Protein 7AGJ (pdb70)

Organism: Aquifex aeolicus (strain VF5) (NCBI:txid224324)

Secondary structure (DSSP, 8-state):
--EEB-SSS--EE--HHHHHHHHHHHHTTSSS-HHHHHHHHHHT--TT-BHHHHHHHHHHHHHHT--SS-TTHHHHHHHHHHHHHHHHHHHHHT--SB-SS--B-SS-GGGHHHHHHHHHTTTSS-THHHHS--HHHHHHHHTT--GGGGGG--HHHHHHHHHHTS-B-TTS-B---HHHHHHHHHHHHTTTS-TTTHHHHHHHHHHHHHTTSEEE-HHHHHHTTSSS-----EEEEE--SSHHHHHHHHHHHHHHHHH---EEEE-TTSPP---SHHHHHHHHHHHHH--EEEEEETTBTTHHHHTTTT------SSEEEEEEE-HHHHHHHHTT-EEEEE-HHHHHHHHHHT-----STT--HHHHHHHHHHHHHHS-GGGEEEEEHHHHHHHHHHHHHHHS--EEEEHHHHHHH-TTTTS-B-----SSS-----B---EE---EE-TTT-EEEEEEE-----EE-EEEEETTT--SHHHHHHHHHHHHHHHHHHHHH---SSHHHHHHHHHH---EEEEE-HHHHHHTTT--SSSHHHHHHHHHHHHHHHHHHHHHHHHHHHHH---TT-TTSSGGGT-BTTB-HHHHHHHHHHTT----HHHHHHHHHHH--S-S--B-B---HHHHHHHTPPPTTPPPS-SSB-------B--TTHHHHTTTS--GGGS-THHHHHHHHHHGGG-SS-B---EE--TTT--HHHHHHHHHHHHHHT--EE--EE-/-EEB-SSS--EE--HHHHHHHHHHHHTTSSS-HHHHHHHHHHT--TT-BHHHHHHHHHHHHHHT--SS-TTHHHHHHHHHHHHHHHHHHHHHT--SB-SS--B-SS-GGGHHHHHHHHHTTTSS-THHHHS--HHHHHHHHTT--GGGGGG--HHHHHHHHHHTS-B-TT--B---HHHHHHHHHHHHTTTS-TTTHHHHHHHHHHHHHTTSEEE-HHHHHHBTBSS-----EEEEE--SSHHHHHHHHHHHHHHHHH---EEEE-TTSPP--HHHHHHHHHHHHH--EEEEEETTBTTHHHHTTTT---SEEEEEE-HHHHHHHHTT-EEEEE-HHHHHHHHHHT-----STT--HHHHHHHHHHHHHHS-GGGEEEEEHHHHHHHHHHHHHHHS--EEEEHHHHHHH-TTTTS-B-----SSS-----B---EE---EE-SSSSEEEEEEE-----EE-EEEEETTT--SHHHHHHHHHHHHHHHHHHHHH---SSHHHHHHHHHH---EEEEE-HHHHHHTTT--SSSHHHHHHHHHHHHHHHHHHHHHHHHHHHHH---TT-TTSSGGGT-BTTB-HHHHHHHHHHTT----HHHHHHHHHHH--S-S--B-B---HHHHHHHTPPPTTPPPS-SSB-----B--TTHHHHTTTS--GGGS-THHHHHHHHHHGGG-SS-B---EE--TTT--HHHHHHHHHHHHHHT--EE--EE-

Sequence (1452 aa):
TMYVIKRSGRKEKLDINKIRIAIKFACEGLNVDPLELEADAQIQFRDGITTKEIQQLLIKTAAEKVSAERPDWTYTAARLLLYDLYKDVAHLRGYSLRDDLGKYKPYNRKNFYSFVKEYVEKGIYGEYLLENYSEEDFNKLANYIKPERDLYFTYTGIKILYDRYLVRDEEGRVIELPQEMYMLIAMTLAVPEKPEERLKWAKKFYDVLSEHKVTVATPTLMNARRPFTQLSSCFVLTVDDDLFDIFDNVKKAGMISKFAGGLGVYLGKIRATSGVIPVVKLINDTMTYVSASITLDIWHKDILDFLEVKTERKKAHDIHPAVSIPDLFMKRLKNREDWTLIDPYWARQYITRKIEPKGLEDFYGEEFEKWYLELEENLPSYAKKKVNSFELWKRLLTVAFETGEPYIFFRDEANRKNPNKHTGMVYSSNLCHEIVQTMSPSKHEKPVLDPETGEITYKKEAGDLPVCNLGSVNLGKVHTEEEIKEVLPLLVRMLDNVIEMNFYAIPEAEYTNKRYRAIGIGVSNYHYCLVKNGIKWESEEHLKFADKLFELIAFYALKGSLELAKERGRYKLFDGSNWSKGILFGRSVEEIEENSRQNGNNLPWRELAEEIKKYGIRNAYLLALMPTGSTSLILGATPSIDPIFARFYKEENILPQVPPEVDRFYWHYKTAYTIDHEWTIRAAAVRQKWIDQAQSLNLFVDPQNIDGPRLSRLYELAWELGLKTIYYLRSMYVIKRSGRKEKLDINKIRIAIKFACEGLNVDPLELEADAQIQFRDGITTKEIQQLLIKTAAEKVSAERPDWTYTAARLLLYDLYKDVAHLRGYSLRDDLGKYKPYNRKNFYSFVKEYVEKGIYGEYLLENYSEEDFNKLANYIKPERDLYFTYTGIKILYDRYLVRDEEGRVIELPQEMYMLIAMTLAVPEKPEERLKWAKKFYDVLSEHKVTVATPTLMNARRPFTQLSSCFVLTVDDDLFDIFDNVKKAGMISKFAGGLGVYLGKIRATVIPVVKLINDTMTYVSASITLDIWHKDILDFLEVKTHDIHPAVSIPDLFMKRLKNREDWTLIDPYWARQYITRKIEPKGLEDFYGEEFEKWYLELEENLPSYAKKKVNSFELWKRLLTVAFETGEPYIFFRDEANRKNPNKHTGMVYSSNLCHEIVQTMSPSKHEKPVLDPETGEITYKKEAGDLPVCNLGSVNLGKVHTEEEIKEVLPLLVRMLDNVIEMNFYAIPEAEYTNKRYRAIGIGVSNYHYCLVKNGIKWESEEHLKFADKLFELIAFYALKGSLELAKERGRYKLFDGSNWSKGILFGRSVEEIEENSRQNGNNLPWRELAEEIKKYGIRNAYLLALMPTGSTSLILGATPSIDPIFARFYKEILPQVPPEVDRFYWHYKTAYTIDHEWTIRAAAVRQKWIDQAQSLNLFVDPQNIDGPRLSRLYELAWELGLKTIYYLRS

Solvent-accessible surface area: 55564 Å² total; per-residue (Å²): 111,48,109,14,42,49,120,85,42,146,143,46,131,67,62,98,73,107,34,83,79,28,0,113,116,0,8,117,87,30,93,18,57,41,125,73,0,34,48,31,12,133,146,56,65,142,105,38,7,40,41,55,70,29,29,98,57,3,7,118,19,0,0,98,42,5,29,6,114,91,17,34,6,3,67,0,0,0,26,0,18,2,52,28,4,8,83,61,0,0,106,53,31,69,28,66,13,142,52,120,82,40,126,89,68,24,15,37,109,169,28,2,40,62,4,0,77,80,13,6,115,124,49,33,2,0,95,32,0,48,132,38,8,63,98,144,35,0,66,43,0,6,95,54,17,61,53,101,30,2,84,96,2,19,13,5,0,0,51,8,0,62,51,128,2,4,0,80,19,113,78,34,129,11,0,0,0,0,0,3,0,7,0,0,0,0,0,0,0,0,22,50,10,141,104,145,58,26,50,88,27,0,69,86,0,0,33,5,3,0,32,10,45,1,8,0,13,42,25,1,4,58,26,0,0,70,72,80,7,15,2,1,25,3,12,3,1,6,2,51,30,59,34,40,2,2,4,12,7,2,26,15,1,0,34,2,28,122,96,27,23,15,0,0,2,0,0,1,13,0,80,15,126,81,1,0,15,30,1,0,75,0,5,14,13,0,11,74,48,70,69,0,0,0,1,0,1,0,5,0,17,5,0,58,54,0,3,56,1,49,86,146,99,99,24,5,123,58,0,44,2,0,0,0,1,1,24,16,0,7,109,30,12,91,68,145,87,33,0,4,0,5,14,4,86,94,3,36,106,68,0,48,90,64,138,144,90,86,0,1,2,31,9,60,4,95,105,1,36,66,50,0,87,77,3,35,128,86,20,61,94,157,5,56,105,152,36,60,0,75,52,2,3,125,82,0,14,49,3,0,75,117,36,4,4,2,6,0,0,2,0,2,34,0,1,95,54,1,6,0,82,74,42,37,23,0,15,2,1,2,23,28,0,3,2,1,9,3,4,43,26,7,146,48,85,163,36,98,30,68,82,86,94,3,60,6,46,44,85,3,56,16,8,10,9,2,2,2,0,16,4,5,0,6,0,9,92,0,51,58,84,149,62,0,125,102,0,0,38,22,0,0,16,0,0,0,0,1,0,80,27,11,112,37,57,11,20,1,2,60,32,6,2,75,58,6,11,4,1,1,1,0,1,1,6,0,4,22,0,1,4,75,63,71,28,67,12,51,16,114,107,0,21,60,38,0,16,78,4,4,0,11,2,0,4,13,0,0,71,3,0,4,89,3,7,91,99,68,34,88,2,79,33,1,101,38,1,11,1,26,130,10,62,0,16,28,36,52,20,65,94,0,64,87,16,1,148,131,20,48,25,109,15,77,0,120,96,4,4,91,41,0,99,145,82,0,0,30,0,0,1,0,5,0,3,14,47,9,46,25,12,2,39,5,21,21,9,5,51,5,6,21,5,6,109,24,43,65,74,96,83,94,137,60,8,3,18,28,10,29,74,0,64,170,16,70,196,131,0,85,24,0,65,82,11,73,7,29,73,7,0,99,0,0,14,26,4,18,71,1,4,4,0,0,5,3,6,20,0,26,2,57,76,102,65,35,72,51,104,110,6,19,50,11,2,52,28,1,63,112,68,18,6,4,4,0,33,90,4,19,76,179,80,14,44,54,117,82,43,156,131,40,75,93,60,78,95,105,36,31,82,28,0,54,118,0,8,117,88,30,91,19,58,46,124,75,0,60,55,30,13,75,144,56,54,142,81,25,7,41,40,84,69,28,30,90,60,4,7,49,20,0,7,114,40,5,30,6,112,90,15,36,6,4,66,0,0,1,24,0,18,2,54,16,4,8,102,44,0,5,160,50,32,69,34,65,14,141,46,160,101,38,53,92,79,25,16,40,114,88,28,2,38,61,5,0,78,79,13,6,115,125,49,35,1,0,96,32,0,47,130,37,9,61,100,62,31,0,65,112,0,5,76,57,13,62,49,107,32,2,83,90,2,20,18,5,0,0,56,10,0,62,68,133,2,4,0,86,18,111,76,35,131,12,0,0,0,0,0,3,0,6,0,0,0,0,0,0,0,0,22,49,10,134,104,140,57,26,34,91,28,0,60,88,0,0,33,6,3,0,36,4,68,1,8,0,13,42,25,2,4,62,26,0,0,70,72,90,7,15,1,2,25,4,11,3,2,6,3,47,44,60,32,81,2,1,9,24,6,3,32,13,1,0,51,2,32,142,51,26,20,16,2,0,2,0,0,1,14,2,33,18,156,9,52,47,2,5,121,0,6,25,20,0,14,78,16,74,80,0,0,0,1,0,0,0,5,1,27,10,0,73,58,0,2,62,29,32,98,174,61,7,41,1,0,0,0,1,1,27,15,0,3,105,48,15,142,69,60,87,75,0,17,1,0,15,4,107,98,0,39,40,24,0,48,179,118,154,148,83,96,0,1,2,21,20,53,2,129,112,1,35,65,40,0,97,50,0,27,122,79,12,56,94,157,4,53,140,166,39,53,0,109,52,3,3,128,92,0,13,63,4,0,92,87,50,10,14,2,1,0,0,2,0,2,36,0,1,79,52,0,7,0,82,73,42,35,26,0,14,2,0,2,20,27,0,2,2,1,8,3,3,41,16,7,146,57,47,87,40,94,30,44,99,111,84,16,44,0,46,25,107,32,38,18,8,11,9,2,2,2,0,16,4,5,0,3,0,8,86,0,51,58,83,146,59,0,126,70,8,0,39,28,0,0,17,0,0,0,0,1,0,79,29,12,113,39,46,7,30,2,2,63,28,5,2,75,48,6,12,3,2,0,1,0,1,1,6,0,3,23,0,1,5,76,62,71,29,67,14,52,17,107,106,0,21,139,36,0,16,78,5,4,0,10,1,0,4,15,0,0,79,3,0,4,54,3,7,111,103,68,34,89,2,146,32,2,100,40,1,10,1,26,126,10,61,0,17,29,38,51,18,66,94,0,66,80,14,2,158,128,16,47,25,109,13,78,0,120,94,4,5,90,43,0,100,145,83,0,0,30,0,0,1,0,4,0,1,15,48,8,46,26,13,2,33,6,20,21,10,5,50,4,6,20,5,6,106,23,43,69,69,110,125,90,34,5,18,28,9,28,72,0,63,169,16,70,195,132,0,84,25,0,62,82,11,78,7,57,69,6,0,80,0,0,13,25,4,18,69,0,4,4,0,0,6,2,6,20,0,26,6,46,67,160,82,47,85,49,89,17,9,18,137,11,2,47,21,0,43,95,71,18,5,4,4,0,21,79,5,33,72

Foldseek 3Di:
DAWEAEPVGDIDDDDLVVVLVLLCVLCPPFPDDSVVLSVQLVVVDDGHHYPVNSLVSSLVVLLVPDDLQGNRSQLSSLVSVQVVLLVQQCVVLVHDLQDPVGDGRSADLPSQLVLLVVVCVVQQFPPLLPVLAPPVLSSVLSVLQDPCLSSLFGNLLVVLCCPQAQGADPVGHRNDHPLSLQLLLLLLLLSPPDSVCSSVSSSVSSCCVSNLQKDWARLSRRQSGGNASAQFAEKAAEAAQDPVRLVVVLVVLLVCLQRHAQYEYEQQNHWDPVHRLVSVVSSLVSNVVRQWEYEYECLAPCNVVQLCQCPPVRHHPSYAYEYAYEVVLLVCVVVQHKHKRFTQVQQQVVVQVVPVTDTLLQDGDPVSVVSRVVCSPVPDPVGIDMGTSNVSLLSNVVSCQVPQDDWYFHQRLLFLLQLLNVVGGANAATSLQQFRHGWDGKAWDDWDADPVPGDIDTDIHAIQMDTEGEMEGELVQAQDLVRLLSNLLSVLSSSLSSLVSHDDPDVSNVVNCQQAVAYAYFYFQQLVNCLVVVHALQDPVLLLSLLLRLLSNLLSNLVSQLVCCQVPNARNSQPPGCLLVLQASNHHLVVVCVSCVSSVNNDPSVVSSVSCNVRNGRHSFGYTQGFCPSSCSSSLTHTTNAQAQDCWDADPCGNIHHHPPCSVRVVSRDHQAVDDCLSVLSSLLSSSSSHSTAYSAEHEYDPVVDDSVSSSVSVSVNVVSSHRIYHGHHD/DWEAEPVGDIDDDDLVVVLVLLCVLCPPFPDDSVVLSVQLVVVDDPHYYPVNSLVSSLVVLLVPDDLQGNRSQLSSLVSVQVVLLVQQCVVLVHDLQDPVGDGRSADLLSQLVLLVVVCVVQQFPPLLPVLAPPVLSSVLSVLQDPCLSSLFGNLLVVLCLPQAQGADPVGHRNDHPLSLQLLLLLLLLSPPDSVCSSVSSSVSSCCVSNLQKFWDRLSRRQSGGNASAQFAEKAAEAAQDPVRLVVVLVVLLLCLQRHAQYEYEQQNHWAVRVVSVVSSQVSNVVRQYEYEYECLAPCNVVQLCPVCDNYAYEYAYEVVLLVCVVVQHKHKRFTQVQQQVVVQVVPVTDTLLQDGDPVSVVSRVVCSPPPDPVGIDMGTSNVSLLSNVVSCQVPQDDWYFHQRLLFLLQLLNVQGGANAATSLQQFRHGWDGKAWDDWDADPVDGDIDTDIHQIQMDTEGEMEGELVQAQDLVRLLSNLLSVLSSSLSSLVSHDDPDVSNVVNCQQAVAYAYFYFQQLVNCLVVVHALQDPSLLLSLLLRLLSNLLSNLVSQLVCCQVPNARNSQPPGCLLVLQASNHHVVVVCVSCVSSVNNDPSVVSSVSCNVRNGRHSFGYTQGFCPSVCSSSLTHTTNAQAQDCWDVPVNIHHHPPCSVRVVSRDHQARDDCLSVLSSLLSSSSSHSTAYSAEHEYDPVVDDSVSSSVSVSVNVVSSHRIYHGHHD

Nearest PDB structures (foldseek):
  7agj-assembly1_A  TM=1.001E+00  e=0.000E+00  Aquifex aeolicus VF5
  8vhp-assembly1_A  TM=8.917E-01  e=3.473E-53  Escherichia coli K-12
  8vhp-assembly3_F  TM=8.909E-01  e=8.221E-53  Escherichia coli K-12
  8vhp-assembly4_G  TM=8.887E-01  e=3.673E-52  Escherichia coli K-12
  8vhu-assembly1_A  TM=8.826E-01  e=5.583E-51  Escherichia coli K-12

Structure (mmCIF, N/CA/C/O backbone):
data_7AGJ
#
_entry.id   7AGJ
#
_cell.length_a   108.584
_cell.length_b   108.584
_cell.length_c   618.107
_cell.angle_alpha   90.00
_cell.angle_beta   90.00
_cell.angle_gamma   120.00
#
_symmetry.space_group_name_H-M   'P 65 2 2'
#
loop_
_entity.id
_entity.type
_entity.pdbx_description
1 polymer 'Ribonucleoside-diphosphate reductase subunit alpha'
2 non-polymer "ADENOSINE-5'-TRIPHOSPHATE"
3 non-polymer GLYCEROL
4 non-polymer DI(HYDROXYETHYL)ETHER
5 non-polymer 'MAGNESIUM ION'
6 non-polymer 'SULFATE ION'
7 water water
#
loop_
_atom_site.group_PDB
_atom_site.id
_atom_site.type_symbol
_atom_site.label_atom_id
_atom_site.label_alt_id
_atom_site.label_comp_id
_atom_site.label_asym_id
_atom_site.label_entity_id
_atom_site.label_seq_id
_atom_site.pdbx_PDB_ins_code
_atom_site.Cartn_x
_atom_site.Cartn_y
_atom_site.Cartn_z
_atom_site.occupancy
_atom_site.B_iso_or_equiv
_atom_site.auth_seq_id
_atom_site.auth_comp_id
_atom_site.auth_asym_id
_atom_site.auth_atom_id
_atom_site.pdbx_PDB_model_num
ATOM 1 N N . THR A 1 2 ? 47.637 -29.713 6.763 1.00 107.27 2 THR A N 1
ATOM 2 C CA . THR A 1 2 ? 46.282 -29.091 6.638 1.00 108.46 2 THR A CA 1
ATOM 3 C C . THR A 1 2 ? 45.825 -29.140 5.173 1.00 108.71 2 THR A C 1
ATOM 4 O O . THR A 1 2 ? 46.552 -28.603 4.315 1.00 106.44 2 THR A O 1
ATOM 6 N N . MET A 1 3 ? 44.666 -29.755 4.902 1.00 111.21 3 MET A N 1
ATOM 7 C CA . MET A 1 3 ? 44.090 -29.893 3.534 1.00 111.42 3 MET A CA 1
ATOM 8 C C . MET A 1 3 ? 43.392 -28.586 3.130 1.00 111.99 3 MET A C 1
ATOM 9 O O . MET A 1 3 ? 42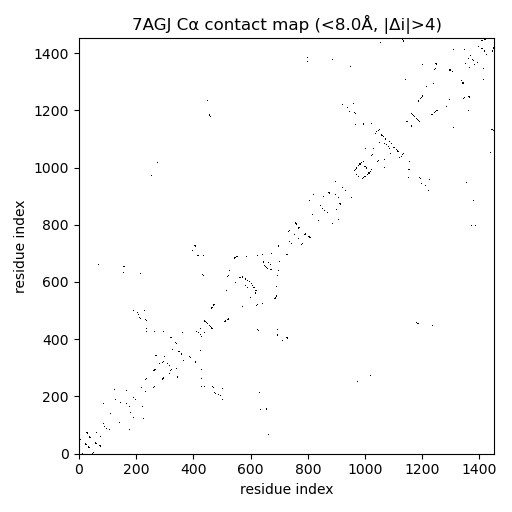.883 -27.873 4.023 1.00 113.07 3 MET A O 1
ATOM 11 N N . TYR A 1 4 ? 43.389 -28.283 1.826 1.00 111.26 4 TYR A N 1
ATOM 12 C CA . TYR A 1 4 ? 42.834 -27.035 1.236 1.00 111.87 4 TYR A CA 1
ATOM 13 C C . TYR A 1 4 ? 41.786 -27.371 0.168 1.00 108.94 4 TYR A C 1
ATOM 14 O O . TYR A 1 4 ? 41.758 -28.514 -0.335 1.00 110.20 4 TYR A O 1
ATOM 23 N N . VAL A 1 5 ? 40.952 -26.377 -0.154 1.00 103.45 5 VAL A N 1
ATOM 24 C CA . VAL A 1 5 ? 39.868 -26.440 -1.178 1.00 99.35 5 VAL A CA 1
ATOM 25 C C . VAL A 1 5 ? 39.871 -25.109 -1.944 1.00 98.93 5 VAL A C 1
ATOM 26 O O . VAL A 1 5 ? 40.081 -24.067 -1.299 1.00 101.71 5 VAL A O 1
ATOM 30 N N . ILE A 1 6 ? 39.689 -25.143 -3.269 1.00 96.23 6 ILE A N 1
ATOM 31 C CA . ILE A 1 6 ? 39.615 -23.925 -4.136 1.00 96.03 6 ILE A CA 1
ATOM 32 C C . ILE A 1 6 ? 38.147 -23.483 -4.202 1.00 95.54 6 ILE A C 1
ATOM 33 O O . ILE A 1 6 ? 37.284 -24.340 -4.449 1.00 96.11 6 ILE A O 1
ATOM 38 N N . LYS A 1 7 ? 37.893 -22.188 -3.994 1.00 96.54 7 LYS A N 1
ATOM 39 C CA . LYS A 1 7 ? 36.533 -21.584 -3.942 1.00 95.26 7 LYS A CA 1
ATOM 40 C C . LYS A 1 7 ? 36.196 -20.973 -5.307 1.00 96.10 7 LYS A C 1
ATOM 41 O O . LYS A 1 7 ? 37.063 -21.010 -6.202 1.00 95.78 7 LYS A O 1
ATOM 47 N N . ARG A 1 8 ? 34.975 -20.445 -5.455 1.00 97.51 8 ARG A N 1
ATOM 48 C CA . ARG A 1 8 ? 34.476 -19.783 -6.692 1.00 99.34 8 ARG A CA 1
ATOM 49 C C . ARG A 1 8 ? 35.374 -18.590 -7.043 1.00 99.03 8 ARG A C 1
ATOM 50 O O . ARG A 1 8 ? 35.666 -18.407 -8.240 1.00 94.29 8 ARG A O 1
ATOM 58 N N . SER A 1 9 ? 35.790 -17.818 -6.033 1.00 100.76 9 SER A N 1
ATOM 59 C CA . SER A 1 9 ? 36.600 -16.577 -6.166 1.00 101.97 9 SER A CA 1
ATOM 60 C C . SER A 1 9 ? 38.094 -16.921 -6.198 1.00 100.43 9 SER A C 1
ATOM 61 O O . SER A 1 9 ? 38.851 -16.302 -5.425 1.00 100.15 9 SER A O 1
ATOM 64 N N . GLY A 1 10 ? 38.501 -17.855 -7.067 1.00 99.17 10 GLY A N 1
ATOM 65 C CA . GLY A 1 10 ? 39.840 -18.476 -7.052 1.00 98.89 10 GLY A CA 1
ATOM 66 C C . GLY A 1 10 ? 40.220 -18.891 -5.640 1.00 101.59 10 GLY A C 1
ATOM 67 O O . GLY A 1 10 ? 39.574 -19.813 -5.106 1.00 109.06 10 GLY A O 1
ATOM 68 N N . ARG A 1 11 ? 41.215 -18.216 -5.052 1.00 102.08 11 ARG A N 1
ATOM 69 C CA . ARG A 1 11 ? 41.547 -18.254 -3.599 1.00 103.82 11 ARG A CA 1
ATOM 70 C C . ARG A 1 11 ? 41.857 -19.693 -3.160 1.00 103.35 11 ARG A C 1
ATOM 71 O O . ARG A 1 11 ? 42.004 -20.568 -4.037 1.00 107.70 11 ARG A O 1
ATOM 79 N N . LYS A 1 12 ? 41.968 -19.907 -1.845 1.00 98.43 12 LYS A N 1
ATOM 80 C CA . LYS A 1 12 ? 42.253 -21.211 -1.188 1.00 94.97 12 LYS A CA 1
ATOM 81 C C . LYS A 1 12 ? 41.793 -21.121 0.269 1.00 92.86 12 LYS A C 1
ATOM 82 O O . LYS A 1 12 ? 42.147 -20.125 0.925 1.00 95.04 12 LYS A O 1
ATOM 88 N N . GLU A 1 13 ? 41.028 -22.107 0.748 1.00 89.00 13 GLU A N 1
ATOM 89 C CA . GLU A 1 13 ? 40.498 -22.140 2.138 1.00 88.63 13 GLU A CA 1
ATOM 90 C C . GLU A 1 13 ? 40.726 -23.529 2.742 1.00 89.66 13 GLU A C 1
ATOM 91 O O . GLU A 1 13 ? 40.635 -24.525 1.998 1.00 89.90 13 GLU A O 1
ATOM 97 N N . LYS A 1 14 ? 41.010 -23.569 4.048 1.00 94.13 14 LYS A N 1
ATOM 98 C CA . LYS A 1 14 ? 41.148 -24.809 4.855 1.00 98.94 14 LYS A CA 1
ATOM 99 C C . LYS A 1 14 ? 39.844 -25.608 4.757 1.00 97.88 14 LYS A C 1
ATOM 100 O O . LYS A 1 14 ? 38.772 -25.027 5.023 1.00 101.71 14 LYS A O 1
ATOM 106 N N . LEU A 1 15 ? 39.942 -26.878 4.354 1.00 94.50 15 LEU A N 1
ATOM 107 C CA . LEU A 1 15 ? 38.811 -27.845 4.297 1.00 92.61 15 LEU A CA 1
ATOM 108 C C . LEU A 1 15 ? 38.024 -27.763 5.612 1.00 91.71 15 LEU A C 1
ATOM 109 O O . LEU A 1 15 ? 38.651 -27.871 6.682 1.00 94.51 15 LEU A O 1
ATOM 114 N N . ASP A 1 16 ? 36.712 -27.521 5.521 1.00 88.54 16 ASP A N 1
ATOM 115 C CA . ASP A 1 16 ? 35.756 -27.522 6.661 1.00 86.04 16 ASP A CA 1
ATOM 116 C C . ASP A 1 16 ? 34.687 -28.585 6.383 1.00 84.54 16 ASP A C 1
ATOM 117 O O . ASP A 1 16 ? 33.824 -28.346 5.514 1.00 83.77 16 ASP A O 1
ATOM 122 N N . ILE A 1 17 ? 34.752 -29.713 7.098 1.00 85.78 17 ILE A N 1
ATOM 123 C CA . ILE A 1 17 ? 33.824 -30.877 6.950 1.00 87.81 17 ILE A CA 1
ATOM 124 C C . ILE A 1 17 ? 32.413 -30.445 7.378 1.00 86.73 17 ILE A C 1
ATOM 125 O O . ILE A 1 17 ? 31.441 -31.085 6.932 1.00 87.29 17 ILE A O 1
ATOM 130 N N . ASN A 1 18 ? 32.306 -29.398 8.203 1.00 85.52 18 ASN A N 1
ATOM 131 C CA . ASN A 1 18 ? 31.032 -28.915 8.804 1.00 86.23 18 ASN A CA 1
ATOM 132 C C . ASN A 1 18 ? 30.143 -28.268 7.731 1.00 81.28 18 ASN A C 1
ATOM 133 O O . ASN A 1 18 ? 28.909 -28.451 7.801 1.00 77.96 18 ASN A O 1
ATOM 138 N N . LYS A 1 19 ? 30.740 -27.535 6.784 1.00 77.55 19 LYS A N 1
ATOM 139 C CA . LYS A 1 19 ? 30.016 -26.799 5.710 1.00 79.29 19 LYS A CA 1
ATOM 140 C C . LYS A 1 19 ? 29.359 -27.787 4.733 1.00 79.78 19 LYS A C 1
ATOM 141 O O . LYS A 1 19 ? 28.267 -27.458 4.216 1.00 81.87 19 LYS A O 1
ATOM 147 N N . ILE A 1 20 ? 29.995 -28.940 4.484 1.00 76.58 20 ILE A N 1
ATOM 148 C CA . ILE A 1 20 ? 29.433 -30.057 3.661 1.00 74.24 20 ILE A CA 1
ATOM 149 C C . ILE A 1 20 ? 28.276 -30.711 4.431 1.00 74.94 20 ILE A C 1
ATOM 150 O O . ILE A 1 20 ? 27.260 -31.040 3.787 1.00 72.35 20 ILE A O 1
ATOM 155 N N . ARG A 1 21 ? 28.425 -30.894 5.749 1.00 76.22 21 ARG A N 1
ATOM 156 C CA . ARG A 1 21 ? 27.373 -31.461 6.637 1.00 78.89 21 ARG A CA 1
ATOM 157 C C . ARG A 1 21 ? 26.109 -30.590 6.555 1.00 78.57 21 ARG A C 1
ATOM 158 O O . ARG A 1 21 ? 25.001 -31.165 6.490 1.00 77.82 21 ARG A O 1
ATOM 166 N N . ILE A 1 22 ? 26.273 -29.262 6.549 1.00 76.88 22 ILE A N 1
ATOM 167 C CA . ILE A 1 22 ? 25.160 -28.263 6.540 1.00 74.64 22 ILE A CA 1
ATOM 168 C C . ILE A 1 22 ? 24.410 -28.350 5.202 1.00 72.20 22 ILE A C 1
ATOM 169 O O . ILE A 1 22 ? 23.168 -28.470 5.233 1.00 72.02 22 ILE A O 1
ATOM 174 N N . ALA A 1 23 ? 25.134 -28.287 4.079 1.00 69.32 23 ALA A N 1
ATOM 175 C CA . ALA A 1 23 ? 24.592 -28.391 2.700 1.00 69.32 23 ALA A CA 1
ATOM 176 C C . ALA A 1 23 ? 23.725 -29.652 2.566 1.00 67.32 23 ALA A C 1
ATOM 177 O O . ALA A 1 23 ? 22.614 -29.554 2.010 1.00 64.57 23 ALA A O 1
ATOM 179 N N . ILE A 1 24 ? 24.222 -30.787 3.068 1.00 66.29 24 ILE A N 1
ATOM 180 C CA . ILE A 1 24 ? 23.549 -32.121 3.027 1.00 65.66 24 ILE A CA 1
ATOM 181 C C . ILE A 1 24 ? 22.309 -32.098 3.933 1.00 66.78 24 ILE A C 1
ATOM 182 O O . ILE A 1 24 ? 21.285 -32.694 3.537 1.00 64.98 24 ILE A O 1
ATOM 187 N N . LYS A 1 25 ? 22.403 -31.456 5.104 1.00 69.48 25 LYS A N 1
ATOM 188 C CA . LYS A 1 25 ? 21.316 -31.415 6.122 1.00 70.10 25 LYS A CA 1
ATOM 189 C C . LYS A 1 25 ? 20.115 -30.646 5.561 1.00 66.41 25 LYS A C 1
ATOM 190 O O . LYS A 1 25 ? 18.986 -31.157 5.696 1.00 64.62 25 LYS A O 1
ATOM 196 N N . PHE A 1 26 ? 20.352 -29.479 4.950 1.00 64.73 26 PHE A N 1
ATOM 197 C CA . PHE A 1 26 ? 19.308 -28.634 4.308 1.00 66.45 26 PHE A CA 1
ATOM 198 C C . PHE A 1 26 ? 18.615 -29.421 3.188 1.00 65.76 26 PHE A C 1
ATOM 199 O O . PHE A 1 26 ? 17.381 -29.300 3.048 1.00 64.89 26 PHE A O 1
ATOM 207 N N . ALA A 1 27 ? 19.384 -30.207 2.425 1.00 64.41 27 ALA A N 1
ATOM 208 C CA . ALA A 1 27 ? 18.918 -30.954 1.232 1.00 62.74 27 ALA A CA 1
ATOM 209 C C . ALA A 1 27 ? 18.118 -32.201 1.643 1.00 60.77 27 ALA A C 1
ATOM 210 O O . ALA A 1 27 ? 17.335 -32.684 0.803 1.00 58.39 27 ALA A O 1
ATOM 212 N N . CYS A 1 28 ? 18.306 -32.709 2.868 1.00 58.52 28 CYS A N 1
ATOM 213 C CA . CYS A 1 28 ? 17.647 -33.944 3.380 1.00 62.05 28 CYS A CA 1
ATOM 214 C C . CYS A 1 28 ? 16.483 -33.603 4.319 1.00 64.13 28 CYS A C 1
ATOM 215 O O . CYS A 1 28 ? 15.788 -34.545 4.754 1.00 65.08 28 CYS A O 1
ATOM 218 N N . GLU A 1 29 ? 16.280 -32.314 4.609 1.00 67.42 29 GLU A N 1
ATOM 219 C CA . GLU A 1 29 ? 15.302 -31.807 5.612 1.00 67.87 29 GLU A CA 1
ATOM 220 C C . GLU A 1 29 ? 13.878 -32.186 5.186 1.00 64.10 29 GLU A C 1
ATOM 221 O O . GLU A 1 29 ? 13.453 -31.749 4.105 1.00 64.73 29 GLU A O 1
ATOM 227 N N . GLY A 1 30 ? 13.185 -32.988 5.999 1.00 62.37 30 GLY A N 1
ATOM 228 C CA . GLY A 1 30 ? 11.789 -33.406 5.765 1.00 62.06 30 GLY A CA 1
ATOM 229 C C . GLY A 1 30 ? 11.678 -34.642 4.883 1.00 63.11 30 GLY A C 1
ATOM 230 O O . GLY A 1 30 ? 10.549 -35.156 4.739 1.00 66.45 30 GLY A O 1
ATOM 231 N N . LEU A 1 31 ? 12.795 -35.127 4.332 1.00 61.74 31 LEU A N 1
ATOM 232 C CA . LEU A 1 31 ? 12.822 -36.216 3.317 1.00 60.09 31 LEU A CA 1
ATOM 233 C C . LEU A 1 31 ? 13.272 -37.533 3.962 1.00 59.27 31 LEU A C 1
ATOM 234 O O . LEU A 1 31 ? 14.202 -37.504 4.794 1.00 61.10 31 LEU A O 1
ATOM 239 N N . ASN A 1 32 ? 12.630 -38.640 3.571 1.00 58.14 32 ASN A N 1
ATOM 240 C CA . ASN A 1 32 ? 12.889 -40.010 4.093 1.00 57.00 32 ASN A CA 1
ATOM 241 C C . ASN A 1 32 ? 14.191 -40.543 3.475 1.00 59.01 32 ASN A C 1
ATOM 242 O O . ASN A 1 32 ? 14.120 -41.443 2.614 1.00 57.48 32 ASN A O 1
ATOM 247 N N . VAL A 1 33 ? 15.332 -39.998 3.913 1.00 59.88 33 VAL A N 1
ATOM 248 C CA . VAL A 1 33 ? 16.702 -40.382 3.463 1.00 61.38 33 VAL A CA 1
ATOM 249 C C . VAL A 1 33 ? 17.638 -40.409 4.680 1.00 61.55 33 VAL A C 1
ATOM 250 O O . VAL A 1 33 ? 17.207 -39.975 5.766 1.00 59.13 33 VAL A O 1
ATOM 254 N N . ASP A 1 34 ? 18.873 -40.889 4.488 1.00 63.49 34 ASP A N 1
ATOM 255 C CA . ASP A 1 34 ? 19.937 -40.964 5.526 1.00 64.14 34 ASP A CA 1
ATOM 256 C C . ASP A 1 34 ? 21.048 -39.976 5.174 1.00 62.76 34 ASP A C 1
ATOM 257 O O . ASP A 1 34 ? 21.880 -40.260 4.319 1.00 63.37 34 ASP A O 1
ATOM 262 N N . PRO A 1 35 ? 21.103 -38.786 5.816 1.00 62.32 35 PRO A N 1
ATOM 263 C CA . PRO A 1 35 ? 22.171 -37.818 5.559 1.00 61.61 35 PRO A CA 1
ATOM 264 C C . PRO A 1 35 ? 23.585 -38.373 5.798 1.00 61.86 35 PRO A C 1
ATOM 265 O O . PRO A 1 35 ? 24.491 -37.939 5.112 1.00 61.02 35 PRO A O 1
ATOM 269 N N . LEU A 1 36 ? 23.735 -39.296 6.759 1.00 62.95 36 LEU A N 1
ATOM 270 C CA . LEU A 1 36 ? 25.032 -39.924 7.137 1.00 62.91 36 LEU A CA 1
ATOM 271 C C . LEU A 1 36 ? 25.586 -40.727 5.954 1.00 62.35 36 LEU A C 1
ATOM 272 O O . LEU A 1 36 ? 26.815 -40.697 5.754 1.00 58.60 36 LEU A O 1
ATOM 277 N N . GLU A 1 37 ? 24.715 -41.421 5.214 1.00 63.41 37 GLU A N 1
ATOM 278 C CA . GLU A 1 37 ? 25.085 -42.213 4.009 1.00 66.06 37 GLU A CA 1
ATOM 279 C C . GLU A 1 37 ? 25.787 -41.284 3.011 1.00 64.35 37 GLU A C 1
ATOM 280 O O . GLU A 1 37 ? 26.886 -41.640 2.549 1.00 65.28 37 GLU A O 1
ATOM 286 N N . LEU A 1 38 ? 25.190 -40.125 2.718 1.00 62.58 38 LEU A N 1
ATOM 287 C CA . LEU A 1 38 ? 25.703 -39.154 1.712 1.00 62.77 38 LEU A CA 1
ATOM 288 C C . LEU A 1 38 ? 26.951 -38.450 2.257 1.00 61.66 38 LEU A C 1
ATOM 289 O O . LEU A 1 38 ? 27.814 -38.082 1.442 1.00 60.70 38 LEU A O 1
ATOM 294 N N . GLU A 1 39 ? 27.038 -38.269 3.580 1.00 66.24 39 GLU A N 1
ATOM 295 C CA . GLU A 1 39 ? 28.216 -37.674 4.275 1.00 66.83 39 GLU A CA 1
ATOM 296 C C . GLU A 1 39 ? 29.424 -38.604 4.122 1.00 63.68 39 GLU A C 1
ATOM 297 O O . GLU A 1 39 ? 30.525 -38.094 3.856 1.00 62.56 39 GLU A O 1
ATOM 303 N N . ALA A 1 40 ? 29.216 -39.914 4.291 1.00 62.52 40 ALA A N 1
ATOM 304 C CA . ALA A 1 40 ? 30.246 -40.972 4.151 1.00 61.52 40 ALA A CA 1
ATOM 305 C C . ALA A 1 40 ? 30.797 -40.974 2.719 1.00 61.46 40 ALA A C 1
ATOM 306 O O . ALA A 1 40 ? 32.034 -40.981 2.563 1.00 59.00 40 ALA A O 1
ATOM 308 N N . ASP A 1 41 ? 29.909 -40.951 1.719 1.00 62.11 41 ASP A N 1
ATOM 309 C CA . ASP A 1 41 ? 30.259 -40.951 0.271 1.00 63.54 41 ASP A CA 1
ATOM 310 C C . ASP A 1 41 ? 31.108 -39.717 -0.062 1.00 65.77 41 ASP A C 1
ATOM 311 O O . ASP A 1 41 ? 32.005 -39.842 -0.913 1.00 69.92 41 ASP A O 1
ATOM 316 N N . ALA A 1 42 ? 30.835 -38.575 0.575 1.00 66.47 42 ALA A N 1
ATOM 317 C CA . ALA A 1 42 ? 31.552 -37.293 0.364 1.00 69.25 42 ALA A CA 1
ATOM 318 C C . ALA A 1 42 ? 32.967 -37.362 0.963 1.00 68.61 42 ALA A C 1
ATOM 319 O O . ALA A 1 42 ? 33.868 -36.685 0.423 1.00 66.59 42 ALA A O 1
ATOM 321 N N . GLN A 1 43 ? 33.151 -38.130 2.043 1.00 67.04 43 GLN A N 1
ATOM 322 C CA . GLN A 1 43 ? 34.473 -38.369 2.689 1.00 69.17 43 GLN A CA 1
ATOM 323 C C . GLN A 1 43 ? 35.374 -39.114 1.691 1.00 69.60 43 GLN A C 1
ATOM 324 O O . GLN A 1 43 ? 36.543 -38.715 1.526 1.00 70.44 43 GLN A O 1
ATOM 330 N N . ILE A 1 44 ? 34.826 -40.145 1.040 1.00 68.95 44 ILE A N 1
ATOM 331 C CA . ILE A 1 44 ? 35.509 -40.999 0.021 1.00 64.71 44 ILE A CA 1
ATOM 332 C C . ILE A 1 44 ? 35.866 -40.152 -1.209 1.00 64.96 44 ILE A C 1
ATOM 333 O O . ILE A 1 44 ? 36.927 -40.410 -1.803 1.00 63.33 44 ILE A O 1
ATOM 338 N N . GLN A 1 45 ? 35.017 -39.179 -1.566 1.00 67.09 45 GLN A N 1
ATOM 339 C CA . GLN A 1 45 ? 35.125 -38.364 -2.809 1.00 69.22 45 GLN A CA 1
ATOM 340 C C . GLN A 1 45 ? 35.993 -37.117 -2.573 1.00 73.28 45 GLN A C 1
ATOM 341 O O . GLN A 1 45 ? 36.218 -36.371 -3.550 1.00 75.45 45 GLN A O 1
ATOM 347 N N . PHE A 1 46 ? 36.456 -36.878 -1.340 1.00 75.80 46 PHE A N 1
ATOM 348 C CA . PHE A 1 46 ? 37.305 -35.710 -0.977 1.00 76.43 46 PHE A CA 1
ATOM 349 C C . PHE A 1 46 ? 38.718 -35.911 -1.542 1.00 76.15 46 PHE A C 1
ATOM 350 O O . PHE A 1 46 ? 39.232 -37.044 -1.490 1.00 77.41 46 PHE A O 1
ATOM 352 N N . ARG A 1 47 ? 39.318 -34.837 -2.064 1.00 76.78 47 ARG A N 1
ATOM 353 C CA . ARG A 1 47 ? 40.711 -34.813 -2.591 1.00 78.61 47 ARG A CA 1
ATOM 354 C C . ARG A 1 47 ? 41.265 -33.389 -2.450 1.00 77.49 47 ARG A C 1
ATOM 355 O O . ARG A 1 47 ? 40.525 -32.433 -2.767 1.00 74.54 47 ARG A O 1
ATOM 363 N N . ASP A 1 48 ? 42.517 -33.262 -1.994 1.00 76.26 48 ASP A N 1
ATOM 364 C CA . ASP A 1 48 ? 43.200 -31.959 -1.768 1.00 75.84 48 ASP A CA 1
ATOM 365 C C . ASP A 1 48 ? 43.203 -31.173 -3.086 1.00 72.05 48 ASP A C 1
ATOM 366 O O . ASP A 1 48 ? 43.539 -31.763 -4.131 1.00 68.00 48 ASP A O 1
ATOM 371 N N . GLY A 1 49 ? 42.803 -29.899 -3.036 1.00 71.75 49 GLY A N 1
ATOM 372 C CA . GLY A 1 49 ? 42.786 -28.983 -4.192 1.00 70.76 49 GLY A CA 1
ATOM 373 C C . GLY A 1 49 ? 41.523 -29.113 -5.027 1.00 70.54 49 GLY A C 1
ATOM 374 O O . GLY A 1 49 ? 41.473 -28.476 -6.099 1.00 68.50 49 GLY A O 1
ATOM 375 N N . ILE A 1 50 ? 40.539 -29.902 -4.575 1.00 72.54 50 ILE A N 1
ATOM 376 C CA . ILE A 1 50 ? 39.204 -30.026 -5.239 1.00 74.80 50 ILE A CA 1
ATOM 377 C C . ILE A 1 50 ? 38.512 -28.659 -5.193 1.00 75.86 50 ILE A C 1
ATOM 378 O O . ILE A 1 50 ? 38.676 -27.953 -4.186 1.00 80.27 50 ILE A O 1
ATOM 383 N N . THR A 1 51 ? 37.778 -28.297 -6.249 1.00 75.66 51 THR A N 1
ATOM 384 C CA . THR A 1 51 ? 36.989 -27.039 -6.323 1.00 75.41 51 THR A CA 1
ATOM 385 C C . THR A 1 51 ? 35.659 -27.260 -5.596 1.00 76.54 51 THR A C 1
ATOM 386 O O . THR A 1 51 ? 35.171 -28.404 -5.588 1.00 78.49 51 THR A O 1
ATOM 390 N N . THR A 1 52 ? 35.104 -26.203 -5.001 1.00 77.23 52 THR A N 1
ATOM 391 C CA . THR A 1 52 ? 33.784 -26.213 -4.316 1.00 76.73 52 THR A CA 1
ATOM 392 C C . THR A 1 52 ? 32.697 -26.590 -5.330 1.00 75.12 52 THR A C 1
ATOM 393 O O . THR A 1 52 ? 31.734 -27.270 -4.927 1.00 73.08 52 THR A O 1
ATOM 397 N N . LYS A 1 53 ? 32.859 -26.170 -6.591 1.00 75.56 53 LYS A N 1
ATOM 398 C CA . LYS A 1 53 ? 31.965 -26.528 -7.728 1.00 74.69 53 LYS A CA 1
ATOM 399 C C . LYS A 1 53 ? 31.982 -28.051 -7.926 1.00 75.28 53 LYS A C 1
ATOM 400 O O . LYS A 1 53 ? 30.890 -28.636 -8.003 1.00 76.00 53 LYS A O 1
ATOM 402 N N . GLU A 1 54 ? 33.171 -28.663 -7.992 1.00 76.62 54 GLU A N 1
ATOM 403 C CA . GLU A 1 54 ? 33.352 -30.135 -8.149 1.00 79.98 54 GLU A CA 1
ATOM 404 C C . GLU A 1 54 ? 32.654 -30.869 -6.997 1.00 76.56 54 GLU A C 1
ATOM 405 O O . GLU A 1 54 ? 31.948 -31.855 -7.283 1.00 76.96 54 GLU A O 1
ATOM 411 N N . ILE A 1 55 ? 32.834 -30.404 -5.754 1.00 72.69 55 ILE A N 1
ATOM 412 C CA . ILE A 1 55 ? 32.226 -31.012 -4.528 1.00 71.16 55 ILE A CA 1
ATOM 413 C C . ILE A 1 55 ? 30.702 -31.063 -4.699 1.00 69.41 55 ILE A C 1
ATOM 414 O O . ILE A 1 55 ? 30.111 -32.107 -4.372 1.00 67.89 55 ILE A O 1
ATOM 419 N N . GLN A 1 56 ? 30.098 -29.974 -5.185 1.00 68.39 56 GLN A N 1
ATOM 420 C CA . GLN A 1 56 ? 28.623 -29.819 -5.306 1.00 69.21 56 GLN A CA 1
ATOM 421 C C . GLN A 1 56 ? 28.100 -30.775 -6.387 1.00 69.25 56 GLN A C 1
ATOM 422 O O . GLN A 1 56 ? 27.060 -31.415 -6.146 1.00 68.02 56 GLN A O 1
ATOM 428 N N . GLN A 1 57 ? 28.806 -30.880 -7.519 1.00 71.33 57 GLN A N 1
ATOM 429 C CA . GLN A 1 57 ? 28.453 -31.778 -8.655 1.00 73.93 57 GLN A CA 1
ATOM 430 C C . GLN A 1 57 ? 28.483 -33.242 -8.196 1.00 73.19 57 GLN A C 1
ATOM 431 O O . GLN A 1 57 ? 27.646 -34.027 -8.688 1.00 73.46 57 GLN A O 1
ATOM 437 N N . LEU A 1 58 ? 29.400 -33.588 -7.286 1.00 71.97 58 LEU A N 1
ATOM 438 C CA . LEU A 1 58 ? 29.570 -34.963 -6.738 1.00 71.47 58 LEU A CA 1
ATOM 439 C C . LEU A 1 58 ? 28.398 -35.314 -5.811 1.00 69.52 58 LEU A C 1
ATOM 440 O O . LEU A 1 58 ? 27.881 -36.441 -5.935 1.00 69.88 58 LEU A O 1
ATOM 445 N N . LEU A 1 59 ? 28.002 -34.399 -4.918 1.00 67.67 59 LEU A N 1
ATOM 446 C CA . LEU A 1 59 ? 26.854 -34.582 -3.984 1.00 67.04 59 LEU A CA 1
ATOM 447 C C . LEU A 1 59 ? 25.559 -34.763 -4.789 1.00 63.71 59 LEU A C 1
ATOM 448 O O . LEU A 1 59 ? 24.745 -35.623 -4.404 1.00 62.66 59 LEU A O 1
ATOM 453 N N . ILE A 1 60 ? 25.384 -33.983 -5.863 1.00 61.38 60 ILE A N 1
ATOM 454 C CA . ILE A 1 60 ? 24.194 -34.036 -6.765 1.00 60.58 60 ILE A CA 1
ATOM 455 C C . ILE A 1 60 ? 24.130 -35.420 -7.421 1.00 60.81 60 ILE A C 1
ATOM 456 O O . ILE A 1 60 ? 23.064 -36.060 -7.328 1.00 61.53 60 ILE A O 1
ATOM 461 N N . LYS A 1 61 ? 25.225 -35.855 -8.055 1.00 61.74 61 LYS A N 1
ATOM 462 C CA . LYS A 1 61 ? 25.306 -37.130 -8.821 1.00 62.34 61 LYS A CA 1
ATOM 463 C C . LYS A 1 61 ? 25.099 -38.315 -7.872 1.00 58.09 61 LYS A C 1
ATOM 464 O O . LYS A 1 61 ? 24.292 -39.192 -8.210 1.00 59.83 61 LYS A O 1
ATOM 470 N N . THR A 1 62 ? 25.795 -38.334 -6.732 1.00 54.51 62 THR A N 1
ATOM 471 C CA . THR A 1 62 ? 25.736 -39.431 -5.727 1.00 54.55 62 THR A CA 1
ATOM 472 C C . THR A 1 62 ? 24.290 -39.604 -5.242 1.00 57.47 62 THR A C 1
ATOM 473 O O . THR A 1 62 ? 23.841 -40.763 -5.148 1.00 60.61 62 THR A O 1
ATOM 477 N N . ALA A 1 63 ? 23.593 -38.497 -4.956 1.00 58.79 63 ALA A N 1
ATOM 478 C CA . ALA A 1 63 ? 22.182 -38.467 -4.500 1.00 56.30 63 ALA A CA 1
ATOM 479 C C . ALA A 1 63 ? 21.263 -39.024 -5.597 1.00 55.19 63 ALA A C 1
ATOM 480 O O . ALA A 1 63 ? 20.341 -39.785 -5.258 1.00 54.92 63 ALA A O 1
ATOM 482 N N . ALA A 1 64 ? 21.507 -38.666 -6.862 1.00 55.21 64 ALA A N 1
ATOM 483 C CA . ALA A 1 64 ? 20.736 -39.141 -8.039 1.00 58.82 64 ALA A CA 1
ATOM 484 C C . ALA A 1 64 ? 20.955 -40.648 -8.244 1.00 61.09 64 ALA A C 1
ATOM 485 O O . ALA A 1 64 ? 19.984 -41.340 -8.617 1.00 61.38 64 ALA A O 1
ATOM 487 N N . GLU A 1 65 ? 22.175 -41.138 -7.994 1.00 63.50 65 GLU A N 1
ATOM 488 C CA . GLU A 1 65 ? 22.553 -42.574 -8.121 1.00 66.65 65 GLU A CA 1
ATOM 489 C C . GLU A 1 65 ? 21.806 -43.419 -7.077 1.00 63.71 65 GLU A C 1
ATOM 490 O O . GLU A 1 65 ? 21.722 -44.643 -7.282 1.00 60.98 65 GLU A O 1
ATOM 496 N N . LYS A 1 66 ? 21.297 -42.804 -6.001 1.00 62.24 66 LYS A N 1
ATOM 497 C CA . LYS A 1 66 ? 20.637 -43.510 -4.866 1.00 60.18 66 LYS A CA 1
ATOM 498 C C . LYS A 1 66 ? 19.124 -43.637 -5.097 1.00 57.62 66 LYS A C 1
ATOM 499 O O . LYS A 1 66 ? 18.500 -44.445 -4.382 1.00 55.46 66 LYS A O 1
ATOM 505 N N . VAL A 1 67 ? 18.551 -42.872 -6.034 1.00 56.13 67 VAL A N 1
ATOM 506 C CA . VAL A 1 67 ? 17.092 -42.914 -6.355 1.00 56.09 67 VAL A CA 1
ATOM 507 C C . VAL A 1 67 ? 16.726 -44.366 -6.681 1.00 58.22 67 VAL A C 1
ATOM 508 O O . VAL A 1 67 ? 17.446 -44.983 -7.491 1.00 59.14 67 VAL A O 1
ATOM 512 N N . SER A 1 68 ? 15.663 -44.888 -6.058 1.00 58.90 68 SER A N 1
ATOM 513 C CA . SER A 1 68 ? 15.147 -46.268 -6.258 1.00 57.62 68 SER A CA 1
ATOM 514 C C . SER A 1 68 ? 13.648 -46.324 -5.939 1.00 58.52 68 SER A C 1
ATOM 515 O O . SER A 1 68 ? 13.124 -45.351 -5.369 1.00 57.19 68 SER A O 1
ATOM 518 N N . ALA A 1 69 ? 12.997 -47.442 -6.273 1.00 60.03 69 ALA A N 1
ATOM 519 C CA . ALA A 1 69 ? 11.567 -47.707 -5.986 1.00 60.45 69 ALA A CA 1
ATOM 520 C C . ALA A 1 69 ? 11.364 -47.895 -4.477 1.00 59.06 69 ALA A C 1
ATOM 521 O O . ALA A 1 69 ? 10.216 -47.717 -4.011 1.00 55.56 69 ALA A O 1
ATOM 523 N N . GLU A 1 70 ? 12.433 -48.233 -3.745 1.00 59.59 70 GLU A N 1
ATOM 524 C CA . GLU A 1 70 ? 12.396 -48.513 -2.282 1.00 60.49 70 GLU A CA 1
ATOM 525 C C . GLU A 1 70 ? 12.788 -47.261 -1.482 1.00 59.64 70 GLU A C 1
ATOM 526 O O . GLU A 1 70 ? 12.415 -47.199 -0.297 1.00 61.69 70 GLU A O 1
ATOM 532 N N . ARG A 1 71 ? 13.506 -46.308 -2.091 1.00 58.51 71 ARG A N 1
ATOM 533 C CA . ARG A 1 71 ? 13.862 -45.006 -1.461 1.00 59.32 71 ARG A CA 1
ATOM 534 C C . ARG A 1 71 ? 13.770 -43.888 -2.497 1.00 56.95 71 ARG A C 1
ATOM 535 O O . ARG A 1 71 ? 14.789 -43.367 -2.951 1.00 55.87 71 ARG A O 1
ATOM 543 N N . PRO A 1 72 ? 12.543 -43.469 -2.882 1.00 54.44 72 PRO A N 1
ATOM 544 C CA . PRO A 1 72 ? 12.366 -42.453 -3.920 1.00 55.24 72 PRO A CA 1
ATOM 545 C C . PRO A 1 72 ? 12.720 -41.011 -3.517 1.00 57.70 72 PRO A C 1
ATOM 546 O O . PRO A 1 72 ? 12.949 -40.220 -4.406 1.00 59.58 72 PRO A O 1
ATOM 550 N N . ASP A 1 73 ? 12.774 -40.701 -2.216 1.00 59.28 73 ASP A N 1
ATOM 551 C CA . ASP A 1 73 ? 12.942 -39.312 -1.699 1.00 59.44 73 ASP A CA 1
ATOM 552 C C . ASP A 1 73 ? 14.343 -38.771 -2.031 1.00 58.00 73 ASP A C 1
ATOM 553 O O . ASP A 1 73 ? 14.511 -37.536 -1.989 1.00 60.13 73 ASP A O 1
ATOM 558 N N . TRP A 1 74 ? 15.309 -39.638 -2.354 1.00 55.39 74 TRP A N 1
ATOM 559 C CA . TRP A 1 74 ? 16.675 -39.239 -2.795 1.00 54.98 74 TRP A CA 1
ATOM 560 C C . TRP A 1 74 ? 16.594 -38.293 -4.002 1.00 54.40 74 TRP A C 1
ATOM 561 O O . TRP A 1 74 ? 17.522 -37.480 -4.166 1.00 54.08 74 TRP A O 1
ATOM 572 N N . THR A 1 75 ? 15.546 -38.404 -4.829 1.00 54.88 75 THR A N 1
ATOM 573 C CA . THR A 1 75 ? 15.341 -37.547 -6.029 1.00 54.77 75 THR A CA 1
ATOM 574 C C . THR A 1 75 ? 15.185 -36.089 -5.576 1.00 55.81 75 THR A C 1
ATOM 575 O O . THR A 1 75 ? 15.787 -35.207 -6.216 1.00 57.04 75 THR A O 1
ATOM 579 N N . TYR A 1 76 ? 14.430 -35.850 -4.501 1.00 55.96 76 TYR A N 1
ATOM 580 C CA . TYR A 1 76 ? 14.170 -34.494 -3.951 1.00 54.76 76 TYR A CA 1
ATOM 581 C C . TYR A 1 76 ? 15.468 -33.931 -3.356 1.00 54.34 76 TYR A C 1
ATOM 582 O O . TYR A 1 76 ? 15.722 -32.728 -3.552 1.00 57.79 76 TYR A O 1
ATOM 591 N N . THR A 1 77 ? 16.280 -34.772 -2.706 1.00 49.97 77 THR A N 1
ATOM 592 C CA . THR A 1 77 ? 17.614 -34.398 -2.158 1.00 49.43 77 THR A CA 1
ATOM 593 C C . THR A 1 77 ? 18.535 -33.943 -3.298 1.00 49.71 77 THR A C 1
ATOM 594 O O . THR A 1 77 ? 19.219 -32.916 -3.130 1.00 48.09 77 THR A O 1
ATOM 598 N N . ALA A 1 78 ? 18.560 -34.687 -4.408 1.00 50.85 78 ALA A N 1
ATOM 599 C CA . ALA A 1 78 ? 19.394 -34.397 -5.598 1.00 53.34 78 ALA A CA 1
ATOM 600 C C . ALA A 1 78 ? 18.930 -33.086 -6.246 1.00 53.11 78 ALA A C 1
ATOM 601 O O . ALA A 1 78 ? 19.799 -32.264 -6.593 1.00 53.10 78 ALA A O 1
ATOM 603 N N . ALA A 1 79 ? 17.612 -32.907 -6.392 1.00 53.70 79 ALA A N 1
ATOM 604 C CA . ALA A 1 79 ? 16.968 -31.709 -6.985 1.00 56.18 79 ALA A CA 1
ATOM 605 C C . ALA A 1 79 ? 17.378 -30.452 -6.203 1.00 57.44 79 ALA A C 1
ATOM 606 O O . ALA A 1 79 ? 17.809 -29.474 -6.843 1.00 59.09 79 ALA A O 1
ATOM 608 N N . ARG A 1 80 ? 17.252 -30.483 -4.873 1.00 57.27 80 ARG A N 1
ATOM 609 C CA . ARG A 1 80 ? 17.544 -29.333 -3.973 1.00 58.42 80 ARG A CA 1
ATOM 610 C C . ARG A 1 80 ? 19.025 -28.955 -4.070 1.00 59.54 80 ARG A C 1
ATOM 611 O O . ARG A 1 80 ? 19.315 -27.747 -4.162 1.00 60.03 80 ARG A O 1
ATOM 619 N N . LEU A 1 81 ? 19.922 -29.948 -4.043 1.00 60.86 81 LEU A N 1
ATOM 620 C CA . LEU A 1 81 ? 21.392 -29.746 -4.166 1.00 60.02 81 LEU A CA 1
ATOM 621 C C . LEU A 1 81 ? 21.696 -29.028 -5.488 1.00 59.68 81 LEU A C 1
ATOM 622 O O . LEU A 1 81 ? 22.587 -28.154 -5.487 1.00 60.63 81 LEU A O 1
ATOM 627 N N . LEU A 1 82 ? 20.974 -29.363 -6.564 1.00 59.12 82 LEU A N 1
ATOM 628 C CA . LEU A 1 82 ? 21.101 -28.688 -7.886 1.00 59.06 82 LEU A CA 1
ATOM 629 C C . LEU A 1 82 ? 20.537 -27.264 -7.781 1.00 59.62 82 LEU A C 1
ATOM 630 O O . LEU A 1 82 ? 21.213 -26.331 -8.265 1.00 56.74 82 LEU A O 1
ATOM 635 N N . LEU A 1 83 ? 19.350 -27.108 -7.174 1.00 61.05 83 LEU A N 1
ATOM 636 C CA . LEU A 1 83 ? 18.667 -25.796 -6.982 1.00 60.23 83 LEU A CA 1
ATOM 637 C C . LEU A 1 83 ? 19.606 -24.822 -6.257 1.00 60.87 83 LEU A C 1
ATOM 638 O O . LEU A 1 83 ? 19.729 -23.676 -6.729 1.00 63.38 83 LEU A O 1
ATOM 643 N N . TYR A 1 84 ? 20.256 -25.267 -5.175 1.00 59.40 84 TYR A N 1
ATOM 644 C CA . TYR A 1 84 ? 21.172 -24.443 -4.339 1.00 61.17 84 TYR A CA 1
ATOM 645 C C . TYR A 1 84 ? 22.371 -23.987 -5.182 1.00 61.98 84 TYR A C 1
ATOM 646 O O . TYR A 1 84 ? 22.912 -22.898 -4.917 1.00 65.91 84 TYR A O 1
ATOM 655 N N . ASP A 1 85 ? 22.770 -24.790 -6.169 1.00 64.47 85 ASP A N 1
ATOM 656 C CA . ASP A 1 85 ? 23.879 -24.465 -7.106 1.00 68.94 85 ASP A CA 1
ATOM 657 C C . ASP A 1 85 ? 23.387 -23.425 -8.124 1.00 68.36 85 ASP A C 1
ATOM 658 O O . ASP A 1 85 ? 24.150 -22.473 -8.411 1.00 68.00 85 ASP A O 1
ATOM 663 N N . LEU A 1 86 ? 22.162 -23.594 -8.638 1.00 67.23 86 LEU A N 1
ATOM 664 C CA . LEU A 1 86 ? 21.519 -22.678 -9.625 1.00 67.32 86 LEU A CA 1
ATOM 665 C C . LEU A 1 86 ? 21.371 -21.280 -9.011 1.00 68.28 86 LEU A C 1
ATOM 666 O O . LEU A 1 86 ? 21.751 -20.298 -9.679 1.00 69.16 86 LEU A O 1
ATOM 671 N N . TYR A 1 87 ? 20.831 -21.204 -7.790 1.00 67.97 87 TYR A N 1
ATOM 672 C CA . TYR A 1 87 ? 20.614 -19.946 -7.026 1.00 66.78 87 TYR A CA 1
ATOM 673 C C . TYR A 1 87 ? 21.914 -19.129 -7.011 1.00 69.76 87 TYR A C 1
ATOM 674 O O . TYR A 1 87 ? 21.876 -17.933 -7.363 1.00 69.97 87 TYR A O 1
ATOM 683 N N . LYS A 1 88 ? 23.028 -19.772 -6.640 1.00 73.53 88 LYS A N 1
ATOM 684 C CA . LYS A 1 88 ? 24.382 -19.157 -6.525 1.00 75.32 88 LYS A CA 1
ATOM 685 C C . LYS A 1 88 ? 24.838 -18.612 -7.886 1.00 73.38 88 LYS A C 1
ATOM 686 O O . LYS A 1 88 ? 25.325 -17.465 -7.924 1.00 71.23 88 LYS A O 1
ATOM 692 N N . ASP A 1 89 ? 24.703 -19.412 -8.949 1.00 73.31 89 ASP A N 1
ATOM 693 C CA . ASP A 1 89 ? 25.120 -19.056 -10.332 1.00 75.12 89 ASP A CA 1
ATOM 694 C C . ASP A 1 89 ? 24.374 -17.795 -10.784 1.00 73.76 89 ASP A C 1
ATOM 695 O O . ASP A 1 89 ? 25.037 -16.857 -11.271 1.00 75.13 89 ASP A O 1
ATOM 700 N N . VAL A 1 90 ? 23.049 -17.779 -10.624 1.00 73.80 90 VAL A N 1
ATOM 701 C CA . VAL A 1 90 ? 22.149 -16.702 -11.136 1.00 74.89 90 VAL A CA 1
ATOM 702 C C . VAL A 1 90 ? 22.345 -15.429 -10.298 1.00 75.31 90 VAL A C 1
ATOM 703 O O . VAL A 1 90 ? 22.300 -14.329 -10.888 1.00 74.20 90 VAL A O 1
ATOM 707 N N . ALA A 1 91 ? 22.554 -15.567 -8.983 1.00 74.23 91 ALA A N 1
ATOM 708 C CA . ALA A 1 91 ? 22.802 -14.444 -8.046 1.00 74.21 91 ALA A CA 1
ATOM 709 C C . ALA A 1 91 ? 24.063 -13.682 -8.471 1.00 76.62 91 ALA A C 1
ATOM 710 O O . ALA A 1 91 ? 24.039 -12.434 -8.437 1.00 77.03 91 ALA A O 1
ATOM 712 N N . HIS A 1 92 ? 25.118 -14.406 -8.856 1.00 77.09 92 HIS A N 1
ATOM 713 C CA . HIS A 1 92 ? 26.430 -13.836 -9.266 1.00 80.18 92 HIS A CA 1
ATOM 714 C C . HIS A 1 92 ? 26.308 -13.187 -10.652 1.00 79.57 92 HIS A C 1
ATOM 715 O O . HIS A 1 92 ? 27.034 -12.205 -10.904 1.00 77.55 92 HIS A O 1
ATOM 722 N N . LEU A 1 93 ? 25.413 -13.696 -11.504 1.00 79.29 93 LEU A N 1
ATOM 723 C CA . LEU A 1 93 ? 25.229 -13.227 -12.905 1.00 79.63 93 LEU A CA 1
ATOM 724 C C . LEU A 1 93 ? 24.422 -11.921 -12.929 1.00 79.03 93 LEU A C 1
ATOM 725 O O . LEU A 1 93 ? 24.660 -11.102 -13.841 1.00 76.87 93 LEU A O 1
ATOM 730 N N . ARG A 1 94 ? 23.499 -11.740 -11.978 1.00 79.31 94 ARG A N 1
ATOM 731 C CA . ARG A 1 94 ? 22.593 -10.561 -11.890 1.00 78.65 94 ARG A CA 1
ATOM 732 C C . ARG A 1 94 ? 23.050 -9.621 -10.764 1.00 77.45 94 ARG A C 1
ATOM 733 O O . ARG A 1 94 ? 22.454 -8.533 -10.633 1.00 76.39 94 ARG A O 1
ATOM 741 N N . GLY A 1 95 ? 24.059 -10.027 -9.987 1.00 74.78 95 GLY A N 1
ATOM 742 C CA . GLY A 1 95 ? 24.815 -9.154 -9.069 1.00 74.94 95 GLY A CA 1
ATOM 743 C C . GLY A 1 95 ? 24.041 -8.812 -7.807 1.00 77.72 95 GLY A C 1
ATOM 744 O O . GLY A 1 95 ? 24.107 -7.642 -7.381 1.00 83.14 95 GLY A O 1
ATOM 745 N N . TYR A 1 96 ? 23.343 -9.790 -7.220 1.00 75.91 96 TYR A N 1
ATOM 746 C CA . TYR A 1 96 ? 22.709 -9.685 -5.879 1.00 72.56 96 TYR A CA 1
ATOM 747 C C . TYR A 1 96 ? 23.268 -10.797 -4.985 1.00 72.26 96 TYR A C 1
ATOM 748 O O . TYR A 1 96 ? 23.999 -11.667 -5.495 1.00 73.99 96 TYR A O 1
ATOM 757 N N . SER A 1 97 ? 22.950 -10.745 -3.690 1.00 73.34 97 SER A N 1
ATOM 758 C CA . SER A 1 97 ? 23.396 -11.713 -2.654 1.00 77.64 97 SER A CA 1
ATOM 759 C C . SER A 1 97 ? 22.216 -12.600 -2.240 1.00 78.91 97 SER A C 1
ATOM 760 O O . SER A 1 97 ? 21.063 -12.168 -2.428 1.00 79.67 97 SER A O 1
ATOM 763 N N . LEU A 1 98 ? 22.501 -13.788 -1.696 1.00 80.15 98 LEU A N 1
ATOM 764 C CA . LEU A 1 98 ? 21.484 -14.761 -1.206 1.00 82.27 98 LEU A CA 1
ATOM 765 C C . LEU A 1 98 ? 21.161 -14.481 0.269 1.00 85.19 98 LEU A C 1
ATOM 766 O O . LEU A 1 98 ? 20.368 -15.250 0.845 1.00 82.93 98 LEU A O 1
ATOM 771 N N . ARG A 1 99 ? 21.746 -13.421 0.844 1.00 90.57 99 ARG A N 1
ATOM 772 C CA . ARG A 1 99 ? 21.515 -12.974 2.246 1.00 92.26 99 ARG A CA 1
ATOM 773 C C . ARG A 1 99 ? 20.846 -11.591 2.238 1.00 95.96 99 ARG A C 1
ATOM 774 O O . ARG A 1 99 ? 21.239 -10.744 1.409 1.00 91.27 99 ARG A O 1
ATOM 782 N N . ASP A 1 100 ? 19.871 -11.379 3.130 1.00 100.00 100 ASP A N 1
ATOM 783 C CA . ASP A 1 100 ? 19.130 -10.097 3.289 1.00 102.82 100 ASP A CA 1
ATOM 784 C C . ASP A 1 100 ? 19.837 -9.244 4.354 1.00 106.65 100 ASP A C 1
ATOM 785 O O . ASP A 1 100 ? 20.985 -9.586 4.717 1.00 108.16 100 ASP A O 1
ATOM 790 N N . ASP A 1 101 ? 19.179 -8.181 4.831 1.00 108.77 101 ASP A N 1
ATOM 791 C CA . ASP A 1 101 ? 19.722 -7.213 5.826 1.00 106.22 101 ASP A CA 1
ATOM 792 C C . ASP A 1 101 ? 20.003 -7.927 7.155 1.00 105.70 101 ASP A C 1
ATOM 793 O O . ASP A 1 101 ? 21.064 -7.651 7.751 1.00 106.09 101 ASP A O 1
ATOM 795 N N . LEU A 1 102 ? 19.094 -8.807 7.593 1.00 103.98 102 LEU A N 1
ATOM 796 C CA . LEU A 1 102 ? 19.167 -9.534 8.892 1.00 103.73 102 LEU A CA 1
ATOM 797 C C . LEU A 1 102 ? 20.020 -10.807 8.764 1.00 103.69 102 LEU A C 1
ATOM 798 O O . LEU A 1 102 ? 20.313 -11.420 9.811 1.00 101.59 102 LEU A O 1
ATOM 800 N N . GLY A 1 103 ? 20.391 -11.198 7.538 1.00 106.42 103 GLY A N 1
ATOM 801 C CA . GLY A 1 103 ? 21.277 -12.347 7.252 1.00 106.18 103 GLY A CA 1
ATOM 802 C C . GLY A 1 103 ? 20.519 -13.661 7.118 1.00 104.51 103 GLY A C 1
ATOM 803 O O . GLY A 1 103 ? 21.127 -14.713 7.398 1.00 96.94 103 GLY A O 1
ATOM 804 N N . LYS A 1 104 ? 19.246 -13.610 6.707 1.00 104.50 104 LYS A N 1
ATOM 805 C CA . LYS A 1 104 ? 18.405 -14.799 6.389 1.00 102.36 104 LYS A CA 1
ATOM 806 C C . LYS A 1 104 ? 18.663 -15.209 4.932 1.00 96.98 104 LYS A C 1
ATOM 807 O O . LYS A 1 104 ? 19.036 -14.324 4.127 1.00 92.29 104 LYS A O 1
ATOM 813 N N . TYR A 1 105 ? 18.458 -16.491 4.605 1.00 90.36 105 TYR A N 1
ATOM 814 C CA . TYR A 1 105 ? 18.682 -17.071 3.254 1.00 85.97 105 TYR A CA 1
ATOM 815 C C . TYR A 1 105 ? 17.498 -16.703 2.351 1.00 83.16 105 TYR A C 1
ATOM 816 O O . TYR A 1 105 ? 16.357 -17.108 2.652 1.00 80.76 105 TYR A O 1
ATOM 825 N N . LYS A 1 106 ? 17.770 -15.939 1.289 1.00 80.95 106 LYS A N 1
ATOM 826 C CA . LYS A 1 106 ? 16.776 -15.504 0.271 1.00 80.49 106 LYS A CA 1
ATOM 827 C C . LYS A 1 106 ? 17.273 -15.935 -1.105 1.00 76.88 106 LYS A C 1
ATOM 828 O O . LYS A 1 106 ? 17.996 -15.190 -1.767 1.00 72.47 106 LYS A O 1
ATOM 834 N N . PRO A 1 107 ? 16.914 -17.158 -1.565 1.00 72.62 107 PRO A N 1
ATOM 835 C CA . PRO A 1 107 ? 17.291 -17.628 -2.900 1.00 70.40 107 PRO A CA 1
ATOM 836 C C . PRO A 1 107 ? 16.807 -16.683 -4.012 1.00 68.80 107 PRO A C 1
ATOM 837 O O . PRO A 1 107 ? 17.540 -16.473 -4.960 1.00 67.74 107 PRO A O 1
ATOM 841 N N . TYR A 1 108 ? 15.587 -16.155 -3.857 1.00 69.97 108 TYR A N 1
ATOM 842 C CA . TYR A 1 108 ? 14.901 -15.235 -4.802 1.00 67.64 108 TYR A CA 1
ATOM 843 C C . TYR A 1 108 ? 15.063 -13.792 -4.314 1.00 68.34 108 TYR A C 1
ATOM 844 O O . TYR A 1 108 ? 14.938 -13.553 -3.098 1.00 70.40 108 TYR A O 1
ATOM 853 N N . ASN A 1 109 ? 15.322 -12.868 -5.244 1.00 67.75 109 ASN A N 1
ATOM 854 C CA . ASN A 1 109 ? 15.514 -11.418 -4.976 1.00 68.58 109 ASN A CA 1
ATOM 855 C C . ASN A 1 109 ? 14.320 -10.642 -5.552 1.00 70.45 109 ASN A C 1
ATOM 856 O O . ASN A 1 109 ? 14.348 -10.317 -6.762 1.00 64.81 109 ASN A O 1
ATOM 861 N N . ARG A 1 110 ? 13.312 -10.365 -4.718 1.00 71.64 110 ARG A N 1
ATOM 862 C CA . ARG A 1 110 ? 12.061 -9.661 -5.126 1.00 75.38 110 ARG A CA 1
ATOM 863 C C . ARG A 1 110 ? 12.407 -8.287 -5.726 1.00 75.91 110 ARG A C 1
ATOM 864 O O . ARG A 1 110 ? 11.759 -7.912 -6.728 1.00 73.71 110 ARG A O 1
ATOM 872 N N . LYS A 1 111 ? 13.401 -7.586 -5.166 1.00 77.08 111 LYS A N 1
ATOM 873 C CA . LYS A 1 111 ? 13.815 -6.215 -5.588 1.00 75.98 111 LYS A CA 1
ATOM 874 C C . LYS A 1 111 ? 14.396 -6.218 -7.011 1.00 74.35 111 LYS A C 1
ATOM 875 O O . LYS A 1 111 ? 14.251 -5.189 -7.699 1.00 70.49 111 LYS A O 1
ATOM 881 N N . ASN A 1 112 ? 15.031 -7.318 -7.436 1.00 73.77 112 ASN A N 1
ATOM 882 C CA . ASN A 1 112 ? 15.819 -7.400 -8.698 1.00 71.59 112 ASN A CA 1
ATOM 883 C C . ASN A 1 112 ? 14.912 -7.685 -9.906 1.00 69.94 112 ASN A C 1
ATOM 884 O O . ASN A 1 112 ? 15.346 -7.384 -11.040 1.00 69.08 112 ASN A O 1
ATOM 889 N N . PHE A 1 113 ? 13.711 -8.233 -9.686 1.00 69.34 113 PHE A N 1
ATOM 890 C CA . PHE A 1 113 ? 12.826 -8.796 -10.744 1.00 69.71 113 PHE A CA 1
ATOM 891 C C . PHE A 1 113 ? 12.655 -7.791 -11.891 1.00 70.21 113 PHE A C 1
ATOM 892 O O . PHE A 1 113 ? 12.954 -8.165 -13.043 1.00 71.16 113 PHE A O 1
ATOM 900 N N . TYR A 1 114 ? 12.200 -6.567 -11.598 1.00 72.47 114 TYR A N 1
ATOM 901 C CA . TYR A 1 114 ? 11.912 -5.522 -12.618 1.00 74.64 114 TYR A CA 1
ATOM 902 C C . TYR A 1 114 ? 13.188 -5.185 -13.401 1.00 77.25 114 TYR A C 1
ATOM 903 O O . TYR A 1 114 ? 13.141 -5.189 -14.653 1.00 75.65 114 TYR A O 1
ATOM 912 N N . SER A 1 115 ? 14.279 -4.885 -12.686 1.00 75.90 115 SER A N 1
ATOM 913 C CA . SER A 1 115 ? 15.604 -4.518 -13.256 1.00 74.92 115 SER A CA 1
ATOM 914 C C . SER A 1 115 ? 16.077 -5.614 -14.217 1.00 73.12 115 SER A C 1
ATOM 915 O O . SER A 1 115 ? 16.449 -5.282 -15.360 1.00 72.52 115 SER A O 1
ATOM 918 N N . PHE A 1 116 ? 16.044 -6.868 -13.757 1.00 70.24 116 PHE A N 1
ATOM 919 C CA . PHE A 1 116 ? 16.455 -8.085 -14.506 1.00 68.49 116 PHE A CA 1
ATOM 920 C C . PHE A 1 116 ? 15.690 -8.171 -15.835 1.00 67.33 116 PHE A C 1
ATOM 921 O O . PHE A 1 116 ? 16.343 -8.181 -16.895 1.00 65.54 116 PHE A O 1
ATOM 929 N N . VAL A 1 117 ? 14.355 -8.226 -15.782 1.00 67.08 117 VAL A N 1
ATOM 930 C CA . VAL A 1 117 ? 13.483 -8.436 -16.978 1.00 69.53 117 VAL A CA 1
ATOM 931 C C . VAL A 1 117 ? 13.680 -7.267 -17.952 1.00 73.41 117 VAL A C 1
ATOM 932 O O . VAL A 1 117 ? 13.796 -7.528 -19.165 1.00 69.65 117 VAL A O 1
ATOM 936 N N . LYS A 1 118 ? 13.714 -6.033 -17.437 1.00 80.69 118 LYS A N 1
ATOM 937 C CA . LYS A 1 118 ? 13.914 -4.786 -18.227 1.00 82.99 118 LYS A CA 1
ATOM 938 C C . LYS A 1 118 ? 15.192 -4.911 -19.066 1.00 79.02 118 LYS A C 1
ATOM 939 O O . LYS A 1 118 ? 15.127 -4.643 -20.282 1.00 75.91 118 LYS A O 1
ATOM 945 N N . GLU A 1 119 ? 16.296 -5.322 -18.434 1.00 76.86 119 GLU A N 1
ATOM 946 C CA . GLU A 1 119 ? 17.650 -5.423 -19.045 1.00 78.56 119 GLU A CA 1
ATOM 947 C C . GLU A 1 119 ? 17.640 -6.423 -20.208 1.00 79.86 119 GLU A C 1
ATOM 948 O O . GLU A 1 119 ? 18.246 -6.111 -21.259 1.00 78.90 119 GLU A O 1
ATOM 954 N N . TYR A 1 120 ? 16.995 -7.580 -20.026 1.00 77.68 120 TYR A N 1
ATOM 955 C CA . TYR A 1 120 ? 17.030 -8.716 -20.985 1.00 75.16 120 TYR A CA 1
ATOM 956 C C . TYR A 1 120 ? 15.922 -8.557 -22.037 1.00 73.80 120 TYR A C 1
ATOM 957 O O . TYR A 1 120 ? 16.026 -9.202 -23.099 1.00 69.90 120 TYR A O 1
ATOM 966 N N . VAL A 1 121 ? 14.920 -7.710 -21.778 1.00 75.60 121 VAL A N 1
ATOM 967 C CA . VAL A 1 121 ? 13.981 -7.204 -22.826 1.00 77.70 121 VAL A CA 1
ATOM 968 C C . VAL A 1 121 ? 14.789 -6.343 -23.809 1.00 80.39 121 VAL A C 1
ATOM 969 O O . VAL A 1 121 ? 14.600 -6.505 -25.034 1.00 76.02 121 VAL A O 1
ATOM 973 N N . GLU A 1 122 ? 15.676 -5.490 -23.283 1.00 84.30 122 GLU A N 1
ATOM 974 C CA . GLU A 1 122 ? 16.486 -4.510 -24.059 1.00 84.64 122 GLU A CA 1
ATOM 975 C C . GLU A 1 122 ? 17.634 -5.216 -24.802 1.00 83.13 122 GLU A C 1
ATOM 976 O O . GLU A 1 122 ? 18.232 -4.568 -25.681 1.00 79.25 122 GLU A O 1
ATOM 982 N N . LYS A 1 123 ? 17.928 -6.481 -24.475 1.00 82.13 123 LYS A N 1
ATOM 983 C CA . LYS A 1 123 ? 18.956 -7.314 -25.164 1.00 81.61 123 LYS A CA 1
ATOM 984 C C . LYS A 1 123 ? 18.298 -8.254 -26.188 1.00 78.61 123 LYS A C 1
ATOM 985 O O . LYS A 1 123 ? 19.046 -8.962 -26.891 1.00 76.79 123 LYS A O 1
ATOM 991 N N . GLY A 1 124 ? 16.962 -8.265 -26.271 1.00 77.05 124 GLY A N 1
ATOM 992 C CA . GLY A 1 124 ? 16.193 -9.042 -27.266 1.00 74.62 124 GLY A CA 1
ATOM 993 C C . GLY A 1 124 ? 15.971 -10.490 -26.850 1.00 72.33 124 GLY A C 1
ATOM 994 O O . GLY A 1 124 ? 15.651 -11.307 -27.736 1.00 70.03 124 GLY A O 1
ATOM 995 N N . ILE A 1 125 ? 16.113 -10.801 -25.555 1.00 69.63 125 ILE A N 1
ATOM 996 C CA . ILE A 1 125 ? 15.907 -12.166 -24.978 1.00 69.79 125 ILE A CA 1
ATOM 997 C C . ILE A 1 125 ? 14.433 -12.315 -24.587 1.00 68.47 125 ILE A C 1
ATOM 998 O O . ILE A 1 125 ? 13.824 -13.323 -24.982 1.00 67.61 125 ILE A O 1
ATOM 1003 N N . TYR A 1 126 ? 13.902 -11.358 -23.818 1.00 69.24 126 TYR A N 1
ATOM 1004 C CA . TYR A 1 126 ? 12.472 -11.263 -23.420 1.00 69.97 126 TYR A CA 1
ATOM 1005 C C . TYR A 1 126 ? 11.734 -10.330 -24.390 1.00 71.47 126 TYR A C 1
ATOM 1006 O O . TYR A 1 126 ? 12.356 -9.387 -24.908 1.00 75.07 126 TYR A O 1
ATOM 1015 N N . GLY A 1 127 ? 10.445 -10.594 -24.629 1.00 73.24 127 GLY A N 1
ATOM 1016 C CA . GLY A 1 127 ? 9.584 -9.821 -25.547 1.00 73.92 127 GLY A CA 1
ATOM 1017 C C . GLY A 1 127 ? 9.235 -8.451 -24.989 1.00 75.30 127 GLY A C 1
ATOM 1018 O O . GLY A 1 127 ? 9.212 -8.307 -23.748 1.00 73.95 127 GLY A O 1
ATOM 1019 N N . GLU A 1 128 ? 8.958 -7.484 -25.873 1.00 76.53 128 GLU A N 1
ATOM 1020 C CA . GLU A 1 128 ? 8.679 -6.063 -25.517 1.00 78.54 128 GLU A CA 1
ATOM 1021 C C . GLU A 1 128 ? 7.313 -5.936 -24.828 1.00 75.32 128 GLU A C 1
ATOM 1022 O O . GLU A 1 128 ? 7.166 -5.007 -24.013 1.00 72.71 128 GLU A O 1
ATOM 1028 N N . TYR A 1 129 ? 6.367 -6.833 -25.134 1.00 72.53 129 TYR A N 1
ATOM 1029 C CA . TYR A 1 129 ? 4.969 -6.826 -24.616 1.00 71.03 129 TYR A CA 1
ATOM 1030 C C . TYR A 1 129 ? 4.940 -6.869 -23.079 1.00 71.96 129 TYR A C 1
ATOM 1031 O O . TYR A 1 129 ? 3.901 -6.483 -22.507 1.00 72.24 129 TYR A O 1
ATOM 1040 N N . LEU A 1 130 ? 6.022 -7.322 -22.432 1.00 72.89 130 LEU A N 1
ATOM 1041 C CA . LEU A 1 130 ? 6.126 -7.416 -20.949 1.00 75.86 130 LEU A CA 1
ATOM 1042 C C . LEU A 1 130 ? 6.234 -6.015 -20.326 1.00 78.22 130 LEU A C 1
ATOM 1043 O O . LEU A 1 130 ? 5.569 -5.784 -19.298 1.00 79.35 130 LEU A O 1
ATOM 1048 N N . LEU A 1 131 ? 7.045 -5.124 -20.909 1.00 80.53 131 LEU A N 1
ATOM 1049 C CA . LEU A 1 131 ? 7.210 -3.715 -20.447 1.00 79.03 131 LEU A CA 1
ATOM 1050 C C . LEU A 1 131 ? 6.001 -2.876 -20.884 1.00 77.66 131 LEU A C 1
ATOM 1051 O O . LEU A 1 131 ? 5.638 -1.950 -20.135 1.00 79.50 131 LEU A O 1
ATOM 1056 N N . GLU A 1 132 ? 5.403 -3.199 -22.038 1.00 74.96 132 GLU A N 1
ATOM 1057 C CA . GLU A 1 132 ? 4.268 -2.455 -22.654 1.00 73.29 132 GLU A CA 1
ATOM 1058 C C . GLU A 1 132 ? 2.972 -2.652 -21.855 1.00 70.90 132 GLU A C 1
ATOM 1059 O O . GLU A 1 132 ? 2.112 -1.756 -21.931 1.00 75.44 132 GLU A O 1
ATOM 1065 N N . ASN A 1 133 ? 2.813 -3.781 -21.153 1.00 68.15 133 ASN A N 1
ATOM 1066 C CA . ASN A 1 133 ? 1.527 -4.189 -20.518 1.00 64.11 133 ASN A CA 1
ATOM 1067 C C . ASN A 1 133 ? 1.654 -4.264 -18.990 1.00 65.10 133 ASN A C 1
ATOM 1068 O O . ASN A 1 133 ? 0.648 -4.628 -18.346 1.00 61.94 133 ASN A O 1
ATOM 1073 N N . TYR A 1 134 ? 2.825 -3.939 -18.428 1.00 67.69 134 TYR A N 1
ATOM 1074 C CA . TYR A 1 134 ? 3.095 -3.978 -16.965 1.00 70.74 134 TYR A CA 1
ATOM 1075 C C . TYR A 1 134 ? 4.020 -2.817 -16.580 1.00 74.95 134 TYR A C 1
ATOM 1076 O O . TYR A 1 134 ? 5.058 -2.611 -17.251 1.00 73.17 134 TYR A O 1
ATOM 1085 N N . SER A 1 135 ? 3.637 -2.081 -15.529 1.00 77.23 135 SER A N 1
ATOM 1086 C CA . SER A 1 135 ? 4.398 -0.950 -14.935 1.00 75.11 135 SER A CA 1
ATOM 1087 C C . SER A 1 135 ? 5.408 -1.499 -13.926 1.00 75.03 135 SER A C 1
ATOM 1088 O O . SER A 1 135 ? 5.270 -2.675 -13.540 1.00 73.76 135 SER A O 1
ATOM 1091 N N . GLU A 1 136 ? 6.368 -0.671 -13.501 1.00 78.16 136 GLU A N 1
ATOM 1092 C CA . GLU A 1 136 ? 7.402 -1.038 -12.495 1.00 79.09 136 GLU A CA 1
ATOM 1093 C C . GLU A 1 136 ? 6.712 -1.490 -11.198 1.00 80.72 136 GLU A C 1
ATOM 1094 O O . GLU A 1 136 ? 7.240 -2.413 -10.550 1.00 82.26 136 GLU A O 1
ATOM 1100 N N . GLU A 1 137 ? 5.580 -0.878 -10.832 1.00 80.92 137 GLU A N 1
ATOM 1101 C CA . GLU A 1 137 ? 4.836 -1.236 -9.593 1.00 80.80 137 GLU A CA 1
ATOM 1102 C C . GLU A 1 137 ? 4.155 -2.599 -9.782 1.00 75.46 137 GLU A C 1
ATOM 1103 O O . GLU A 1 137 ? 4.102 -3.360 -8.796 1.00 72.18 137 GLU A O 1
ATOM 1109 N N . ASP A 1 138 ? 3.665 -2.895 -10.993 1.00 71.10 138 ASP A N 1
ATOM 1110 C CA . ASP A 1 138 ? 3.049 -4.204 -11.359 1.00 68.96 138 ASP A CA 1
ATOM 1111 C C . ASP A 1 138 ? 4.079 -5.328 -11.169 1.00 65.78 138 ASP A C 1
ATOM 1112 O O . ASP A 1 138 ? 3.794 -6.262 -10.390 1.00 65.56 138 ASP A O 1
ATOM 1117 N N . PHE A 1 139 ? 5.224 -5.233 -11.855 1.00 61.66 139 PHE A N 1
ATOM 1118 C CA . PHE A 1 139 ? 6.395 -6.140 -11.708 1.00 62.58 139 PHE A CA 1
ATOM 1119 C C . PHE A 1 139 ? 6.721 -6.346 -10.222 1.00 63.60 139 PHE A C 1
ATOM 1120 O O . PHE A 1 139 ? 6.841 -7.512 -9.791 1.00 65.32 139 PHE A O 1
ATOM 1128 N N . ASN A 1 140 ? 6.848 -5.251 -9.464 1.00 63.60 140 ASN A N 1
ATOM 1129 C CA . ASN A 1 140 ? 7.207 -5.259 -8.018 1.00 64.68 140 ASN A CA 1
ATOM 1130 C C . ASN A 1 140 ? 6.133 -6.003 -7.210 1.00 63.33 140 ASN A C 1
ATOM 1131 O O . ASN A 1 140 ? 6.498 -6.702 -6.246 1.00 63.07 140 ASN A O 1
ATOM 1136 N N . LYS A 1 141 ? 4.857 -5.853 -7.576 1.00 62.38 141 LYS A N 1
ATOM 1137 C CA . LYS A 1 141 ? 3.714 -6.504 -6.878 1.00 63.69 141 LYS A CA 1
ATOM 1138 C C . LYS A 1 141 ? 3.749 -8.015 -7.152 1.00 63.81 141 LYS A C 1
ATOM 1139 O O . LYS A 1 141 ? 3.544 -8.792 -6.194 1.00 62.72 141 LYS A O 1
ATOM 1141 N N . LEU A 1 142 ? 4.009 -8.409 -8.405 1.00 64.39 142 LEU A N 1
ATOM 1142 C CA . LEU A 1 142 ? 4.040 -9.828 -8.862 1.00 63.35 142 LEU A CA 1
ATOM 1143 C C . LEU A 1 142 ? 5.309 -10.521 -8.349 1.00 64.63 142 LEU A C 1
ATOM 1144 O O . LEU A 1 142 ? 5.224 -11.720 -8.004 1.00 67.54 142 LEU A O 1
ATOM 1149 N N . ALA A 1 143 ? 6.432 -9.796 -8.288 1.00 62.93 143 ALA A N 1
ATOM 1150 C CA . ALA A 1 143 ? 7.718 -10.267 -7.719 1.00 62.65 143 ALA A CA 1
ATOM 1151 C C . ALA A 1 143 ? 7.530 -10.664 -6.249 1.00 62.52 143 ALA A C 1
ATOM 1152 O O . ALA A 1 143 ? 8.227 -11.591 -5.795 1.00 64.05 143 ALA A O 1
ATOM 1154 N N . ASN A 1 144 ? 6.626 -9.981 -5.538 1.00 65.97 144 ASN A N 1
ATOM 1155 C CA . ASN A 1 144 ? 6.348 -10.192 -4.090 1.00 67.40 144 ASN A CA 1
ATOM 1156 C C . ASN A 1 144 ? 5.300 -11.301 -3.909 1.00 66.70 144 ASN A C 1
ATOM 1157 O O . ASN A 1 144 ? 5.136 -11.759 -2.759 1.00 66.24 144 ASN A O 1
ATOM 1162 N N . TYR A 1 145 ? 4.628 -11.720 -4.991 1.00 64.95 145 TYR A N 1
ATOM 1163 C CA . TYR A 1 145 ? 3.591 -12.787 -4.987 1.00 63.38 145 TYR A CA 1
ATOM 1164 C C . TYR A 1 145 ? 4.243 -14.167 -5.168 1.00 63.77 145 TYR A C 1
ATOM 1165 O O . TYR A 1 145 ? 3.644 -15.173 -4.718 1.00 62.95 145 TYR A O 1
ATOM 1174 N N . ILE A 1 146 ? 5.420 -14.218 -5.805 1.00 60.84 146 ILE A N 1
ATOM 1175 C CA . ILE A 1 146 ? 6.214 -15.467 -6.022 1.00 59.12 146 ILE A CA 1
ATOM 1176 C C . ILE A 1 146 ? 6.344 -16.214 -4.687 1.00 62.13 146 ILE A C 1
ATOM 1177 O O . ILE A 1 146 ? 6.554 -15.548 -3.655 1.00 62.51 146 ILE A O 1
ATOM 1182 N N . LYS A 1 147 ? 6.211 -17.545 -4.721 1.00 65.04 147 LYS A N 1
ATOM 1183 C CA . LYS A 1 147 ? 6.331 -18.463 -3.554 1.00 66.41 147 LYS A CA 1
ATOM 1184 C C . LYS A 1 147 ? 7.546 -19.368 -3.759 1.00 68.75 147 LYS A C 1
ATOM 1185 O O . LYS A 1 147 ? 7.431 -20.436 -4.360 1.00 69.87 147 LYS A O 1
ATOM 1191 N N . PRO A 1 148 ? 8.750 -18.971 -3.277 1.00 69.90 148 PRO A N 1
ATOM 1192 C CA . PRO A 1 148 ? 9.973 -19.755 -3.482 1.00 68.58 148 PRO A CA 1
ATOM 1193 C C . PRO A 1 148 ? 9.951 -21.212 -2.988 1.00 65.86 148 PRO A C 1
ATOM 1194 O O . PRO A 1 148 ? 10.759 -21.993 -3.453 1.00 66.71 148 PRO A O 1
ATOM 1198 N N . GLU A 1 149 ? 9.042 -21.539 -2.062 1.00 63.81 149 GLU A N 1
ATOM 1199 C CA . GLU A 1 149 ? 8.936 -22.888 -1.444 1.00 62.73 149 GLU A CA 1
ATOM 1200 C C . GLU A 1 149 ? 8.387 -23.899 -2.460 1.00 62.42 149 GLU A C 1
ATOM 1201 O O . GLU A 1 149 ? 8.460 -25.106 -2.161 1.00 61.80 149 GLU A O 1
ATOM 1207 N N . ARG A 1 150 ? 7.857 -23.439 -3.600 1.00 60.52 150 ARG A N 1
ATOM 1208 C CA . ARG A 1 150 ? 7.243 -24.309 -4.645 1.00 61.24 150 ARG A CA 1
ATOM 1209 C C . ARG A 1 150 ? 8.333 -24.952 -5.517 1.00 61.05 150 ARG A C 1
ATOM 1210 O O . ARG A 1 150 ? 7.992 -25.872 -6.286 1.00 62.60 150 ARG A O 1
ATOM 1218 N N . ASP A 1 151 ? 9.590 -24.513 -5.390 1.00 58.43 151 ASP A N 1
ATOM 1219 C CA . ASP A 1 151 ? 10.771 -25.187 -5.995 1.00 58.51 151 ASP A CA 1
ATOM 1220 C C . ASP A 1 151 ? 10.994 -26.551 -5.328 1.00 57.71 151 ASP A C 1
ATOM 1221 O O . ASP A 1 151 ? 11.658 -27.399 -5.956 1.00 61.58 151 ASP A O 1
ATOM 1226 N N . LEU A 1 152 ? 10.459 -26.760 -4.119 1.00 56.12 152 LEU A N 1
ATOM 1227 C CA . LEU A 1 152 ? 10.553 -28.045 -3.372 1.00 55.74 152 LEU A CA 1
ATOM 1228 C C . LEU A 1 152 ? 9.626 -29.103 -3.990 1.00 56.60 152 LEU A C 1
ATOM 1229 O O . LEU A 1 152 ? 9.632 -30.234 -3.475 1.00 57.49 152 LEU A O 1
ATOM 1234 N N . TYR A 1 153 ? 8.858 -28.766 -5.035 1.00 57.05 153 TYR A N 1
ATOM 1235 C CA . TYR A 1 153 ? 7.919 -29.698 -5.718 1.00 58.09 153 TYR A CA 1
ATOM 1236 C C . TYR A 1 153 ? 8.627 -30.501 -6.820 1.00 56.90 153 TYR A C 1
ATOM 1237 O O . TYR A 1 153 ? 7.995 -31.434 -7.346 1.00 60.27 153 TYR A O 1
ATOM 1246 N N . PHE A 1 154 ? 9.878 -30.169 -7.159 1.00 55.61 154 PHE A N 1
ATOM 1247 C CA . PHE A 1 154 ? 10.609 -30.728 -8.330 1.00 55.25 154 PHE A CA 1
ATOM 1248 C C . PHE A 1 154 ? 11.388 -31.992 -7.943 1.00 54.39 154 PHE A C 1
ATOM 1249 O O . PHE A 1 154 ? 12.153 -31.951 -6.964 1.00 57.29 154 PHE A O 1
ATOM 1257 N N . THR A 1 155 ? 11.210 -33.072 -8.716 1.00 53.96 155 THR A N 1
ATOM 1258 C CA . THR A 1 155 ? 12.099 -34.268 -8.718 1.00 52.30 155 THR A CA 1
ATOM 1259 C C . THR A 1 155 ? 13.402 -33.871 -9.411 1.00 52.28 155 THR A C 1
ATOM 1260 O O . THR A 1 155 ? 13.411 -32.797 -10.039 1.00 52.79 155 THR A O 1
ATOM 1264 N N . TYR A 1 156 ? 14.450 -34.695 -9.310 1.00 53.73 156 TYR A N 1
ATOM 1265 C CA . TYR A 1 156 ? 15.772 -34.417 -9.930 1.00 55.61 156 TYR A CA 1
ATOM 1266 C C . TYR A 1 156 ? 15.626 -34.320 -11.454 1.00 56.04 156 TYR A C 1
ATOM 1267 O O . TYR A 1 156 ? 16.210 -33.387 -12.031 1.00 54.96 156 TYR A O 1
ATOM 1276 N N . THR A 1 157 ? 14.883 -35.241 -12.080 1.00 56.52 157 THR A N 1
ATOM 1277 C CA . THR A 1 157 ? 14.686 -35.275 -13.557 1.00 60.44 157 THR A CA 1
ATOM 1278 C C . THR A 1 157 ? 13.837 -34.069 -13.976 1.00 60.74 157 THR A C 1
ATOM 1279 O O . THR A 1 157 ? 14.098 -33.520 -15.064 1.00 64.45 157 THR A O 1
ATOM 1283 N N . GLY A 1 158 ? 12.863 -33.682 -13.146 1.00 57.86 158 GLY A N 1
ATOM 1284 C CA . GLY A 1 158 ? 12.010 -32.502 -13.376 1.00 56.67 158 GLY A CA 1
ATOM 1285 C C . GLY A 1 158 ? 12.843 -31.243 -13.551 1.00 56.16 158 GLY A C 1
ATOM 1286 O O . GLY A 1 158 ? 12.743 -30.617 -14.621 1.00 58.83 158 GLY A O 1
ATOM 1287 N N . ILE A 1 159 ? 13.652 -30.897 -12.546 1.00 55.33 159 ILE A N 1
ATOM 1288 C CA . ILE A 1 159 ? 14.488 -29.658 -12.534 1.00 57.53 159 ILE A CA 1
ATOM 1289 C C . ILE A 1 159 ? 15.636 -29.803 -13.543 1.00 58.20 159 ILE A C 1
ATOM 1290 O O . ILE A 1 159 ? 16.002 -28.782 -14.154 1.00 61.13 159 ILE A O 1
ATOM 1295 N N . LYS A 1 160 ? 16.180 -31.014 -13.710 1.00 60.22 160 LYS A N 1
ATOM 1296 C CA . LYS A 1 160 ? 17.314 -31.305 -14.633 1.00 62.22 160 LYS A CA 1
ATOM 1297 C C . LYS A 1 160 ? 16.871 -31.042 -16.079 1.00 60.74 160 LYS A C 1
ATOM 1298 O O . LYS A 1 160 ? 17.615 -30.353 -16.804 1.00 56.45 160 LYS A O 1
ATOM 1304 N N . ILE A 1 161 ? 15.703 -31.562 -16.475 1.00 59.28 161 ILE A N 1
ATOM 1305 C CA . ILE A 1 161 ? 15.092 -31.325 -17.818 1.00 60.13 161 ILE A CA 1
ATOM 1306 C C . ILE A 1 161 ? 14.807 -29.827 -17.972 1.00 62.41 161 ILE A C 1
ATOM 1307 O O . ILE A 1 161 ? 15.122 -29.272 -19.045 1.00 63.50 161 ILE A O 1
ATOM 1312 N N . LEU A 1 162 ? 14.231 -29.204 -16.940 1.00 64.95 162 LEU A N 1
ATOM 1313 C CA . LEU A 1 162 ? 13.859 -27.763 -16.937 1.00 63.17 162 LEU A CA 1
ATOM 1314 C C . LEU A 1 162 ? 15.123 -26.919 -17.143 1.00 62.21 162 LEU A C 1
ATOM 1315 O O . LEU A 1 162 ? 15.126 -26.064 -18.057 1.00 59.65 162 LEU A O 1
ATOM 1320 N N . TYR A 1 163 ? 16.165 -27.183 -16.348 1.00 60.45 163 TYR A N 1
ATOM 1321 C CA . TYR A 1 163 ? 17.474 -26.479 -16.395 1.00 63.14 163 TYR A CA 1
ATOM 1322 C C . TYR A 1 163 ? 18.110 -26.630 -17.786 1.00 66.28 163 TYR A C 1
ATOM 1323 O O . TYR A 1 163 ? 18.710 -25.654 -18.271 1.00 68.34 163 TYR A O 1
ATOM 1332 N N . ASP A 1 164 ? 17.985 -27.811 -18.403 1.00 68.62 164 ASP A N 1
ATOM 1333 C CA . ASP A 1 164 ? 18.738 -28.198 -19.625 1.00 67.30 164 ASP A CA 1
ATOM 1334 C C . ASP A 1 164 ? 18.137 -27.533 -20.869 1.00 66.46 164 ASP A C 1
ATOM 1335 O O . ASP A 1 164 ? 18.932 -27.190 -21.761 1.00 67.98 164 ASP A O 1
ATOM 1340 N N . ARG A 1 165 ? 16.818 -27.356 -20.978 1.00 67.85 165 ARG A N 1
ATOM 1341 C CA . ARG A 1 165 ? 16.286 -26.759 -22.238 1.00 70.44 165 ARG A CA 1
ATOM 1342 C C . ARG A 1 165 ? 14.999 -25.941 -22.067 1.00 64.03 165 ARG A C 1
ATOM 1343 O O . ARG A 1 165 ? 14.412 -25.617 -23.117 1.00 64.38 165 ARG A O 1
ATOM 1351 N N . TYR A 1 166 ? 14.616 -25.519 -20.855 1.00 60.81 166 TYR A N 1
ATOM 1352 C CA . TYR A 1 166 ? 13.402 -24.681 -20.633 1.00 59.04 166 TYR A CA 1
ATOM 1353 C C . TYR A 1 166 ? 13.763 -23.311 -20.041 1.00 57.46 166 TYR A C 1
ATOM 1354 O O . TYR A 1 166 ? 13.234 -22.298 -20.543 1.00 58.36 166 TYR A O 1
ATOM 1363 N N . LEU A 1 167 ? 14.602 -23.266 -19.003 1.00 56.11 167 LEU A N 1
ATOM 1364 C CA . LEU A 1 167 ? 15.056 -21.994 -18.376 1.00 56.75 167 LEU A CA 1
ATOM 1365 C C . LEU A 1 167 ? 15.827 -21.173 -19.417 1.00 57.52 167 LEU A C 1
ATOM 1366 O O . LEU A 1 167 ? 16.774 -21.715 -20.015 1.00 57.72 167 LEU A O 1
ATOM 1371 N N . VAL A 1 168 ? 15.421 -19.916 -19.620 1.00 60.65 168 VAL A N 1
ATOM 1372 C CA . VAL A 1 168 ? 15.999 -18.971 -20.624 1.00 62.50 168 VAL A CA 1
ATOM 1373 C C . VAL A 1 168 ? 17.479 -18.731 -20.306 1.00 64.81 168 VAL A C 1
ATOM 1374 O O . VAL A 1 168 ? 17.823 -18.605 -19.112 1.00 62.58 168 VAL A O 1
ATOM 1378 N N . ARG A 1 169 ? 18.306 -18.654 -21.355 1.00 68.17 169 ARG A N 1
ATOM 1379 C CA . ARG A 1 169 ? 19.778 -18.449 -21.291 1.00 69.39 169 ARG A CA 1
ATOM 1380 C C . ARG A 1 169 ? 20.142 -17.150 -22.023 1.00 71.47 169 ARG A C 1
ATOM 1381 O O . ARG A 1 169 ? 19.393 -16.765 -22.945 1.00 73.32 169 ARG A O 1
ATOM 1389 N N . ASP A 1 170 ? 21.254 -16.511 -21.637 1.00 73.56 170 ASP A N 1
ATOM 1390 C CA . ASP A 1 170 ? 21.812 -15.307 -22.317 1.00 76.35 170 ASP A CA 1
ATOM 1391 C C . ASP A 1 170 ? 22.611 -15.757 -23.549 1.00 77.15 170 ASP A C 1
ATOM 1392 O O . ASP A 1 170 ? 22.703 -16.982 -23.774 1.00 80.66 170 ASP A O 1
ATOM 1397 N N . GLU A 1 171 ? 23.167 -14.802 -24.306 1.00 79.54 171 GLU A N 1
ATOM 1398 C CA . GLU A 1 171 ? 23.913 -15.038 -25.576 1.00 77.10 171 GLU A CA 1
ATOM 1399 C C . GLU A 1 171 ? 25.073 -16.019 -25.343 1.00 73.69 171 GLU A C 1
ATOM 1400 O O . GLU A 1 171 ? 25.310 -16.861 -26.226 1.00 70.28 171 GLU A O 1
ATOM 1402 N N . GLU A 1 172 ? 25.755 -15.925 -24.196 1.00 74.35 172 GLU A N 1
ATOM 1403 C CA . GLU A 1 172 ? 26.912 -16.790 -23.832 1.00 77.74 172 GLU A CA 1
ATOM 1404 C C . GLU A 1 172 ? 26.430 -18.140 -23.272 1.00 80.14 172 GLU A C 1
ATOM 1405 O O . GLU A 1 172 ? 27.295 -18.940 -22.856 1.00 80.87 172 GLU A O 1
ATOM 1407 N N . GLY A 1 173 ? 25.113 -18.380 -23.237 1.00 79.37 173 GLY A N 1
ATOM 1408 C CA . GLY A 1 173 ? 24.509 -19.698 -22.953 1.00 74.28 173 GLY A CA 1
ATOM 1409 C C . GLY A 1 173 ? 24.305 -19.973 -21.469 1.00 72.41 173 GLY A C 1
ATOM 1410 O O . GLY A 1 173 ? 24.015 -21.132 -21.134 1.00 68.89 173 GLY A O 1
ATOM 1411 N N . ARG A 1 174 ? 24.436 -18.965 -20.601 1.00 73.77 174 ARG A N 1
ATOM 1412 C CA . ARG A 1 174 ? 24.247 -19.105 -19.128 1.00 76.60 174 ARG A CA 1
ATOM 1413 C C . ARG A 1 174 ? 22.768 -18.913 -18.769 1.00 77.03 174 ARG A C 1
ATOM 1414 O O . ARG A 1 174 ? 22.139 -18.007 -19.349 1.00 76.64 174 ARG A O 1
ATOM 1422 N N . VAL A 1 175 ? 22.250 -19.725 -17.839 1.00 75.17 175 VAL A N 1
ATOM 1423 C CA . VAL A 1 175 ? 20.859 -19.624 -17.295 1.00 74.35 175 VAL A CA 1
ATOM 1424 C C . VAL A 1 175 ? 20.751 -18.334 -16.473 1.00 71.93 175 VAL A C 1
ATOM 1425 O O . VAL A 1 175 ? 21.655 -18.085 -15.650 1.00 67.10 175 VAL A O 1
ATOM 1429 N N . ILE A 1 176 ? 19.681 -17.560 -16.688 1.00 69.57 176 ILE A N 1
ATOM 1430 C CA . ILE A 1 176 ? 19.470 -16.220 -16.061 1.00 70.77 176 ILE A CA 1
ATOM 1431 C C . ILE A 1 176 ? 18.233 -16.222 -15.149 1.00 69.55 176 ILE A C 1
ATOM 1432 O O . ILE A 1 176 ? 18.216 -15.401 -14.215 1.00 70.36 176 ILE A O 1
ATOM 1437 N N . GLU A 1 177 ? 17.234 -17.075 -15.402 1.00 66.34 177 GLU A N 1
ATOM 1438 C CA . GLU A 1 177 ? 15.941 -17.057 -14.662 1.00 65.92 177 GLU A CA 1
ATOM 1439 C C . GLU A 1 177 ? 15.816 -18.315 -13.796 1.00 63.96 177 GLU A C 1
ATOM 1440 O O . GLU A 1 177 ? 16.357 -19.362 -14.189 1.00 65.32 177 GLU A O 1
ATOM 1446 N N . LEU A 1 178 ? 15.130 -18.187 -12.656 1.00 59.99 178 LEU A N 1
ATOM 1447 C CA . LEU A 1 178 ? 14.828 -19.291 -11.709 1.00 60.80 178 LEU A CA 1
ATOM 1448 C C . LEU A 1 178 ? 13.457 -19.876 -12.049 1.00 59.50 178 LEU A C 1
ATOM 1449 O O . LEU A 1 178 ? 12.666 -19.237 -12.738 1.00 57.24 178 LEU A O 1
ATOM 1454 N N . PRO A 1 179 ? 13.141 -21.114 -11.601 1.00 58.48 179 PRO A N 1
ATOM 1455 C CA . PRO A 1 179 ? 11.886 -21.773 -11.970 1.00 57.41 179 PRO A CA 1
ATOM 1456 C C . PRO A 1 179 ? 10.613 -20.952 -11.708 1.00 58.04 179 PRO A C 1
ATOM 1457 O O . PRO A 1 179 ? 9.755 -20.938 -12.579 1.00 54.39 179 PRO A O 1
ATOM 1461 N N . GLN A 1 180 ? 10.502 -20.302 -10.542 1.00 59.17 180 GLN A N 1
ATOM 1462 C CA . GLN A 1 180 ? 9.294 -19.514 -10.155 1.00 59.46 180 GLN A CA 1
ATOM 1463 C C . GLN A 1 180 ? 9.223 -18.225 -10.986 1.00 58.14 180 GLN A C 1
ATOM 1464 O O . GLN A 1 180 ? 8.095 -17.794 -11.296 1.00 57.76 180 GLN A O 1
ATOM 1470 N N . GLU A 1 181 ? 10.371 -17.635 -11.334 1.00 56.87 181 GLU A N 1
ATOM 1471 C CA . GLU A 1 181 ? 10.453 -16.459 -12.244 1.00 59.14 181 GLU A CA 1
ATOM 1472 C C . GLU A 1 181 ? 9.921 -16.864 -13.626 1.00 59.22 181 GLU A C 1
ATOM 1473 O O . GLU A 1 181 ? 9.158 -16.075 -14.212 1.00 58.85 181 GLU A O 1
ATOM 1479 N N . MET A 1 182 ? 10.287 -18.056 -14.111 1.00 60.32 182 MET A N 1
ATOM 1480 C CA . MET A 1 182 ? 9.798 -18.635 -15.394 1.00 60.18 182 MET A CA 1
ATOM 1481 C C . MET A 1 182 ? 8.265 -18.699 -15.378 1.00 60.00 182 MET A C 1
ATOM 1482 O O . MET A 1 182 ? 7.642 -18.211 -16.344 1.00 61.12 182 MET A O 1
ATOM 1487 N N . TYR A 1 183 ? 7.683 -19.287 -14.327 1.00 58.24 183 TYR A N 1
ATOM 1488 C CA . TYR A 1 183 ? 6.220 -19.513 -14.191 1.00 57.62 183 TYR A CA 1
ATOM 1489 C C . TYR A 1 183 ? 5.486 -18.166 -14.178 1.00 58.40 183 TYR A C 1
ATOM 1490 O O . TYR A 1 183 ? 4.451 -18.052 -14.866 1.00 59.21 183 TYR A O 1
ATOM 1499 N N . MET A 1 184 ? 5.991 -17.185 -13.419 1.00 58.46 184 MET A N 1
ATOM 1500 C CA . MET A 1 184 ? 5.382 -15.829 -13.309 1.00 58.29 184 MET A CA 1
ATOM 1501 C C . MET A 1 184 ? 5.428 -15.139 -14.680 1.00 57.34 184 MET A C 1
ATOM 1502 O O . MET A 1 184 ? 4.401 -14.545 -15.076 1.00 59.27 184 MET A O 1
ATOM 1507 N N . LEU A 1 185 ? 6.560 -15.226 -15.385 1.00 52.96 185 LEU A N 1
ATOM 1508 C CA . LEU A 1 185 ? 6.738 -14.600 -16.722 1.00 53.94 185 LEU A CA 1
ATOM 1509 C C . LEU A 1 185 ? 5.815 -15.275 -17.746 1.00 54.73 185 LEU A C 1
ATOM 1510 O O . LEU A 1 185 ? 5.335 -14.562 -18.649 1.00 54.65 185 LEU A O 1
ATOM 1515 N N . ILE A 1 186 ? 5.561 -16.583 -17.614 1.00 56.45 186 ILE A N 1
ATOM 1516 C CA . ILE A 1 186 ? 4.597 -17.327 -18.485 1.00 58.12 186 ILE A CA 1
ATOM 1517 C C . ILE A 1 186 ? 3.182 -16.802 -18.203 1.00 55.40 186 ILE A C 1
ATOM 1518 O O . ILE A 1 186 ? 2.471 -16.472 -19.173 1.00 48.97 186 ILE A O 1
ATOM 1523 N N . ALA A 1 187 ? 2.797 -16.732 -16.925 1.00 55.68 187 ALA A N 1
ATOM 1524 C CA . ALA A 1 187 ? 1.489 -16.209 -16.460 1.00 58.13 187 ALA A CA 1
ATOM 1525 C C . ALA A 1 187 ? 1.282 -14.768 -16.958 1.00 61.62 187 ALA A C 1
ATOM 1526 O O . ALA A 1 187 ? 0.173 -14.470 -17.469 1.00 60.46 187 ALA A O 1
ATOM 1528 N N . MET A 1 188 ? 2.309 -13.916 -16.828 1.00 59.76 188 MET A N 1
ATOM 1529 C CA . MET A 1 188 ? 2.267 -12.482 -17.233 1.00 59.42 188 MET A CA 1
ATOM 1530 C C . MET A 1 188 ? 2.036 -12.368 -18.747 1.00 59.54 188 MET A C 1
ATOM 1531 O O . MET A 1 188 ? 1.258 -11.482 -19.158 1.00 63.03 188 MET A O 1
ATOM 1536 N N . THR A 1 189 ? 2.677 -13.233 -19.539 1.00 59.75 189 THR A N 1
ATOM 1537 C CA . THR A 1 189 ? 2.534 -13.303 -21.020 1.00 58.86 189 THR A CA 1
ATOM 1538 C C . THR A 1 189 ? 1.094 -13.686 -21.391 1.00 60.41 189 THR A C 1
ATOM 1539 O O . THR A 1 189 ? 0.547 -13.064 -22.318 1.00 59.64 189 THR A O 1
ATOM 1543 N N . LEU A 1 190 ? 0.509 -14.673 -20.702 1.00 62.28 190 LEU A N 1
ATOM 1544 C CA . LEU A 1 190 ? -0.840 -15.222 -21.017 1.00 61.18 190 LEU A CA 1
ATOM 1545 C C . LEU A 1 190 ? -1.933 -14.270 -20.514 1.00 59.84 190 LEU A C 1
ATOM 1546 O O . LEU A 1 190 ? -3.079 -14.410 -20.973 1.00 56.96 190 LEU A O 1
ATOM 1551 N N . ALA A 1 191 ? -1.596 -13.341 -19.613 1.00 63.01 191 ALA A N 1
ATOM 1552 C CA . ALA A 1 191 ? -2.540 -12.360 -19.023 1.00 63.89 191 ALA A CA 1
ATOM 1553 C C . ALA A 1 191 ? -2.615 -11.080 -19.872 1.00 64.91 191 ALA A C 1
ATOM 1554 O O . ALA A 1 191 ? -3.498 -10.255 -19.592 1.00 69.19 191 ALA A O 1
ATOM 1556 N N . VAL A 1 192 ? -1.743 -10.918 -20.873 1.00 63.52 192 VAL A N 1
ATOM 1557 C CA . VAL A 1 192 ? -1.659 -9.685 -21.716 1.00 64.42 192 VAL A CA 1
ATOM 1558 C C . VAL A 1 192 ? -3.012 -9.427 -22.382 1.00 66.41 192 VAL A C 1
ATOM 1559 O O . VAL A 1 192 ? -3.508 -8.304 -22.335 1.00 68.66 192 VAL A O 1
ATOM 1563 N N . PRO A 1 193 ? -3.655 -10.429 -23.029 1.00 67.33 193 PRO A N 1
ATOM 1564 C CA . PRO A 1 193 ? -4.966 -10.223 -23.654 1.00 66.43 193 PRO A CA 1
ATOM 1565 C C . PRO A 1 193 ? -6.117 -9.791 -22.726 1.00 67.61 193 PRO A C 1
ATOM 1566 O O . PRO A 1 193 ? -7.158 -9.442 -23.249 1.00 68.45 193 PRO A O 1
ATOM 1570 N N . GLU A 1 194 ? -5.922 -9.828 -21.401 1.00 68.98 194 GLU A N 1
ATOM 1571 C CA . GLU A 1 194 ? -6.958 -9.481 -20.389 1.00 71.54 194 GLU A CA 1
ATOM 1572 C C . GLU A 1 194 ? -7.067 -7.956 -20.258 1.00 73.79 194 GLU A C 1
ATOM 1573 O O . GLU A 1 194 ? -6.079 -7.261 -20.573 1.00 75.04 194 GLU A O 1
ATOM 1579 N N . LYS A 1 195 ? -8.224 -7.470 -19.790 1.00 76.86 195 LYS A N 1
ATOM 1580 C CA . LYS A 1 195 ? -8.539 -6.027 -19.582 1.00 76.70 195 LYS A CA 1
ATOM 1581 C C . LYS A 1 195 ? -7.627 -5.453 -18.500 1.00 75.95 195 LYS A C 1
ATOM 1582 O O . LYS A 1 195 ? -7.530 -6.023 -17.417 1.00 77.52 195 LYS A O 1
ATOM 1588 N N . PRO A 1 196 ? -6.958 -4.299 -18.746 1.00 73.42 196 PRO A N 1
ATOM 1589 C CA . PRO A 1 196 ? -5.949 -3.762 -17.828 1.00 70.88 196 PRO A CA 1
ATOM 1590 C C . PRO A 1 196 ? -6.304 -3.750 -16.331 1.00 71.77 196 PRO A C 1
ATOM 1591 O O . PRO A 1 196 ? -5.402 -3.907 -15.523 1.00 72.77 196 PRO A O 1
ATOM 1595 N N . GLU A 1 197 ? -7.584 -3.568 -15.992 1.00 72.50 197 GLU A N 1
ATOM 1596 C CA . GLU A 1 197 ? -8.067 -3.489 -14.585 1.00 75.13 197 GLU A CA 1
ATOM 1597 C C . GLU A 1 197 ? -8.161 -4.894 -13.968 1.00 73.51 197 GLU A C 1
ATOM 1598 O O . GLU A 1 197 ? -8.314 -4.971 -12.739 1.00 75.74 197 GLU A O 1
ATOM 1604 N N . GLU A 1 198 ? -8.080 -5.955 -14.781 1.00 76.36 198 GLU A N 1
ATOM 1605 C CA . GLU A 1 198 ? -8.211 -7.377 -14.347 1.00 77.42 198 GLU A CA 1
ATOM 1606 C C . GLU A 1 198 ? -6.887 -8.143 -14.511 1.00 73.24 198 GLU A C 1
ATOM 1607 O O . GLU A 1 198 ? -6.811 -9.276 -14.004 1.00 68.99 198 GLU A O 1
ATOM 1613 N N . ARG A 1 199 ? -5.890 -7.556 -15.181 1.00 72.33 199 ARG A N 1
ATOM 1614 C CA . ARG A 1 199 ? -4.666 -8.256 -15.666 1.00 72.23 199 ARG A CA 1
ATOM 1615 C C . ARG A 1 199 ? -3.917 -8.926 -14.505 1.00 72.18 199 ARG A C 1
ATOM 1616 O O . ARG A 1 199 ? -3.703 -10.150 -14.578 1.00 76.23 199 ARG A O 1
ATOM 1624 N N . LEU A 1 200 ? -3.516 -8.155 -13.489 1.00 72.52 200 LEU A N 1
ATOM 1625 C CA . LEU A 1 200 ? -2.744 -8.656 -12.316 1.00 72.59 200 LEU A CA 1
ATOM 1626 C C . LEU A 1 200 ? -3.501 -9.805 -11.640 1.00 71.76 200 LEU A C 1
ATOM 1627 O O . LEU A 1 200 ? -2.840 -10.773 -11.226 1.00 74.37 200 LEU A O 1
ATOM 1632 N N . LYS A 1 201 ? -4.828 -9.689 -11.530 1.00 71.61 201 LYS A N 1
ATOM 1633 C CA . LYS A 1 201 ? -5.713 -10.701 -10.888 1.00 71.98 201 LYS A CA 1
ATOM 1634 C C . LYS A 1 201 ? -5.569 -12.038 -11.633 1.00 69.79 201 LYS A C 1
ATOM 1635 O O . LYS A 1 201 ? -5.461 -13.076 -10.949 1.00 71.16 201 LYS A O 1
ATOM 1641 N N . TRP A 1 202 ? -5.523 -12.013 -12.970 1.00 66.16 202 TRP A N 1
ATOM 1642 C CA . TRP A 1 202 ? -5.409 -13.223 -13.832 1.00 63.73 202 TRP A CA 1
ATOM 1643 C C . TRP A 1 202 ? -3.974 -13.771 -13.820 1.00 62.76 202 TRP A C 1
ATOM 1644 O O . TRP A 1 202 ? -3.821 -15.007 -13.853 1.00 63.02 202 TRP A O 1
ATOM 1655 N N . ALA A 1 203 ? -2.963 -12.898 -13.787 1.00 62.62 203 ALA A N 1
ATOM 1656 C CA . ALA A 1 203 ? -1.529 -13.276 -13.739 1.00 63.77 203 ALA A CA 1
ATOM 1657 C C . ALA A 1 203 ? -1.252 -14.099 -12.473 1.00 62.35 203 ALA A C 1
ATOM 1658 O O . ALA A 1 203 ? -0.489 -15.074 -12.557 1.00 61.03 203 ALA A O 1
ATOM 1660 N N . LYS A 1 204 ? -1.864 -13.719 -11.349 1.00 63.70 204 LYS A N 1
ATOM 1661 C CA . LYS A 1 204 ? -1.696 -14.383 -10.028 1.00 65.21 204 LYS A CA 1
ATOM 1662 C C . LYS A 1 204 ? -2.342 -15.774 -10.057 1.00 62.84 204 LYS A C 1
ATOM 1663 O O . LYS A 1 204 ? -1.756 -16.697 -9.461 1.00 61.74 204 LYS A O 1
ATOM 1669 N N . LYS A 1 205 ? -3.505 -15.906 -10.708 1.00 61.06 205 LYS A N 1
ATOM 1670 C CA . LYS A 1 205 ? -4.260 -17.184 -10.823 1.00 60.38 205 LYS A CA 1
ATOM 1671 C C . LYS A 1 205 ? -3.511 -18.144 -11.753 1.00 58.79 205 LYS A C 1
ATOM 1672 O O . LYS A 1 205 ? -3.417 -19.339 -11.410 1.00 60.36 205 LYS A O 1
ATOM 1678 N N . PHE A 1 206 ? -3.003 -17.638 -12.881 1.00 55.92 206 PHE A N 1
ATOM 1679 C CA . PHE A 1 206 ? -2.218 -18.416 -13.876 1.00 52.91 206 PHE A CA 1
ATOM 1680 C C . PHE A 1 206 ? -0.925 -18.907 -13.212 1.00 53.71 206 PHE A C 1
ATOM 1681 O O . PHE A 1 206 ? -0.579 -20.100 -13.375 1.00 55.82 206 PHE A O 1
ATOM 1689 N N . TYR A 1 207 ? -0.240 -18.026 -12.475 1.00 52.43 207 TYR A N 1
ATOM 1690 C CA . TYR A 1 207 ? 1.007 -18.360 -11.738 1.00 52.46 207 TYR A CA 1
ATOM 1691 C C . TYR A 1 207 ? 0.715 -19.453 -10.706 1.00 52.82 207 TYR A C 1
ATOM 1692 O O . TYR A 1 207 ? 1.539 -20.368 -10.563 1.00 51.26 207 TYR A O 1
ATOM 1701 N N . ASP A 1 208 ? -0.408 -19.338 -9.993 1.00 55.81 208 ASP A N 1
ATOM 1702 C CA . ASP A 1 208 ? -0.792 -20.281 -8.908 1.00 58.04 208 ASP A CA 1
ATOM 1703 C C . ASP A 1 208 ? -0.981 -21.680 -9.504 1.00 58.06 208 ASP A C 1
ATOM 1704 O O . ASP A 1 208 ? -0.358 -22.630 -8.993 1.00 60.86 208 ASP A O 1
ATOM 1709 N N . VAL A 1 209 ? -1.789 -21.797 -10.559 1.00 55.87 209 VAL A N 1
ATOM 1710 C CA . VAL A 1 209 ? -2.217 -23.112 -11.120 1.00 55.49 209 VAL A CA 1
ATOM 1711 C C . VAL A 1 209 ? -1.011 -23.796 -11.790 1.00 56.76 209 VAL A C 1
ATOM 1712 O O . VAL A 1 209 ? -0.970 -25.047 -11.784 1.00 54.65 209 VAL A O 1
ATOM 1716 N N . LEU A 1 210 ? -0.055 -23.018 -12.316 1.00 56.02 210 LEU A N 1
ATOM 1717 C CA . LEU A 1 210 ? 1.201 -23.534 -12.929 1.00 54.64 210 LEU A CA 1
ATOM 1718 C C . LEU A 1 210 ? 2.198 -23.937 -11.831 1.00 56.04 210 LEU A C 1
ATOM 1719 O O . LEU A 1 210 ? 2.722 -25.065 -11.902 1.00 58.08 210 LEU A O 1
ATOM 1724 N N . SER A 1 211 ? 2.461 -23.050 -10.866 1.00 55.61 211 SER A N 1
ATOM 1725 C CA . SER A 1 211 ? 3.506 -23.222 -9.820 1.00 57.22 211 SER A CA 1
ATOM 1726 C C . SER A 1 211 ? 3.137 -24.370 -8.872 1.00 55.65 211 SER A C 1
ATOM 1727 O O . SER A 1 211 ? 4.067 -25.040 -8.378 1.00 55.13 211 SER A O 1
ATOM 1730 N N . GLU A 1 212 ? 1.838 -24.588 -8.637 1.00 55.58 212 GLU A N 1
ATOM 1731 C CA . GLU A 1 212 ? 1.306 -25.635 -7.719 1.00 55.67 212 GLU A CA 1
ATOM 1732 C C . GLU A 1 212 ? 1.203 -26.986 -8.447 1.00 54.43 212 GLU A C 1
ATOM 1733 O O . GLU A 1 212 ? 0.760 -27.958 -7.803 1.00 53.21 212 GLU A O 1
ATOM 1739 N N . HIS A 1 213 ? 1.576 -27.034 -9.734 1.00 53.03 213 HIS A N 1
ATOM 1740 C CA . HIS A 1 213 ? 1.667 -28.256 -10.583 1.00 52.07 213 HIS A CA 1
ATOM 1741 C C . HIS A 1 213 ? 0.298 -28.942 -10.718 1.00 52.03 213 HIS A C 1
ATOM 1742 O O . HIS A 1 213 ? 0.268 -30.189 -10.771 1.00 51.82 213 HIS A O 1
ATOM 1749 N N . LYS A 1 214 ? -0.784 -28.159 -10.802 1.00 51.54 214 LYS A N 1
ATOM 1750 C CA . LYS A 1 214 ? -2.172 -28.661 -10.998 1.00 54.47 214 LYS A CA 1
ATOM 1751 C C . LYS A 1 214 ? -2.448 -28.843 -12.497 1.00 54.42 214 LYS A C 1
ATOM 1752 O O . LYS A 1 214 ? -3.144 -29.812 -12.858 1.00 55.09 214 LYS A O 1
ATOM 1758 N N . VAL A 1 215 ? -1.944 -27.924 -13.326 1.00 53.92 215 VAL A N 1
ATOM 1759 C CA . VAL A 1 215 ? -1.986 -27.996 -14.817 1.00 53.44 215 VAL A CA 1
ATOM 1760 C C . VAL A 1 215 ? -0.602 -27.637 -15.364 1.00 54.61 215 VAL A C 1
ATOM 1761 O O . VAL A 1 215 ? 0.210 -27.041 -14.621 1.00 52.96 215 VAL A O 1
ATOM 1765 N N . THR A 1 216 ? -0.363 -27.979 -16.628 1.00 55.27 216 THR A N 1
ATOM 1766 C CA . THR A 1 216 ? 0.794 -27.510 -17.429 1.00 56.90 216 THR A CA 1
ATO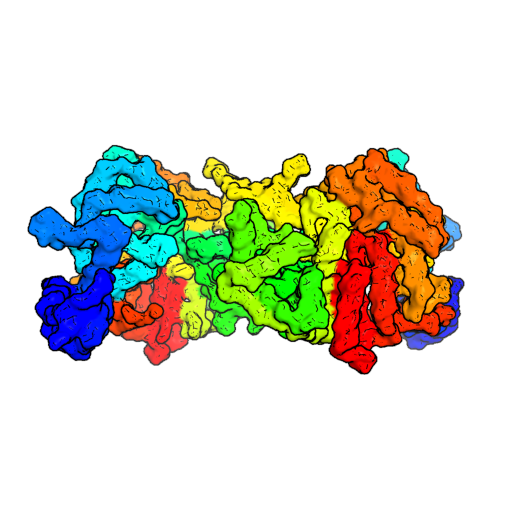M 1767 C C . THR A 1 216 ? 0.286 -27.114 -18.817 1.00 54.87 216 THR A C 1
ATOM 1768 O O . THR A 1 216 ? -0.692 -27.731 -19.293 1.00 55.45 216 THR A O 1
ATOM 1772 N N . VAL A 1 217 ? 0.913 -26.100 -19.412 1.00 52.75 217 VAL A N 1
ATOM 1773 C CA . VAL A 1 217 ? 0.772 -25.763 -20.858 1.00 54.08 217 VAL A CA 1
ATOM 1774 C C . VAL A 1 217 ? 1.796 -26.612 -21.626 1.00 54.27 217 VAL A C 1
ATOM 1775 O O . VAL A 1 217 ? 2.679 -27.203 -20.972 1.00 54.05 217 VAL A O 1
ATOM 1779 N N . ALA A 1 218 ? 1.667 -26.691 -22.953 1.00 56.64 218 ALA A N 1
ATOM 1780 C CA . ALA A 1 218 ? 2.533 -27.503 -23.842 1.00 57.42 218 ALA A CA 1
ATOM 1781 C C . ALA A 1 218 ? 3.968 -26.959 -23.819 1.00 58.21 218 ALA A C 1
ATOM 1782 O O . ALA A 1 218 ? 4.180 -25.837 -23.312 1.00 57.55 218 ALA A O 1
ATOM 1784 N N . THR A 1 219 ? 4.911 -27.741 -24.356 1.00 58.58 219 THR A N 1
ATOM 1785 C CA . THR A 1 219 ? 6.376 -27.469 -24.351 1.00 57.27 219 THR A CA 1
ATOM 1786 C C . THR A 1 219 ? 6.668 -26.137 -25.041 1.00 55.97 219 THR A C 1
ATOM 1787 O O . THR A 1 219 ? 7.394 -25.315 -24.484 1.00 55.47 219 THR A O 1
ATOM 1791 N N . PRO A 1 220 ? 6.138 -25.875 -26.261 1.00 56.68 220 PRO A N 1
ATOM 1792 C CA . PRO A 1 220 ? 6.366 -24.597 -26.939 1.00 57.22 220 PRO A CA 1
ATOM 1793 C C . PRO A 1 220 ? 6.037 -23.390 -26.047 1.00 58.86 220 PRO A C 1
ATOM 1794 O O . PRO A 1 220 ? 6.875 -22.513 -25.917 1.00 58.53 220 PRO A O 1
ATOM 1798 N N . THR A 1 221 ? 4.844 -23.387 -25.441 1.00 58.14 221 THR A N 1
ATOM 1799 C CA . THR A 1 221 ? 4.373 -22.339 -24.497 1.00 56.34 221 THR A CA 1
ATOM 1800 C C . THR A 1 221 ? 5.318 -22.277 -23.292 1.00 54.80 221 THR A C 1
ATOM 1801 O O . THR A 1 221 ? 5.622 -21.158 -22.846 1.00 54.39 221 THR A O 1
ATOM 1805 N N . LEU A 1 222 ? 5.770 -23.431 -22.795 1.00 55.62 222 LEU A N 1
ATOM 1806 C CA . LEU A 1 222 ? 6.621 -23.520 -21.579 1.00 57.55 222 LEU A CA 1
ATOM 1807 C C . LEU A 1 222 ? 7.977 -22.846 -21.819 1.00 58.37 222 LEU A C 1
ATOM 1808 O O . LEU A 1 222 ? 8.542 -22.370 -20.829 1.00 62.60 222 LEU A O 1
ATOM 1813 N N . MET A 1 223 ? 8.492 -22.804 -23.053 1.00 62.75 223 MET A N 1
ATOM 1814 C CA . MET A 1 223 ? 9.864 -22.278 -23.312 1.00 68.57 223 MET A CA 1
ATOM 1815 C C . MET A 1 223 ? 9.850 -20.993 -24.160 1.00 69.04 223 MET A C 1
ATOM 1816 O O . MET A 1 223 ? 10.937 -20.385 -24.272 1.00 69.24 223 MET A O 1
ATOM 1821 N N . ASN A 1 224 ? 8.694 -20.546 -24.676 1.00 66.70 224 ASN A N 1
ATOM 1822 C CA . ASN A 1 224 ? 8.618 -19.375 -25.597 1.00 64.96 224 ASN A CA 1
ATOM 1823 C C . ASN A 1 224 ? 7.772 -18.227 -25.021 1.00 64.28 224 ASN A C 1
ATOM 1824 O O . ASN A 1 224 ? 8.092 -17.069 -25.348 1.00 65.87 224 ASN A O 1
ATOM 1829 N N . ALA A 1 225 ? 6.732 -18.501 -24.226 1.00 64.35 225 ALA A N 1
ATOM 1830 C CA . ALA A 1 225 ? 5.880 -17.461 -23.594 1.00 61.24 225 ALA A CA 1
ATOM 1831 C C . ALA A 1 225 ? 6.726 -16.654 -22.599 1.00 60.08 225 ALA A C 1
ATOM 1832 O O . ALA A 1 225 ? 6.901 -17.127 -21.465 1.00 58.02 225 ALA A O 1
ATOM 1834 N N . ARG A 1 226 ? 7.210 -15.478 -23.024 1.00 61.50 226 ARG A N 1
ATOM 1835 C CA . ARG A 1 226 ? 8.318 -14.694 -22.401 1.00 63.65 226 ARG A CA 1
ATOM 1836 C C . ARG A 1 226 ? 9.098 -13.936 -23.481 1.00 65.07 226 ARG A C 1
ATOM 1837 O O . ARG A 1 226 ? 9.519 -12.798 -23.212 1.00 68.61 226 ARG A O 1
ATOM 1845 N N . ARG A 1 227 ? 9.329 -14.592 -24.624 1.00 65.05 227 ARG A N 1
ATOM 1846 C CA . ARG A 1 227 ? 10.296 -14.192 -25.682 1.00 66.59 227 ARG A CA 1
ATOM 1847 C C . ARG A 1 227 ? 9.598 -13.358 -26.755 1.00 67.06 227 ARG A C 1
ATOM 1848 O O . ARG A 1 227 ? 8.373 -13.378 -26.861 1.00 68.94 227 ARG A O 1
ATOM 1856 N N . PRO A 1 228 ? 10.360 -12.610 -27.589 1.00 65.58 228 PRO A N 1
ATOM 1857 C CA . PRO A 1 228 ? 9.792 -11.891 -28.731 1.00 67.74 228 PRO A CA 1
ATOM 1858 C C . PRO A 1 228 ? 9.029 -12.811 -29.698 1.00 70.66 228 PRO A C 1
ATOM 1859 O O . PRO A 1 228 ? 7.936 -12.454 -30.100 1.00 68.95 228 PRO A O 1
ATOM 1863 N N . PHE A 1 229 ? 9.628 -13.957 -30.046 1.00 73.88 229 PHE A N 1
ATOM 1864 C CA . PHE A 1 229 ? 9.060 -14.989 -30.952 1.00 75.80 229 PHE A CA 1
ATOM 1865 C C . PHE A 1 229 ? 8.247 -15.984 -30.111 1.00 75.28 229 PHE A C 1
ATOM 1866 O O . PHE A 1 229 ? 8.801 -17.021 -29.684 1.00 77.01 229 PHE A O 1
ATOM 1874 N N . THR A 1 230 ? 6.972 -15.661 -29.868 1.00 73.21 230 THR A N 1
ATOM 1875 C CA . THR A 1 230 ? 6.015 -16.487 -29.083 1.00 72.21 230 THR A CA 1
ATOM 1876 C C . THR A 1 230 ? 5.459 -17.595 -29.983 1.00 73.82 230 THR A C 1
ATOM 1877 O O . THR A 1 230 ? 4.305 -17.465 -30.447 1.00 73.12 230 THR A O 1
ATOM 1881 N N . GLN A 1 231 ? 6.264 -18.636 -30.225 1.00 73.35 231 GLN A N 1
ATOM 1882 C CA . GLN A 1 231 ? 5.843 -19.882 -30.917 1.00 71.96 231 GLN A CA 1
ATOM 1883 C C . GLN A 1 231 ? 5.219 -20.802 -29.861 1.00 71.03 231 GLN A C 1
ATOM 1884 O O . GLN A 1 231 ? 5.984 -21.442 -29.110 1.00 70.30 231 GLN A O 1
ATOM 1890 N N . LEU A 1 232 ? 3.883 -20.835 -29.793 1.00 69.14 232 LEU A N 1
ATOM 1891 C CA . LEU A 1 232 ? 3.106 -21.531 -28.729 1.00 68.87 232 LEU A CA 1
ATOM 1892 C C . LEU A 1 232 ? 2.363 -22.754 -29.296 1.00 67.33 232 LEU A C 1
ATOM 1893 O O . LEU A 1 232 ? 1.828 -23.533 -28.487 1.00 67.24 232 LEU A O 1
ATOM 1898 N N . SER A 1 233 ? 2.336 -22.927 -30.621 1.00 67.27 233 SER A N 1
ATOM 1899 C CA . SER A 1 233 ? 1.600 -24.013 -31.323 1.00 70.09 233 SER A CA 1
ATOM 1900 C C . SER A 1 233 ? 2.402 -25.320 -31.269 1.00 68.20 233 SER A C 1
ATOM 1901 O O . SER A 1 233 ? 3.641 -25.256 -31.381 1.00 66.68 233 SER A O 1
ATOM 1904 N N . SER A 1 234 ? 1.709 -26.456 -31.122 1.00 67.41 234 SER A N 1
ATOM 1905 C CA . SER A 1 234 ? 2.292 -27.809 -30.905 1.00 68.81 234 SER A CA 1
ATOM 1906 C C . SER A 1 234 ? 2.312 -28.627 -32.204 1.00 69.42 234 SER A C 1
ATOM 1907 O O . SER A 1 234 ? 3.278 -29.391 -32.391 1.00 69.07 234 SER A O 1
ATOM 1910 N N . CYS A 1 235 ? 1.280 -28.506 -33.047 1.00 70.47 235 CYS A N 1
ATOM 1911 C CA . CYS A 1 235 ? 1.088 -29.347 -34.260 1.00 71.66 235 CYS A CA 1
ATOM 1912 C C . CYS A 1 235 ? 0.265 -28.603 -35.321 1.00 67.82 235 CYS A C 1
ATOM 1913 O O . CYS A 1 235 ? -0.406 -27.617 -34.966 1.00 67.49 235 CYS A O 1
ATOM 1916 N N . PHE A 1 236 ? 0.340 -29.072 -36.573 1.00 65.49 236 PHE A N 1
ATOM 1917 C CA . PHE A 1 236 ? -0.425 -28.587 -37.753 1.00 61.93 236 PHE A CA 1
ATOM 1918 C C . PHE A 1 236 ? -0.890 -29.790 -38.586 1.00 61.76 236 PHE A C 1
ATOM 1919 O O . PHE A 1 236 ? -0.163 -30.800 -38.625 1.00 62.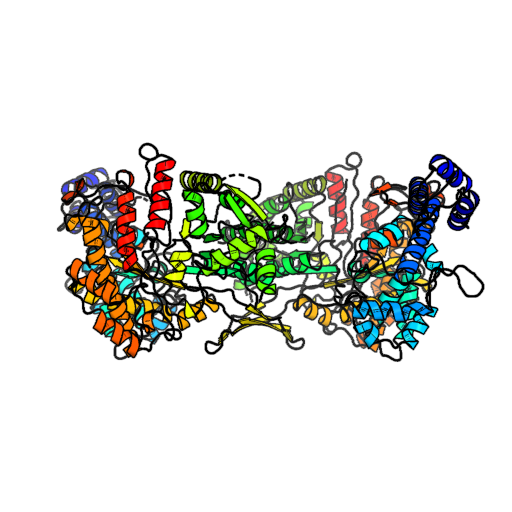24 236 PHE A O 1
ATOM 1927 N N . VAL A 1 237 ? -2.051 -29.683 -39.240 1.00 61.91 237 VAL A N 1
ATOM 1928 C CA . VAL A 1 237 ? -2.621 -30.739 -40.133 1.00 62.41 237 VAL A CA 1
ATOM 1929 C C . VAL A 1 237 ? -2.846 -30.145 -41.533 1.00 62.84 237 VAL A C 1
ATOM 1930 O O . VAL A 1 237 ? -3.706 -29.251 -41.654 1.00 63.61 237 VAL A O 1
ATOM 1934 N N . LEU A 1 238 ? -2.104 -30.629 -42.542 1.00 63.43 238 LEU A N 1
ATOM 1935 C CA . LEU A 1 238 ? -2.134 -30.129 -43.948 1.00 62.79 238 LEU A CA 1
ATOM 1936 C C . LEU A 1 238 ? -2.993 -31.051 -44.821 1.00 62.88 238 LEU A C 1
ATOM 1937 O O . LEU A 1 238 ? -2.930 -32.276 -44.621 1.00 61.04 238 LEU A O 1
ATOM 1942 N N . THR A 1 239 ? -3.739 -30.470 -45.768 1.00 67.16 239 THR A N 1
ATOM 1943 C CA . THR A 1 239 ? -4.560 -31.178 -46.791 1.00 70.09 239 THR A CA 1
ATOM 1944 C C . THR A 1 239 ? -4.064 -30.780 -48.187 1.00 69.37 239 THR A C 1
ATOM 1945 O O . THR A 1 239 ? -4.075 -29.570 -48.486 1.00 69.42 239 THR A O 1
ATOM 1949 N N . VAL A 1 240 ? -3.656 -31.758 -49.006 1.00 70.96 240 VAL A N 1
ATOM 1950 C CA . VAL A 1 240 ? -2.974 -31.535 -50.319 1.00 71.84 240 VAL A CA 1
ATOM 1951 C C . VAL A 1 240 ? -3.910 -31.937 -51.467 1.00 70.80 240 VAL A C 1
ATOM 1952 O O . VAL A 1 240 ? -4.372 -33.098 -51.485 1.00 70.04 240 VAL A O 1
ATOM 1956 N N . ASP A 1 241 ? -4.166 -31.004 -52.390 1.00 71.32 241 ASP A N 1
ATOM 1957 C CA . ASP A 1 241 ? -4.936 -31.231 -53.644 1.00 71.42 241 ASP A CA 1
ATOM 1958 C C . ASP A 1 241 ? -3.991 -31.795 -54.715 1.00 73.69 241 ASP A C 1
ATOM 1959 O O . ASP A 1 241 ? -2.775 -31.501 -54.648 1.00 72.60 241 ASP A O 1
ATOM 1964 N N . ASP A 1 242 ? -4.535 -32.579 -55.655 1.00 75.92 242 ASP A N 1
ATOM 1965 C CA . ASP A 1 242 ? -3.784 -33.225 -56.768 1.00 76.86 242 ASP A CA 1
ATOM 1966 C C . ASP A 1 242 ? -3.447 -32.154 -57.813 1.00 75.55 242 ASP A C 1
ATOM 1967 O O . ASP A 1 242 ? -4.225 -31.997 -58.774 1.00 71.89 242 ASP A O 1
ATOM 1972 N N . ASP A 1 243 ? -2.320 -31.458 -57.626 1.00 76.17 243 ASP A N 1
ATOM 1973 C CA . ASP A 1 243 ? -2.038 -30.140 -58.253 1.00 77.63 243 ASP A CA 1
ATOM 1974 C C . ASP A 1 243 ? -0.592 -29.745 -57.924 1.00 78.46 243 ASP A C 1
ATOM 1975 O O . ASP A 1 243 ? -0.293 -29.560 -56.730 1.00 79.23 243 ASP A O 1
ATOM 1980 N N . LEU A 1 244 ? 0.261 -29.642 -58.949 1.00 81.17 244 LEU A N 1
ATOM 1981 C CA . LEU A 1 244 ? 1.687 -29.216 -58.861 1.00 83.56 244 LEU A CA 1
ATOM 1982 C C . LEU A 1 244 ? 1.851 -28.062 -57.862 1.00 83.50 244 LEU A C 1
ATOM 1983 O O . LEU A 1 244 ? 2.740 -28.159 -57.002 1.00 85.11 244 LEU A O 1
ATOM 1988 N N . PHE A 1 245 ? 1.031 -27.014 -57.977 1.00 87.24 245 PHE A N 1
ATOM 1989 C CA . PHE A 1 245 ? 1.162 -25.745 -57.209 1.00 93.40 245 PHE A CA 1
ATOM 1990 C C . PHE A 1 245 ? 0.953 -26.016 -55.710 1.00 89.11 245 PHE A C 1
ATOM 1991 O O . PHE A 1 245 ? 1.798 -25.585 -54.905 1.00 83.96 245 PHE A O 1
ATOM 1999 N N . ASP A 1 246 ? -0.127 -26.720 -55.355 1.00 85.01 246 ASP A N 1
ATOM 2000 C CA . ASP A 1 246 ? -0.527 -27.001 -53.947 1.00 83.73 246 ASP A CA 1
ATOM 2001 C C . ASP A 1 246 ? 0.457 -27.998 -53.317 1.00 79.99 246 ASP A C 1
ATOM 2002 O O . ASP A 1 246 ? 0.862 -27.770 -52.161 1.00 76.77 246 ASP A O 1
ATOM 2007 N N . ILE A 1 247 ? 0.826 -29.054 -54.051 1.00 76.63 247 ILE A N 1
ATOM 2008 C CA . ILE A 1 247 ? 1.804 -30.096 -53.609 1.00 75.56 247 ILE A CA 1
ATOM 2009 C C . ILE A 1 247 ? 3.097 -29.412 -53.145 1.00 76.56 247 ILE A C 1
ATOM 2010 O O . ILE A 1 247 ? 3.588 -29.760 -52.051 1.00 81.86 247 ILE A O 1
ATOM 2015 N N . PHE A 1 248 ? 3.625 -28.480 -53.942 1.00 75.55 248 PHE A N 1
ATOM 2016 C CA . PHE A 1 248 ? 4.890 -27.749 -53.662 1.00 76.36 248 PHE A CA 1
ATOM 2017 C C . PHE A 1 248 ? 4.651 -26.666 -52.602 1.00 73.06 248 PHE A C 1
ATOM 2018 O O . PHE A 1 248 ? 5.617 -26.301 -51.905 1.00 69.34 248 PHE A O 1
ATOM 2026 N N . AS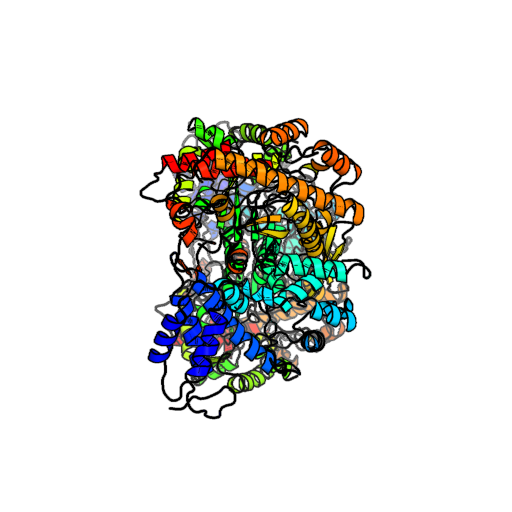P A 1 249 ? 3.414 -26.167 -52.491 1.00 72.54 249 ASP A N 1
ATOM 2027 C CA . ASP A 1 249 ? 2.987 -25.201 -51.443 1.00 72.59 249 ASP A CA 1
ATOM 2028 C C . ASP A 1 249 ? 3.013 -25.900 -50.076 1.00 72.15 249 ASP A C 1
ATOM 2029 O O . ASP A 1 249 ? 3.528 -25.292 -49.118 1.00 71.30 249 ASP A O 1
ATOM 2034 N N . ASN A 1 250 ? 2.485 -27.127 -49.993 1.00 69.29 250 ASN A N 1
ATOM 2035 C CA . ASN A 1 250 ? 2.414 -27.928 -48.738 1.00 68.92 250 ASN A CA 1
ATOM 2036 C C . ASN A 1 250 ? 3.814 -28.433 -48.363 1.00 68.02 250 ASN A C 1
ATOM 2037 O O . ASN A 1 250 ? 4.103 -28.517 -47.152 1.00 70.54 250 ASN A O 1
ATOM 2042 N N . VAL A 1 251 ? 4.650 -28.749 -49.355 1.00 68.45 251 VAL A N 1
ATOM 2043 C CA . VAL A 1 251 ? 6.080 -29.138 -49.157 1.00 71.26 251 VAL A CA 1
ATOM 2044 C C . VAL A 1 251 ? 6.835 -27.957 -48.528 1.00 70.72 251 VAL A C 1
ATOM 2045 O O . VAL A 1 251 ? 7.732 -28.205 -47.704 1.00 69.25 251 VAL A O 1
ATOM 2049 N N . LYS A 1 252 ? 6.482 -26.723 -48.902 1.00 73.81 252 LYS A N 1
ATOM 2050 C CA . LYS A 1 252 ? 7.080 -25.471 -48.358 1.00 77.34 252 LYS A CA 1
ATOM 2051 C C . LYS A 1 252 ? 6.658 -25.293 -46.892 1.00 78.44 252 LYS A C 1
ATOM 2052 O O . LYS A 1 252 ? 7.543 -25.013 -46.059 1.00 78.50 252 LYS A O 1
ATOM 2054 N N . LYS A 1 253 ? 5.360 -25.446 -46.599 1.00 78.24 253 LYS A N 1
ATOM 2055 C CA . LYS A 1 253 ? 4.778 -25.331 -45.231 1.00 79.52 253 LYS A CA 1
ATOM 2056 C C . LYS A 1 253 ? 5.464 -26.334 -44.296 1.00 78.86 253 LYS A C 1
ATOM 2057 O O . LYS A 1 253 ? 5.927 -25.911 -43.222 1.00 77.72 253 LYS A O 1
ATOM 2063 N N . ALA A 1 254 ? 5.520 -27.608 -44.701 1.00 77.91 254 ALA A N 1
ATOM 2064 C CA . ALA A 1 254 ? 6.191 -28.716 -43.978 1.00 75.95 254 ALA A CA 1
ATOM 2065 C C . ALA A 1 254 ? 7.616 -28.307 -43.584 1.00 73.08 254 ALA A C 1
ATOM 2066 O O . ALA A 1 254 ? 8.011 -28.563 -42.432 1.00 75.03 254 ALA A O 1
ATOM 2068 N N . GLY A 1 255 ? 8.352 -27.687 -44.509 1.00 72.56 255 GLY A N 1
ATOM 2069 C CA . GLY A 1 255 ? 9.730 -27.208 -44.291 1.00 76.60 255 GLY A CA 1
ATOM 2070 C C . GLY A 1 255 ? 9.776 -26.030 -43.332 1.00 78.31 255 GLY A C 1
ATOM 2071 O O . GLY A 1 255 ? 10.671 -26.011 -42.466 1.00 76.32 255 GLY A O 1
ATOM 2072 N N . MET A 1 256 ? 8.851 -25.077 -43.487 1.00 81.64 256 MET A N 1
ATOM 2073 C CA . MET A 1 256 ? 8.712 -23.883 -42.606 1.00 84.73 256 MET A CA 1
ATOM 2074 C C . MET A 1 256 ? 8.320 -24.348 -41.198 1.00 81.08 256 MET A C 1
ATOM 2075 O O . MET A 1 256 ? 8.956 -23.898 -40.226 1.00 83.96 256 MET A O 1
ATOM 2080 N N . ILE A 1 257 ? 7.314 -25.224 -41.103 1.00 75.55 257 ILE A N 1
ATOM 2081 C CA . ILE A 1 257 ? 6.766 -25.771 -39.823 1.00 74.32 257 ILE A CA 1
ATOM 2082 C C . ILE A 1 257 ? 7.887 -26.477 -39.047 1.00 75.80 257 ILE A C 1
ATOM 2083 O O . ILE A 1 257 ? 8.079 -26.141 -37.867 1.00 77.64 257 ILE A O 1
ATOM 2088 N N . SER A 1 258 ? 8.601 -27.408 -39.683 1.00 76.57 258 SER A N 1
ATOM 2089 C CA . SER A 1 258 ? 9.604 -28.296 -39.032 1.00 75.88 258 SER A CA 1
ATOM 2090 C C . SER A 1 258 ? 10.836 -27.507 -38.572 1.00 74.86 258 SER A C 1
ATOM 2091 O O . SER A 1 258 ? 11.494 -27.967 -37.626 1.00 76.45 258 SER A O 1
ATOM 2094 N N . LYS A 1 259 ? 11.143 -26.373 -39.209 1.00 75.29 259 LYS A N 1
ATOM 2095 C CA . LYS A 1 259 ? 12.268 -25.482 -38.810 1.00 78.68 259 LYS A CA 1
ATOM 2096 C C . LYS A 1 259 ? 11.932 -24.814 -37.468 1.00 81.43 259 LYS A C 1
ATOM 2097 O O . LYS A 1 259 ? 12.801 -24.828 -36.574 1.00 76.81 259 LYS A O 1
ATOM 2103 N N . PHE A 1 260 ? 10.721 -24.257 -37.341 1.00 86.03 260 PHE A N 1
ATOM 2104 C CA . PHE A 1 260 ? 10.295 -23.360 -36.231 1.00 87.60 260 PHE A CA 1
ATOM 2105 C C . PHE A 1 260 ? 9.484 -24.130 -35.179 1.00 86.17 260 PHE A C 1
ATOM 2106 O O . PHE A 1 260 ? 9.777 -23.963 -33.978 1.00 90.86 260 PHE A O 1
ATOM 2114 N N . ALA A 1 261 ? 8.507 -24.936 -35.610 1.00 80.97 261 ALA A N 1
ATOM 2115 C CA . ALA A 1 261 ? 7.552 -25.676 -34.747 1.00 76.36 261 ALA A CA 1
ATOM 2116 C C . ALA A 1 261 ? 7.802 -27.191 -34.844 1.00 72.74 261 ALA A C 1
ATOM 2117 O O . ALA A 1 261 ? 8.980 -27.581 -34.899 1.00 77.64 261 ALA A O 1
ATOM 2119 N N . GLY A 1 262 ? 6.741 -28.011 -34.827 1.00 66.58 262 GLY A N 1
ATOM 2120 C CA . GLY A 1 262 ? 6.792 -29.470 -35.046 1.00 64.90 262 GLY A CA 1
ATOM 2121 C C . GLY A 1 262 ? 5.401 -30.078 -35.172 1.00 67.72 262 GLY A C 1
ATOM 2122 O O . GLY A 1 262 ? 4.464 -29.350 -35.559 1.00 69.82 262 GLY A O 1
ATOM 2123 N N . GLY A 1 263 ? 5.276 -31.378 -34.879 1.00 70.31 263 GLY A N 1
ATOM 2124 C CA . GLY A 1 263 ? 3.996 -32.106 -34.741 1.00 72.22 263 GLY A CA 1
ATOM 2125 C C . GLY A 1 263 ? 3.229 -32.223 -36.050 1.00 75.55 263 GLY A C 1
ATOM 2126 O O . GLY A 1 263 ? 2.008 -32.484 -35.996 1.00 75.85 263 GLY A O 1
ATOM 2127 N N . LEU A 1 264 ? 3.920 -32.099 -37.187 1.00 75.02 264 LEU A N 1
ATOM 2128 C CA . LEU A 1 264 ? 3.308 -32.011 -38.541 1.00 73.29 264 LEU A CA 1
ATOM 2129 C C . LEU A 1 264 ? 2.513 -33.285 -38.862 1.00 68.70 264 LEU A C 1
ATOM 2130 O O . LEU A 1 264 ? 2.998 -34.384 -38.541 1.00 68.35 264 LEU A O 1
ATOM 2135 N N . GLY A 1 265 ? 1.328 -33.120 -39.462 1.00 66.83 265 GLY A N 1
ATOM 2136 C CA . GLY A 1 265 ? 0.521 -34.187 -40.088 1.00 64.15 265 GLY A CA 1
ATOM 2137 C C . GLY A 1 265 ? 0.135 -33.797 -41.508 1.00 64.53 265 GLY A C 1
ATOM 2138 O O . GLY A 1 265 ? -0.253 -32.625 -41.707 1.00 61.94 265 GLY A O 1
ATOM 2139 N N . VAL A 1 266 ? 0.254 -34.725 -42.467 1.00 63.91 266 VAL A N 1
ATOM 2140 C CA . VAL A 1 266 ? 0.025 -34.469 -43.924 1.00 62.04 266 VAL A CA 1
ATOM 2141 C C . VAL A 1 266 ? -0.861 -35.581 -44.497 1.00 61.76 266 VAL A C 1
ATOM 2142 O O . VAL A 1 266 ? -0.480 -36.759 -44.378 1.00 61.83 266 VAL A O 1
ATOM 2146 N N . TYR A 1 267 ? -1.989 -35.211 -45.110 1.00 62.50 267 TYR A N 1
ATOM 2147 C CA . TYR A 1 267 ? -2.922 -36.134 -45.807 1.00 63.42 267 TYR A CA 1
ATOM 2148 C C . TYR A 1 267 ? -2.665 -36.069 -47.319 1.00 67.32 267 TYR A C 1
ATOM 2149 O O . TYR A 1 267 ? -2.823 -34.973 -47.900 1.00 72.09 267 TYR A O 1
ATOM 2158 N N . LEU A 1 268 ? -2.296 -37.206 -47.930 1.00 67.81 268 LEU A N 1
ATOM 2159 C CA . LEU A 1 268 ? -1.977 -37.334 -49.381 1.00 67.55 268 LEU A CA 1
ATOM 2160 C C . LEU A 1 268 ? -2.950 -38.303 -50.069 1.00 70.91 268 LEU A C 1
ATOM 2161 O O . LEU A 1 268 ? -2.565 -38.868 -51.106 1.00 75.78 268 LEU A O 1
ATOM 2166 N N . GLY A 1 269 ? -4.167 -38.473 -49.542 1.00 72.47 269 GLY A N 1
ATOM 2167 C CA . GLY A 1 269 ? -5.152 -39.443 -50.063 1.00 72.77 269 GLY A CA 1
ATOM 2168 C C . GLY A 1 269 ? -5.802 -38.991 -51.364 1.00 72.04 269 GLY A C 1
ATOM 2169 O O . GLY A 1 269 ? -6.431 -39.842 -52.028 1.00 71.25 269 GLY A O 1
ATOM 2170 N N . LYS A 1 270 ? -5.673 -37.708 -51.717 1.00 72.80 270 LYS A N 1
ATOM 2171 C CA . LYS A 1 270 ? -6.259 -37.108 -52.949 1.00 74.88 270 LYS A CA 1
ATOM 2172 C C . LYS A 1 270 ? -5.320 -37.318 -54.145 1.00 75.13 270 LYS A C 1
ATOM 2173 O O . LYS A 1 270 ? -5.825 -37.360 -55.288 1.00 75.62 270 LYS A O 1
ATOM 2179 N N . ILE A 1 271 ? -4.014 -37.454 -53.887 1.00 76.66 271 ILE A N 1
ATOM 2180 C CA . ILE A 1 271 ? -2.932 -37.536 -54.917 1.00 79.64 271 ILE A CA 1
ATOM 2181 C C . ILE A 1 271 ? -3.198 -38.728 -55.849 1.00 86.61 271 ILE A C 1
ATOM 2182 O O . ILE A 1 271 ? -3.759 -39.742 -55.381 1.00 83.65 271 ILE A O 1
ATOM 2187 N N . ARG A 1 272 ? -2.797 -38.592 -57.119 1.00 94.58 272 ARG A N 1
ATOM 2188 C CA . ARG A 1 272 ? -2.993 -39.589 -58.210 1.00 94.70 272 ARG A CA 1
ATOM 2189 C C . ARG A 1 272 ? -2.156 -40.844 -57.936 1.00 90.02 272 ARG A C 1
ATOM 2190 O O . ARG A 1 272 ? -1.013 -40.700 -57.456 1.00 85.24 272 ARG A O 1
ATOM 2198 N N . ALA A 1 273 ? -2.706 -42.023 -58.252 1.00 89.24 273 ALA A N 1
ATOM 2199 C CA . ALA A 1 273 ? -2.020 -43.334 -58.156 1.00 91.17 273 ALA A CA 1
ATOM 2200 C C . ALA A 1 273 ? -0.996 -43.467 -59.290 1.00 94.21 273 ALA A C 1
ATOM 2201 O O . ALA A 1 273 ? -1.129 -42.751 -60.308 1.00 92.74 273 ALA A O 1
ATOM 2203 N N . THR A 1 274 ? -0.027 -44.374 -59.118 1.00 96.29 274 THR A N 1
ATOM 2204 C CA . THR A 1 274 ? 1.185 -44.530 -59.972 1.00 97.58 274 THR A CA 1
ATOM 2205 C C . THR A 1 274 ? 0.783 -44.804 -61.429 1.00 92.62 274 THR A C 1
ATOM 2206 O O . THR A 1 274 ? -0.230 -45.504 -61.624 1.00 88.80 274 THR A O 1
ATOM 2210 N N . SER A 1 286 ? 3.901 -40.584 -62.081 1.00 92.80 286 SER A N 1
ATOM 2211 C CA . SER A 1 286 ? 4.886 -41.084 -61.083 1.00 92.35 286 SER A CA 1
ATOM 2212 C C . SER A 1 286 ? 4.159 -41.804 -59.938 1.00 95.91 286 SER A C 1
ATOM 2213 O O . SER A 1 286 ? 4.518 -42.965 -59.650 1.00 92.16 286 SER A O 1
ATOM 2215 N N . GLY A 1 287 ? 3.187 -41.130 -59.308 1.00 98.37 287 GLY A N 1
ATOM 2216 C CA . GLY A 1 287 ? 2.307 -41.700 -58.267 1.00 96.53 287 GLY A CA 1
ATOM 2217 C C . GLY A 1 287 ? 2.213 -40.812 -57.036 1.00 94.47 287 GLY A C 1
ATOM 2218 O O . GLY A 1 287 ? 2.075 -39.580 -57.206 1.00 94.04 287 GLY A O 1
ATOM 2219 N N . VAL A 1 288 ? 2.278 -41.423 -55.845 1.00 89.04 288 VAL A N 1
ATOM 2220 C CA . VAL A 1 288 ? 2.100 -40.755 -54.518 1.00 86.62 288 VAL A CA 1
ATOM 2221 C C . VAL A 1 288 ? 3.413 -40.781 -53.718 1.00 83.10 288 VAL A C 1
ATOM 2222 O O . VAL A 1 288 ? 3.659 -39.808 -52.983 1.00 85.32 288 VAL A O 1
ATOM 2226 N N . ILE A 1 289 ? 4.221 -41.840 -53.841 1.00 78.26 289 ILE A N 1
ATOM 2227 C CA . ILE A 1 289 ? 5.420 -42.068 -52.974 1.00 76.11 289 ILE A CA 1
ATOM 2228 C C . ILE A 1 289 ? 6.544 -41.109 -53.380 1.00 74.15 289 ILE A C 1
ATOM 2229 O O . ILE A 1 289 ? 7.377 -40.772 -52.541 1.00 73.26 289 ILE A O 1
ATOM 2234 N N . PRO A 1 290 ? 6.640 -40.630 -54.647 1.00 76.10 290 PRO A N 1
ATOM 2235 C CA . PRO A 1 290 ? 7.558 -39.535 -54.969 1.00 75.12 290 PRO A CA 1
ATOM 2236 C C . PRO A 1 290 ? 7.279 -38.280 -54.125 1.00 75.78 290 PRO A C 1
ATOM 2237 O O . PRO A 1 290 ? 8.229 -37.605 -53.765 1.00 75.94 290 PRO A O 1
ATOM 2241 N N . VAL A 1 291 ? 6.003 -38.018 -53.813 1.00 75.63 291 VAL A N 1
ATOM 2242 C CA . VAL A 1 291 ? 5.553 -36.878 -52.955 1.00 76.74 291 VAL A CA 1
ATOM 2243 C C . VAL A 1 291 ? 5.978 -37.158 -51.506 1.00 73.99 291 VAL A C 1
ATOM 2244 O O . VAL A 1 291 ? 6.423 -36.207 -50.833 1.00 71.50 291 VAL A O 1
ATOM 2248 N N . VAL A 1 292 ? 5.850 -38.412 -51.056 1.00 72.31 292 VAL A N 1
ATOM 2249 C CA . VAL A 1 292 ? 6.305 -38.888 -49.712 1.00 73.78 292 VAL A CA 1
ATOM 2250 C C . VAL A 1 292 ? 7.824 -38.687 -49.608 1.00 75.33 292 VAL A C 1
ATOM 2251 O O . VAL A 1 292 ? 8.283 -38.173 -48.566 1.00 73.72 292 VAL A O 1
ATOM 2255 N N . LYS A 1 293 ? 8.566 -39.085 -50.648 1.00 79.24 293 LYS A N 1
ATOM 2256 C CA . LYS A 1 293 ? 10.044 -38.925 -50.743 1.00 85.27 293 LYS A CA 1
ATOM 2257 C C . LYS A 1 293 ? 10.393 -37.431 -50.688 1.00 82.66 293 LYS A C 1
ATOM 2258 O O . LYS A 1 293 ? 11.411 -37.078 -50.051 1.00 77.39 293 LYS A O 1
ATOM 2264 N N . LEU A 1 294 ? 9.568 -36.594 -51.326 1.00 81.12 294 LEU A N 1
ATOM 2265 C CA . LEU A 1 294 ? 9.781 -35.127 -51.455 1.00 81.27 294 LEU A CA 1
ATOM 2266 C C . LEU A 1 294 ? 9.643 -34.458 -50.081 1.00 75.84 294 LEU A C 1
ATOM 2267 O O . LEU A 1 294 ? 10.473 -33.581 -49.771 1.00 71.69 294 LEU A O 1
ATOM 2272 N N . ILE A 1 295 ? 8.643 -34.867 -49.290 1.00 72.78 295 ILE A N 1
ATOM 2273 C CA . ILE A 1 295 ? 8.407 -34.386 -47.893 1.00 71.98 295 ILE A CA 1
ATOM 2274 C C . ILE A 1 295 ? 9.565 -34.856 -47.001 1.00 71.76 295 ILE A C 1
ATOM 2275 O O . ILE A 1 295 ? 10.028 -34.051 -46.174 1.00 67.66 295 ILE A O 1
ATOM 2280 N N . ASN A 1 296 ? 10.013 -36.105 -47.173 1.00 74.10 296 ASN A N 1
ATOM 2281 C CA . ASN A 1 296 ? 11.110 -36.733 -46.386 1.00 76.27 296 ASN A CA 1
ATOM 2282 C C . ASN A 1 296 ? 12.394 -35.899 -46.505 1.00 78.19 296 ASN A C 1
ATOM 2283 O O . ASN A 1 296 ? 13.056 -35.694 -45.468 1.00 78.67 296 ASN A O 1
ATOM 2288 N N . ASP A 1 297 ? 12.730 -35.443 -47.716 1.00 79.89 297 ASP A N 1
ATOM 2289 C CA . ASP A 1 297 ? 14.003 -34.739 -48.034 1.00 84.98 297 ASP A CA 1
ATOM 2290 C C . ASP A 1 297 ? 14.037 -33.354 -47.369 1.00 86.93 297 ASP A C 1
ATOM 2291 O O . ASP A 1 297 ? 15.141 -32.918 -46.967 1.00 90.73 297 ASP A O 1
ATOM 2296 N N . THR A 1 298 ? 12.887 -32.678 -47.268 1.00 87.66 298 THR A N 1
ATOM 2297 C CA . THR A 1 298 ? 12.756 -31.335 -46.633 1.00 87.29 298 THR A CA 1
ATOM 2298 C C . THR A 1 298 ? 12.894 -31.493 -45.115 1.00 85.72 298 THR A C 1
ATOM 2299 O O . THR A 1 298 ? 13.507 -30.614 -44.478 1.00 85.08 298 THR A O 1
ATOM 2303 N N . MET A 1 299 ? 12.326 -32.575 -44.575 1.00 86.26 299 MET A N 1
ATOM 2304 C CA . MET A 1 299 ? 12.441 -32.992 -43.151 1.00 86.69 299 MET A CA 1
ATOM 2305 C C . MET A 1 299 ? 13.923 -33.102 -42.782 1.00 84.93 299 MET A C 1
ATOM 2306 O O . MET A 1 299 ? 14.313 -32.538 -41.749 1.00 85.96 299 MET A O 1
ATOM 2311 N N . THR A 1 300 ? 14.709 -33.799 -43.608 1.00 84.41 300 THR A N 1
ATOM 2312 C CA . THR A 1 300 ? 16.156 -34.068 -43.381 1.00 88.35 300 THR A CA 1
ATOM 2313 C C . THR A 1 300 ? 16.960 -32.771 -43.543 1.00 88.77 300 THR A C 1
ATOM 2314 O O . THR A 1 300 ? 17.914 -32.586 -42.759 1.00 88.95 300 THR A O 1
ATOM 2318 N N . TYR A 1 301 ? 16.590 -31.913 -44.503 1.00 87.78 301 TYR A N 1
ATOM 2319 C CA . TYR A 1 301 ? 17.330 -30.670 -44.865 1.00 91.06 301 TYR A CA 1
ATOM 2320 C C . TYR A 1 301 ? 17.483 -29.754 -43.636 1.00 92.91 301 TYR A C 1
ATOM 2321 O O . TYR A 1 301 ? 18.583 -29.192 -43.459 1.00 92.29 301 TYR A O 1
ATOM 2330 N N . VAL A 1 302 ? 16.432 -29.602 -42.821 1.00 95.60 302 VAL A N 1
ATOM 2331 C CA . VAL A 1 302 ? 16.390 -28.634 -41.679 1.00 99.82 302 VAL A CA 1
ATOM 2332 C C . VAL A 1 302 ? 17.228 -29.174 -40.510 1.00 98.23 302 VAL A C 1
ATOM 2333 O O . VAL A 1 302 ? 17.170 -30.396 -40.263 1.00 97.25 302 VAL A O 1
ATOM 2337 N N . SER A 1 311 ? 10.140 -35.433 -38.119 1.00 94.40 311 SER A N 1
ATOM 2338 C CA . SER A 1 311 ? 9.051 -35.712 -37.143 1.00 95.30 311 SER A CA 1
ATOM 2339 C C . SER A 1 311 ? 7.702 -35.277 -37.733 1.00 94.50 311 SER A C 1
ATOM 2340 O O . SER A 1 311 ? 7.132 -34.270 -37.252 1.00 95.15 311 SER A O 1
ATOM 2342 N N . ALA A 1 312 ? 7.223 -36.006 -38.747 1.00 88.36 312 ALA A N 1
ATOM 2343 C CA . ALA A 1 312 ? 5.979 -35.709 -39.495 1.00 81.35 312 ALA A CA 1
ATOM 2344 C C . ALA A 1 312 ? 5.239 -37.006 -39.831 1.00 76.41 312 ALA A C 1
ATOM 2345 O O . ALA A 1 312 ? 5.897 -37.968 -40.269 1.00 77.39 312 ALA A O 1
ATOM 2347 N N . SER A 1 313 ? 3.917 -37.011 -39.642 1.00 73.45 313 SER A N 1
ATOM 2348 C CA . SER A 1 313 ? 2.996 -38.115 -40.015 1.00 70.89 313 SER A CA 1
ATOM 2349 C C . SER A 1 313 ? 2.483 -37.903 -41.446 1.00 70.48 313 SER A C 1
ATOM 2350 O O . SER A 1 313 ? 2.141 -36.752 -41.798 1.00 68.65 313 SER A O 1
ATOM 2353 N N . ILE A 1 314 ? 2.436 -38.975 -42.241 1.00 68.24 314 ILE A N 1
ATOM 2354 C CA . ILE A 1 314 ? 1.796 -38.989 -43.589 1.00 66.67 314 ILE A CA 1
ATOM 2355 C C . ILE A 1 314 ? 0.681 -40.041 -43.568 1.00 65.02 314 ILE A C 1
ATOM 2356 O O . ILE A 1 314 ? 0.957 -41.186 -43.163 1.00 62.33 314 ILE A O 1
ATOM 2361 N N . THR A 1 315 ? -0.531 -39.645 -43.965 1.00 65.11 315 THR A N 1
ATOM 2362 C CA . THR A 1 315 ? -1.764 -40.475 -43.935 1.00 66.28 315 THR A CA 1
ATOM 2363 C C . THR A 1 315 ? -2.205 -40.784 -45.370 1.00 67.88 315 THR A C 1
ATOM 2364 O O . THR A 1 315 ? -2.168 -39.870 -46.215 1.00 67.83 315 THR A O 1
ATOM 2368 N N . LEU A 1 316 ? -2.618 -42.029 -45.613 1.00 70.38 316 LEU A N 1
ATOM 2369 C CA . LEU A 1 316 ? -3.151 -42.519 -46.909 1.00 72.11 316 LEU A CA 1
ATOM 2370 C C . LEU A 1 316 ? -4.348 -43.432 -46.629 1.00 73.74 316 LEU A C 1
ATOM 2371 O O . LEU A 1 316 ? -4.264 -44.234 -45.686 1.00 77.46 316 LEU A O 1
ATOM 2376 N N . ASP A 1 317 ? -5.419 -43.306 -47.412 1.00 76.33 317 ASP A N 1
ATOM 2377 C CA . ASP A 1 317 ? -6.630 -44.163 -47.299 1.00 76.64 317 ASP A CA 1
ATOM 2378 C C . ASP A 1 317 ? -6.247 -45.592 -47.701 1.00 77.21 317 ASP A C 1
ATOM 2379 O O . ASP A 1 317 ? -5.355 -45.745 -48.560 1.00 74.49 317 ASP A O 1
ATOM 2384 N N . ILE A 1 318 ? -6.894 -46.593 -47.098 1.00 78.97 318 ILE A N 1
ATOM 2385 C CA . ILE A 1 318 ? -6.520 -48.033 -47.241 1.00 82.63 318 ILE A CA 1
ATOM 2386 C C . ILE A 1 318 ? -7.023 -48.585 -48.586 1.00 83.07 318 ILE A C 1
ATOM 2387 O O . ILE A 1 318 ? -6.593 -49.700 -48.945 1.00 85.82 318 ILE A O 1
ATOM 2392 N N . TRP A 1 319 ? -7.875 -47.843 -49.308 1.00 81.54 319 TRP A N 1
ATOM 2393 C CA . TRP A 1 319 ? -8.373 -48.216 -50.663 1.00 82.54 319 TRP A CA 1
ATOM 2394 C C . TRP A 1 319 ? -7.482 -47.621 -51.763 1.00 81.83 319 TRP A C 1
ATOM 2395 O O . TRP A 1 319 ? -7.644 -48.041 -52.920 1.00 84.35 319 TRP A O 1
ATOM 2406 N N . HIS A 1 320 ? -6.588 -46.682 -51.430 1.00 81.79 320 HIS A N 1
ATOM 2407 C CA . HIS A 1 320 ? -5.633 -46.054 -52.385 1.00 81.66 320 HIS A CA 1
ATOM 2408 C C . HIS A 1 320 ? -4.788 -47.146 -53.057 1.00 86.10 320 HIS A C 1
ATOM 2409 O O . HIS A 1 320 ? -4.320 -48.054 -52.339 1.00 87.71 320 HIS A O 1
ATOM 2416 N N . LYS A 1 321 ? -4.596 -47.046 -54.380 1.00 86.55 321 LYS A N 1
ATOM 2417 C CA . LYS A 1 321 ? -3.968 -48.088 -55.240 1.00 83.95 321 LYS A CA 1
ATOM 2418 C C . LYS A 1 321 ? -2.503 -48.316 -54.841 1.00 82.92 321 LYS A C 1
ATOM 2419 O O . LYS A 1 321 ? -2.012 -49.438 -55.068 1.00 85.89 321 LYS A O 1
ATOM 2421 N N . ASP A 1 322 ? -1.837 -47.307 -54.264 1.00 81.12 322 ASP A N 1
ATOM 2422 C CA . ASP A 1 322 ? -0.388 -47.339 -53.916 1.00 83.59 322 ASP A CA 1
ATOM 2423 C C . ASP A 1 322 ? -0.167 -47.755 -52.450 1.00 79.51 322 ASP A C 1
ATOM 2424 O O . ASP A 1 322 ? 0.971 -47.578 -51.964 1.00 74.82 322 ASP A O 1
ATOM 2429 N N . ILE A 1 323 ? -1.183 -48.310 -51.775 1.00 77.82 323 ILE A N 1
ATOM 2430 C CA . ILE A 1 323 ? -1.137 -48.644 -50.316 1.00 80.11 323 ILE A CA 1
ATOM 2431 C C . ILE A 1 323 ? -0.061 -49.708 -50.044 1.00 81.08 323 ILE A C 1
ATOM 2432 O O . ILE A 1 323 ? 0.630 -49.581 -49.013 1.00 81.35 323 ILE A O 1
ATOM 2437 N N . LEU A 1 324 ? 0.086 -50.707 -50.923 1.00 83.86 324 LEU A N 1
ATOM 2438 C CA . LEU A 1 324 ? 1.050 -51.833 -50.752 1.00 81.97 324 LEU A CA 1
ATOM 2439 C C . LEU A 1 324 ? 2.476 -51.276 -50.660 1.00 81.00 324 LEU A C 1
ATOM 2440 O O . LEU A 1 324 ? 3.234 -51.758 -49.799 1.00 78.16 324 LEU A O 1
ATOM 2445 N N . ASP A 1 325 ? 2.822 -50.305 -51.511 1.00 84.01 325 ASP A N 1
ATOM 2446 C CA . ASP A 1 325 ? 4.167 -49.667 -51.547 1.00 89.53 325 ASP A CA 1
ATOM 2447 C C . ASP A 1 325 ? 4.327 -48.737 -50.338 1.00 89.10 325 ASP A C 1
ATOM 2448 O O . ASP A 1 325 ? 5.474 -48.587 -49.859 1.00 88.85 325 ASP A O 1
ATOM 2453 N N . PHE A 1 326 ? 3.223 -48.138 -49.874 1.00 86.52 326 PHE A N 1
ATOM 2454 C CA . PHE A 1 326 ? 3.182 -47.116 -48.793 1.00 85.48 326 PHE A CA 1
ATOM 2455 C C . PHE A 1 326 ? 3.460 -47.769 -47.430 1.00 87.33 326 PHE A C 1
ATOM 2456 O O . PHE A 1 326 ? 4.189 -47.159 -46.617 1.00 91.09 326 PHE A O 1
ATOM 2464 N N . LEU A 1 327 ? 2.906 -48.964 -47.189 1.00 81.83 327 LEU A N 1
ATOM 2465 C CA . LEU A 1 327 ? 3.110 -49.741 -45.935 1.00 79.39 327 LEU A CA 1
ATOM 2466 C C . LEU A 1 327 ? 4.593 -50.102 -45.770 1.00 79.53 327 LEU A C 1
ATOM 2467 O O . LEU A 1 327 ? 5.029 -50.273 -44.610 1.00 79.86 327 LEU A O 1
ATOM 2472 N N . GLU A 1 328 ? 5.338 -50.207 -46.879 1.00 79.23 328 GLU A N 1
ATOM 2473 C CA . GLU A 1 328 ? 6.726 -50.746 -46.919 1.00 79.61 328 GLU A CA 1
ATOM 2474 C C . GLU A 1 328 ? 7.759 -49.609 -46.896 1.00 79.55 328 GLU A C 1
ATOM 2475 O O . GLU A 1 328 ? 8.946 -49.901 -47.134 1.00 81.50 328 GLU A O 1
ATOM 2481 N N . VAL A 1 329 ? 7.335 -48.374 -46.608 1.00 82.56 329 VAL A N 1
ATOM 2482 C CA . VAL A 1 329 ? 8.183 -47.145 -46.695 1.00 84.64 329 VAL A CA 1
ATOM 2483 C C . VAL A 1 329 ? 9.301 -47.190 -45.639 1.00 85.65 329 VAL A C 1
ATOM 2484 O O . VAL A 1 329 ? 10.394 -46.667 -45.933 1.00 79.37 329 VAL A O 1
ATOM 2488 N N . LYS A 1 330 ? 9.046 -47.784 -44.467 1.00 93.21 330 LYS A N 1
ATOM 2489 C CA . LYS A 1 330 ? 9.935 -47.694 -43.272 1.00 96.63 330 LYS A CA 1
ATOM 2490 C C . LYS A 1 330 ? 10.724 -48.995 -43.054 1.00 99.98 330 LYS A C 1
ATOM 2491 O O . LYS A 1 330 ? 11.543 -49.017 -42.112 1.00 99.34 330 LYS A O 1
ATOM 2497 N N . THR A 1 331 ? 10.512 -50.019 -43.890 1.00 103.79 331 THR A N 1
ATOM 2498 C CA . THR A 1 331 ? 11.102 -51.381 -43.737 1.00 101.00 331 THR A CA 1
ATOM 2499 C C . THR A 1 331 ? 12.231 -51.578 -44.758 1.00 100.29 331 THR A C 1
ATOM 2500 O O . THR A 1 331 ? 12.001 -51.253 -45.937 1.00 99.19 331 THR A O 1
ATOM 2504 N N . GLU A 1 336 ? 11.411 -51.160 -53.444 1.00 106.13 336 GLU A N 1
ATOM 2505 C CA . GLU A 1 336 ? 12.698 -51.448 -52.749 1.00 107.96 336 GLU A CA 1
ATOM 2506 C C . GLU A 1 336 ? 13.638 -50.235 -52.831 1.00 110.21 336 GLU A C 1
ATOM 2507 O O . GLU A 1 336 ? 14.440 -50.056 -51.894 1.00 109.25 336 GLU A O 1
ATOM 2509 N N . ARG A 1 337 ? 13.556 -49.448 -53.911 1.00 113.87 337 ARG A N 1
ATOM 2510 C CA . ARG A 1 337 ? 14.311 -48.176 -54.092 1.00 116.09 337 ARG A CA 1
ATOM 2511 C C . ARG A 1 337 ? 13.447 -46.985 -53.648 1.00 118.60 337 ARG A C 1
ATOM 2512 O O . ARG A 1 337 ? 13.900 -45.834 -53.833 1.00 115.31 337 ARG A O 1
ATOM 2514 N N . LYS A 1 338 ? 12.268 -47.250 -53.070 1.00 118.25 338 LYS A N 1
ATOM 2515 C CA . LYS A 1 338 ? 11.225 -46.237 -52.743 1.00 112.54 338 LYS A CA 1
ATOM 2516 C C . LYS A 1 338 ? 10.877 -46.350 -51.250 1.00 110.72 338 LYS A C 1
ATOM 2517 O O . LYS A 1 338 ? 9.804 -46.900 -50.914 1.00 103.42 338 LYS A O 1
ATOM 2523 N N . LYS A 1 339 ? 11.773 -45.841 -50.396 1.00 109.17 339 LYS A N 1
ATOM 2524 C CA . LYS A 1 339 ? 11.667 -45.851 -48.911 1.00 107.81 339 LYS A CA 1
ATOM 2525 C C . LYS A 1 339 ? 11.839 -44.420 -48.379 1.00 109.12 339 LYS A C 1
ATOM 2526 O O . LYS A 1 339 ? 12.301 -43.552 -49.147 1.00 109.88 339 LYS A O 1
ATOM 2528 N N . ALA A 1 340 ? 11.476 -44.190 -47.111 1.00 110.11 340 ALA A N 1
ATOM 2529 C CA . ALA A 1 340 ? 11.519 -42.876 -46.423 1.00 109.33 340 ALA A CA 1
ATOM 2530 C C . ALA A 1 340 ? 11.493 -43.094 -44.904 1.00 108.23 340 ALA A C 1
ATOM 2531 O O . ALA A 1 340 ? 10.448 -43.542 -44.387 1.00 105.80 340 ALA A O 1
ATOM 2533 N N . HIS A 1 341 ? 12.601 -42.778 -44.221 1.00 107.28 341 HIS A N 1
ATOM 2534 C CA . HIS A 1 341 ? 12.917 -43.225 -42.835 1.00 105.52 341 HIS A CA 1
ATOM 2535 C C . HIS A 1 341 ? 12.814 -42.077 -41.817 1.00 101.15 341 HIS A C 1
ATOM 2536 O O . HIS A 1 341 ? 13.124 -42.330 -40.632 1.00 98.22 341 HIS A O 1
ATOM 2543 N N . ASP A 1 342 ? 12.399 -40.876 -42.237 1.00 99.97 342 ASP A N 1
ATOM 2544 C CA . ASP A 1 342 ? 12.249 -39.689 -41.346 1.00 98.09 342 ASP A CA 1
ATOM 2545 C C . ASP A 1 342 ? 10.765 -39.321 -41.193 1.00 88.58 342 ASP A C 1
ATOM 2546 O O . ASP A 1 342 ? 10.485 -38.288 -40.559 1.00 90.20 342 ASP A O 1
ATOM 2551 N N . ILE A 1 343 ? 9.855 -40.141 -41.731 1.00 77.06 343 ILE A N 1
ATOM 2552 C CA . ILE A 1 343 ? 8.382 -39.893 -41.716 1.00 74.41 343 ILE A CA 1
ATOM 2553 C C . ILE A 1 343 ? 7.687 -41.064 -41.015 1.00 71.56 343 ILE A C 1
ATOM 2554 O O . ILE A 1 343 ? 8.254 -42.170 -40.999 1.00 73.51 343 ILE A O 1
ATOM 2559 N N . HIS A 1 344 ? 6.499 -40.815 -40.460 1.00 68.16 344 HIS A N 1
ATOM 2560 C CA . HIS A 1 344 ? 5.679 -41.800 -39.709 1.00 67.28 344 HIS A CA 1
ATOM 2561 C C . HIS A 1 344 ? 4.404 -42.088 -40.499 1.00 68.13 344 HIS A C 1
ATOM 2562 O O . HIS A 1 344 ? 3.506 -41.249 -40.562 1.00 71.29 344 HIS A O 1
ATOM 2569 N N . PRO A 1 345 ? 4.277 -43.275 -41.136 1.00 65.32 345 PRO A N 1
ATOM 2570 C CA . PRO A 1 345 ? 3.094 -43.587 -41.938 1.00 63.35 345 PRO A CA 1
ATOM 2571 C C . PRO A 1 345 ? 1.853 -43.821 -41.068 1.00 59.29 345 PRO A C 1
ATOM 2572 O O . PRO A 1 345 ? 2.009 -44.276 -39.956 1.00 60.21 345 PRO A O 1
ATOM 2576 N N . ALA A 1 346 ? 0.671 -43.510 -41.602 1.00 58.04 346 ALA A N 1
ATOM 2577 C CA . ALA A 1 346 ? -0.647 -43.771 -40.975 1.00 60.70 346 ALA A CA 1
ATOM 2578 C C . ALA A 1 346 ? -1.655 -44.160 -42.063 1.00 60.55 346 ALA A C 1
ATOM 2579 O O . ALA A 1 346 ? -1.443 -43.773 -43.226 1.00 61.48 346 ALA A O 1
ATOM 2581 N N . VAL A 1 347 ? -2.715 -44.886 -41.697 1.00 59.15 347 VAL A N 1
ATOM 2582 C CA . VAL A 1 347 ? -3.690 -45.479 -42.658 1.00 60.87 347 VAL A CA 1
ATOM 2583 C C . VAL A 1 347 ? -5.116 -45.128 -42.218 1.00 62.49 347 VAL A C 1
ATOM 2584 O O . VAL A 1 347 ? -5.515 -45.536 -41.113 1.00 64.44 347 VAL A O 1
ATOM 2588 N N . SER A 1 348 ? -5.850 -44.402 -43.066 1.00 65.28 348 SER A N 1
ATOM 2589 C CA . SER A 1 348 ? -7.289 -44.075 -42.894 1.00 63.66 348 SER A CA 1
ATOM 2590 C C . SER A 1 348 ? -8.128 -45.285 -43.328 1.00 64.11 348 SER A C 1
ATOM 2591 O O . SER A 1 348 ? -8.090 -45.628 -44.524 1.00 66.98 348 SER A O 1
ATOM 2594 N N . ILE A 1 349 ? -8.842 -45.911 -42.386 1.00 62.99 349 ILE A N 1
ATOM 2595 C CA . ILE A 1 349 ? -9.610 -47.174 -42.602 1.00 62.96 349 ILE A CA 1
ATOM 2596 C C . ILE A 1 349 ? -11.098 -46.890 -42.418 1.00 63.25 349 ILE A C 1
ATOM 2597 O O . ILE A 1 349 ? -11.509 -46.419 -41.359 1.00 62.13 349 ILE A O 1
ATOM 2602 N N . PRO A 1 350 ? -11.945 -47.185 -43.433 1.00 63.93 350 PRO A N 1
ATOM 2603 C CA . PRO A 1 350 ? -13.394 -47.055 -43.299 1.00 64.40 350 PRO A CA 1
ATOM 2604 C C . PRO A 1 350 ? -14.025 -48.334 -42.733 1.00 66.60 350 PRO A C 1
ATOM 2605 O O . PRO A 1 350 ? -13.374 -49.367 -42.775 1.00 64.16 350 PRO A O 1
ATOM 2609 N N . ASP A 1 351 ? -15.263 -48.225 -42.240 1.00 68.77 351 ASP A N 1
ATOM 2610 C CA . ASP A 1 351 ? -16.052 -49.337 -41.645 1.00 71.27 351 ASP A CA 1
ATOM 2611 C C . ASP A 1 351 ? -16.109 -50.506 -42.634 1.00 74.61 351 ASP A C 1
ATOM 2612 O O . ASP A 1 351 ? -15.894 -51.655 -42.200 1.00 76.24 351 ASP A O 1
ATOM 2617 N N . LEU A 1 352 ? -16.385 -50.217 -43.910 1.00 77.65 352 LEU A N 1
ATOM 2618 C CA . LEU A 1 352 ? -16.643 -51.231 -44.969 1.00 78.53 352 LEU A CA 1
ATOM 2619 C C . LEU A 1 352 ? -15.488 -52.237 -45.032 1.00 76.69 352 LEU A C 1
ATOM 2620 O O . LEU A 1 352 ? -15.773 -53.441 -45.125 1.00 79.27 352 LEU A O 1
ATOM 2625 N N . PHE A 1 353 ? -14.239 -51.769 -44.987 1.00 75.16 353 PHE A N 1
ATOM 2626 C CA . PHE A 1 353 ? -13.031 -52.637 -44.993 1.00 78.04 353 PHE A CA 1
ATOM 2627 C C . PHE A 1 353 ? -13.103 -53.623 -43.821 1.00 82.28 353 PHE A C 1
ATOM 2628 O O . PHE A 1 353 ? -12.832 -54.824 -44.024 1.00 88.28 353 PHE A O 1
ATOM 2636 N N . MET A 1 354 ? -13.434 -53.117 -42.629 1.00 80.87 354 MET A N 1
ATOM 2637 C CA . MET A 1 354 ? -13.547 -53.915 -41.378 1.00 81.36 354 MET A CA 1
ATOM 2638 C C . MET A 1 354 ? -14.704 -54.913 -41.514 1.00 81.38 354 MET A C 1
ATOM 2639 O O . MET A 1 354 ? -14.537 -56.058 -41.051 1.00 81.64 354 MET A O 1
ATOM 2644 N N . LYS A 1 355 ? -15.819 -54.499 -42.130 1.00 83.48 355 LYS A N 1
ATOM 2645 C CA . LYS A 1 355 ? -16.983 -55.375 -42.447 1.00 86.00 355 LYS A CA 1
ATOM 2646 C C . LYS A 1 355 ? -16.532 -56.512 -43.378 1.00 89.28 355 LYS A C 1
ATOM 2647 O O . LYS A 1 355 ? -16.954 -57.661 -43.142 1.00 93.06 355 LYS A O 1
ATOM 2653 N N . ARG A 1 356 ? -15.713 -56.207 -44.395 1.00 88.69 356 ARG A N 1
ATOM 2654 C CA . ARG A 1 356 ? -15.165 -57.202 -45.359 1.00 87.87 356 ARG A CA 1
ATOM 2655 C C . ARG A 1 356 ? -14.296 -58.214 -44.603 1.00 88.21 356 ARG A C 1
ATOM 2656 O O . ARG A 1 356 ? -14.431 -59.422 -44.876 1.00 88.10 356 ARG A O 1
ATOM 2664 N N . LEU A 1 357 ? -13.454 -57.728 -43.686 1.00 89.25 357 LEU A N 1
ATOM 2665 C CA . LEU A 1 357 ? -12.446 -58.529 -42.935 1.00 90.14 357 LEU A CA 1
ATOM 2666 C C . LEU A 1 357 ? -13.130 -59.631 -42.112 1.00 87.80 357 LEU A C 1
ATOM 2667 O O . LEU A 1 357 ? -12.499 -60.689 -41.925 1.00 83.01 357 LEU A O 1
ATOM 2672 N N . LYS A 1 358 ? -14.363 -59.395 -41.644 1.00 88.93 358 LYS A N 1
ATOM 2673 C CA . LYS A 1 358 ? -15.152 -60.345 -40.808 1.00 92.17 358 LYS A CA 1
ATOM 2674 C C . LYS A 1 358 ? -15.405 -61.646 -41.585 1.00 96.31 358 LYS A C 1
ATOM 2675 O O . LYS A 1 358 ? -15.188 -62.726 -41.002 1.00 97.72 358 LYS A O 1
ATOM 2677 N N . ASN A 1 359 ? -15.842 -61.543 -42.846 1.00 99.17 359 ASN A N 1
ATOM 2678 C CA . ASN A 1 359 ? -16.172 -62.697 -43.727 1.00 97.55 359 ASN A CA 1
ATOM 2679 C C . ASN A 1 359 ? -14.962 -63.058 -44.604 1.00 98.99 359 ASN A C 1
ATOM 2680 O O . ASN A 1 359 ? -15.138 -63.877 -45.526 1.00 105.60 359 ASN A O 1
ATOM 2682 N N . ARG A 1 360 ? -13.789 -62.470 -44.334 1.00 97.60 360 ARG A N 1
ATOM 2683 C CA . ARG A 1 360 ? -12.498 -62.750 -45.026 1.00 95.76 360 ARG A CA 1
ATOM 2684 C C . ARG A 1 360 ? -12.608 -62.410 -46.521 1.00 93.97 360 ARG A C 1
ATOM 2685 O O . ARG A 1 360 ? -11.851 -63.003 -47.313 1.00 91.56 360 ARG A O 1
ATOM 2693 N N . GLU A 1 361 ? -13.479 -61.458 -46.880 1.00 94.26 361 GLU A N 1
ATOM 2694 C CA . GLU A 1 361 ? -13.861 -61.121 -48.282 1.00 93.51 361 GLU A CA 1
ATOM 2695 C C . GLU A 1 361 ? -12.759 -60.287 -48.952 1.00 94.26 361 GLU A C 1
ATOM 2696 O O . GLU A 1 361 ? -11.745 -59.994 -48.289 1.00 97.76 361 GLU A O 1
ATOM 2702 N N . ASP A 1 362 ? -12.959 -59.932 -50.227 1.00 95.17 362 ASP A N 1
ATOM 2703 C CA . ASP A 1 362 ? -11.972 -59.218 -51.083 1.00 92.43 362 ASP A CA 1
ATOM 2704 C C . ASP A 1 362 ? -12.182 -57.704 -50.967 1.00 86.87 362 ASP A C 1
ATOM 2705 O O . ASP A 1 362 ? -13.295 -57.277 -50.603 1.00 87.55 362 ASP A O 1
ATOM 2707 N N . TRP A 1 363 ? -11.139 -56.936 -51.293 1.00 82.50 363 TRP A N 1
ATOM 2708 C CA . TRP A 1 363 ? -11.054 -55.461 -51.127 1.00 81.16 363 TRP A CA 1
ATOM 2709 C C . TRP A 1 363 ? -10.497 -54.843 -52.417 1.00 82.48 363 TRP A C 1
ATOM 2710 O O . TRP A 1 363 ? -9.346 -55.169 -52.778 1.00 80.01 363 TRP A O 1
ATOM 2721 N N . THR A 1 364 ? -11.286 -53.993 -53.086 1.00 85.17 364 THR A N 1
ATOM 2722 C CA . THR A 1 364 ? -10.936 -53.351 -54.383 1.00 87.84 364 THR A CA 1
ATOM 2723 C C . THR A 1 364 ? -10.165 -52.051 -54.117 1.00 87.80 364 THR A C 1
ATOM 2724 O O . THR A 1 364 ? -10.771 -51.102 -53.576 1.00 88.24 364 THR A O 1
ATOM 2728 N N . LEU A 1 365 ? -8.879 -52.012 -54.480 1.00 86.51 365 LEU A N 1
ATOM 2729 C CA . LEU A 1 365 ? -8.060 -50.770 -54.508 1.00 86.72 365 LEU A CA 1
ATOM 2730 C C . LEU A 1 365 ? -8.512 -49.910 -55.696 1.00 85.64 365 LEU A C 1
ATOM 2731 O O . LEU A 1 365 ? -8.891 -50.494 -56.729 1.00 86.59 365 LEU A O 1
ATOM 2736 N N . ILE A 1 366 ? -8.485 -48.581 -55.539 1.00 83.09 366 ILE A N 1
ATOM 2737 C CA . ILE A 1 366 ? -8.987 -47.585 -56.535 1.00 83.40 366 ILE A CA 1
ATOM 2738 C C . ILE A 1 366 ? -7.975 -46.436 -56.647 1.00 85.34 366 ILE A C 1
ATOM 2739 O O . ILE A 1 366 ? -7.255 -46.181 -55.663 1.00 86.99 366 ILE A O 1
ATOM 2744 N N . ASP A 1 367 ? -7.935 -45.781 -57.813 1.00 86.68 367 ASP A N 1
ATOM 2745 C CA . ASP A 1 367 ? -7.186 -44.522 -58.072 1.00 87.26 367 ASP A CA 1
ATOM 2746 C C . ASP A 1 367 ? -8.137 -43.349 -57.841 1.00 88.15 367 ASP A C 1
ATOM 2747 O O . ASP A 1 367 ? -9.186 -43.273 -58.480 1.00 88.03 367 ASP A O 1
ATOM 2752 N N . PRO A 1 368 ? -7.818 -42.414 -56.913 1.00 88.66 368 PRO A N 1
ATOM 2753 C CA . PRO A 1 368 ? -8.631 -41.213 -56.712 1.00 89.74 368 PRO A CA 1
ATOM 2754 C C . PRO A 1 368 ? -8.962 -40.435 -57.997 1.00 88.52 368 PRO A C 1
ATOM 2755 O O . PRO A 1 368 ? -10.083 -39.976 -58.116 1.00 87.85 368 PRO A O 1
ATOM 2759 N N . TYR A 1 369 ? -7.991 -40.299 -58.909 1.00 88.71 369 TYR A N 1
ATOM 2760 C CA . TYR A 1 369 ? -8.100 -39.495 -60.158 1.00 89.52 369 TYR A CA 1
ATOM 2761 C C . TYR A 1 369 ? -9.325 -39.943 -60.969 1.00 84.41 369 TYR A C 1
ATOM 2762 O O . TYR A 1 369 ? -10.188 -39.095 -61.273 1.00 84.27 369 TYR A O 1
ATOM 2771 N N . TRP A 1 370 ? -9.400 -41.235 -61.296 1.00 81.38 370 TRP A N 1
ATOM 2772 C CA . TRP A 1 370 ? -10.476 -41.831 -62.135 1.00 83.91 370 TRP A CA 1
ATOM 2773 C C . TRP A 1 370 ? -11.766 -41.955 -61.316 1.00 82.75 370 TRP A C 1
ATOM 2774 O O . TRP A 1 370 ? -12.863 -41.841 -61.914 1.00 82.05 370 TRP A O 1
ATOM 2785 N N . ALA A 1 371 ? -11.638 -42.163 -60.001 1.00 83.22 371 ALA A N 1
ATOM 2786 C CA . ALA A 1 371 ? -12.757 -42.185 -59.028 1.00 81.64 371 ALA A CA 1
ATOM 2787 C C . ALA A 1 371 ? -13.404 -40.794 -58.961 1.00 78.88 371 ALA A C 1
ATOM 2788 O O . ALA A 1 371 ? -14.649 -40.719 -58.929 1.00 78.19 371 ALA A O 1
ATOM 2790 N N . ARG A 1 372 ? -12.584 -39.738 -58.939 1.00 75.34 372 ARG A N 1
ATOM 2791 C CA . ARG A 1 372 ? -13.042 -38.325 -58.872 1.00 77.33 372 ARG A CA 1
ATOM 2792 C C . ARG A 1 372 ? -13.840 -38.009 -60.144 1.00 82.75 372 ARG A C 1
ATOM 2793 O O . ARG A 1 372 ? -15.017 -37.618 -60.013 1.00 80.57 372 ARG A O 1
ATOM 2801 N N . GLN A 1 373 ? -13.234 -38.214 -61.319 1.00 88.54 373 GLN A N 1
ATOM 2802 C CA . GLN A 1 373 ? -13.864 -37.983 -62.650 1.00 88.62 373 GLN A CA 1
ATOM 2803 C C . GLN A 1 373 ? -15.262 -38.622 -62.685 1.00 85.12 373 GLN A C 1
ATOM 2804 O O . GLN A 1 373 ? -16.239 -37.888 -62.957 1.00 82.84 373 GLN A O 1
ATOM 2810 N N . TYR A 1 374 ? -15.353 -39.926 -62.405 1.00 79.85 374 TYR A N 1
ATOM 2811 C CA . TYR A 1 374 ? -16.609 -40.722 -62.468 1.00 81.39 374 TYR A CA 1
ATOM 2812 C C . TYR A 1 374 ? -17.708 -40.045 -61.637 1.00 85.35 374 TYR A C 1
ATOM 2813 O O . TYR A 1 374 ? -18.816 -39.816 -62.175 1.00 87.95 374 TYR A O 1
ATOM 2822 N N . ILE A 1 375 ? -17.414 -39.748 -60.366 1.00 88.75 375 ILE A N 1
ATOM 2823 C CA . ILE A 1 375 ? -18.387 -39.169 -59.389 1.00 90.23 375 ILE A CA 1
ATOM 2824 C C . ILE A 1 375 ? -18.718 -37.733 -59.816 1.00 90.02 375 ILE A C 1
ATOM 2825 O O . ILE A 1 375 ? -19.902 -37.366 -59.768 1.00 88.97 375 ILE A O 1
ATOM 2830 N N . THR A 1 376 ? -17.706 -36.958 -60.215 1.00 89.90 376 THR A N 1
ATOM 2831 C CA . THR A 1 376 ? -17.828 -35.524 -60.599 1.00 93.57 376 THR A CA 1
ATOM 2832 C C . THR A 1 376 ? -18.734 -35.392 -61.832 1.00 96.65 376 THR A C 1
ATOM 2833 O O . THR A 1 376 ? -19.577 -34.472 -61.835 1.00 96.92 376 THR A O 1
ATOM 2837 N N . ARG A 1 377 ? -18.583 -36.283 -62.822 1.00 97.67 377 ARG A N 1
ATOM 2838 C CA . ARG A 1 377 ? -19.376 -36.275 -64.084 1.00 98.71 377 ARG A CA 1
ATOM 2839 C C . ARG A 1 377 ? -20.787 -36.836 -63.830 1.00 97.36 377 ARG A C 1
ATOM 2840 O O . ARG A 1 377 ? -21.663 -36.616 -64.689 1.00 98.63 377 ARG A O 1
ATOM 2842 N N . LYS A 1 378 ? -21.003 -37.515 -62.697 1.00 96.06 378 LYS A N 1
ATOM 2843 C CA . LYS A 1 378 ? -22.293 -38.156 -62.322 1.00 97.95 378 LYS A CA 1
ATOM 2844 C C . LYS A 1 378 ? -23.213 -37.145 -61.615 1.00 98.90 378 LYS A C 1
ATOM 2845 O O . LYS A 1 378 ? -24.349 -37.530 -61.275 1.00 97.60 378 LYS A O 1
ATOM 2847 N N . ILE A 1 379 ? -22.744 -35.911 -61.390 1.00 100.25 379 ILE A N 1
ATOM 2848 C CA . ILE A 1 379 ? -23.506 -34.815 -60.714 1.00 99.66 379 ILE A CA 1
ATOM 2849 C C . ILE A 1 379 ? -23.732 -33.679 -61.721 1.00 96.71 379 ILE A C 1
ATOM 2850 O O . ILE A 1 379 ? -22.719 -33.131 -62.204 1.00 94.15 379 ILE A O 1
ATOM 2855 N N . GLU A 1 409 ? -16.030 -27.236 -58.964 1.00 94.34 409 GLU A N 1
ATOM 2856 C CA . GLU A 1 409 ? -16.132 -27.765 -57.575 1.00 93.56 409 GLU A CA 1
ATOM 2857 C C . GLU A 1 409 ? -16.228 -29.288 -57.627 1.00 90.45 409 GLU A C 1
ATOM 2858 O O . GLU A 1 409 ? -17.315 -29.844 -57.483 1.00 88.64 409 GLU A O 1
ATOM 2860 N N . PRO A 1 410 ? -15.100 -30.005 -57.845 1.00 89.35 410 PRO A N 1
ATOM 2861 C CA . PRO A 1 410 ? -15.127 -31.461 -57.998 1.00 88.71 410 PRO A CA 1
ATOM 2862 C C . PRO A 1 410 ? -15.318 -32.204 -56.667 1.00 88.95 410 PRO A C 1
ATOM 2863 O O . PRO A 1 410 ? -15.009 -31.643 -55.629 1.00 87.51 410 PRO A O 1
ATOM 2867 N N . LYS A 1 411 ? -15.822 -33.441 -56.737 1.00 90.58 411 LYS A N 1
ATOM 2868 C CA . LYS A 1 411 ? -16.060 -34.317 -55.558 1.00 89.37 411 LYS A CA 1
ATOM 2869 C C . LYS A 1 411 ? -15.401 -35.676 -55.815 1.00 86.68 411 LYS A C 1
ATOM 2870 O O . LYS A 1 411 ? -15.858 -36.385 -56.728 1.00 82.19 411 LYS A O 1
ATOM 2876 N N . GLY A 1 412 ? -14.375 -36.020 -55.026 1.00 84.65 412 GLY A N 1
ATOM 2877 C CA . GLY A 1 412 ? -13.717 -37.343 -55.020 1.00 81.80 412 GLY A CA 1
ATOM 2878 C C . GLY A 1 412 ? -14.416 -38.316 -54.084 1.00 78.15 412 GLY A C 1
ATOM 2879 O O . GLY A 1 412 ? -15.408 -37.912 -53.443 1.00 78.58 412 GLY A O 1
ATOM 2880 N N . LEU A 1 413 ? -13.925 -39.556 -54.011 1.00 76.30 413 LEU A N 1
ATOM 2881 C CA . LEU A 1 413 ? -14.449 -40.615 -53.103 1.00 75.77 413 LEU A CA 1
ATOM 2882 C C . LEU A 1 413 ? -14.169 -40.219 -51.646 1.00 75.94 413 LEU A C 1
ATOM 2883 O O . LEU A 1 413 ? -15.102 -40.314 -50.818 1.00 75.84 413 LEU A O 1
ATOM 2888 N N . GLU A 1 414 ? -12.940 -39.768 -51.365 1.00 73.97 414 GLU A N 1
ATOM 2889 C CA . GLU A 1 414 ? -12.448 -39.369 -50.014 1.00 74.24 414 GLU A CA 1
ATOM 2890 C C . GLU A 1 414 ? -13.309 -38.244 -49.417 1.00 72.08 414 GLU A C 1
ATOM 2891 O O . GLU A 1 414 ? -13.262 -38.071 -48.184 1.00 68.83 414 GLU A O 1
ATOM 2897 N N . ASP A 1 415 ? -14.063 -37.514 -50.246 1.00 72.25 415 ASP A N 1
ATOM 2898 C CA . ASP A 1 415 ? -14.931 -36.381 -49.822 1.00 71.56 415 ASP A CA 1
ATOM 2899 C C . ASP A 1 415 ? -16.283 -36.903 -49.311 1.00 70.10 415 ASP A C 1
ATOM 2900 O O . ASP A 1 415 ? -17.188 -36.070 -49.111 1.00 71.33 415 ASP A O 1
ATOM 2905 N N . PHE A 1 416 ? -16.412 -38.216 -49.086 1.00 70.41 416 PHE A N 1
ATOM 2906 C CA . PHE A 1 416 ? -17.593 -38.867 -48.455 1.00 72.93 416 PHE A CA 1
ATOM 2907 C C . PHE A 1 416 ? -17.133 -39.770 -47.304 1.00 71.46 416 PHE A C 1
ATOM 2908 O O . PHE A 1 416 ? -15.965 -40.210 -47.316 1.00 69.01 416 PHE A O 1
ATOM 2916 N N . TYR A 1 417 ? -18.030 -40.039 -46.347 1.00 72.32 417 TYR A N 1
ATOM 2917 C CA . TYR A 1 417 ? -17.803 -40.971 -45.208 1.00 72.56 417 TYR A CA 1
ATOM 2918 C C . TYR A 1 417 ? -19.078 -41.777 -44.917 1.00 71.53 417 TYR A C 1
ATOM 2919 O O . TYR A 1 417 ? -20.183 -41.338 -45.287 1.00 65.40 417 TYR A O 1
ATOM 2928 N N . GLY A 1 418 ? -18.901 -42.937 -44.275 1.00 75.15 418 GLY A N 1
ATOM 2929 C CA . GLY A 1 418 ? -19.974 -43.784 -43.716 1.00 78.08 418 GLY A CA 1
ATOM 2930 C C . GLY A 1 418 ? -20.991 -44.226 -44.758 1.00 80.32 418 GLY A C 1
ATOM 2931 O O . GLY A 1 418 ? -20.583 -44.849 -45.765 1.00 78.66 418 GLY A O 1
ATOM 2932 N N . GLU A 1 419 ? -22.269 -43.912 -44.517 1.00 82.96 419 GLU A N 1
ATOM 2933 C CA . GLU A 1 419 ? -23.447 -44.415 -45.282 1.00 85.36 419 GLU A CA 1
ATOM 2934 C C . GLU A 1 419 ? -23.316 -44.019 -46.757 1.00 87.48 419 GLU A C 1
ATOM 2935 O O . GLU A 1 419 ? -23.535 -44.887 -47.620 1.00 89.00 419 GLU A O 1
ATOM 2937 N N . GLU A 1 420 ? -22.949 -42.760 -47.024 1.00 88.69 420 GLU A N 1
ATOM 2938 C CA . GLU A 1 420 ? -22.790 -42.185 -48.387 1.00 86.68 420 GLU A CA 1
ATOM 2939 C C . GLU A 1 420 ? -21.574 -42.822 -49.073 1.00 86.83 420 GLU A C 1
ATOM 2940 O O . GLU A 1 420 ? -21.710 -43.227 -50.242 1.00 90.88 420 GLU A O 1
ATOM 2946 N N . PHE A 1 421 ? -20.436 -42.905 -48.374 1.00 84.75 421 PHE A N 1
ATOM 2947 C CA . PHE A 1 421 ? -19.146 -43.432 -48.899 1.00 82.85 421 PHE A CA 1
ATOM 2948 C C . PHE A 1 421 ? -19.329 -44.849 -49.455 1.00 85.73 421 PHE A C 1
ATOM 2949 O O . PHE A 1 421 ? -18.756 -45.146 -50.520 1.00 88.94 421 PHE A O 1
ATOM 2957 N N . GLU A 1 422 ? -20.066 -45.700 -48.734 1.00 87.86 422 GLU A N 1
ATOM 2958 C CA . GLU A 1 422 ? -20.286 -47.129 -49.089 1.00 89.80 422 GLU A CA 1
ATOM 2959 C C . GLU A 1 422 ? -21.087 -47.216 -50.397 1.00 89.56 422 GLU A C 1
ATOM 2960 O O . GLU A 1 422 ? -20.711 -48.034 -51.259 1.00 89.04 422 GLU A O 1
ATOM 2966 N N . LYS A 1 423 ? -22.132 -46.393 -50.542 1.00 88.97 423 LYS A N 1
ATOM 2967 C CA . LYS A 1 423 ? -22.987 -46.315 -51.760 1.00 87.23 423 LYS A CA 1
ATOM 2968 C C . LYS A 1 423 ? -22.103 -46.079 -52.992 1.00 87.52 423 LYS A C 1
ATOM 2969 O O . LYS A 1 423 ? -22.223 -46.864 -53.955 1.00 89.15 423 LYS A O 1
ATOM 2971 N N . TRP A 1 424 ? -21.245 -45.050 -52.951 1.00 86.41 424 TRP A N 1
ATOM 2972 C CA . TRP A 1 424 ? -20.305 -44.676 -54.045 1.00 86.67 424 TRP A CA 1
ATOM 2973 C C . TRP A 1 424 ? -19.291 -45.801 -54.282 1.00 87.02 424 TRP A C 1
ATOM 2974 O O . TRP A 1 424 ? -19.015 -46.093 -55.457 1.00 89.90 424 TRP A O 1
ATOM 2985 N N . TYR A 1 425 ? -18.750 -46.399 -53.216 1.00 87.13 425 TYR A N 1
ATOM 2986 C CA . TYR A 1 425 ? -17.653 -47.403 -53.283 1.00 86.02 425 TYR A CA 1
ATOM 2987 C C . TYR A 1 425 ? -18.133 -48.661 -54.017 1.00 86.95 425 TYR A C 1
ATOM 2988 O O . TYR A 1 425 ? -17.386 -49.162 -54.884 1.00 86.10 425 TYR A O 1
ATOM 2997 N N . LEU A 1 426 ? -19.325 -49.157 -53.664 1.00 89.13 426 LEU A N 1
ATOM 2998 C CA . LEU A 1 426 ? -19.958 -50.365 -54.268 1.00 90.62 426 LEU A CA 1
ATOM 2999 C C . LEU A 1 426 ? -20.160 -50.149 -55.774 1.00 95.10 426 LEU A C 1
ATOM 3000 O O . LEU A 1 426 ? -19.915 -51.102 -56.542 1.00 96.50 426 LEU A O 1
ATOM 3005 N N . GLU A 1 427 ? -20.585 -48.946 -56.176 1.00 97.71 427 GLU A N 1
ATOM 3006 C CA . GLU A 1 427 ? -20.804 -48.562 -57.598 1.00 96.86 427 GLU A CA 1
ATOM 3007 C C . GLU A 1 427 ? -19.452 -48.424 -58.312 1.00 95.03 427 GLU A C 1
ATOM 3008 O O . GLU A 1 427 ? -19.360 -48.863 -59.465 1.00 99.67 427 GLU A O 1
ATOM 3014 N N . LEU A 1 428 ? -18.449 -47.837 -57.653 1.00 94.66 428 LEU A N 1
ATOM 3015 C CA . LEU A 1 428 ? -17.107 -47.565 -58.241 1.00 93.51 428 LEU A CA 1
ATOM 3016 C C . LEU A 1 428 ? -16.323 -48.869 -58.425 1.00 94.36 428 LEU A C 1
ATOM 3017 O O . LEU A 1 428 ? -15.467 -48.897 -59.327 1.00 95.56 428 LEU A O 1
ATOM 3022 N N . GLU A 1 429 ? -16.588 -49.904 -57.616 1.00 97.55 429 GLU A N 1
ATOM 3023 C CA . GLU A 1 429 ? -15.772 -51.155 -57.615 1.00 100.17 429 GLU A CA 1
ATOM 3024 C C . GLU A 1 429 ? -16.235 -52.096 -58.739 1.00 103.77 429 GLU A C 1
ATOM 3025 O O . GLU A 1 429 ? -15.588 -53.150 -58.909 1.00 103.39 429 GLU A O 1
ATOM 3031 N N . GLU A 1 430 ? -17.286 -51.736 -59.485 1.00 106.31 430 GLU A N 1
ATOM 3032 C CA . GLU A 1 430 ? -17.783 -52.503 -60.663 1.00 108.32 430 GLU A CA 1
ATOM 3033 C C . GLU A 1 430 ? -17.655 -51.661 -61.944 1.00 107.43 430 GLU A C 1
ATOM 3034 O O . GLU A 1 430 ? -17.012 -52.142 -62.896 1.00 108.71 430 GLU A O 1
ATOM 3040 N N . ASN A 1 431 ? -18.218 -50.446 -61.956 1.00 104.32 431 ASN A N 1
ATOM 3041 C CA . ASN A 1 431 ? -18.462 -49.633 -63.181 1.00 101.96 431 ASN A CA 1
ATOM 3042 C C . ASN A 1 431 ? -17.174 -48.952 -63.670 1.00 103.25 431 ASN A C 1
ATOM 3043 O O . ASN A 1 431 ? -17.230 -48.327 -64.750 1.00 107.37 431 ASN A O 1
ATOM 3048 N N . LEU A 1 432 ? -16.065 -49.045 -62.926 1.00 101.86 432 LEU A N 1
ATOM 3049 C CA . LEU A 1 432 ? -14.751 -48.471 -63.335 1.00 101.99 432 LEU A CA 1
ATOM 3050 C C . LEU A 1 432 ? -14.027 -49.459 -64.245 1.00 99.39 432 LEU A C 1
ATOM 3051 O O . LEU A 1 432 ? -14.222 -50.667 -64.130 1.00 98.41 432 LEU A O 1
ATOM 3053 N N . PRO A 1 433 ? -13.171 -48.973 -65.174 1.00 99.99 433 PRO A N 1
ATOM 3054 C CA . PRO A 1 433 ? -12.357 -49.854 -66.014 1.00 100.99 433 PRO A CA 1
ATOM 3055 C C . PRO A 1 433 ? -11.223 -50.546 -65.239 1.00 100.89 433 PRO A C 1
ATOM 3056 O O . PRO A 1 433 ? -10.978 -50.174 -64.106 1.00 105.83 433 PRO A O 1
ATOM 3060 N N . SER A 1 434 ? -10.555 -51.513 -65.877 1.00 98.86 434 SER A N 1
ATOM 3061 C CA . SER A 1 434 ? -9.553 -52.428 -65.262 1.00 96.26 434 SER A CA 1
ATOM 3062 C C . SER A 1 434 ? -8.266 -51.680 -64.883 1.00 95.55 434 SER A C 1
ATOM 3063 O O . SER A 1 434 ? -7.585 -52.146 -63.950 1.00 90.65 434 SER A O 1
ATOM 3065 N N . TYR A 1 435 ? -7.939 -50.578 -65.571 1.00 98.98 435 TYR A N 1
ATOM 3066 C CA . TYR A 1 435 ? -6.663 -49.829 -65.400 1.00 102.14 435 TYR A CA 1
ATOM 3067 C C . TYR A 1 435 ? -6.709 -48.951 -64.139 1.00 103.74 435 TYR A C 1
ATOM 3068 O O . TYR A 1 435 ? -5.625 -48.596 -63.633 1.00 104.62 435 TYR A O 1
ATOM 3077 N N . ALA A 1 436 ? -7.909 -48.621 -63.644 1.00 103.96 436 ALA A N 1
ATOM 3078 C CA . ALA A 1 436 ? -8.133 -47.732 -62.477 1.00 105.26 436 ALA A CA 1
ATOM 3079 C C . ALA A 1 436 ? -8.498 -48.544 -61.223 1.00 104.14 436 ALA A C 1
ATOM 3080 O O . ALA A 1 436 ? -8.891 -47.915 -60.221 1.00 102.62 436 ALA A O 1
ATOM 3082 N N . LYS A 1 437 ? -8.362 -49.876 -61.264 1.00 102.05 437 LYS A N 1
ATOM 3083 C CA . LYS A 1 437 ? -8.744 -50.804 -60.162 1.00 100.55 437 LYS A CA 1
ATOM 3084 C C . LYS A 1 437 ? -7.578 -51.739 -59.828 1.00 99.93 437 LYS A C 1
ATOM 3085 O O . LYS A 1 437 ? -6.577 -51.732 -60.568 1.00 102.32 437 LYS A O 1
ATOM 3091 N N . LYS A 1 438 ? -7.723 -52.511 -58.745 1.00 98.15 438 LYS A N 1
ATOM 3092 C CA . LYS A 1 438 ? -6.843 -53.653 -58.380 1.00 100.13 438 LYS A CA 1
ATOM 3093 C C . LYS A 1 438 ? -7.531 -54.453 -57.267 1.00 102.22 438 LYS A C 1
ATOM 3094 O O . LYS A 1 438 ? -7.920 -53.840 -56.257 1.00 110.69 438 LYS A O 1
ATOM 3100 N N . LYS A 1 439 ? -7.683 -55.767 -57.460 1.00 106.05 439 LYS A N 1
ATOM 3101 C CA . LYS A 1 439 ? -8.346 -56.704 -56.516 1.00 109.85 439 LYS A CA 1
ATOM 3102 C C . LYS A 1 439 ? -7.284 -57.258 -55.556 1.00 109.02 439 LYS A C 1
ATOM 3103 O O . LYS A 1 439 ? -6.226 -57.705 -56.047 1.00 109.80 439 LYS A O 1
ATOM 3109 N N . VAL A 1 440 ? -7.549 -57.199 -54.245 1.00 107.24 440 VAL A N 1
ATOM 3110 C CA . VAL A 1 440 ? -6.685 -57.781 -53.173 1.00 103.30 440 VAL A CA 1
ATOM 3111 C C . VAL A 1 440 ? -7.586 -58.345 -52.066 1.00 100.55 440 VAL A C 1
ATOM 3112 O O . VAL A 1 440 ? -8.742 -57.891 -51.953 1.00 95.23 440 VAL A O 1
ATOM 3116 N N . ASN A 1 441 ? -7.074 -59.310 -51.296 1.00 101.60 441 ASN A N 1
ATOM 3117 C CA . ASN A 1 441 ? -7.788 -59.952 -50.158 1.00 104.09 441 ASN A CA 1
ATOM 3118 C C . ASN A 1 441 ? -7.621 -59.079 -48.905 1.00 102.67 441 ASN A C 1
ATOM 3119 O O . ASN A 1 441 ? -6.482 -58.641 -48.637 1.00 103.46 441 ASN A O 1
ATOM 3124 N N . SER A 1 442 ? -8.715 -58.840 -48.173 1.00 95.84 442 SER A N 1
ATOM 3125 C CA . SER A 1 442 ? -8.760 -58.000 -46.946 1.00 92.04 442 SER A CA 1
ATOM 3126 C C . SER A 1 442 ? -7.780 -58.547 -45.901 1.00 91.42 442 SER A C 1
ATOM 3127 O O . SER A 1 442 ? -6.902 -57.781 -45.463 1.00 89.21 442 SER A O 1
ATOM 3130 N N . PHE A 1 443 ? -7.921 -59.826 -45.534 1.00 92.08 443 PHE A N 1
ATOM 3131 C CA . PHE A 1 443 ? -7.108 -60.513 -44.494 1.00 92.42 443 PHE A CA 1
ATOM 3132 C C . PHE A 1 443 ? -5.622 -60.486 -44.877 1.00 89.88 443 PHE A C 1
ATOM 3133 O O . PHE A 1 443 ? -4.784 -60.359 -43.966 1.00 87.05 443 PHE A O 1
ATOM 3141 N N . GLU A 1 444 ? -5.309 -60.610 -46.171 1.00 89.27 444 GLU A N 1
ATOM 3142 C CA . GLU A 1 444 ? -3.919 -60.582 -46.704 1.00 88.43 444 GLU A CA 1
ATOM 3143 C C . GLU A 1 444 ? -3.303 -59.202 -46.434 1.00 88.35 444 GLU A C 1
ATOM 3144 O O . GLU A 1 444 ? -2.136 -59.149 -45.996 1.00 89.55 444 GLU A O 1
ATOM 3146 N N . LEU A 1 445 ? -4.067 -58.132 -46.680 1.00 86.76 445 LEU A N 1
ATOM 3147 C CA . LEU A 1 445 ? -3.645 -56.720 -46.464 1.00 86.08 445 LEU A CA 1
ATOM 3148 C C . LEU A 1 445 ? -3.535 -56.451 -44.957 1.00 86.23 445 LEU A C 1
ATOM 3149 O O . LEU A 1 445 ? -2.459 -55.999 -44.512 1.00 86.15 445 LEU A O 1
ATOM 3154 N N . TRP A 1 446 ? -4.611 -56.734 -44.216 1.00 84.26 446 TRP A N 1
ATOM 3155 C CA . TRP A 1 446 ? -4.708 -56.589 -42.737 1.00 85.39 446 TRP A CA 1
ATOM 3156 C C . TRP A 1 446 ? -3.485 -57.228 -42.067 1.00 85.64 446 TRP A C 1
ATOM 3157 O O . TRP A 1 446 ? -2.845 -56.554 -41.237 1.00 89.38 446 TRP A O 1
ATOM 3168 N N . LYS A 1 447 ? -3.175 -58.476 -42.431 1.00 83.47 447 LYS A N 1
ATOM 3169 C CA . LYS A 1 447 ? -2.075 -59.288 -41.841 1.00 81.19 447 LYS A CA 1
ATOM 3170 C C . LYS A 1 447 ? -0.732 -58.581 -42.066 1.00 76.17 447 LYS A C 1
ATOM 3171 O O . LYS A 1 447 ? 0.077 -58.558 -41.119 1.00 68.73 447 LYS A O 1
ATOM 3177 N N . ARG A 1 448 ? -0.509 -58.021 -43.261 1.00 76.27 448 ARG A N 1
ATOM 3178 C CA . ARG A 1 448 ? 0.785 -57.388 -43.636 1.00 77.23 448 ARG A CA 1
ATOM 3179 C C . ARG A 1 448 ? 0.964 -56.080 -42.856 1.00 80.29 448 ARG A C 1
ATOM 3180 O O . ARG A 1 448 ? 2.114 -55.769 -42.483 1.00 79.39 448 ARG A O 1
ATOM 3188 N N . LEU A 1 449 ? -0.131 -55.348 -42.626 1.00 80.90 449 LEU A N 1
ATOM 3189 C CA . LEU A 1 449 ? -0.152 -54.084 -41.842 1.00 78.61 449 LEU A CA 1
ATOM 3190 C C . LEU A 1 449 ? 0.317 -54.373 -40.410 1.00 76.06 449 LEU A C 1
ATOM 3191 O O . LEU A 1 449 ? 1.244 -53.680 -39.945 1.00 73.60 449 LEU A O 1
ATOM 3196 N N . LEU A 1 450 ? -0.290 -55.371 -39.755 1.00 75.82 450 LEU A N 1
ATOM 3197 C CA . LEU A 1 450 ? -0.004 -55.759 -38.345 1.00 74.60 450 LEU A CA 1
ATOM 3198 C C . LEU A 1 450 ? 1.434 -56.277 -38.223 1.00 75.54 450 LEU A C 1
ATOM 3199 O O . LEU A 1 450 ? 2.035 -56.085 -37.149 1.00 76.48 450 LEU A O 1
ATOM 3204 N N . THR A 1 451 ? 1.965 -56.903 -39.278 1.00 77.40 451 THR A N 1
ATOM 3205 C CA . THR A 1 451 ? 3.359 -57.422 -39.338 1.00 76.65 451 THR A CA 1
ATOM 3206 C C . THR A 1 451 ? 4.331 -56.241 -39.277 1.00 76.85 451 THR A C 1
ATOM 3207 O O . THR A 1 451 ? 5.279 -56.304 -38.472 1.00 77.79 451 THR A O 1
ATOM 3211 N N . VAL A 1 452 ? 4.091 -55.206 -40.091 1.00 80.29 452 VAL A N 1
ATOM 3212 C CA . VAL A 1 452 ? 4.908 -53.955 -40.131 1.00 81.73 452 VAL A CA 1
ATOM 3213 C C . VAL A 1 452 ? 4.748 -53.233 -38.785 1.00 79.01 452 VAL A C 1
ATOM 3214 O O . VAL A 1 452 ? 5.768 -52.762 -38.247 1.00 75.49 452 VAL A O 1
ATOM 3218 N N . ALA A 1 453 ? 3.515 -53.165 -38.269 1.00 78.03 453 ALA A N 1
ATOM 3219 C CA . ALA A 1 453 ? 3.160 -52.543 -36.969 1.00 79.73 453 ALA A CA 1
ATOM 3220 C C . ALA A 1 453 ? 3.956 -53.200 -35.836 1.00 81.36 453 ALA A C 1
ATOM 3221 O O . ALA A 1 453 ? 4.396 -52.467 -34.927 1.00 82.76 453 ALA A O 1
ATOM 3223 N N . PHE A 1 454 ? 4.136 -54.523 -35.899 1.00 82.08 454 PHE A N 1
ATOM 3224 C CA . PHE A 1 454 ? 4.813 -55.346 -34.862 1.00 81.68 454 PHE A CA 1
ATOM 3225 C C . PHE A 1 454 ? 6.333 -55.139 -34.915 1.00 81.03 454 PHE A C 1
ATOM 3226 O O . PHE A 1 454 ? 6.984 -55.216 -33.855 1.00 80.04 454 PHE A O 1
ATOM 3234 N N . GLU A 1 455 ? 6.884 -54.880 -36.105 1.00 83.31 455 GLU A N 1
ATOM 3235 C CA . GLU A 1 455 ? 8.350 -54.763 -36.343 1.00 85.49 455 GLU A CA 1
ATOM 3236 C C . GLU A 1 455 ? 8.816 -53.315 -36.140 1.00 84.27 455 GLU A C 1
ATOM 3237 O O . GLU A 1 455 ? 9.911 -53.135 -35.573 1.00 86.11 455 GLU A O 1
ATOM 3243 N N . THR A 1 456 ? 8.032 -52.333 -36.604 1.00 83.31 456 THR A N 1
ATOM 3244 C CA . THR A 1 456 ? 8.428 -50.899 -36.723 1.00 81.09 456 THR A CA 1
ATOM 3245 C C . THR A 1 456 ? 7.696 -50.026 -35.692 1.00 79.43 456 THR A C 1
ATOM 3246 O O . THR A 1 456 ? 8.238 -48.953 -35.354 1.00 78.05 456 THR A O 1
ATOM 3250 N N . GLY A 1 457 ? 6.511 -50.449 -35.234 1.00 76.40 457 GLY A N 1
ATOM 3251 C CA . GLY A 1 457 ? 5.631 -49.664 -34.345 1.00 75.37 457 GLY A CA 1
ATOM 3252 C C . GLY A 1 457 ? 4.564 -48.909 -35.123 1.00 74.20 457 GLY A C 1
ATOM 3253 O O . GLY A 1 457 ? 3.554 -48.508 -34.505 1.00 68.37 457 GLY A O 1
ATOM 3254 N N . GLU A 1 458 ? 4.784 -48.731 -36.431 1.00 75.67 458 GLU A N 1
ATOM 3255 C CA . GLU A 1 458 ? 3.902 -48.001 -37.380 1.00 75.84 458 GLU A CA 1
ATOM 3256 C C . GLU A 1 458 ? 3.399 -48.993 -38.426 1.00 75.45 458 GLU A C 1
ATOM 3257 O O . GLU A 1 458 ? 4.029 -50.024 -38.638 1.00 78.12 458 GLU A O 1
ATOM 3263 N N . PRO A 1 459 ? 2.281 -48.726 -39.142 1.00 73.25 459 PRO A N 1
ATOM 3264 C CA . PRO A 1 459 ? 1.612 -47.422 -39.138 1.00 71.73 459 PRO A CA 1
ATOM 3265 C C . PRO A 1 459 ? 0.573 -47.184 -38.030 1.00 67.95 459 PRO A C 1
ATOM 3266 O O . PRO A 1 459 ? -0.029 -48.138 -37.566 1.00 61.91 459 PRO A O 1
ATOM 3270 N N . TYR A 1 460 ? 0.367 -45.911 -37.669 1.00 65.91 460 TYR A N 1
ATOM 3271 C CA . TYR A 1 460 ? -0.761 -45.435 -36.824 1.00 63.62 460 TYR A CA 1
ATOM 3272 C C . TYR A 1 460 ? -2.059 -45.633 -37.615 1.00 60.88 460 TYR A C 1
ATOM 3273 O O . TYR A 1 460 ? -1.987 -45.732 -38.851 1.00 62.25 460 TYR A O 1
ATOM 3282 N N . ILE A 1 461 ? -3.202 -45.695 -36.928 1.00 60.19 461 ILE A N 1
ATOM 3283 C CA . ILE A 1 461 ? -4.535 -45.984 -37.539 1.00 60.37 461 ILE A CA 1
ATOM 3284 C C . ILE A 1 461 ? -5.467 -44.788 -37.313 1.00 60.98 461 ILE A C 1
ATOM 3285 O O . ILE A 1 461 ? -5.412 -44.184 -36.222 1.00 61.58 461 ILE A O 1
ATOM 3290 N N . PHE A 1 462 ? -6.284 -44.472 -38.323 1.00 61.52 462 PHE A N 1
ATOM 3291 C CA . PHE A 1 462 ? -7.361 -43.448 -38.285 1.00 62.71 462 PHE A CA 1
ATOM 3292 C C . PHE A 1 462 ? -8.665 -44.093 -38.772 1.00 63.11 462 PHE A C 1
ATOM 3293 O O . PHE A 1 462 ? -8.769 -44.380 -39.976 1.00 66.80 462 PHE A O 1
ATOM 3301 N N . PHE A 1 463 ? -9.606 -44.347 -37.857 1.00 62.15 463 PHE A N 1
ATOM 3302 C CA . PHE A 1 463 ? -10.965 -44.874 -38.157 1.00 61.88 463 PHE A CA 1
ATOM 3303 C C . PHE A 1 463 ? -11.859 -43.688 -38.537 1.00 63.58 463 PHE A C 1
ATOM 3304 O O . PHE A 1 463 ? -12.490 -43.079 -37.644 1.00 64.69 463 PHE A O 1
ATOM 3312 N N . ARG A 1 464 ? -11.898 -43.378 -39.837 1.00 63.32 464 ARG A N 1
ATOM 3313 C CA . ARG A 1 464 ? -12.388 -42.087 -40.398 1.00 63.01 464 ARG A CA 1
ATOM 3314 C C . ARG A 1 464 ? -13.908 -41.949 -40.247 1.00 61.43 464 ARG A C 1
ATOM 3315 O O . ARG A 1 464 ? -14.368 -40.798 -40.170 1.00 61.62 464 ARG A O 1
ATOM 3323 N N . ASP A 1 465 ? -14.659 -43.052 -40.220 1.00 62.91 465 ASP A N 1
ATOM 3324 C CA . ASP A 1 465 ? -16.148 -43.022 -40.201 1.00 66.97 465 ASP A CA 1
ATOM 3325 C C . ASP A 1 465 ? -16.634 -42.491 -38.846 1.00 68.54 465 ASP A C 1
ATOM 3326 O O . ASP A 1 465 ? -17.415 -41.517 -38.848 1.00 69.91 465 ASP A O 1
ATOM 3331 N N . GLU A 1 466 ? -16.183 -43.095 -37.740 1.00 68.86 466 GLU A N 1
ATOM 3332 C CA . GLU A 1 466 ? -16.555 -42.688 -36.356 1.00 68.58 466 GLU A CA 1
ATOM 3333 C C . GLU A 1 466 ? -16.022 -41.274 -36.086 1.00 66.40 466 GLU A C 1
ATOM 3334 O O . GLU A 1 466 ? -16.765 -40.466 -35.490 1.00 62.72 466 GLU A O 1
ATOM 3340 N N . ALA A 1 467 ? -14.791 -40.985 -36.521 1.00 64.05 467 ALA A N 1
ATOM 3341 C CA . ALA A 1 467 ? -14.147 -39.653 -36.421 1.00 64.85 467 ALA A CA 1
ATOM 3342 C C . ALA A 1 467 ? -15.061 -38.578 -37.025 1.00 64.28 467 ALA A C 1
ATOM 3343 O O . ALA A 1 467 ? -15.196 -37.506 -36.408 1.00 70.87 467 ALA A O 1
ATOM 3345 N N . ASN A 1 468 ? -15.681 -38.864 -38.173 1.00 61.74 468 ASN A N 1
ATOM 3346 C CA . ASN A 1 468 ? -16.422 -37.862 -38.985 1.00 60.53 468 ASN A CA 1
ATOM 3347 C C . ASN A 1 468 ? -17.859 -37.721 -38.473 1.00 61.04 468 ASN A C 1
ATOM 3348 O O . ASN A 1 468 ? -18.351 -36.577 -38.449 1.00 60.88 468 ASN A O 1
ATOM 3353 N N . ARG A 1 469 ? -18.516 -38.817 -38.079 1.00 64.92 469 ARG A N 1
ATOM 3354 C CA . ARG A 1 469 ? -19.931 -38.766 -37.612 1.00 67.68 469 ARG A CA 1
ATOM 3355 C C . ARG A 1 469 ? -19.986 -38.159 -36.200 1.00 63.75 469 ARG A C 1
ATOM 3356 O O . ARG A 1 469 ? -21.078 -37.704 -35.814 1.00 61.55 469 ARG A O 1
ATOM 3364 N N . LYS A 1 470 ? -18.853 -38.103 -35.484 1.00 62.72 470 LYS A N 1
ATOM 3365 C CA . LYS A 1 470 ? -18.733 -37.483 -34.133 1.00 60.93 470 LYS A CA 1
ATOM 3366 C C . LYS A 1 470 ? -18.219 -36.039 -34.227 1.00 58.89 470 LYS A C 1
ATOM 3367 O O . LYS A 1 470 ? -18.438 -35.292 -33.262 1.00 58.03 470 LYS A O 1
ATOM 3373 N N . ASN A 1 471 ? -17.544 -35.660 -35.317 1.00 59.88 471 ASN A N 1
ATOM 3374 C CA . ASN A 1 471 ? -17.055 -34.271 -35.543 1.00 59.26 471 ASN A CA 1
ATOM 3375 C C . ASN A 1 471 ? -18.191 -33.298 -35.233 1.00 61.15 471 ASN A C 1
ATOM 3376 O O . ASN A 1 471 ? -19.177 -33.251 -35.968 1.00 64.24 471 ASN A O 1
ATOM 3381 N N . PRO A 1 472 ? -18.111 -32.512 -34.131 1.00 60.53 472 PRO A N 1
ATOM 3382 C CA . PRO A 1 472 ? -19.175 -31.565 -33.787 1.00 60.06 472 PRO A CA 1
ATOM 3383 C C . PRO A 1 472 ? -19.252 -30.347 -34.725 1.00 61.14 472 PRO A C 1
ATOM 3384 O O . PRO A 1 472 ? -20.235 -29.628 -34.644 1.00 62.90 472 PRO A O 1
ATOM 3388 N N . ASN A 1 473 ? -18.228 -30.135 -35.563 1.00 59.63 473 ASN A N 1
ATOM 3389 C CA . ASN A 1 473 ? -18.197 -29.076 -36.610 1.00 61.70 473 ASN A CA 1
ATOM 3390 C C . ASN A 1 473 ? -18.197 -29.746 -37.992 1.00 64.05 473 ASN A C 1
ATOM 3391 O O . ASN A 1 473 ? -17.356 -29.373 -38.844 1.00 64.53 473 ASN A O 1
ATOM 3396 N N . LYS A 1 474 ? -19.122 -30.691 -38.197 1.00 64.78 474 LYS A N 1
ATOM 3397 C CA . LYS A 1 474 ? -19.308 -31.444 -39.469 1.00 66.28 474 LYS A CA 1
ATOM 3398 C C . LYS A 1 474 ? -20.039 -30.565 -40.497 1.00 66.66 474 LYS A C 1
ATOM 3399 O O . LYS A 1 474 ? -20.075 -30.951 -41.679 1.00 71.93 474 LYS A O 1
ATOM 3405 N N . HIS A 1 475 ? -20.606 -29.438 -40.057 1.00 64.06 475 HIS A N 1
ATOM 3406 C CA . HIS A 1 475 ? -21.377 -28.476 -40.889 1.00 63.66 475 HIS A CA 1
ATOM 3407 C C . HIS A 1 475 ? -20.451 -27.570 -41.716 1.00 63.38 475 HIS A C 1
ATOM 3408 O O . HIS A 1 475 ? -20.978 -26.894 -42.621 1.00 66.03 475 HIS A O 1
ATOM 3415 N N . THR A 1 476 ? -19.144 -27.530 -41.423 1.00 61.78 476 THR A N 1
ATOM 3416 C CA . THR A 1 476 ? -18.149 -26.676 -42.136 1.00 62.72 476 THR A CA 1
ATOM 3417 C C . THR A 1 476 ? -17.218 -27.531 -43.008 1.00 63.48 476 THR A C 1
ATOM 3418 O O . THR A 1 476 ? -16.351 -26.944 -43.688 1.00 62.20 476 THR A O 1
ATOM 3422 N N . GLY A 1 477 ? -17.391 -28.857 -42.998 1.00 63.66 477 GLY A N 1
ATOM 3423 C CA . GLY A 1 477 ? -16.564 -29.799 -43.777 1.00 64.25 477 GLY A CA 1
ATOM 3424 C C . GLY A 1 477 ? -16.372 -31.116 -43.048 1.00 65.41 477 GLY A C 1
ATOM 3425 O O . GLY A 1 477 ? -17.228 -31.468 -42.204 1.00 63.27 477 GLY A O 1
ATOM 3426 N N . MET A 1 478 ? -15.284 -31.821 -43.360 1.00 64.19 478 MET A N 1
ATOM 3427 C CA . MET A 1 478 ? -14.981 -33.163 -42.803 1.00 64.51 478 MET A CA 1
ATOM 3428 C C . MET A 1 478 ? -13.497 -33.246 -42.431 1.00 62.76 478 MET A C 1
ATOM 3429 O O . MET A 1 478 ? -12.796 -32.216 -42.531 1.00 59.59 478 MET A O 1
ATOM 3434 N N . VAL A 1 479 ? -13.050 -34.423 -41.988 1.00 61.19 479 VAL A N 1
ATOM 3435 C CA . VAL A 1 479 ? -11.668 -34.660 -41.480 1.00 62.89 479 VAL A CA 1
ATOM 3436 C C . VAL A 1 479 ? -11.125 -35.921 -42.161 1.00 64.31 479 VAL A C 1
ATOM 3437 O O . VAL A 1 479 ? -11.808 -36.965 -42.115 1.00 66.70 479 VAL A O 1
ATOM 3441 N N . TYR A 1 480 ? -9.959 -35.797 -42.804 1.00 63.19 480 TYR A N 1
ATOM 3442 C CA . TYR A 1 480 ? -9.325 -36.838 -43.653 1.00 64.64 480 TYR A CA 1
ATOM 3443 C C . TYR A 1 480 ? -8.262 -37.601 -42.852 1.00 65.04 480 TYR A C 1
ATOM 3444 O O . TYR A 1 480 ? -7.999 -38.778 -43.177 1.00 67.06 480 TYR A O 1
ATOM 3453 N N . SER A 1 481 ? -7.659 -36.954 -41.851 1.00 62.63 481 SER A N 1
ATOM 3454 C CA . SER A 1 481 ? -6.551 -37.515 -41.036 1.00 61.11 481 SER A CA 1
ATOM 3455 C C . SER A 1 481 ? -6.494 -36.843 -39.659 1.00 57.83 481 SER A C 1
ATOM 3456 O O . SER A 1 481 ? -7.230 -35.866 -39.439 1.00 57.52 481 SER A O 1
ATOM 3459 N N . SER A 1 482 ? -5.636 -37.364 -38.780 1.00 54.93 482 SER A N 1
ATOM 3460 C CA . SER A 1 482 ? -5.264 -36.770 -37.471 1.00 54.87 482 SER A CA 1
ATOM 3461 C C . SER A 1 482 ? -3.879 -36.133 -37.599 1.00 54.07 482 SER A C 1
ATOM 3462 O O . SER A 1 482 ? -3.368 -36.070 -38.725 1.00 54.59 482 SER A O 1
ATOM 3465 N N . ASN A 1 483 ? -3.313 -35.670 -36.482 1.00 57.52 483 ASN A N 1
ATOM 3466 C CA . ASN A 1 483 ? -1.956 -35.067 -36.405 1.00 58.40 483 ASN A CA 1
ATOM 3467 C C . ASN A 1 483 ? -0.937 -36.202 -36.249 1.00 58.46 483 ASN A C 1
ATOM 3468 O O . ASN A 1 483 ? -1.319 -37.366 -36.456 1.00 64.05 483 ASN A O 1
ATOM 3473 N N . LEU A 1 484 ? 0.309 -35.871 -35.904 1.00 57.52 484 LEU A N 1
ATOM 3474 C CA . LEU A 1 484 ? 1.415 -36.842 -35.691 1.00 58.51 484 LEU A CA 1
ATOM 3475 C C . LEU A 1 484 ? 1.031 -37.828 -34.582 1.00 60.49 484 LEU A C 1
ATOM 3476 O O . LEU A 1 484 ? 1.080 -39.044 -34.841 1.00 65.26 484 LEU A O 1
ATOM 3481 N N . CYS A 1 485 ? 0.641 -37.314 -33.410 1.00 61.66 485 CYS A N 1
ATOM 3482 C CA . CYS A 1 485 ? 0.435 -38.085 -32.153 1.00 59.18 485 CYS A CA 1
ATOM 3483 C C . CYS A 1 485 ? -0.976 -38.688 -32.095 1.00 57.69 485 CYS A C 1
ATOM 3484 O O . CYS A 1 485 ? -1.245 -39.448 -31.156 1.00 57.98 485 CYS A O 1
ATOM 3487 N N . HIS A 1 486 ? -1.842 -38.356 -33.055 1.00 58.34 486 HIS A N 1
ATOM 3488 C CA . HIS A 1 486 ? -3.166 -38.996 -33.294 1.00 58.92 486 HIS A CA 1
ATOM 3489 C C . HIS A 1 486 ? -4.123 -38.776 -32.111 1.00 56.77 486 HIS A C 1
ATOM 3490 O O . HIS A 1 486 ? -4.791 -39.749 -31.718 1.00 59.40 486 HIS A O 1
ATOM 3497 N N . GLU A 1 487 ? -4.217 -37.542 -31.597 1.00 56.25 487 GLU A N 1
ATOM 3498 C CA . GLU A 1 487 ? -5.266 -37.117 -30.622 1.00 57.16 487 GLU A CA 1
ATOM 3499 C C . GLU A 1 487 ? -6.227 -36.105 -31.268 1.00 56.65 487 GLU A C 1
ATOM 3500 O O . GLU A 1 487 ? -7.328 -35.916 -30.713 1.00 58.24 487 GLU A O 1
ATOM 3506 N N . ILE A 1 488 ? -5.837 -35.487 -32.389 1.00 55.49 488 ILE A N 1
ATOM 3507 C CA . ILE A 1 488 ? -6.562 -34.345 -33.027 1.00 53.81 488 ILE A CA 1
ATOM 3508 C C . ILE A 1 488 ? -7.573 -34.882 -34.047 1.00 51.91 488 ILE A C 1
ATOM 3509 O O . ILE A 1 488 ? -7.200 -35.758 -34.856 1.00 53.06 488 ILE A O 1
ATOM 3514 N N . VAL A 1 489 ? -8.805 -34.364 -34.001 1.00 50.41 489 VAL A N 1
ATOM 3515 C CA . VAL A 1 489 ? -9.891 -34.626 -34.994 1.00 51.79 489 VAL A CA 1
ATOM 3516 C C . VAL A 1 489 ? -10.632 -33.305 -35.242 1.00 52.75 489 VAL A C 1
ATOM 3517 O O . VAL A 1 489 ? -11.596 -33.011 -34.501 1.00 54.82 489 VAL A O 1
ATOM 3521 N N . GLN A 1 490 ? -10.169 -32.529 -36.227 1.00 54.65 490 GLN A N 1
ATOM 3522 C CA . GLN A 1 490 ? -10.683 -31.171 -36.558 1.00 56.73 490 GLN A CA 1
ATOM 3523 C C . GLN A 1 490 ? -10.916 -31.073 -38.071 1.00 57.28 490 GLN A C 1
ATOM 3524 O O . GLN A 1 490 ? -10.136 -31.680 -38.832 1.00 55.79 490 GLN A O 1
ATOM 3530 N N . THR A 1 491 ? -11.953 -30.338 -38.483 1.00 59.03 491 THR A N 1
ATOM 3531 C CA . THR A 1 491 ? -12.331 -30.111 -39.906 1.00 59.84 491 THR A CA 1
ATOM 3532 C C . THR A 1 491 ? -11.147 -29.482 -40.653 1.00 58.91 491 THR A C 1
ATOM 3533 O O . THR A 1 491 ? -10.520 -28.557 -40.092 1.00 56.12 491 THR A O 1
ATOM 3537 N N . MET A 1 492 ? -10.864 -29.970 -41.866 1.00 58.13 492 MET A N 1
ATOM 3538 C CA . MET A 1 492 ? -9.670 -29.590 -42.673 1.00 58.22 492 MET A CA 1
ATOM 3539 C C . MET A 1 492 ? -10.029 -29.549 -44.166 1.00 57.48 492 MET A C 1
ATOM 3540 O O . MET A 1 492 ? -10.952 -30.274 -44.580 1.00 55.60 492 MET A O 1
ATOM 3545 N N . SER A 1 493 ? -9.329 -28.713 -44.940 1.00 59.52 493 SER A N 1
ATOM 3546 C CA . SER A 1 493 ? -9.526 -28.545 -46.407 1.00 61.33 493 SER A CA 1
ATOM 3547 C C . SER A 1 493 ? -8.305 -27.872 -47.033 1.00 62.01 493 SER A C 1
ATOM 3548 O O . SER A 1 493 ? -7.573 -27.159 -46.350 1.00 61.84 493 SER A O 1
ATOM 3551 N N . PRO A 1 494 ? -8.056 -28.058 -48.351 1.00 64.17 494 PRO A N 1
ATOM 3552 C CA . PRO A 1 494 ? -6.892 -27.464 -49.007 1.00 64.54 494 PRO A CA 1
ATOM 3553 C C . PRO A 1 494 ? -7.112 -25.977 -49.326 1.00 65.19 494 PRO A C 1
ATOM 3554 O O . PRO A 1 494 ? -8.242 -25.589 -49.550 1.00 62.60 494 PRO A O 1
ATOM 3558 N N . SER A 1 495 ? -6.032 -25.191 -49.325 1.00 66.32 495 SER A N 1
ATOM 3559 C CA . SER A 1 495 ? -5.995 -23.802 -49.853 1.00 68.95 495 SER A CA 1
ATOM 3560 C C . SER A 1 495 ? -6.181 -23.840 -51.377 1.00 74.44 495 SER A C 1
ATOM 3561 O O . SER A 1 495 ? -5.721 -24.819 -52.004 1.00 78.45 495 SER A O 1
ATOM 3564 N N . LYS A 1 496 ? -6.829 -22.820 -51.947 1.00 79.21 496 LYS A N 1
ATOM 3565 C CA . LYS A 1 496 ? -7.032 -22.657 -53.416 1.00 81.93 496 LYS A CA 1
ATOM 3566 C C . LYS A 1 496 ? -6.164 -21.499 -53.928 1.00 80.66 496 LYS A C 1
ATOM 3567 O O . LYS A 1 496 ? -6.138 -20.455 -53.258 1.00 77.37 496 LYS A O 1
ATOM 3573 N N . HIS A 1 497 ? -5.517 -21.667 -55.087 1.00 85.62 497 HIS A N 1
ATOM 3574 C CA . HIS A 1 497 ? -4.531 -20.718 -55.679 1.00 87.76 497 HIS A CA 1
ATOM 3575 C C . HIS A 1 497 ? -5.170 -19.902 -56.810 1.00 84.31 497 HIS A C 1
ATOM 3576 O O . HIS A 1 497 ? -6.059 -20.440 -57.499 1.00 81.42 497 HIS A O 1
ATOM 3583 N N . GLU A 1 498 ? -4.716 -18.655 -56.986 1.00 83.45 498 GLU A N 1
ATOM 3584 C CA . GLU A 1 498 ? -5.050 -17.773 -58.139 1.00 85.65 498 GLU A CA 1
ATOM 3585 C C . GLU A 1 498 ? -3.755 -17.421 -58.883 1.00 85.01 498 GLU A C 1
ATOM 3586 O O . GLU A 1 498 ? -2.686 -17.418 -58.239 1.00 78.85 498 GLU A O 1
ATOM 3592 N N . LYS A 1 499 ? -3.863 -17.130 -60.185 1.00 86.33 499 LYS A N 1
ATOM 3593 C CA . LYS A 1 499 ? -2.715 -16.873 -61.100 1.00 82.73 499 LYS A CA 1
ATOM 3594 C C . LYS A 1 499 ? -2.005 -15.592 -60.662 1.00 76.60 499 LYS A C 1
ATOM 3595 O O . LYS A 1 499 ? -2.657 -14.580 -60.413 1.00 73.35 499 LYS A O 1
ATOM 3601 N N . PRO A 1 500 ? -0.655 -15.587 -60.553 1.00 71.58 500 PRO A N 1
ATOM 3602 C CA . PRO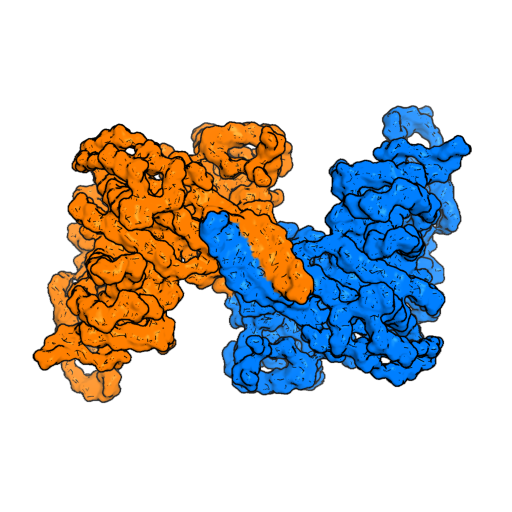 A 1 500 ? 0.084 -14.385 -60.164 1.00 72.38 500 PRO A CA 1
ATOM 3603 C C . PRO A 1 500 ? -0.051 -13.251 -61.194 1.00 72.38 500 PRO A C 1
ATOM 3604 O O . PRO A 1 500 ? -0.501 -13.508 -62.294 1.00 70.54 500 PRO A O 1
ATOM 3608 N N . VAL A 1 501 ? 0.348 -12.035 -60.809 1.00 71.02 501 VAL A N 1
ATOM 3609 C CA . VAL A 1 501 ? 0.244 -10.798 -61.641 1.00 69.66 501 VAL A CA 1
ATOM 3610 C C . VAL A 1 501 ? 1.567 -10.031 -61.539 1.00 68.87 501 VAL A C 1
ATOM 3611 O O . VAL A 1 501 ? 1.998 -9.748 -60.404 1.00 68.19 501 VAL A O 1
ATOM 3615 N N . LEU A 1 502 ? 2.177 -9.714 -62.686 1.00 71.11 502 LEU A N 1
ATOM 3616 C CA . LEU A 1 502 ? 3.418 -8.904 -62.796 1.00 72.02 502 LEU A CA 1
ATOM 3617 C C . LEU A 1 502 ? 3.042 -7.458 -63.135 1.00 73.41 502 LEU A C 1
ATOM 3618 O O . LEU A 1 502 ? 2.245 -7.270 -64.067 1.00 72.76 502 LEU A O 1
ATOM 3623 N N . ASP A 1 503 ? 3.586 -6.490 -62.392 1.00 76.39 503 ASP A N 1
ATOM 3624 C CA . ASP A 1 503 ? 3.560 -5.043 -62.736 1.00 79.54 503 ASP A CA 1
ATOM 3625 C C . ASP A 1 503 ? 4.900 -4.701 -63.382 1.00 78.28 503 ASP A C 1
ATOM 3626 O O . ASP A 1 503 ? 5.896 -4.546 -62.680 1.00 77.05 503 ASP A O 1
ATOM 3631 N N . PRO A 1 504 ? 4.981 -4.618 -64.732 1.00 79.08 504 PRO A N 1
ATOM 3632 C CA . PRO A 1 504 ? 6.249 -4.349 -65.419 1.00 82.56 504 PRO A CA 1
ATOM 3633 C C . PRO A 1 504 ? 6.973 -3.060 -64.991 1.00 86.23 504 PRO A C 1
ATOM 3634 O O . PRO A 1 504 ? 8.187 -3.030 -65.087 1.00 85.99 504 PRO A O 1
ATOM 3638 N N . GLU A 1 505 ? 6.232 -2.042 -64.538 1.00 90.00 505 GLU A N 1
ATOM 3639 C CA . GLU A 1 505 ? 6.782 -0.731 -64.090 1.00 92.85 505 GLU A CA 1
ATOM 3640 C C . GLU A 1 505 ? 7.660 -0.927 -62.845 1.00 92.40 505 GLU A C 1
ATOM 3641 O O . GLU A 1 505 ? 8.798 -0.420 -62.853 1.00 94.64 505 GLU A O 1
ATOM 3643 N N . THR A 1 506 ? 7.144 -1.628 -61.827 1.00 90.02 506 THR A N 1
ATOM 3644 C CA . THR A 1 506 ? 7.767 -1.775 -60.479 1.00 88.16 506 THR A CA 1
ATOM 3645 C C . THR A 1 506 ? 8.644 -3.036 -60.415 1.00 83.17 506 THR A C 1
ATOM 3646 O O . THR A 1 506 ? 9.757 -2.946 -59.858 1.00 78.62 506 THR A O 1
ATOM 3650 N N . GLY A 1 507 ? 8.176 -4.162 -60.961 1.00 80.64 507 GLY A N 1
ATOM 3651 C CA . GLY A 1 507 ? 8.901 -5.450 -60.952 1.00 79.65 507 GLY A CA 1
ATOM 3652 C C . GLY A 1 507 ? 8.350 -6.415 -59.914 1.00 80.89 507 GLY A C 1
ATOM 3653 O O . GLY A 1 507 ? 8.784 -7.582 -59.893 1.00 80.72 507 GLY A O 1
ATOM 3654 N N . GLU A 1 508 ? 7.380 -5.972 -59.110 1.00 79.77 508 GLU A N 1
ATOM 3655 C CA . GLU A 1 508 ? 6.767 -6.769 -58.019 1.00 76.71 508 GLU A CA 1
ATOM 3656 C C . GLU A 1 508 ? 5.673 -7.679 -58.587 1.00 73.04 508 GLU A C 1
ATOM 3657 O O . GLU A 1 508 ? 4.856 -7.195 -59.400 1.00 70.84 508 GLU A O 1
ATOM 3663 N N . ILE A 1 509 ? 5.695 -8.953 -58.181 1.00 69.25 509 ILE A N 1
ATOM 3664 C CA . ILE A 1 509 ? 4.660 -9.984 -58.495 1.00 68.13 509 ILE A CA 1
ATOM 3665 C C . ILE A 1 509 ? 3.791 -10.184 -57.247 1.00 69.95 509 ILE A C 1
ATOM 3666 O O . ILE A 1 509 ? 4.370 -10.307 -56.149 1.00 67.79 509 ILE A O 1
ATOM 3671 N N . THR A 1 510 ? 2.466 -10.192 -57.410 1.00 72.46 510 THR A N 1
ATOM 3672 C CA . THR A 1 510 ? 1.476 -10.423 -56.322 1.00 75.43 510 THR A CA 1
ATOM 3673 C C . THR A 1 510 ? 0.605 -11.625 -56.702 1.00 76.72 510 THR A C 1
ATOM 3674 O O . THR A 1 510 ? -0.079 -11.561 -57.735 1.00 73.49 510 THR A O 1
ATOM 3678 N N . TYR A 1 511 ? 0.642 -12.701 -55.920 1.00 80.80 511 TYR A N 1
ATOM 3679 C CA . TYR A 1 511 ? -0.267 -13.864 -56.099 1.00 86.29 511 TYR A CA 1
ATOM 3680 C C . TYR A 1 511 ? -1.169 -13.942 -54.862 1.00 83.83 511 TYR A C 1
ATOM 3681 O O . TYR A 1 511 ? -0.760 -13.523 -53.756 1.00 83.12 511 TYR A O 1
ATOM 3690 N N . LYS A 1 512 ? -2.404 -14.402 -55.075 1.00 79.19 512 LYS A N 1
ATOM 3691 C CA . LYS A 1 512 ? -3.467 -14.513 -54.044 1.00 79.15 512 LYS A CA 1
ATOM 3692 C C . LYS A 1 512 ? -3.884 -15.979 -53.918 1.00 78.19 512 LYS A C 1
ATOM 3693 O O . LYS A 1 512 ? -3.915 -16.675 -54.950 1.00 82.05 512 LYS A O 1
ATOM 3699 N N . LYS A 1 513 ? -4.180 -16.429 -52.696 1.00 75.99 513 LYS A N 1
ATOM 3700 C CA . LYS A 1 513 ? -4.808 -17.752 -52.448 1.00 74.96 513 LYS A CA 1
ATOM 3701 C C . LYS A 1 513 ? -5.880 -17.617 -51.363 1.00 70.84 513 LYS A C 1
ATOM 3702 O O . LYS A 1 513 ? -5.692 -16.806 -50.433 1.00 64.77 513 LYS A O 1
ATOM 3708 N N . GLU A 1 514 ? -6.969 -18.373 -51.524 1.00 67.25 514 GLU A N 1
ATOM 3709 C CA . GLU A 1 514 ? -8.101 -18.454 -50.569 1.00 68.37 514 GLU A CA 1
ATOM 3710 C C . GLU A 1 514 ? -7.747 -19.513 -49.520 1.00 69.69 514 GLU A C 1
ATOM 3711 O O . GLU A 1 514 ? -7.618 -20.696 -49.900 1.00 72.13 514 GLU A O 1
ATOM 3717 N N . ALA A 1 515 ? -7.573 -19.097 -48.260 1.00 69.81 515 ALA A N 1
ATOM 3718 C CA . ALA A 1 515 ? -7.117 -19.950 -47.137 1.00 69.97 515 ALA A CA 1
ATOM 3719 C C . ALA A 1 515 ? -8.095 -21.111 -46.929 1.00 68.16 515 ALA A C 1
ATOM 3720 O O . ALA A 1 515 ? -9.317 -20.879 -46.992 1.00 65.72 515 ALA A O 1
ATOM 3722 N N . GLY A 1 516 ? -7.558 -22.316 -46.712 1.00 68.51 516 GLY A N 1
ATOM 3723 C CA . GLY A 1 516 ? -8.320 -23.516 -46.315 1.00 68.92 516 GLY A CA 1
ATOM 3724 C C . GLY A 1 516 ? -8.226 -23.755 -44.817 1.00 67.02 516 GLY A C 1
ATOM 3725 O O . GLY A 1 516 ? -7.381 -23.102 -44.163 1.00 66.79 516 GLY A O 1
ATOM 3726 N N . ASP A 1 517 ? -9.056 -24.659 -44.289 1.00 64.92 517 ASP A N 1
ATOM 3727 C CA . ASP A 1 517 ? -9.065 -25.046 -42.852 1.00 62.87 517 ASP A CA 1
ATOM 3728 C C . ASP A 1 517 ? -7.802 -25.863 -42.554 1.00 60.08 517 ASP A C 1
ATOM 3729 O O . ASP A 1 517 ? -7.723 -27.019 -43.011 1.00 59.17 517 ASP A O 1
ATOM 3734 N N . LEU A 1 518 ? -6.850 -25.256 -41.836 1.00 57.67 518 LEU A N 1
ATOM 3735 C CA . LEU A 1 518 ? -5.552 -25.857 -41.426 1.00 58.72 518 LEU A CA 1
ATOM 3736 C C . LEU A 1 518 ? -5.511 -25.935 -39.900 1.00 58.91 518 LEU A C 1
ATOM 3737 O O . LEU A 1 518 ? -5.048 -25.004 -39.240 1.00 57.10 518 LEU A O 1
ATOM 3742 N N . PRO A 1 519 ? -6.020 -27.030 -39.289 1.00 58.88 519 PRO A N 1
ATOM 3743 C CA . PRO A 1 519 ? -6.041 -27.161 -37.831 1.00 59.18 519 PRO A CA 1
ATOM 3744 C C . PRO A 1 519 ? -4.674 -26.917 -37.174 1.00 60.23 519 PRO A C 1
ATOM 3745 O O . PRO A 1 519 ? -3.733 -27.617 -37.494 1.00 58.18 519 PRO A O 1
ATOM 3749 N N . VAL A 1 520 ? -4.601 -25.892 -36.321 1.00 64.87 520 VAL A N 1
ATOM 3750 C CA . VAL A 1 520 ? -3.514 -25.681 -35.318 1.00 67.15 520 VAL A CA 1
ATOM 3751 C C . VAL A 1 520 ? -4.008 -26.279 -34.000 1.00 65.99 520 VAL A C 1
ATOM 3752 O O . VAL A 1 520 ? -5.220 -26.172 -33.737 1.00 67.90 520 VAL A O 1
ATOM 3756 N N . CYS A 1 521 ? -3.123 -26.892 -33.211 1.00 64.27 521 CYS A N 1
ATOM 3757 C CA . CYS A 1 521 ? -3.478 -27.451 -31.882 1.00 68.52 521 CYS A CA 1
ATOM 3758 C C . CYS A 1 521 ? -2.770 -26.650 -30.781 1.00 63.23 521 CYS A C 1
ATOM 3759 O O . CYS A 1 521 ? -1.531 -26.525 -30.822 1.00 57.42 521 CYS A O 1
ATOM 3762 N N . ASN A 1 522 ? -3.572 -26.085 -29.874 1.00 61.45 522 ASN A N 1
ATOM 3763 C CA . ASN A 1 522 ? -3.153 -25.276 -28.698 1.00 59.05 522 ASN A CA 1
ATOM 3764 C C . ASN A 1 522 ? -3.478 -26.112 -27.455 1.00 56.67 522 ASN A C 1
ATOM 3765 O O . ASN A 1 522 ? -4.683 -26.314 -27.179 1.00 55.42 522 ASN A O 1
ATOM 3770 N N . LEU A 1 523 ? -2.447 -26.606 -26.761 1.00 54.72 523 LEU A N 1
ATOM 3771 C CA . LEU A 1 523 ? -2.551 -27.791 -25.868 1.00 54.33 523 LEU A CA 1
ATOM 3772 C C . LEU A 1 523 ? -2.182 -27.448 -24.419 1.00 53.74 523 LEU A C 1
ATOM 3773 O O . LEU A 1 523 ? -1.290 -26.601 -24.204 1.00 53.67 523 LEU A O 1
ATOM 3778 N N . GLY A 1 524 ? -2.863 -28.113 -23.479 1.00 51.54 524 GLY A N 1
ATOM 3779 C CA . GLY A 1 524 ? -2.524 -28.187 -22.045 1.00 50.53 524 GLY A CA 1
ATOM 3780 C C . GLY A 1 524 ? -3.025 -29.493 -21.452 1.00 49.13 524 GLY A C 1
ATOM 3781 O O . GLY A 1 524 ? -3.756 -30.217 -22.162 1.00 48.84 524 GLY A O 1
ATOM 3782 N N . SER A 1 525 ? -2.652 -29.804 -20.209 1.00 49.03 525 SER A N 1
ATOM 3783 C CA . SER A 1 525 ? -3.049 -31.060 -19.518 1.00 50.45 525 SER A CA 1
ATOM 3784 C C . SER A 1 525 ? -3.283 -30.815 -18.022 1.00 50.78 525 SER A C 1
ATOM 3785 O O . SER A 1 525 ? -2.634 -29.914 -17.442 1.00 48.40 525 SER A O 1
ATOM 3788 N N . VAL A 1 526 ? -4.191 -31.606 -17.441 1.00 51.05 526 VAL A N 1
ATOM 3789 C CA . VAL A 1 526 ? -4.575 -31.584 -15.999 1.00 51.21 526 VAL A CA 1
ATOM 3790 C C . VAL A 1 526 ? -3.773 -32.670 -15.271 1.00 51.46 526 VAL A C 1
ATOM 3791 O O . VAL A 1 526 ? -3.734 -33.813 -15.766 1.00 49.90 526 VAL A O 1
ATOM 3795 N N . ASN A 1 527 ? -3.157 -32.317 -14.139 1.00 52.28 527 ASN A N 1
ATOM 3796 C CA . ASN A 1 527 ? -2.416 -33.255 -13.254 1.00 50.91 527 ASN A CA 1
ATOM 3797 C C . ASN A 1 527 ? -3.432 -33.981 -12.364 1.00 50.17 527 ASN A C 1
ATOM 3798 O O . ASN A 1 527 ? -3.809 -33.402 -11.329 1.00 51.03 527 ASN A O 1
ATOM 3803 N N . LEU A 1 528 ? -3.853 -35.193 -12.752 1.00 50.11 528 LEU A N 1
ATOM 3804 C CA . LEU A 1 528 ? -4.877 -36.000 -12.026 1.00 50.42 528 LEU A CA 1
ATOM 3805 C C . LEU A 1 528 ? -4.342 -36.423 -10.650 1.00 52.24 528 LEU A C 1
ATOM 3806 O O . LEU A 1 528 ? -5.148 -36.893 -9.826 1.00 53.17 528 LEU A O 1
ATOM 3811 N N . GLY A 1 529 ? -3.036 -36.275 -10.413 1.00 52.66 529 GLY A N 1
ATOM 3812 C CA . GLY A 1 529 ? -2.427 -36.409 -9.078 1.00 53.99 529 GLY A CA 1
ATOM 3813 C C . GLY A 1 529 ? -3.013 -35.417 -8.082 1.00 55.30 529 GLY A C 1
ATOM 3814 O O . GLY A 1 529 ? -3.170 -35.796 -6.903 1.00 54.42 529 GLY A O 1
ATOM 3815 N N . LYS A 1 530 ? -3.330 -34.196 -8.533 1.00 56.49 530 LYS A N 1
ATOM 3816 C CA . LYS A 1 530 ? -3.741 -33.056 -7.664 1.00 56.93 530 LYS A CA 1
ATOM 3817 C C . LYS A 1 530 ? -5.155 -32.555 -8.001 1.00 55.25 530 LYS A C 1
ATOM 3818 O O . LYS A 1 530 ? -5.671 -31.738 -7.216 1.00 56.20 530 LYS A O 1
ATOM 3824 N N . VAL A 1 531 ? -5.760 -33.015 -9.102 1.00 54.13 531 VAL A N 1
ATOM 3825 C CA . VAL A 1 531 ? -7.088 -32.530 -9.591 1.00 55.30 531 VAL A CA 1
ATOM 3826 C C . VAL A 1 531 ? -7.931 -33.737 -10.029 1.00 58.80 531 VAL A C 1
ATOM 3827 O O . VAL A 1 531 ? -7.780 -34.160 -11.190 1.00 60.31 531 VAL A O 1
ATOM 3831 N N . HIS A 1 532 ? -8.784 -34.263 -9.140 1.00 62.77 532 HIS A N 1
ATOM 3832 C CA . HIS A 1 532 ? -9.616 -35.479 -9.381 1.00 66.46 532 HIS A CA 1
ATOM 3833 C C . HIS A 1 532 ? -11.013 -35.385 -8.739 1.00 66.54 532 HIS A C 1
ATOM 3834 O O . HIS A 1 532 ? -11.891 -36.165 -9.163 1.00 66.65 532 HIS A O 1
ATOM 3841 N N . THR A 1 533 ? -11.219 -34.500 -7.755 1.00 64.66 533 THR A N 1
ATOM 3842 C CA . THR A 1 533 ? -12.535 -34.253 -7.102 1.00 62.47 533 THR A CA 1
ATOM 3843 C C . THR A 1 533 ? -13.309 -33.205 -7.908 1.00 61.00 533 THR A C 1
ATOM 3844 O O . THR A 1 533 ? -12.674 -32.473 -8.692 1.00 63.03 533 THR A O 1
ATOM 3848 N N . GLU A 1 534 ? -14.623 -33.118 -7.695 1.00 60.01 534 GLU A N 1
ATOM 3849 C CA . GLU A 1 534 ? -15.511 -32.132 -8.363 1.00 59.03 534 GLU A CA 1
ATOM 3850 C C . GLU A 1 534 ? -15.079 -30.713 -7.983 1.00 58.80 534 GLU A C 1
ATOM 3851 O O . GLU A 1 534 ? -15.099 -29.844 -8.868 1.00 61.08 534 GLU A O 1
ATOM 3857 N N . GLU A 1 535 ? -14.714 -30.486 -6.719 1.00 61.37 535 GLU A N 1
ATOM 3858 C CA . GLU A 1 535 ? -14.307 -29.148 -6.210 1.00 64.93 535 GLU A CA 1
ATOM 3859 C C . GLU A 1 535 ? -13.029 -28.702 -6.932 1.00 62.94 535 GLU A C 1
ATOM 3860 O O . GLU A 1 535 ? -12.975 -27.536 -7.368 1.00 62.13 535 GLU A O 1
ATOM 3866 N N . GLU A 1 536 ? -12.046 -29.599 -7.051 1.00 59.69 536 GLU A N 1
ATOM 3867 C CA . GLU A 1 536 ? -10.738 -29.317 -7.699 1.00 58.74 536 GLU A CA 1
ATOM 3868 C C . GLU A 1 536 ? -10.951 -29.091 -9.201 1.00 57.31 536 GLU A C 1
ATOM 3869 O O . GLU A 1 536 ? -10.417 -28.093 -9.726 1.00 52.59 536 GLU A O 1
ATOM 3875 N N . ILE A 1 537 ? -11.718 -29.970 -9.857 1.00 55.36 537 ILE A N 1
ATOM 3876 C CA . ILE A 1 537 ? -11.993 -29.913 -11.325 1.00 55.48 537 ILE A CA 1
ATOM 3877 C C . ILE A 1 537 ? -12.753 -28.617 -11.639 1.00 56.16 537 ILE A C 1
ATOM 3878 O O . ILE A 1 537 ? -12.378 -27.945 -12.617 1.00 55.79 537 ILE A O 1
ATOM 3883 N N . LYS A 1 538 ? -13.762 -28.274 -10.829 1.00 58.11 538 LYS A N 1
ATOM 3884 C CA . LYS A 1 538 ? -14.647 -27.089 -11.029 1.00 58.86 538 LYS A CA 1
ATOM 3885 C C . LYS A 1 538 ? -13.820 -25.794 -11.034 1.00 56.48 538 LYS A C 1
ATOM 3886 O O . LYS A 1 538 ? -14.183 -24.881 -11.786 1.00 58.22 538 LYS A O 1
ATOM 3892 N N . GLU A 1 539 ? -12.772 -25.708 -10.213 1.00 56.93 539 GLU A N 1
ATOM 3893 C CA . GLU A 1 539 ? -11.887 -24.515 -10.108 1.00 59.11 539 GLU A CA 1
ATOM 3894 C C . GLU A 1 539 ? -10.935 -24.481 -11.313 1.00 58.59 539 GLU A C 1
ATOM 3895 O O . GLU A 1 539 ? -10.816 -23.410 -11.936 1.00 57.87 539 GLU A O 1
ATOM 3901 N N . VAL A 1 540 ? -10.299 -25.614 -11.631 1.00 57.41 540 VAL A N 1
ATOM 3902 C CA . VAL A 1 540 ? -9.073 -25.694 -12.484 1.00 55.91 540 VAL A CA 1
ATOM 3903 C C . VAL A 1 540 ? -9.432 -25.691 -13.978 1.00 55.16 540 VAL A C 1
ATOM 3904 O O . VAL A 1 540 ? -8.757 -24.959 -14.730 1.00 54.99 540 VAL A O 1
ATOM 3908 N N . LEU A 1 541 ? -10.418 -26.489 -14.405 1.00 53.02 541 LEU A N 1
ATOM 3909 C CA . LEU A 1 541 ? -10.739 -26.694 -15.847 1.00 52.49 541 LEU A CA 1
ATOM 3910 C C . LEU A 1 541 ? -11.111 -25.364 -16.505 1.00 51.23 541 LEU A C 1
ATOM 3911 O O . LEU A 1 541 ? -10.541 -25.021 -17.536 1.00 52.60 541 LEU A O 1
ATOM 3916 N N . PRO A 1 542 ? -12.057 -24.561 -15.960 1.00 51.91 542 PRO A N 1
ATOM 3917 C CA . PRO A 1 542 ? -12.364 -23.246 -16.531 1.00 50.66 542 PRO A CA 1
ATOM 3918 C C . PRO A 1 542 ? -11.146 -22.313 -16.650 1.00 50.31 542 PRO A C 1
ATOM 3919 O O . PRO A 1 542 ? -11.103 -21.533 -17.585 1.00 49.87 542 PRO A O 1
ATOM 3923 N N . LEU A 1 543 ? -10.196 -22.415 -15.717 1.00 50.91 543 LEU A N 1
ATOM 3924 C CA . LEU A 1 543 ? -8.963 -21.583 -15.685 1.00 53.01 543 LEU A CA 1
ATOM 3925 C C . LEU A 1 543 ? -8.034 -22.002 -16.834 1.00 55.36 543 LEU A C 1
ATOM 3926 O O . LEU A 1 543 ? -7.440 -21.106 -17.466 1.00 56.62 543 LEU A O 1
ATOM 3931 N N . LEU A 1 544 ? -7.923 -23.309 -17.097 1.00 54.62 544 LEU A N 1
ATOM 3932 C CA . LEU A 1 544 ? -7.086 -23.882 -18.189 1.00 50.68 544 LEU A CA 1
ATOM 3933 C C . LEU A 1 544 ? -7.703 -23.524 -19.546 1.00 48.79 544 LEU A C 1
ATOM 3934 O O . LEU A 1 544 ? -6.938 -23.168 -20.459 1.00 48.39 544 LEU A O 1
ATOM 3939 N N . VAL A 1 545 ? -9.032 -23.605 -19.670 1.00 48.25 545 VAL A N 1
ATOM 3940 C CA . VAL A 1 545 ? -9.781 -23.199 -20.900 1.00 48.53 545 VAL A CA 1
ATOM 3941 C C . VAL A 1 545 ? -9.429 -21.740 -21.218 1.00 50.67 545 VAL A C 1
ATOM 3942 O O . VAL A 1 545 ? -9.106 -21.452 -22.381 1.00 52.66 545 VAL A O 1
ATOM 3946 N N . ARG A 1 546 ? -9.459 -20.864 -20.209 1.00 57.31 546 ARG A N 1
ATOM 3947 C CA . ARG A 1 546 ? -9.150 -19.412 -20.335 1.00 58.84 546 ARG A CA 1
ATOM 3948 C C . ARG A 1 546 ? -7.702 -19.223 -20.809 1.00 57.97 546 ARG A C 1
ATOM 3949 O O . ARG A 1 546 ? -7.486 -18.413 -21.729 1.00 58.80 546 ARG A O 1
ATOM 3957 N N . MET A 1 547 ? -6.752 -19.934 -20.197 1.00 56.71 547 MET A N 1
ATOM 3958 C CA . MET A 1 547 ? -5.302 -19.849 -20.521 1.00 57.24 547 MET A CA 1
ATOM 3959 C C . MET A 1 547 ? -5.068 -20.248 -21.984 1.00 57.05 547 MET A C 1
ATOM 3960 O O . MET A 1 547 ? -4.299 -19.549 -22.668 1.00 56.59 547 MET A O 1
ATOM 3965 N N . LEU A 1 548 ? -5.714 -21.320 -22.451 1.00 56.82 548 LEU A N 1
ATOM 3966 C CA . LEU A 1 548 ? -5.511 -21.860 -23.823 1.00 57.03 548 LEU A CA 1
ATOM 3967 C C . LEU A 1 548 ? -6.190 -20.947 -24.853 1.00 57.26 548 LEU A C 1
ATOM 3968 O O . LEU A 1 548 ? -5.684 -20.874 -25.988 1.00 56.10 548 LEU A O 1
ATOM 3973 N N . ASP A 1 549 ? -7.281 -20.270 -24.480 1.00 58.34 549 ASP A N 1
ATOM 3974 C CA . ASP A 1 549 ? -7.946 -19.263 -25.349 1.00 58.61 549 ASP A CA 1
ATOM 3975 C C . ASP A 1 549 ? -7.038 -18.034 -25.454 1.00 58.40 549 ASP A C 1
ATOM 3976 O O . ASP A 1 549 ? -7.025 -17.409 -26.531 1.00 61.87 549 ASP A O 1
ATOM 3981 N N . ASN A 1 550 ? -6.307 -17.711 -24.382 1.00 57.24 550 ASN A N 1
ATOM 3982 C CA . ASN A 1 550 ? -5.321 -16.596 -24.348 1.00 59.72 550 ASN A CA 1
ATOM 3983 C C . ASN A 1 550 ? -4.075 -16.978 -25.166 1.00 61.00 550 ASN A C 1
ATOM 3984 O O . ASN A 1 550 ? -3.486 -16.072 -25.787 1.00 61.01 550 ASN A O 1
ATOM 3989 N N . VAL A 1 551 ? -3.691 -18.260 -25.173 1.00 61.25 551 VAL A N 1
ATOM 3990 C CA . VAL A 1 551 ? -2.563 -18.794 -25.998 1.00 60.52 551 VAL A CA 1
ATOM 3991 C C . VAL A 1 551 ? -2.818 -18.442 -27.470 1.00 60.58 551 VAL A C 1
ATOM 3992 O O . VAL A 1 551 ? -1.859 -18.034 -28.143 1.00 63.87 551 VAL A O 1
ATOM 3996 N N . ILE A 1 552 ? -4.060 -18.588 -27.942 1.00 59.75 552 ILE A N 1
ATOM 3997 C CA . ILE A 1 552 ? -4.460 -18.335 -29.361 1.00 60.11 552 ILE A CA 1
ATOM 3998 C C . ILE A 1 552 ? -4.227 -16.856 -29.699 1.00 61.53 552 ILE A C 1
ATOM 3999 O O . ILE A 1 552 ? -3.798 -16.584 -30.834 1.00 60.75 552 ILE A O 1
ATOM 4004 N N . GLU A 1 553 ? -4.500 -15.943 -28.760 1.00 64.24 553 GLU A N 1
ATOM 4005 C CA . GLU A 1 553 ? -4.360 -14.473 -28.966 1.00 65.06 553 GLU A CA 1
ATOM 4006 C C . GLU A 1 553 ? -2.877 -14.083 -29.017 1.00 65.47 553 GLU A C 1
ATOM 4007 O O . GLU A 1 553 ? -2.545 -13.183 -29.812 1.00 67.00 553 GLU A O 1
ATOM 4013 N N . MET A 1 554 ? -2.024 -14.736 -28.217 1.00 64.05 554 MET A N 1
ATOM 4014 C CA . MET A 1 554 ? -0.599 -14.349 -28.011 1.00 63.03 554 MET A CA 1
ATOM 4015 C C . MET A 1 554 ? 0.343 -15.133 -28.937 1.00 62.55 554 MET A C 1
ATOM 4016 O O . MET A 1 554 ? 1.556 -14.853 -28.901 1.00 61.34 554 MET A O 1
ATOM 4021 N N . ASN A 1 555 ? -0.177 -16.063 -29.742 1.00 63.21 555 ASN A N 1
ATOM 4022 C CA . ASN A 1 555 ? 0.642 -16.937 -30.625 1.00 66.79 555 ASN A CA 1
ATOM 4023 C C . ASN A 1 555 ? 1.135 -16.127 -31.832 1.00 69.27 555 ASN A C 1
ATOM 4024 O O . ASN A 1 555 ? 0.299 -15.459 -32.469 1.00 68.31 555 ASN A O 1
ATOM 4029 N N . PHE A 1 556 ? 2.439 -16.193 -32.128 1.00 71.20 556 PHE A N 1
ATOM 4030 C CA . PHE A 1 556 ? 3.062 -15.639 -33.360 1.00 73.30 556 PHE A CA 1
ATOM 4031 C C . PHE A 1 556 ? 2.823 -16.619 -34.513 1.00 72.56 556 PHE A C 1
ATOM 4032 O O . PHE A 1 556 ? 3.369 -17.734 -34.477 1.00 72.14 556 PHE A O 1
ATOM 4040 N N . TYR A 1 557 ? 2.034 -16.207 -35.508 1.00 73.81 557 TYR A N 1
ATOM 4041 C CA . TYR A 1 557 ? 1.598 -17.056 -36.647 1.00 77.63 557 TYR A CA 1
ATOM 4042 C C . TYR A 1 557 ? 2.589 -16.909 -37.809 1.00 80.67 557 TYR A C 1
ATOM 4043 O O . TYR A 1 557 ? 2.705 -15.805 -38.377 1.00 76.27 557 TYR A O 1
ATOM 4052 N N . ALA A 1 558 ? 3.286 -18.003 -38.139 1.00 85.03 558 ALA A N 1
ATOM 4053 C CA . ALA A 1 558 ? 4.274 -18.100 -39.240 1.00 83.54 558 ALA A CA 1
ATOM 4054 C C . ALA A 1 558 ? 3.559 -18.434 -40.557 1.00 82.58 558 ALA A C 1
ATOM 4055 O O . ALA A 1 558 ? 4.050 -17.993 -41.613 1.00 84.70 558 ALA A O 1
ATOM 4057 N N . ILE A 1 559 ? 2.454 -19.188 -40.491 1.00 77.20 559 ILE A N 1
ATOM 4058 C CA . ILE A 1 559 ? 1.620 -19.586 -41.664 1.00 76.35 559 ILE A CA 1
ATOM 4059 C C . ILE A 1 559 ? 0.273 -18.872 -41.567 1.00 75.04 559 ILE A C 1
ATOM 4060 O O . ILE A 1 559 ? -0.482 -19.103 -40.627 1.00 71.79 559 ILE A O 1
ATOM 4065 N N . PRO A 1 560 ? -0.068 -17.978 -42.529 1.00 74.72 560 PRO A N 1
ATOM 4066 C CA . PRO A 1 560 ? -1.332 -17.236 -42.499 1.00 71.84 560 PRO A CA 1
ATOM 4067 C C . PRO A 1 560 ? -2.617 -18.070 -42.356 1.00 69.62 560 PRO A C 1
ATOM 4068 O O . PRO A 1 560 ? -3.522 -17.593 -41.699 1.00 67.01 560 PRO A O 1
ATOM 4072 N N . GLU A 1 561 ? -2.685 -19.257 -42.975 1.00 67.98 561 GLU A N 1
ATOM 4073 C CA . GLU A 1 561 ? -3.867 -20.165 -42.902 1.00 68.64 561 GLU A CA 1
ATOM 4074 C C . GLU A 1 561 ? -4.079 -20.626 -41.453 1.00 66.87 561 GLU A C 1
ATOM 4075 O O . GLU A 1 561 ? -5.245 -20.852 -41.063 1.00 63.97 561 GLU A O 1
ATOM 4081 N N . ALA A 1 562 ? -2.987 -20.779 -40.697 1.00 66.43 562 ALA A N 1
ATOM 4082 C CA . ALA A 1 562 ? -2.995 -21.119 -39.256 1.00 68.05 562 ALA A CA 1
ATOM 4083 C C . ALA A 1 562 ? -3.775 -20.040 -38.500 1.00 68.51 562 ALA A C 1
ATOM 4084 O O . ALA A 1 562 ? -4.701 -20.400 -37.747 1.00 69.59 562 ALA A O 1
ATOM 4086 N N . GLU A 1 563 ? -3.418 -18.768 -38.715 1.00 70.29 563 GLU A N 1
ATOM 4087 C CA . GLU A 1 563 ? -4.061 -17.589 -38.072 1.00 69.89 563 GLU A CA 1
ATOM 4088 C C . GLU A 1 563 ? -5.549 -17.558 -38.439 1.00 67.46 563 GLU A C 1
ATOM 4089 O O . GLU A 1 563 ? -6.366 -17.315 -37.537 1.00 69.42 563 GLU A O 1
ATOM 4095 N N . TYR A 1 564 ? -5.882 -17.808 -39.708 1.00 62.58 564 TYR A N 1
ATOM 4096 C CA . TYR A 1 564 ? -7.271 -17.776 -40.233 1.00 62.08 564 TYR A CA 1
ATOM 4097 C C . TYR A 1 564 ? -8.125 -18.838 -39.527 1.00 62.83 564 TYR A C 1
ATOM 4098 O O . TYR A 1 564 ? -9.276 -18.531 -39.164 1.00 63.89 564 TYR A O 1
ATOM 4107 N N . THR A 1 565 ? -7.587 -20.049 -39.352 1.00 63.77 565 THR A N 1
ATOM 4108 C CA . THR A 1 565 ? -8.304 -21.217 -38.770 1.00 63.97 565 THR A CA 1
ATOM 4109 C C . THR A 1 565 ? -8.523 -20.999 -37.265 1.00 62.12 565 THR A C 1
ATOM 4110 O O . THR A 1 565 ? -9.671 -21.160 -36.820 1.00 59.63 565 THR A O 1
ATOM 4114 N N . ASN A 1 566 ? -7.466 -20.646 -36.524 1.00 62.17 566 ASN A N 1
ATOM 4115 C CA . ASN A 1 566 ? -7.498 -20.400 -35.054 1.00 64.48 566 ASN A CA 1
ATOM 4116 C C . ASN A 1 566 ? -8.539 -19.323 -34.717 1.00 68.13 566 ASN A C 1
ATOM 4117 O O . ASN A 1 566 ? -9.243 -19.496 -33.707 1.00 71.73 566 ASN A O 1
ATOM 4122 N N . LYS A 1 567 ? -8.623 -18.259 -35.521 1.00 69.99 567 LYS A N 1
ATOM 4123 C CA . LYS A 1 567 ? -9.537 -17.104 -35.291 1.00 71.67 567 LYS A CA 1
ATOM 4124 C C . LYS A 1 567 ? -10.994 -17.515 -35.549 1.00 68.96 567 LYS A C 1
ATOM 4125 O O . LYS A 1 567 ? -11.883 -16.944 -34.894 1.00 70.99 567 LYS A O 1
ATOM 4131 N N . ARG A 1 568 ? -11.234 -18.462 -36.460 1.00 65.24 568 ARG A N 1
ATOM 4132 C CA . ARG A 1 568 ? -12.600 -18.907 -36.850 1.00 66.17 568 ARG A CA 1
ATOM 4133 C C . ARG A 1 568 ? -13.123 -19.962 -35.868 1.00 63.56 568 ARG A C 1
ATOM 4134 O O . ARG A 1 568 ? -14.322 -19.909 -35.537 1.00 62.02 568 ARG A O 1
ATOM 4142 N N . TYR A 1 569 ? -12.266 -20.905 -35.462 1.00 61.17 569 TYR A N 1
ATOM 4143 C CA . TYR A 1 569 ? -12.635 -22.111 -34.671 1.00 59.15 569 TYR A CA 1
ATOM 4144 C C . TYR A 1 569 ? -12.260 -21.921 -33.193 1.00 60.25 569 TYR A C 1
ATOM 4145 O O . TYR A 1 569 ? -13.081 -22.281 -32.320 1.00 58.41 569 TYR A O 1
ATOM 4154 N N . ARG A 1 570 ? -11.062 -21.389 -32.925 1.00 56.60 570 ARG A N 1
ATOM 4155 C CA . ARG A 1 570 ? -10.490 -21.227 -31.560 1.00 55.04 570 ARG A CA 1
ATOM 4156 C C . ARG A 1 570 ? -10.444 -22.597 -30.871 1.00 54.32 570 ARG A C 1
ATOM 4157 O O . ARG A 1 570 ? -10.792 -22.674 -29.674 1.00 55.18 570 ARG A O 1
ATOM 4165 N N . ALA A 1 571 ? -10.020 -23.632 -31.605 1.00 53.34 571 ALA A N 1
ATOM 4166 C CA . ALA A 1 571 ? -9.900 -25.028 -31.121 1.00 52.53 571 ALA A CA 1
ATOM 4167 C C . ALA A 1 571 ? -8.811 -25.104 -30.046 1.00 51.89 571 ALA A C 1
ATOM 4168 O O . ALA A 1 571 ? -7.777 -24.432 -30.209 1.00 52.07 571 ALA A O 1
ATOM 4170 N N . ILE A 1 572 ? -9.053 -25.881 -28.985 1.00 50.40 572 ILE A N 1
ATOM 4171 C CA . ILE A 1 572 ? -8.057 -26.199 -27.918 1.00 50.69 572 ILE A CA 1
ATOM 4172 C C . ILE A 1 572 ? -8.053 -27.717 -27.690 1.00 50.85 572 ILE A C 1
ATOM 4173 O O . ILE A 1 572 ? -9.043 -28.384 -28.078 1.00 46.64 572 ILE A O 1
ATOM 4178 N N . GLY A 1 573 ? -6.971 -28.234 -27.097 1.00 51.53 573 GLY A N 1
ATOM 4179 C CA . GLY A 1 573 ? -6.815 -29.652 -26.722 1.00 51.69 573 GLY A CA 1
ATOM 4180 C C . GLY A 1 573 ? -6.393 -29.799 -25.270 1.00 51.87 573 GLY A C 1
ATOM 4181 O O . GLY A 1 573 ? -5.220 -29.492 -24.962 1.00 53.10 573 GLY A O 1
ATOM 4182 N N . ILE A 1 574 ? -7.314 -30.236 -24.405 1.00 50.31 574 ILE A N 1
ATOM 4183 C CA . ILE A 1 574 ? -7.049 -30.518 -22.961 1.00 50.34 574 ILE A CA 1
ATOM 4184 C C . ILE A 1 574 ? -6.917 -32.033 -22.772 1.00 49.27 574 ILE A C 1
ATOM 4185 O O . ILE A 1 574 ? -7.885 -32.760 -23.100 1.00 47.82 574 ILE A O 1
ATOM 4190 N N . GLY A 1 575 ? -5.761 -32.474 -22.260 1.00 48.90 575 GLY A N 1
ATOM 4191 C CA . GLY A 1 575 ? -5.486 -33.866 -21.853 1.00 47.18 575 GLY A CA 1
ATOM 4192 C C . GLY A 1 575 ? -5.212 -33.976 -20.360 1.00 47.65 575 GLY A C 1
ATOM 4193 O O . GLY A 1 575 ? -5.595 -33.053 -19.608 1.00 48.60 575 GLY A O 1
ATOM 4194 N N . VAL A 1 576 ? -4.569 -35.069 -19.943 1.00 47.25 576 VAL A N 1
ATOM 4195 C CA . VAL A 1 576 ? -4.327 -35.422 -18.513 1.00 47.89 576 VAL A CA 1
ATOM 4196 C C . VAL A 1 576 ? -2.937 -36.051 -18.377 1.00 50.48 576 VAL A C 1
ATOM 4197 O O . VAL A 1 576 ? -2.413 -36.552 -19.385 1.00 51.39 576 VAL A O 1
ATOM 4201 N N . SER A 1 577 ? -2.381 -36.023 -17.162 1.00 52.96 577 SER A N 1
ATOM 4202 C CA . SER A 1 577 ? -1.213 -36.832 -16.722 1.00 52.89 577 SER A CA 1
ATOM 4203 C C . SER A 1 577 ? -1.516 -37.428 -15.339 1.00 53.93 577 SER A C 1
ATOM 4204 O O . SER A 1 577 ? -2.521 -37.009 -14.722 1.00 55.35 577 SER A O 1
ATOM 4207 N N . ASN A 1 578 ? -0.692 -38.381 -14.887 1.00 51.53 578 ASN A N 1
ATOM 4208 C CA . ASN A 1 578 ? -0.798 -39.043 -13.556 1.00 51.55 578 ASN A CA 1
ATOM 4209 C C . ASN A 1 578 ? -2.091 -39.869 -13.472 1.00 51.77 578 ASN A C 1
ATOM 4210 O O . ASN A 1 578 ? -2.601 -40.048 -12.345 1.00 50.86 578 ASN A O 1
ATOM 4215 N N . TYR A 1 579 ? -2.580 -40.389 -14.603 1.00 51.93 579 TYR A N 1
ATOM 4216 C CA . TYR A 1 579 ? -3.806 -41.231 -14.689 1.00 54.14 579 TYR A CA 1
ATOM 4217 C C . TYR A 1 579 ? -3.618 -42.498 -13.845 1.00 54.52 579 TYR A C 1
ATOM 4218 O O . TYR A 1 579 ? -4.487 -42.797 -13.005 1.00 55.15 579 TYR A O 1
ATOM 4227 N N . HIS A 1 580 ? -2.511 -43.214 -14.056 1.00 53.88 580 HIS A N 1
ATOM 4228 C CA . HIS A 1 580 ? -2.215 -44.510 -13.390 1.00 54.18 580 HIS A CA 1
ATOM 4229 C C . HIS A 1 580 ? -2.062 -44.296 -11.877 1.00 53.34 580 HIS A C 1
ATOM 4230 O O . HIS A 1 580 ? -2.573 -45.138 -11.111 1.00 52.26 580 HIS A O 1
ATOM 4237 N N . TYR A 1 581 ? -1.399 -43.209 -11.466 1.00 53.53 581 TYR A N 1
ATOM 4238 C CA . TYR A 1 581 ? -1.235 -42.803 -10.044 1.00 55.21 581 TYR A CA 1
ATOM 4239 C C . TYR A 1 581 ? -2.609 -42.502 -9.434 1.00 55.56 581 TYR A C 1
ATOM 4240 O O . TYR A 1 581 ? -2.828 -42.891 -8.275 1.00 57.98 581 TYR A O 1
ATOM 4249 N N . CYS A 1 582 ? -3.497 -41.846 -10.191 1.00 56.60 582 CYS A N 1
ATOM 4250 C CA . CYS A 1 582 ? -4.882 -41.491 -9.770 1.00 55.69 582 CYS A CA 1
ATOM 4251 C C . CYS A 1 582 ? -5.687 -42.763 -9.467 1.00 57.35 582 CYS A C 1
ATOM 4252 O O . CYS A 1 582 ? -6.435 -42.756 -8.468 1.00 56.76 582 CYS A O 1
ATOM 4255 N N . LEU A 1 583 ? -5.537 -43.809 -10.286 1.00 58.47 583 LEU A N 1
ATOM 4256 C CA . LEU A 1 583 ? -6.235 -45.114 -10.113 1.00 59.46 583 LEU A CA 1
ATOM 4257 C C . LEU A 1 583 ? -5.719 -45.812 -8.848 1.00 59.48 583 LEU A C 1
ATOM 4258 O O . LEU A 1 583 ? -6.554 -46.261 -8.043 1.00 59.24 583 LEU A O 1
ATOM 4263 N N . VAL A 1 584 ? -4.394 -45.893 -8.695 1.00 58.71 584 VAL A N 1
ATOM 4264 C CA . VAL A 1 584 ? -3.689 -46.692 -7.646 1.00 60.72 584 VAL A CA 1
ATOM 4265 C C . VAL A 1 584 ? -4.018 -46.134 -6.251 1.00 62.15 584 VAL A C 1
ATOM 4266 O O . VAL A 1 584 ? -4.305 -46.949 -5.346 1.00 57.75 584 VAL A O 1
ATOM 4270 N N . LYS A 1 585 ? -3.984 -44.808 -6.078 1.00 63.74 585 LYS A N 1
ATOM 4271 C CA . LYS A 1 585 ? -4.215 -44.137 -4.765 1.00 66.22 585 LYS A CA 1
ATOM 4272 C C . LYS A 1 585 ? -5.718 -44.107 -4.444 1.00 64.37 585 LYS A C 1
ATOM 4273 O O . LYS A 1 585 ? -6.061 -43.771 -3.296 1.00 64.67 585 LYS A O 1
ATOM 4279 N N . ASN A 1 586 ? -6.574 -44.435 -5.415 1.00 63.99 586 ASN A N 1
ATOM 4280 C CA . ASN A 1 586 ? -8.035 -44.640 -5.222 1.00 64.36 586 ASN A CA 1
ATOM 4281 C C . ASN A 1 586 ? -8.319 -46.146 -5.141 1.00 63.05 586 ASN A C 1
ATOM 4282 O O . ASN A 1 586 ? -9.505 -46.526 -5.211 1.00 64.22 586 ASN A O 1
ATOM 4287 N N . GLY A 1 587 ? -7.266 -46.960 -4.987 1.00 63.41 587 GLY A N 1
ATOM 4288 C CA . GLY A 1 587 ? -7.325 -48.419 -4.763 1.00 64.56 587 GLY A CA 1
ATOM 4289 C C . GLY A 1 587 ? -8.075 -49.154 -5.862 1.00 66.36 587 GLY A C 1
ATOM 4290 O O . GLY A 1 587 ? -8.870 -50.051 -5.526 1.00 71.79 587 GLY A O 1
ATOM 4291 N N . ILE A 1 588 ? -7.824 -48.802 -7.127 1.00 65.48 588 ILE A N 1
ATOM 4292 C CA . ILE A 1 588 ? -8.529 -49.359 -8.320 1.00 64.54 588 ILE A CA 1
ATOM 4293 C C . ILE A 1 588 ? -7.528 -50.165 -9.157 1.00 61.15 588 ILE A C 1
ATOM 4294 O O . ILE A 1 588 ? -6.537 -49.579 -9.619 1.00 59.23 588 ILE A O 1
ATOM 4299 N N . LYS A 1 589 ? -7.789 -51.464 -9.326 1.00 60.62 589 LYS A N 1
ATOM 4300 C CA . LYS A 1 589 ? -6.979 -52.397 -10.156 1.00 60.88 589 LYS A CA 1
ATOM 4301 C C . LYS A 1 589 ? -7.244 -52.099 -11.639 1.00 60.22 589 LYS A C 1
ATOM 4302 O O . LYS A 1 589 ? -8.418 -51.881 -11.999 1.00 58.05 589 LYS A O 1
ATOM 4304 N N . TRP A 1 590 ? -6.193 -52.091 -12.463 1.00 60.91 590 TRP A N 1
ATOM 4305 C CA . TRP A 1 590 ? -6.259 -51.741 -13.911 1.00 61.99 590 TRP A CA 1
ATOM 4306 C C . TRP A 1 590 ? -7.213 -52.692 -14.643 1.00 60.48 590 TRP A C 1
ATOM 4307 O O . TRP A 1 590 ? -8.164 -52.200 -15.273 1.00 62.47 590 TRP A O 1
ATOM 4318 N N . GLU A 1 591 ? -6.971 -54.003 -14.552 1.00 60.74 591 GLU A N 1
ATOM 4319 C CA . GLU A 1 591 ? -7.737 -55.046 -15.286 1.00 62.55 591 GLU A CA 1
ATOM 4320 C C . GLU A 1 591 ? -9.004 -55.397 -14.498 1.00 63.42 591 GLU A C 1
ATOM 4321 O O . GLU A 1 591 ? -9.096 -56.541 -14.016 1.00 67.37 591 GLU A O 1
ATOM 4327 N N . SER A 1 592 ? -9.951 -54.461 -14.379 1.00 62.56 592 SER A N 1
ATOM 4328 C CA . SER A 1 592 ? -11.178 -54.629 -13.554 1.00 62.58 592 SER A CA 1
ATOM 4329 C C . SER A 1 592 ? -12.345 -53.807 -14.106 1.00 62.24 592 SER A C 1
ATOM 4330 O O . SER A 1 592 ? -12.105 -52.837 -14.844 1.00 60.65 592 SER A O 1
ATOM 4333 N N . GLU A 1 593 ? -13.562 -54.189 -13.715 1.00 65.98 593 GLU A N 1
ATOM 4334 C CA . GLU A 1 593 ? -14.829 -53.460 -13.986 1.00 69.78 593 GLU A CA 1
ATOM 4335 C C . GLU A 1 593 ? -14.804 -52.101 -13.274 1.00 69.51 593 GLU A C 1
ATOM 4336 O O . GLU A 1 593 ? -15.459 -51.167 -13.775 1.00 73.08 593 GLU A O 1
ATOM 4342 N N . GLU A 1 594 ? -14.078 -52.001 -12.155 1.00 69.89 594 GLU A N 1
ATOM 4343 C CA . GLU A 1 594 ? -13.987 -50.778 -11.309 1.00 70.35 594 GLU A CA 1
ATOM 4344 C C . GLU A 1 594 ? -13.222 -49.679 -12.063 1.00 67.56 594 GLU A C 1
ATOM 4345 O O . GLU A 1 594 ? -13.578 -48.501 -11.887 1.00 70.38 594 GLU A O 1
ATOM 4351 N N . HIS A 1 595 ? -12.212 -50.046 -12.859 1.00 62.86 595 HIS A N 1
ATOM 4352 C CA . HIS A 1 595 ? -11.474 -49.128 -13.771 1.00 62.49 595 HIS A CA 1
ATOM 4353 C C . HIS A 1 595 ? -12.468 -48.453 -14.728 1.00 62.84 595 HIS A C 1
ATOM 4354 O O . HIS A 1 595 ? -12.480 -47.207 -14.786 1.00 62.94 595 HIS A O 1
ATOM 4361 N N . LEU A 1 596 ? -13.270 -49.250 -15.441 1.00 61.28 596 LEU A N 1
ATOM 4362 C CA . LEU A 1 596 ? -14.245 -48.767 -16.459 1.00 61.53 596 LEU A CA 1
ATOM 4363 C C . LEU A 1 596 ? -15.245 -47.817 -15.788 1.00 61.39 596 LEU A C 1
ATOM 4364 O O . LEU A 1 596 ? -15.552 -46.765 -16.390 1.00 61.80 596 LEU A O 1
ATOM 4369 N N . LYS A 1 597 ? -15.714 -48.167 -14.585 1.00 59.55 597 LYS A N 1
ATOM 4370 C CA . LYS A 1 597 ? -16.752 -47.407 -13.832 1.00 58.54 597 LYS A CA 1
ATOM 4371 C C . LYS A 1 597 ? -16.162 -46.072 -13.356 1.00 58.69 597 LYS A C 1
ATOM 4372 O O . LYS A 1 597 ? -16.884 -45.055 -13.431 1.00 59.03 597 LYS A O 1
ATOM 4374 N N . PHE A 1 598 ? -14.901 -46.077 -12.904 1.00 58.06 598 PHE A N 1
ATOM 4375 C CA . PHE A 1 598 ? -14.179 -44.897 -12.358 1.00 58.11 598 PHE A CA 1
ATOM 4376 C C . PHE A 1 598 ? -13.801 -43.933 -13.491 1.00 59.49 598 PHE A C 1
ATOM 4377 O O . PHE A 1 598 ? -13.959 -42.710 -13.308 1.00 61.63 598 PHE A O 1
ATOM 4385 N N . ALA A 1 599 ? -13.303 -44.458 -14.616 1.00 58.86 599 ALA A N 1
ATOM 4386 C CA . ALA A 1 599 ? -12.938 -43.676 -15.821 1.00 58.96 599 ALA A CA 1
ATOM 4387 C C . ALA A 1 599 ? -14.163 -42.901 -16.324 1.00 58.11 599 ALA A C 1
ATOM 4388 O O . ALA A 1 599 ? -14.030 -41.695 -16.592 1.00 58.26 599 ALA A O 1
ATOM 4390 N N . ASP A 1 600 ? -15.312 -43.577 -16.430 1.00 58.11 600 ASP A N 1
ATOM 4391 C CA . ASP A 1 600 ? -16.627 -42.981 -16.795 1.00 58.58 600 ASP A CA 1
ATOM 4392 C C . ASP A 1 600 ? -16.897 -41.767 -15.890 1.00 59.54 600 ASP A C 1
ATOM 4393 O O . ASP A 1 600 ? -17.102 -40.656 -16.419 1.00 58.26 600 ASP A O 1
ATOM 4398 N N . LYS A 1 601 ? -16.871 -41.975 -14.570 1.00 60.19 601 LYS A N 1
ATOM 4399 C CA . LYS A 1 601 ? -17.222 -40.958 -13.539 1.00 59.48 601 LYS A CA 1
ATOM 4400 C C . LYS A 1 601 ? -16.273 -39.755 -13.637 1.00 55.71 601 LYS A C 1
ATOM 4401 O O . LYS A 1 601 ? -16.767 -38.614 -13.585 1.00 52.97 601 LYS A O 1
ATOM 4407 N N . LEU A 1 602 ? -14.967 -40.006 -13.772 1.00 53.83 602 LEU A N 1
ATOM 4408 C CA . LEU A 1 602 ? -13.904 -38.963 -13.754 1.00 54.14 602 LEU A CA 1
ATOM 4409 C C . LEU A 1 602 ? -13.996 -38.090 -15.013 1.00 54.75 602 LEU A C 1
ATOM 4410 O O . LEU A 1 602 ? -13.963 -36.851 -14.875 1.00 56.88 602 LEU A O 1
ATOM 4415 N N . PHE A 1 603 ? -14.103 -38.700 -16.195 1.00 53.11 603 PHE A N 1
ATOM 4416 C CA . PHE A 1 603 ? -14.030 -37.975 -17.491 1.00 52.58 603 PHE A CA 1
ATOM 4417 C C . PHE A 1 603 ? -15.366 -37.284 -17.793 1.00 52.36 603 PHE A C 1
ATOM 4418 O O . PHE A 1 603 ? -15.357 -36.345 -18.604 1.00 57.02 603 PHE A O 1
ATOM 4426 N N . GLU A 1 604 ? -16.458 -37.684 -17.135 1.00 52.67 604 GLU A N 1
ATOM 4427 C CA . GLU A 1 604 ? -17.740 -36.928 -17.162 1.00 52.74 604 GLU A CA 1
ATOM 4428 C C . GLU A 1 604 ? -17.513 -35.551 -16.522 1.00 52.73 604 GLU A C 1
ATOM 4429 O O . GLU A 1 604 ? -17.916 -34.542 -17.137 1.00 51.66 604 GLU A O 1
ATOM 4435 N N . LEU A 1 605 ? -16.896 -35.518 -15.336 1.00 52.00 605 LEU A N 1
ATOM 4436 C CA . LEU A 1 605 ? -16.623 -34.269 -14.571 1.00 54.63 605 LEU A CA 1
ATOM 4437 C C . LEU A 1 605 ? -15.736 -33.335 -15.411 1.00 54.55 605 LEU A C 1
ATOM 4438 O O . LEU A 1 605 ? -16.080 -32.140 -15.526 1.00 52.76 605 LEU A O 1
ATOM 4443 N N . ILE A 1 606 ? -14.655 -33.866 -15.995 1.00 52.73 606 ILE A N 1
ATOM 4444 C CA . ILE A 1 606 ? -13.672 -33.089 -16.810 1.00 51.98 606 ILE A CA 1
ATOM 4445 C C . ILE A 1 606 ? -14.408 -32.425 -17.986 1.00 52.91 606 ILE A C 1
ATOM 4446 O O . ILE A 1 606 ? -14.179 -31.220 -18.217 1.00 53.42 606 ILE A O 1
ATOM 4451 N N . ALA A 1 607 ? -15.276 -33.173 -18.677 1.00 51.94 607 ALA A N 1
ATOM 4452 C CA . ALA A 1 607 ? -16.037 -32.717 -19.866 1.00 52.55 607 ALA A CA 1
ATOM 4453 C C . ALA A 1 607 ? -17.057 -31.640 -19.470 1.00 54.15 607 ALA A C 1
ATOM 4454 O O . ALA A 1 607 ? -17.150 -30.625 -20.190 1.00 54.18 607 ALA A O 1
ATOM 4456 N N . PHE A 1 608 ? -17.798 -31.852 -18.376 1.00 54.68 608 PHE A N 1
ATOM 4457 C CA . PHE A 1 608 ? -18.854 -30.923 -17.893 1.00 53.46 608 PHE A CA 1
ATOM 4458 C C . PHE A 1 608 ? -18.256 -29.538 -17.624 1.00 50.93 608 PHE A C 1
ATOM 4459 O O . PHE A 1 608 ? -18.843 -28.546 -18.092 1.00 52.49 608 PHE A O 1
ATOM 4467 N N . TYR A 1 609 ? -17.137 -29.475 -16.897 1.00 49.77 609 TYR A N 1
ATOM 4468 C CA . TYR A 1 609 ? -16.521 -28.204 -16.426 1.00 51.12 609 TYR A CA 1
ATOM 4469 C C . TYR A 1 609 ? -15.602 -27.621 -17.509 1.00 52.71 609 TYR A C 1
ATOM 4470 O O . TYR A 1 609 ? -15.257 -26.427 -17.407 1.00 55.89 609 TYR A O 1
ATOM 4479 N N . ALA A 1 610 ? -15.241 -28.417 -18.521 1.00 53.80 610 ALA A N 1
ATOM 4480 C CA . ALA A 1 610 ? -14.574 -27.944 -19.755 1.00 53.43 610 ALA A CA 1
ATOM 4481 C C . ALA A 1 610 ? -15.571 -27.111 -20.568 1.00 54.76 610 ALA A C 1
ATOM 4482 O O . ALA A 1 610 ? -15.195 -26.002 -20.998 1.00 54.52 610 ALA A O 1
ATOM 4484 N N . LEU A 1 611 ? -16.792 -27.629 -20.758 1.00 55.46 611 LEU A N 1
ATOM 4485 C CA . LEU A 1 611 ? -17.907 -26.939 -21.468 1.00 57.27 611 LEU A CA 1
ATOM 4486 C C . LEU A 1 611 ? -18.342 -25.697 -20.679 1.00 56.31 611 LEU A C 1
ATOM 4487 O O . LEU A 1 611 ? -18.521 -24.639 -21.308 1.00 55.29 611 LEU A O 1
ATOM 4492 N N . LYS A 1 612 ? -18.519 -25.829 -19.361 1.00 58.70 612 LYS A N 1
ATOM 4493 C CA . LYS A 1 612 ? -18.867 -24.711 -18.439 1.00 62.25 612 LYS A CA 1
ATOM 4494 C C . LYS A 1 612 ? -17.870 -23.559 -18.632 1.00 58.41 612 LYS A C 1
ATOM 4495 O O . LYS A 1 612 ? -18.317 -22.402 -18.729 1.00 57.11 612 LYS A O 1
ATOM 4501 N N . GLY A 1 613 ? -16.573 -23.876 -18.678 1.00 56.17 613 GLY A N 1
ATOM 4502 C CA . GLY A 1 613 ? -15.475 -22.907 -18.858 1.00 55.50 613 GLY A CA 1
ATOM 4503 C C . GLY A 1 613 ? -15.551 -22.193 -20.197 1.00 55.79 613 GLY A C 1
ATOM 4504 O O . GLY A 1 613 ? -15.317 -20.973 -20.220 1.00 56.34 613 GLY A O 1
ATOM 4505 N N . SER A 1 614 ? -15.858 -22.924 -21.275 1.00 56.39 614 SER A N 1
ATOM 4506 C CA . SER A 1 614 ? -15.945 -22.404 -22.666 1.00 56.66 614 SER A CA 1
ATOM 4507 C C . SER A 1 614 ? -17.201 -21.533 -22.815 1.00 58.49 614 SER A C 1
ATOM 4508 O O . SER A 1 614 ? -17.123 -20.504 -23.519 1.00 58.74 614 SER A O 1
ATOM 4511 N N . LEU A 1 615 ? -18.305 -21.932 -22.171 1.00 61.11 615 LEU A N 1
ATOM 4512 C CA . LEU A 1 615 ? -19.583 -21.166 -22.103 1.00 62.27 615 LEU A CA 1
ATOM 4513 C C . LEU A 1 615 ? -19.333 -19.787 -21.478 1.00 63.51 615 LEU A C 1
ATOM 4514 O O . LEU A 1 615 ? -19.788 -18.787 -22.060 1.00 63.53 615 LEU A O 1
ATOM 4519 N N . GLU A 1 616 ? -18.657 -19.736 -20.328 1.00 64.24 616 GLU A N 1
ATOM 4520 C CA . GLU A 1 616 ? -18.393 -18.473 -19.587 1.00 67.24 616 GLU A CA 1
ATOM 4521 C C . GLU A 1 616 ? -17.614 -17.508 -20.487 1.00 64.78 616 GLU A C 1
ATOM 4522 O O . GLU A 1 616 ? -17.943 -16.307 -20.472 1.00 68.27 616 GLU A O 1
ATOM 4528 N N . LEU A 1 617 ? -16.638 -18.012 -21.248 1.00 61.96 617 LEU A N 1
ATOM 4529 C CA . LEU A 1 617 ? -15.805 -17.197 -22.175 1.00 62.21 617 LEU A CA 1
ATOM 4530 C C . LEU A 1 617 ? -16.679 -16.642 -23.307 1.00 61.16 617 LEU A C 1
ATOM 4531 O O . LEU A 1 617 ? -16.415 -15.505 -23.731 1.00 61.12 617 LEU A O 1
ATOM 4536 N N . ALA A 1 618 ? -17.672 -17.409 -23.772 1.00 61.64 618 ALA A N 1
ATOM 4537 C CA . ALA A 1 618 ? -18.618 -17.020 -24.848 1.00 61.08 618 ALA A CA 1
ATOM 4538 C C . ALA A 1 618 ? -19.486 -15.843 -24.380 1.00 62.59 618 ALA A C 1
ATOM 4539 O O . ALA A 1 618 ? -19.670 -14.901 -25.171 1.00 63.56 618 ALA A O 1
ATOM 4541 N N . LYS A 1 619 ? -19.987 -15.895 -23.141 1.00 63.97 619 LYS A N 1
ATOM 4542 C CA . LYS A 1 619 ? -20.782 -14.808 -22.503 1.00 64.79 619 LYS A CA 1
ATOM 4543 C C . LYS A 1 619 ? -19.941 -13.531 -22.416 1.00 64.45 619 LYS A C 1
ATOM 4544 O O . LYS A 1 619 ? -20.522 -12.432 -22.467 1.00 69.38 619 LYS A O 1
ATOM 4550 N N . GLU A 1 620 ? -18.623 -13.685 -22.292 1.00 62.56 620 GLU A N 1
ATOM 4551 C CA . GLU A 1 620 ? -17.672 -12.613 -21.906 1.00 61.13 620 GLU A CA 1
ATOM 4552 C C . GLU A 1 620 ? -16.945 -12.061 -23.144 1.00 60.82 620 GLU A C 1
ATOM 4553 O O . GLU A 1 620 ? -16.683 -10.844 -23.166 1.00 60.48 620 GLU A O 1
ATOM 4559 N N . ARG A 1 621 ? -16.620 -12.916 -24.124 1.00 57.77 621 ARG A N 1
ATOM 4560 C CA . ARG A 1 621 ? -15.767 -12.570 -25.297 1.00 56.34 621 ARG A CA 1
ATOM 4561 C C . ARG A 1 621 ? -16.513 -12.791 -26.619 1.00 55.06 621 ARG A C 1
ATOM 4562 O O . ARG A 1 621 ? -16.012 -12.300 -27.647 1.00 57.83 621 ARG A O 1
ATOM 4570 N N . GLY A 1 622 ? -17.645 -13.501 -26.599 1.00 53.88 622 GLY A N 1
ATOM 4571 C CA . GLY A 1 622 ? -18.405 -13.882 -27.805 1.00 54.94 622 GLY A CA 1
ATOM 4572 C C . GLY A 1 622 ? -18.084 -15.300 -28.250 1.00 54.90 622 GLY A C 1
ATOM 4573 O O . GLY A 1 622 ? -16.921 -15.718 -28.101 1.00 55.11 622 GLY A O 1
ATOM 4574 N N . ARG A 1 623 ? -19.084 -16.013 -28.780 1.00 55.58 623 ARG A N 1
ATOM 4575 C CA . ARG A 1 623 ? -18.952 -17.396 -29.313 1.00 58.27 623 ARG A CA 1
ATOM 4576 C C . ARG A 1 623 ? -17.941 -17.394 -30.467 1.00 60.29 623 ARG A C 1
ATOM 4577 O O . ARG A 1 623 ? -17.696 -16.310 -31.033 1.00 62.79 623 ARG A O 1
ATOM 4585 N N . TYR A 1 624 ? -17.382 -18.559 -30.812 1.00 60.37 624 TYR A N 1
ATOM 4586 C CA . TYR A 1 624 ? -16.491 -18.724 -31.993 1.00 58.92 624 TYR A CA 1
ATOM 4587 C C . TYR A 1 624 ? -17.341 -18.538 -33.257 1.00 57.39 624 TYR A C 1
ATOM 4588 O O . TYR A 1 624 ? -18.537 -18.895 -33.228 1.00 54.48 624 TYR A O 1
ATOM 4597 N N . LYS A 1 625 ? -16.738 -17.967 -34.308 1.00 57.15 625 LYS A N 1
ATOM 4598 C CA . LYS A 1 625 ? -17.425 -17.474 -35.536 1.00 57.93 625 LYS A CA 1
ATOM 4599 C C . LYS A 1 625 ? -18.316 -18.565 -36.145 1.00 58.28 625 LYS A C 1
ATOM 4600 O O . LYS A 1 625 ? -19.409 -18.216 -36.616 1.00 61.03 625 LYS A O 1
ATOM 4602 N N . LEU A 1 626 ? -17.871 -19.824 -36.143 1.00 59.69 626 LEU A N 1
ATOM 4603 C CA . LEU A 1 626 ? -18.535 -20.942 -36.871 1.00 63.42 626 LEU A CA 1
ATOM 4604 C C . LEU A 1 626 ? -19.421 -21.773 -35.932 1.00 63.17 626 LEU A C 1
ATOM 4605 O O . LEU A 1 626 ? -19.760 -22.912 -36.313 1.00 65.09 626 LEU A O 1
ATOM 4610 N N . PHE A 1 627 ? -19.808 -21.235 -34.770 1.00 63.57 627 PHE A N 1
ATOM 4611 C CA . PHE A 1 627 ? -20.647 -21.948 -33.769 1.00 63.19 627 PHE A CA 1
ATOM 4612 C C . PHE A 1 627 ? -21.987 -22.335 -34.398 1.00 62.94 627 PHE A C 1
ATOM 4613 O O . PHE A 1 627 ? -22.366 -23.517 -34.296 1.00 63.00 627 PHE A O 1
ATOM 4621 N N . ASP A 1 628 ? -22.675 -21.365 -35.010 1.00 64.23 628 ASP A N 1
ATOM 4622 C CA . ASP A 1 628 ? -24.050 -21.531 -35.555 1.00 65.99 628 ASP A CA 1
ATOM 4623 C C . ASP A 1 628 ? -24.034 -22.635 -36.618 1.00 63.99 628 ASP A C 1
ATOM 4624 O O . ASP A 1 628 ? -23.308 -22.473 -37.619 1.00 66.49 628 ASP A O 1
ATOM 4629 N N . GLY A 1 629 ? -24.779 -23.723 -36.377 1.00 62.00 629 GLY A N 1
ATOM 4630 C CA . GLY A 1 629 ? -24.881 -24.896 -37.269 1.00 60.79 629 GLY A CA 1
ATOM 4631 C C . GLY A 1 629 ? -24.200 -26.134 -36.701 1.00 61.24 629 GLY A C 1
ATOM 4632 O O . GLY A 1 629 ? -24.471 -27.231 -37.223 1.00 61.76 629 GLY A O 1
ATOM 4633 N N . SER A 1 630 ? -23.353 -25.974 -35.674 1.00 62.35 630 SER A N 1
ATOM 4634 C CA . SER A 1 630 ? -22.575 -27.061 -35.014 1.00 61.58 630 SER A CA 1
ATOM 4635 C C . SER A 1 630 ? -23.500 -27.963 -34.186 1.00 61.38 630 SER A C 1
ATOM 4636 O O . SER A 1 630 ? -24.639 -27.545 -33.892 1.00 62.41 630 SER A O 1
ATOM 4639 N N . ASN A 1 631 ? -23.013 -29.153 -33.817 1.00 61.74 631 ASN A N 1
ATOM 4640 C CA . ASN A 1 631 ? -23.697 -30.098 -32.890 1.00 62.58 631 ASN A CA 1
ATOM 4641 C C . ASN A 1 631 ? -23.954 -29.401 -31.546 1.00 61.50 631 ASN A C 1
ATOM 4642 O O . ASN A 1 631 ? -25.042 -29.620 -30.974 1.00 58.58 631 ASN A O 1
ATOM 4647 N N . TRP A 1 632 ? -22.993 -28.597 -31.068 1.00 61.48 632 TRP A N 1
ATOM 4648 C CA . TRP A 1 632 ? -23.095 -27.794 -29.818 1.00 61.97 632 TRP A CA 1
ATOM 4649 C C . TRP A 1 632 ? -24.378 -26.956 -29.850 1.00 63.01 632 TRP A C 1
ATOM 4650 O O . TRP A 1 632 ? -25.092 -26.922 -28.828 1.00 65.12 632 TRP A O 1
ATOM 4661 N N . SER A 1 633 ? -24.643 -26.301 -30.987 1.00 63.06 633 SER A N 1
ATOM 4662 C CA . SER A 1 633 ? -25.732 -25.307 -31.183 1.00 64.09 633 SER A CA 1
ATOM 4663 C C . SER A 1 633 ? -27.098 -25.995 -31.295 1.00 65.24 633 SER A C 1
ATOM 4664 O O . SER A 1 633 ? -28.113 -25.275 -31.228 1.00 68.29 633 SER A O 1
ATOM 4667 N N . LYS A 1 634 ? -27.126 -27.321 -31.474 1.00 65.77 634 LYS A N 1
ATOM 4668 C CA . LYS A 1 634 ? -28.369 -28.137 -31.565 1.00 66.51 634 LYS A CA 1
ATOM 4669 C C . LYS A 1 634 ? -28.556 -28.965 -30.285 1.00 65.28 634 LYS A C 1
ATOM 4670 O O . LYS A 1 634 ? -29.494 -29.780 -30.251 1.00 64.40 634 LYS A O 1
ATOM 4676 N N . GLY A 1 635 ? -27.705 -28.758 -29.275 1.00 66.12 635 GLY A N 1
ATOM 4677 C CA . GLY A 1 635 ? -27.766 -29.463 -27.978 1.00 66.98 635 GLY A CA 1
ATOM 4678 C C . GLY A 1 635 ? -27.389 -30.932 -28.093 1.00 66.88 635 GLY A C 1
ATOM 4679 O O . GLY A 1 635 ? -27.882 -31.729 -27.269 1.00 68.23 635 GLY A O 1
ATOM 4680 N N . ILE A 1 636 ? -26.548 -31.282 -29.070 1.00 66.70 636 ILE A N 1
ATOM 4681 C CA . ILE A 1 636 ? -25.932 -32.636 -29.224 1.00 68.57 636 ILE A CA 1
ATOM 4682 C C . ILE A 1 636 ? -24.496 -32.559 -28.690 1.00 65.36 636 ILE A C 1
ATOM 4683 O O . ILE A 1 636 ? -23.649 -31.943 -29.368 1.00 65.24 636 ILE A O 1
ATOM 4688 N N . LEU A 1 637 ? -24.242 -33.143 -27.515 1.00 62.10 637 LEU A N 1
ATOM 4689 C CA . LEU A 1 637 ? -22.915 -33.122 -26.841 1.00 60.08 637 LEU A CA 1
ATOM 4690 C C . LEU A 1 637 ? -22.261 -34.498 -27.004 1.00 59.45 637 LEU A C 1
ATOM 4691 O O . LEU A 1 637 ? -22.924 -35.503 -26.687 1.00 59.58 637 LEU A O 1
ATOM 4696 N N . PHE A 1 638 ? -21.028 -34.527 -27.523 1.00 59.61 638 PHE A N 1
ATOM 4697 C CA . PHE A 1 638 ? -20.213 -35.744 -27.784 1.00 58.72 638 PHE A CA 1
ATOM 4698 C C . PHE A 1 638 ? -21.035 -36.765 -28.584 1.00 58.97 638 PHE A C 1
ATOM 4699 O O . PHE A 1 638 ? -20.944 -37.976 -28.306 1.00 59.54 638 PHE A O 1
ATOM 4707 N N . GLY A 1 639 ? -21.805 -36.273 -29.560 1.00 60.65 639 GLY A N 1
ATOM 4708 C CA . GLY A 1 639 ? -22.610 -37.076 -30.501 1.00 61.77 639 GLY A CA 1
ATOM 4709 C C . GLY A 1 639 ? -23.734 -37.835 -29.816 1.00 62.70 639 GLY A C 1
ATOM 4710 O O . GLY A 1 639 ? -24.147 -38.869 -30.365 1.00 63.47 639 GLY A O 1
ATOM 4711 N N . ARG A 1 640 ? -24.229 -37.338 -28.677 1.00 66.35 640 ARG A N 1
ATOM 4712 C CA . ARG A 1 640 ? -25.281 -38.007 -27.861 1.00 68.00 640 ARG A CA 1
ATOM 4713 C C . ARG A 1 640 ? -26.353 -36.995 -27.441 1.00 66.86 640 ARG A C 1
ATOM 4714 O O . ARG A 1 640 ? -26.027 -35.799 -27.312 1.00 66.45 640 ARG A O 1
ATOM 4722 N N . SER A 1 641 ? -27.584 -37.476 -27.244 1.00 68.31 641 SER A N 1
ATOM 4723 C CA . SER A 1 641 ? -28.738 -36.702 -26.715 1.00 71.30 641 SER A CA 1
ATOM 4724 C C . SER A 1 641 ? -28.526 -36.446 -25.218 1.00 72.97 641 SER A C 1
ATOM 4725 O O . SER A 1 641 ? -27.776 -37.225 -24.594 1.00 75.47 641 SER A O 1
ATOM 4728 N N . VAL A 1 642 ? -29.170 -35.417 -24.661 1.00 70.85 642 VAL A N 1
ATOM 4729 C CA . VAL A 1 642 ? -29.004 -35.026 -23.228 1.00 74.91 642 VAL A CA 1
ATOM 4730 C C . VAL A 1 642 ? -29.692 -36.078 -22.343 1.00 73.91 642 VAL A C 1
ATOM 4731 O O . VAL A 1 642 ? -29.235 -36.262 -21.201 1.00 77.28 642 VAL A O 1
ATOM 4735 N N . GLU A 1 643 ? -30.737 -36.745 -22.851 1.00 72.40 643 GLU A N 1
ATOM 4736 C CA . GLU A 1 643 ? -31.454 -37.847 -22.150 1.00 70.87 643 GLU A CA 1
ATOM 4737 C C . GLU A 1 643 ? -30.494 -39.025 -21.935 1.00 68.83 643 GLU A C 1
ATOM 4738 O O . GLU A 1 643 ? -30.527 -39.614 -20.837 1.00 68.76 643 GLU A O 1
ATOM 4740 N N . GLU A 1 644 ? -29.684 -39.359 -22.947 1.00 69.61 644 GLU A N 1
ATOM 4741 C CA . GLU A 1 644 ? -28.646 -40.426 -22.876 1.00 69.76 644 GLU A CA 1
ATOM 4742 C C . GLU A 1 644 ? -27.599 -40.055 -21.820 1.00 66.70 644 GLU A C 1
ATOM 4743 O O . GLU A 1 644 ? -27.250 -40.931 -21.005 1.00 65.21 644 GLU A O 1
ATOM 4749 N N . ILE A 1 645 ? -27.115 -38.807 -21.859 1.00 64.26 645 ILE A N 1
ATOM 4750 C CA . ILE A 1 645 ? -26.070 -38.259 -20.942 1.00 62.02 645 ILE A CA 1
ATOM 4751 C C . ILE A 1 645 ? -26.614 -38.261 -19.507 1.00 63.13 645 ILE A C 1
ATOM 4752 O O . ILE A 1 645 ? -25.904 -38.765 -18.612 1.00 63.98 645 ILE A O 1
ATOM 4757 N N . GLU A 1 646 ? -27.824 -37.725 -19.304 1.00 64.96 646 GLU A N 1
ATOM 4758 C CA . GLU A 1 646 ? -28.484 -37.587 -17.975 1.00 65.26 646 GLU A CA 1
ATOM 4759 C C . GLU A 1 646 ? -28.606 -38.960 -17.300 1.00 64.50 646 GLU A C 1
ATOM 4760 O O . GLU A 1 646 ? -28.421 -39.025 -16.069 1.00 64.54 646 GLU A O 1
ATOM 4766 N N . GLU A 1 647 ? -28.901 -40.008 -18.073 1.00 65.94 647 GLU A N 1
ATOM 4767 C CA . GLU A 1 647 ? -28.975 -41.415 -17.592 1.00 67.04 647 GLU A CA 1
ATOM 4768 C C . GLU A 1 647 ? -27.565 -41.892 -17.213 1.00 65.81 647 GLU A C 1
ATOM 4769 O O . GLU A 1 647 ? -27.435 -42.545 -16.161 1.00 66.91 647 GLU A O 1
ATOM 4775 N N . ASN A 1 648 ? -26.555 -41.577 -18.034 1.00 62.61 648 ASN A N 1
ATOM 4776 C CA . ASN A 1 648 ? -25.130 -41.935 -17.791 1.00 60.60 648 ASN A CA 1
ATOM 4777 C C . ASN A 1 648 ? -24.652 -41.229 -16.514 1.00 61.12 648 ASN A C 1
ATOM 4778 O O . ASN A 1 648 ? -23.913 -41.865 -15.740 1.00 60.64 648 ASN A O 1
ATOM 4783 N N . SER A 1 649 ? -25.068 -39.972 -16.306 1.00 60.89 649 SER A N 1
ATOM 4784 C CA . SER A 1 649 ? -24.712 -39.124 -15.135 1.00 61.71 649 SER A CA 1
ATOM 4785 C C . SER A 1 649 ? -25.245 -39.747 -13.838 1.00 64.14 649 SER A C 1
ATOM 4786 O O . SER A 1 649 ? -24.549 -39.647 -12.804 1.00 65.67 649 SER A O 1
ATOM 4789 N N . ARG A 1 650 ? -26.435 -40.354 -13.888 1.00 65.24 650 ARG A N 1
ATOM 4790 C CA . ARG A 1 650 ? -27.098 -41.002 -12.724 1.00 65.03 650 ARG A CA 1
ATOM 4791 C C . ARG A 1 650 ? -26.353 -42.298 -12.377 1.00 62.90 650 ARG A C 1
ATOM 4792 O O . ARG A 1 650 ? -26.087 -42.513 -11.181 1.00 60.84 650 ARG A O 1
ATOM 4800 N N . GLN A 1 651 ? -26.011 -43.113 -13.382 1.00 63.89 651 GLN A N 1
ATOM 4801 C CA . GLN A 1 651 ? -25.274 -44.398 -13.211 1.00 63.94 651 GLN A CA 1
ATOM 4802 C C . GLN A 1 651 ? -23.872 -44.128 -12.647 1.00 60.83 651 GLN A C 1
ATOM 4803 O O . GLN A 1 651 ? -23.384 -44.978 -11.885 1.00 60.27 651 GLN A O 1
ATOM 4809 N N . ASN A 1 652 ? -23.255 -42.996 -13.010 1.00 61.18 652 ASN A N 1
ATOM 4810 C CA . ASN A 1 652 ? -21.893 -42.586 -12.566 1.00 60.52 652 ASN A CA 1
ATOM 4811 C C . ASN A 1 652 ? -21.931 -42.042 -11.128 1.00 61.61 652 ASN A C 1
ATOM 4812 O O . ASN A 1 652 ? -20.854 -41.963 -10.506 1.00 63.67 652 ASN A O 1
ATOM 4817 N N . GLY A 1 653 ? -23.109 -41.657 -10.626 1.00 59.91 653 GLY A N 1
ATOM 4818 C CA . GLY A 1 653 ? -23.276 -41.063 -9.285 1.00 59.62 653 GLY A CA 1
ATOM 4819 C C . GLY A 1 653 ? -22.723 -39.646 -9.221 1.00 61.29 653 GLY A C 1
ATOM 4820 O O . GLY A 1 653 ? -22.196 -39.267 -8.152 1.00 63.82 653 GLY A O 1
ATOM 4821 N N . ASN A 1 654 ? -22.836 -38.893 -10.322 1.00 59.19 654 ASN A N 1
ATOM 4822 C CA . ASN A 1 654 ? -22.421 -37.468 -10.429 1.00 57.90 654 ASN A CA 1
ATOM 4823 C C . ASN A 1 654 ? -23.671 -36.574 -10.400 1.00 58.57 654 ASN A C 1
ATOM 4824 O O . ASN A 1 654 ? -23.613 -35.506 -9.761 1.00 60.11 654 ASN A O 1
ATOM 4829 N N . ASN A 1 655 ? -24.751 -36.981 -11.079 1.00 58.20 655 ASN A N 1
ATOM 4830 C CA . ASN A 1 655 ? -26.057 -36.264 -11.107 1.00 58.39 655 ASN A CA 1
ATOM 4831 C C . ASN A 1 655 ? -25.831 -34.780 -11.444 1.00 59.06 655 ASN A C 1
ATOM 4832 O O . ASN A 1 655 ? -26.297 -33.920 -10.675 1.00 57.72 655 ASN A O 1
ATOM 4837 N N . LEU A 1 656 ? -25.142 -34.491 -12.553 1.00 60.44 656 LEU A N 1
ATOM 4838 C CA . LEU A 1 656 ? -24.797 -33.106 -12.983 1.00 58.21 656 LEU A CA 1
ATOM 4839 C C . LEU A 1 656 ? -25.964 -32.512 -13.770 1.00 56.46 656 LEU A C 1
ATOM 4840 O O . LEU A 1 656 ? -26.720 -33.241 -14.406 1.00 54.59 656 LEU A O 1
ATOM 4845 N N . PRO A 1 657 ? -26.148 -31.173 -13.744 1.00 56.26 657 PRO A N 1
ATOM 4846 C CA . PRO A 1 657 ? -27.225 -30.524 -14.493 1.00 56.77 657 PRO A CA 1
ATOM 4847 C C . PRO A 1 657 ? -26.876 -30.329 -15.980 1.00 57.79 657 PRO A C 1
ATOM 4848 O O . PRO A 1 657 ? -26.607 -29.211 -16.387 1.00 56.73 657 PRO A O 1
ATOM 4852 N N . TRP A 1 658 ? -26.912 -31.420 -16.756 1.00 59.15 658 TRP A N 1
ATOM 4853 C CA . TRP A 1 658 ? -26.509 -31.464 -18.189 1.00 59.58 658 TRP A CA 1
ATOM 4854 C C . TRP A 1 658 ? -27.544 -30.751 -19.071 1.00 63.17 658 TRP A C 1
ATOM 4855 O O . TRP A 1 658 ? -27.125 -30.103 -20.050 1.00 61.41 658 TRP A O 1
ATOM 4866 N N . ARG A 1 659 ? -28.838 -30.866 -18.752 1.00 68.73 659 ARG A N 1
ATOM 4867 C CA . ARG A 1 659 ? -29.936 -30.232 -19.532 1.00 70.62 659 ARG A CA 1
ATOM 4868 C C . ARG A 1 659 ? -29.806 -28.706 -19.454 1.00 72.15 659 ARG A C 1
ATOM 4869 O O . ARG A 1 659 ? -29.908 -28.051 -20.512 1.00 73.69 659 ARG A O 1
ATOM 4877 N N . GLU A 1 660 ? -29.594 -28.166 -18.250 1.00 71.80 660 GLU A N 1
ATOM 4878 C CA . GLU A 1 660 ? -29.479 -26.700 -18.018 1.00 73.72 660 GLU A CA 1
ATOM 4879 C C . GLU A 1 660 ? -28.280 -26.156 -18.808 1.00 71.22 660 GLU A C 1
ATOM 4880 O O . GLU A 1 660 ? -28.405 -25.052 -19.368 1.00 70.82 660 GLU A O 1
ATOM 4886 N N . LEU A 1 661 ? -27.180 -26.918 -18.879 1.00 67.84 661 LEU A N 1
ATOM 4887 C CA . LEU A 1 661 ? -25.934 -26.538 -19.603 1.00 66.32 661 LEU A CA 1
ATOM 4888 C C . LEU A 1 661 ? -26.177 -26.586 -21.118 1.00 63.48 661 LEU A C 1
ATOM 4889 O O . LEU A 1 661 ? -25.691 -25.680 -21.816 1.00 62.77 661 LEU A O 1
ATOM 4894 N N . ALA A 1 662 ? -26.887 -27.606 -21.606 1.00 63.72 662 ALA A N 1
ATOM 4895 C CA . ALA A 1 662 ? -27.259 -27.771 -23.032 1.00 66.91 662 ALA A CA 1
ATOM 4896 C C . ALA A 1 662 ? -28.057 -26.548 -23.502 1.00 69.72 662 ALA A C 1
ATOM 4897 O O . ALA A 1 662 ? -27.803 -26.079 -24.630 1.00 70.85 662 ALA A O 1
ATOM 4899 N N . GLU A 1 663 ? -28.972 -26.047 -22.662 1.00 74.08 663 GLU A N 1
ATOM 4900 C CA . GLU A 1 663 ? -29.842 -24.876 -22.960 1.00 76.55 663 GLU A CA 1
ATOM 4901 C C . GLU A 1 663 ? -28.993 -23.598 -23.026 1.00 73.43 663 GLU A C 1
ATOM 4902 O O . GLU A 1 663 ? -29.180 -22.822 -23.982 1.00 75.78 663 GLU A O 1
ATOM 4908 N N . GLU A 1 664 ? -28.102 -23.385 -22.055 1.00 69.46 664 GLU A N 1
ATOM 4909 C CA . GLU A 1 664 ? -27.267 -22.155 -21.958 1.00 71.24 664 GLU A CA 1
ATOM 4910 C C . GLU A 1 664 ? -26.297 -22.093 -23.146 1.00 68.62 664 GLU A C 1
ATOM 4911 O O . GLU A 1 664 ? -26.020 -20.970 -23.617 1.00 64.45 664 GLU A O 1
ATOM 4917 N N . ILE A 1 665 ? -25.807 -23.247 -23.612 1.00 65.11 665 ILE A N 1
ATOM 4918 C CA . ILE A 1 665 ? -24.902 -23.352 -24.797 1.00 63.42 665 ILE A CA 1
ATOM 4919 C C . ILE A 1 665 ? -25.691 -22.964 -26.057 1.00 64.25 665 ILE A C 1
ATOM 4920 O O . ILE A 1 665 ? -25.121 -22.256 -26.905 1.00 67.91 665 ILE A O 1
ATOM 4925 N N . LYS A 1 666 ? -26.952 -23.392 -26.170 1.00 63.15 666 LYS A N 1
ATOM 4926 C CA . LYS A 1 666 ? -27.841 -23.056 -27.318 1.00 65.92 666 LYS A CA 1
ATOM 4927 C C . LYS A 1 666 ? -28.089 -21.539 -27.360 1.00 65.84 666 LYS A C 1
ATOM 4928 O O . LYS A 1 666 ? -28.176 -20.990 -28.473 1.00 62.05 666 LYS A O 1
ATOM 4934 N N . LYS A 1 667 ? -28.178 -20.887 -26.197 1.00 68.77 667 LYS A N 1
ATOM 4935 C CA . LYS A 1 667 ? -28.512 -19.443 -26.067 1.00 72.28 667 LYS A CA 1
ATOM 4936 C C . LYS A 1 667 ? -27.257 -18.583 -26.273 1.00 70.32 667 LYS A C 1
ATOM 4937 O O . LYS A 1 667 ? -27.330 -17.623 -27.063 1.00 70.84 667 LYS A O 1
ATOM 4943 N N . TYR A 1 668 ? -26.157 -18.902 -25.582 1.00 68.96 668 TYR A N 1
ATOM 4944 C CA . TYR A 1 668 ? -24.948 -18.039 -25.468 1.00 69.47 668 TYR A CA 1
ATOM 4945 C C . TYR A 1 668 ? -23.775 -18.571 -26.306 1.00 67.70 668 TYR A C 1
ATOM 4946 O O . TYR A 1 668 ? -22.835 -17.784 -26.542 1.00 67.07 668 TYR A O 1
ATOM 4955 N N . GLY A 1 669 ? -23.804 -19.846 -26.714 1.00 65.58 669 GLY A N 1
ATOM 4956 C CA . GLY A 1 669 ? -22.710 -20.503 -27.461 1.00 64.69 669 GLY A CA 1
ATOM 4957 C C . GLY A 1 669 ? -21.536 -20.870 -26.564 1.00 62.57 669 GLY A C 1
ATOM 4958 O O . GLY A 1 669 ? -21.617 -20.623 -25.345 1.00 62.08 669 GLY A O 1
ATOM 4959 N N . ILE A 1 670 ? -20.483 -21.454 -27.148 1.00 61.35 670 ILE A N 1
ATOM 4960 C CA . ILE A 1 670 ? -19.176 -21.723 -26.473 1.00 60.11 670 ILE A CA 1
ATOM 4961 C C . ILE A 1 670 ? -18.068 -21.017 -27.262 1.00 58.07 670 ILE A C 1
ATOM 4962 O O . ILE A 1 670 ? -18.270 -20.749 -28.460 1.00 58.56 670 ILE A O 1
ATOM 4967 N N . ARG A 1 671 ? -16.950 -20.722 -26.591 1.00 56.99 671 ARG A N 1
ATOM 4968 C CA . ARG A 1 671 ? -15.821 -19.908 -27.115 1.00 55.65 671 ARG A CA 1
ATOM 4969 C C . ARG A 1 671 ? -14.941 -20.756 -28.042 1.00 57.07 671 ARG A C 1
ATOM 4970 O O . ARG A 1 671 ? -14.246 -20.161 -28.880 1.00 57.79 671 ARG A O 1
ATOM 4978 N N . ASN A 1 672 ? -14.958 -22.084 -27.884 1.00 57.35 672 ASN A N 1
ATOM 4979 C CA . ASN A 1 672 ? -13.967 -23.006 -28.500 1.00 55.86 672 ASN A CA 1
ATOM 4980 C C . ASN A 1 672 ? -14.703 -24.117 -29.263 1.00 56.12 672 ASN A C 1
ATOM 4981 O O . ASN A 1 672 ? -15.628 -24.725 -28.688 1.00 57.03 672 ASN A O 1
ATOM 4986 N N . ALA A 1 673 ? -14.294 -24.363 -30.512 1.00 54.98 673 ALA A N 1
ATOM 4987 C CA . ALA A 1 673 ? -14.919 -25.316 -31.462 1.00 54.24 673 ALA A CA 1
ATOM 4988 C C . ALA A 1 673 ? -14.652 -26.757 -31.019 1.00 50.76 673 ALA A C 1
ATOM 4989 O O . ALA A 1 673 ? -15.534 -27.603 -31.217 1.00 48.23 673 ALA A O 1
ATOM 4991 N N . TYR A 1 674 ? -13.460 -27.015 -30.478 1.00 51.29 674 TYR A N 1
ATOM 4992 C CA . TYR A 1 674 ? -13.035 -28.322 -29.911 1.00 52.90 674 TYR A CA 1
ATOM 4993 C C . TYR A 1 674 ? -12.407 -28.068 -28.535 1.00 52.51 674 TYR A C 1
ATOM 4994 O O . TYR A 1 674 ? -11.924 -26.937 -28.311 1.00 53.34 674 TYR A O 1
ATOM 5003 N N . LEU A 1 675 ? -12.413 -29.072 -27.648 1.00 51.23 675 LEU A N 1
ATOM 5004 C CA . LEU A 1 675 ? -12.032 -28.910 -26.217 1.00 52.54 675 LEU A CA 1
ATOM 5005 C C . LEU A 1 675 ? -11.033 -29.988 -25.770 1.00 50.82 675 LEU A C 1
ATOM 5006 O O . LEU A 1 675 ? -9.948 -29.610 -25.288 1.00 48.66 675 LEU A O 1
ATOM 5011 N N . LEU A 1 676 ? -11.386 -31.272 -25.902 1.00 51.60 676 LEU A N 1
ATOM 5012 C CA . LEU A 1 676 ? -10.692 -32.397 -25.216 1.00 53.20 676 LEU A CA 1
ATOM 5013 C C . LEU A 1 676 ? -9.968 -33.297 -26.225 1.00 52.72 676 LEU A C 1
ATOM 5014 O O . LEU A 1 676 ? -10.608 -33.734 -27.200 1.00 50.23 676 LEU A O 1
ATOM 5019 N N . ALA A 1 677 ? -8.685 -33.571 -25.962 1.00 52.42 677 ALA A N 1
ATOM 5020 C CA . ALA A 1 677 ? -7.805 -34.483 -26.731 1.00 51.55 677 ALA A CA 1
ATOM 5021 C C . ALA A 1 677 ? -6.659 -34.958 -25.826 1.00 50.74 677 ALA A C 1
ATOM 5022 O O . ALA A 1 677 ? -5.855 -34.110 -25.391 1.00 49.38 677 ALA A O 1
ATOM 5024 N N . LEU A 1 678 ? -6.584 -36.263 -25.555 1.00 49.92 678 LEU A N 1
ATOM 5025 C CA . LEU A 1 678 ? -5.577 -36.861 -24.637 1.00 50.33 678 LEU A CA 1
ATOM 5026 C C . LEU A 1 678 ? -4.272 -37.076 -25.414 1.00 50.86 678 LEU A C 1
ATOM 5027 O O . LEU A 1 678 ? -4.094 -38.162 -26.004 1.00 49.39 678 LEU A O 1
ATOM 5032 N N . MET A 1 679 ? -3.402 -36.060 -25.417 1.00 51.22 679 MET A N 1
ATOM 5033 C CA . MET A 1 679 ? -2.117 -36.056 -26.164 1.00 53.16 679 MET A CA 1
ATOM 5034 C C . MET A 1 679 ? -1.068 -36.826 -25.366 1.00 56.38 679 MET A C 1
ATOM 5035 O O . MET A 1 679 ? -1.201 -36.988 -24.155 1.00 57.62 679 MET A O 1
ATOM 5040 N N . PRO A 1 680 ? 0.009 -37.329 -26.015 1.00 61.76 680 PRO A N 1
ATOM 5041 C CA . PRO A 1 680 ? 1.132 -37.916 -25.289 1.00 63.66 680 PRO A CA 1
ATOM 5042 C C . PRO A 1 680 ? 1.851 -36.758 -24.588 1.00 65.07 680 PRO A C 1
ATOM 5043 O O . PRO A 1 680 ? 2.054 -35.731 -25.206 1.00 68.54 680 PRO A O 1
ATOM 5047 N N . THR A 1 681 ? 2.191 -36.945 -23.318 1.00 65.17 681 THR A N 1
ATOM 5048 C CA . THR A 1 681 ? 2.451 -35.841 -22.360 1.00 63.41 681 THR A CA 1
ATOM 5049 C C . THR A 1 681 ? 3.967 -35.626 -22.201 1.00 66.11 681 THR A C 1
ATOM 5050 O O . THR A 1 681 ? 4.349 -34.527 -21.753 1.00 73.27 681 THR A O 1
ATOM 5054 N N . GLY A 1 682 ? 4.790 -36.625 -22.547 1.00 64.26 682 GLY A N 1
ATOM 5055 C CA . GLY A 1 682 ? 6.249 -36.503 -22.760 1.00 60.98 682 GLY A CA 1
ATOM 5056 C C . GLY A 1 682 ? 6.958 -35.694 -21.682 1.00 61.54 682 GLY A C 1
ATOM 5057 O O . GLY A 1 682 ? 6.906 -36.094 -20.506 1.00 63.58 682 GLY A O 1
ATOM 5058 N N . SER A 1 683 ? 7.608 -34.593 -22.072 1.00 61.78 683 SER A N 1
ATOM 5059 C CA . SER A 1 683 ? 8.508 -33.774 -21.212 1.00 61.05 683 SER A CA 1
ATOM 5060 C C . SER A 1 683 ? 7.732 -33.069 -20.090 1.00 59.07 683 SER A C 1
ATOM 5061 O O . SER A 1 683 ? 8.337 -32.851 -19.024 1.00 56.34 683 SER A O 1
ATOM 5064 N N . THR A 1 684 ? 6.461 -32.716 -20.312 1.00 58.53 684 THR A N 1
ATOM 5065 C CA . THR A 1 684 ? 5.652 -31.904 -19.361 1.00 56.78 684 THR A CA 1
ATOM 5066 C C . THR A 1 684 ? 5.365 -32.713 -18.087 1.00 58.30 684 THR A C 1
ATOM 5067 O O . THR A 1 684 ? 5.353 -32.093 -17.006 1.00 60.41 684 THR A O 1
ATOM 5071 N N . SER A 1 685 ? 5.165 -34.033 -18.190 1.00 57.54 685 SER A N 1
ATOM 5072 C CA . SER A 1 685 ? 4.912 -34.922 -17.023 1.00 58.05 685 SER A CA 1
ATOM 5073 C C . SER A 1 685 ? 6.212 -35.189 -16.255 1.00 57.19 685 SER A C 1
ATOM 5074 O O . SER A 1 685 ? 6.133 -35.334 -15.021 1.00 58.08 685 SER A O 1
ATOM 5077 N N . LEU A 1 686 ? 7.353 -35.281 -16.946 1.00 56.69 686 LEU A N 1
ATOM 5078 C CA . LEU A 1 686 ? 8.683 -35.460 -16.298 1.00 57.69 686 LEU A CA 1
ATOM 5079 C C . LEU A 1 686 ? 8.965 -34.259 -15.384 1.00 57.88 686 LEU A C 1
ATOM 5080 O O . LEU A 1 686 ? 9.496 -34.476 -14.277 1.00 56.30 686 LEU A O 1
ATOM 5085 N N . ILE A 1 687 ? 8.593 -33.051 -15.823 1.00 58.43 687 ILE A N 1
ATOM 5086 C CA . ILE A 1 687 ? 8.718 -31.784 -15.040 1.00 57.60 687 ILE A CA 1
ATOM 5087 C C . ILE A 1 687 ? 7.785 -31.866 -13.823 1.00 55.32 687 ILE A C 1
ATOM 5088 O O . ILE A 1 687 ? 8.227 -31.472 -12.728 1.00 56.20 687 ILE A O 1
ATOM 5093 N N . LEU A 1 688 ? 6.558 -32.370 -14.010 1.00 53.23 688 LEU A N 1
ATOM 5094 C CA . LEU A 1 688 ? 5.533 -32.537 -12.941 1.00 52.07 688 LEU A CA 1
ATOM 5095 C C . LEU A 1 688 ? 5.826 -33.785 -12.095 1.00 48.91 688 LEU A C 1
ATOM 5096 O O . LEU A 1 688 ? 5.163 -33.945 -11.064 1.00 49.34 688 LEU A O 1
ATOM 5101 N N . GLY A 1 689 ? 6.754 -34.645 -12.523 1.00 49.99 689 GLY A N 1
ATOM 5102 C CA . GLY A 1 689 ? 7.044 -35.940 -11.876 1.00 51.29 689 GLY A CA 1
ATOM 5103 C C . GLY A 1 689 ? 5.869 -36.899 -11.981 1.00 52.67 689 GLY A C 1
ATOM 5104 O O . GLY A 1 689 ? 5.762 -37.785 -11.122 1.00 54.64 689 GLY A O 1
ATOM 5105 N N . ALA A 1 690 ? 5.032 -36.746 -13.013 1.00 53.14 690 ALA A N 1
ATOM 5106 C CA . ALA A 1 690 ? 3.758 -37.483 -13.197 1.00 53.24 690 ALA A CA 1
ATOM 5107 C C . ALA A 1 690 ? 3.980 -38.698 -14.101 1.00 52.54 690 ALA A C 1
ATOM 5108 O O . ALA A 1 690 ? 4.920 -38.667 -14.914 1.00 51.79 690 ALA A O 1
ATOM 5110 N N . THR A 1 691 ? 3.135 -39.723 -13.972 1.00 53.32 691 THR A N 1
ATOM 5111 C CA . THR A 1 691 ? 3.080 -40.867 -14.919 1.00 54.63 691 THR A CA 1
ATOM 5112 C C . THR A 1 691 ? 2.567 -40.314 -16.245 1.00 57.01 691 THR A C 1
ATOM 5113 O O . THR A 1 691 ? 1.695 -39.449 -16.255 1.00 57.45 691 THR A O 1
ATOM 5117 N N . PRO A 1 692 ? 3.099 -40.770 -17.401 1.00 58.64 692 PRO A N 1
ATOM 5118 C CA . PRO A 1 692 ? 2.783 -40.147 -18.686 1.00 59.46 692 PRO A CA 1
ATOM 5119 C C . PRO A 1 692 ? 1.347 -40.429 -19.155 1.00 59.03 692 PRO A C 1
ATOM 5120 O O . PRO A 1 692 ? 0.953 -41.586 -19.197 1.00 61.29 692 PRO A O 1
ATOM 5124 N N . SER A 1 693 ? 0.606 -39.361 -19.463 1.00 55.77 693 SER A N 1
ATOM 5125 C CA . SER A 1 693 ? -0.725 -39.389 -20.123 1.00 54.59 693 SER A CA 1
ATOM 5126 C C . SER A 1 693 ? -1.640 -40.422 -19.448 1.00 56.16 693 SER A C 1
ATOM 5127 O O . SER A 1 693 ? -1.728 -40.411 -18.207 1.00 55.66 693 SER A O 1
ATOM 5130 N N . ILE A 1 694 ? -2.276 -41.282 -20.249 1.00 58.86 694 ILE A N 1
ATOM 5131 C CA . ILE A 1 694 ? -3.231 -42.348 -19.817 1.00 57.79 694 ILE A CA 1
ATOM 5132 C C . ILE A 1 694 ? -2.534 -43.713 -19.882 1.00 56.68 694 ILE A C 1
ATOM 5133 O O . ILE A 1 694 ? -3.222 -44.728 -19.697 1.00 56.09 694 ILE A O 1
ATOM 5138 N N . ASP A 1 695 ? -1.225 -43.737 -20.155 1.00 58.23 695 ASP A N 1
ATOM 5139 C CA . ASP A 1 695 ? -0.407 -44.975 -20.265 1.00 59.44 695 ASP A CA 1
ATOM 5140 C C . ASP A 1 695 ? -0.274 -45.623 -18.890 1.00 59.09 695 ASP A C 1
ATOM 5141 O O . ASP A 1 695 ? -0.204 -44.927 -17.881 1.00 58.92 695 ASP A O 1
ATOM 5146 N N . PRO A 1 696 ? -0.241 -46.972 -18.801 1.00 60.94 696 PRO A N 1
ATOM 5147 C CA . PRO A 1 696 ? 0.243 -47.648 -17.598 1.00 61.33 696 PRO A CA 1
ATOM 5148 C C . PRO A 1 696 ? 1.775 -47.542 -17.557 1.00 60.89 696 PRO A C 1
ATOM 5149 O O . PRO A 1 696 ? 2.375 -47.536 -18.619 1.00 62.39 696 PRO A O 1
ATOM 5153 N N . ILE A 1 697 ? 2.360 -47.444 -16.359 1.00 59.73 697 ILE A N 1
ATOM 5154 C CA . ILE A 1 697 ? 3.815 -47.170 -16.159 1.00 61.19 697 ILE A CA 1
ATOM 5155 C C . ILE A 1 697 ? 4.634 -48.265 -16.854 1.00 63.09 697 ILE A C 1
ATOM 5156 O O . ILE A 1 697 ? 4.186 -49.428 -16.872 1.00 60.76 697 ILE A O 1
ATOM 5161 N N . PHE A 1 698 ? 5.784 -47.889 -17.419 1.00 68.81 698 PHE A N 1
ATOM 5162 C CA . PHE A 1 698 ? 6.754 -48.803 -18.075 1.00 72.19 698 PHE A CA 1
ATOM 5163 C C . PHE A 1 698 ? 7.401 -49.685 -16.998 1.00 71.99 698 PHE A C 1
ATOM 5164 O O . PHE A 1 698 ? 7.425 -50.922 -17.168 1.00 69.28 698 PHE A O 1
ATOM 5172 N N . ALA A 1 699 ? 7.887 -49.061 -15.919 1.00 70.38 699 ALA A N 1
ATOM 5173 C CA . ALA A 1 699 ? 8.608 -49.723 -14.805 1.00 69.61 699 ALA A CA 1
ATOM 5174 C C . ALA A 1 699 ? 8.419 -48.939 -13.500 1.00 69.40 699 ALA A C 1
ATOM 5175 O O . ALA A 1 699 ? 8.029 -47.756 -13.565 1.00 70.80 699 ALA A O 1
ATOM 5177 N N . ARG A 1 700 ? 8.691 -49.586 -12.363 1.00 66.45 700 ARG A N 1
ATOM 5178 C CA . ARG A 1 700 ? 8.673 -48.971 -11.008 1.00 64.90 700 ARG A CA 1
ATOM 5179 C C . ARG A 1 700 ? 9.927 -48.107 -10.833 1.00 63.51 700 ARG A C 1
ATOM 5180 O O . ARG A 1 700 ? 9.887 -47.170 -10.013 1.00 62.03 700 ARG A O 1
ATOM 5188 N N . PHE A 1 701 ? 10.991 -48.416 -11.581 1.00 63.16 701 PHE A N 1
ATOM 5189 C CA . PHE A 1 701 ? 12.232 -47.604 -11.678 1.00 64.84 701 PHE A CA 1
ATOM 5190 C C . PHE A 1 701 ? 12.914 -47.863 -13.027 1.00 66.36 701 PHE A C 1
ATOM 5191 O O . PHE A 1 701 ? 12.948 -49.026 -13.453 1.00 69.14 701 PHE A O 1
ATOM 5199 N N . TYR A 1 702 ? 13.430 -46.811 -13.670 1.00 70.84 702 TYR A N 1
ATOM 5200 C CA . TYR A 1 702 ? 14.313 -46.892 -14.866 1.00 75.61 702 TYR A CA 1
ATOM 5201 C C . TYR A 1 702 ? 15.024 -45.552 -15.088 1.00 76.44 702 TYR A C 1
ATOM 5202 O O . TYR A 1 702 ? 14.675 -44.564 -14.414 1.00 77.13 702 TYR A O 1
ATOM 5211 N N . LYS A 1 703 ? 15.993 -45.538 -16.010 1.00 80.39 703 LYS A N 1
ATOM 5212 C CA . LYS A 1 703 ? 16.883 -44.382 -16.298 1.00 85.90 703 LYS A CA 1
ATOM 5213 C C . LYS A 1 703 ? 16.797 -43.995 -17.779 1.00 93.01 703 LYS A C 1
ATOM 5214 O O . LYS A 1 703 ? 16.078 -44.676 -18.533 1.00 94.95 703 LYS A O 1
ATOM 5220 N N . GLU A 1 704 ? 17.499 -42.915 -18.144 1.00 100.03 704 GLU A N 1
ATOM 5221 C CA . GLU A 1 704 ? 17.731 -42.434 -19.535 1.00 105.89 704 GLU A CA 1
ATOM 5222 C C . GLU A 1 704 ? 19.164 -41.885 -19.614 1.00 112.94 704 GLU A C 1
ATOM 5223 O O . GLU A 1 704 ? 19.901 -42.037 -18.614 1.00 118.49 704 GLU A O 1
ATOM 5229 N N . GLU A 1 705 ? 19.552 -41.290 -20.751 1.00 115.42 705 GLU A N 1
ATOM 5230 C CA . GLU A 1 705 ? 20.885 -40.655 -20.955 1.00 115.01 705 GLU A CA 1
ATOM 5231 C C . GLU A 1 705 ? 20.708 -39.313 -21.678 1.00 116.32 705 GLU A C 1
ATOM 5232 O O . GLU A 1 705 ? 19.685 -39.147 -22.375 1.00 113.29 705 GLU A O 1
ATOM 5234 N N . ASN A 1 706 ? 21.663 -38.392 -21.490 1.00 117.74 706 ASN A N 1
ATOM 5235 C CA . ASN A 1 706 ? 21.732 -37.059 -22.151 1.00 117.10 706 ASN A CA 1
ATOM 5236 C C . ASN A 1 706 ? 23.026 -36.987 -22.971 1.00 113.23 706 ASN A C 1
ATOM 5237 O O . ASN A 1 706 ? 24.099 -36.954 -22.334 1.00 107.74 706 ASN A O 1
ATOM 5242 N N . ILE A 1 710 ? 21.933 -38.981 -17.011 1.00 71.32 710 ILE A N 1
ATOM 5243 C CA . ILE A 1 710 ? 21.224 -39.839 -16.011 1.00 74.06 710 ILE A CA 1
ATOM 5244 C C . ILE A 1 710 ? 19.925 -39.143 -15.583 1.00 71.25 710 ILE A C 1
ATOM 5245 O O . ILE A 1 710 ? 20.008 -38.074 -14.944 1.00 71.51 710 ILE A O 1
ATOM 5250 N N . LEU A 1 711 ? 18.773 -39.726 -15.931 1.00 66.37 711 LEU A N 1
ATOM 5251 C CA . LEU A 1 711 ? 17.425 -39.237 -15.534 1.00 62.96 711 LEU A CA 1
ATOM 5252 C C . LEU A 1 711 ? 16.643 -40.383 -14.899 1.00 61.13 711 LEU A C 1
ATOM 5253 O O . LEU A 1 711 ? 15.866 -41.055 -15.575 1.00 59.89 711 LEU A O 1
ATOM 5258 N N . PRO A 1 712 ? 16.814 -40.636 -13.580 1.00 59.02 712 PRO A N 1
ATOM 5259 C CA . PRO A 1 712 ? 16.101 -41.718 -12.901 1.00 59.23 712 PRO A CA 1
ATOM 5260 C C . PRO A 1 712 ? 14.640 -41.336 -12.629 1.00 62.29 712 PRO A C 1
ATOM 5261 O O . PRO A 1 712 ? 14.417 -40.268 -12.101 1.00 65.52 712 PRO A O 1
ATOM 5265 N N . GLN A 1 713 ? 13.696 -42.213 -12.984 1.00 64.32 713 GLN A N 1
ATOM 5266 C CA . GLN A 1 713 ? 12.236 -41.939 -12.916 1.00 64.38 713 GLN A CA 1
ATOM 5267 C C . GLN A 1 713 ? 11.543 -43.001 -12.060 1.00 61.61 713 GLN A C 1
ATOM 5268 O O . GLN A 1 713 ? 11.729 -44.199 -12.338 1.00 62.05 713 GLN A O 1
ATOM 5274 N N . VAL A 1 714 ? 10.759 -42.557 -11.076 1.00 57.50 714 VAL A N 1
ATOM 5275 C CA . VAL A 1 714 ? 9.887 -43.415 -10.224 1.00 57.32 714 VAL A CA 1
ATOM 5276 C C . VAL A 1 714 ? 8.474 -42.846 -10.284 1.00 56.41 714 VAL A C 1
ATOM 5277 O O . VAL A 1 714 ? 8.301 -41.631 -10.327 1.00 58.28 714 VAL A O 1
ATOM 5281 N N . PRO A 1 715 ? 7.418 -43.688 -10.287 1.00 56.44 715 PRO A N 1
ATOM 5282 C CA . PRO A 1 715 ? 6.052 -43.188 -10.131 1.00 58.05 715 PRO A CA 1
ATOM 5283 C C . PRO A 1 715 ? 5.899 -42.497 -8.776 1.00 58.89 715 PRO A C 1
ATOM 5284 O O . PRO A 1 715 ? 6.686 -42.752 -7.866 1.00 58.69 715 PRO A O 1
ATOM 5288 N N . PRO A 1 716 ? 4.904 -41.598 -8.594 1.00 60.12 716 PRO A N 1
ATOM 5289 C CA . PRO A 1 716 ? 4.588 -41.058 -7.270 1.00 58.91 716 PRO A CA 1
ATOM 5290 C C . PRO A 1 716 ? 4.222 -42.156 -6.257 1.00 58.17 716 PRO A C 1
ATOM 5291 O O . PRO A 1 716 ? 3.427 -43.022 -6.593 1.00 55.13 716 PRO A O 1
ATOM 5295 N N . GLU A 1 717 ? 4.827 -42.097 -5.063 1.00 58.48 717 GLU A N 1
ATOM 5296 C CA . GLU A 1 717 ? 4.559 -42.984 -3.896 1.00 58.13 717 GLU A CA 1
ATOM 5297 C C . GLU A 1 717 ? 4.723 -44.456 -4.292 1.00 57.49 717 GLU A C 1
ATOM 5298 O O . GLU A 1 717 ? 3.913 -45.287 -3.828 1.00 56.76 717 GLU A O 1
ATOM 5304 N N . VAL A 1 718 ? 5.737 -44.767 -5.105 1.00 57.28 718 VAL A N 1
ATOM 5305 C CA . VAL A 1 718 ? 5.993 -46.138 -5.641 1.00 58.03 718 VAL A CA 1
ATOM 5306 C C . VAL A 1 718 ? 6.295 -47.085 -4.471 1.00 59.07 718 VAL A C 1
ATOM 5307 O O . VAL A 1 718 ? 5.855 -48.246 -4.535 1.00 59.26 718 VAL A O 1
ATOM 5311 N N . ASP A 1 719 ? 7.005 -46.606 -3.444 1.00 60.10 719 ASP A N 1
ATOM 5312 C CA . ASP A 1 719 ? 7.364 -47.400 -2.236 1.00 58.97 719 ASP A CA 1
ATOM 5313 C C . ASP A 1 719 ? 6.075 -47.805 -1.511 1.00 59.30 719 ASP A C 1
ATOM 5314 O O . ASP A 1 719 ? 5.943 -48.997 -1.180 1.00 60.86 719 ASP A O 1
ATOM 5319 N N . ARG A 1 720 ? 5.148 -46.861 -1.317 1.00 60.80 720 ARG A N 1
ATOM 5320 C CA . ARG A 1 720 ? 3.867 -47.070 -0.585 1.00 62.18 720 ARG A CA 1
ATOM 5321 C C . ARG A 1 720 ? 2.949 -48.027 -1.360 1.00 62.06 720 ARG A C 1
ATOM 5322 O O . ARG A 1 720 ? 2.242 -48.809 -0.698 1.00 61.86 720 ARG A O 1
ATOM 5330 N N . PHE A 1 721 ? 2.950 -47.969 -2.697 1.00 63.22 721 PHE A N 1
ATOM 5331 C CA . PHE A 1 721 ? 1.960 -48.652 -3.577 1.00 62.35 721 PHE A CA 1
ATOM 5332 C C . PHE A 1 721 ? 2.635 -49.698 -4.481 1.00 62.14 721 PHE A C 1
ATOM 5333 O O . PHE A 1 721 ? 1.990 -50.142 -5.446 1.00 61.83 721 PHE A O 1
ATOM 5341 N N . TYR A 1 722 ? 3.865 -50.105 -4.152 1.00 64.06 722 TYR A N 1
ATOM 5342 C CA . TYR A 1 722 ? 4.756 -50.971 -4.978 1.00 65.25 722 TYR A CA 1
ATOM 5343 C C . TYR A 1 722 ? 3.957 -51.909 -5.899 1.00 64.13 722 TYR A C 1
ATOM 5344 O O . TYR A 1 722 ? 4.078 -51.775 -7.135 1.00 62.97 722 TYR A O 1
ATOM 5353 N N . TRP A 1 723 ? 3.174 -52.834 -5.335 1.00 63.95 723 TRP A N 1
ATOM 5354 C CA . TRP A 1 723 ? 2.530 -53.944 -6.094 1.00 66.84 723 TRP A CA 1
ATOM 5355 C C . TRP A 1 723 ? 1.170 -53.520 -6.664 1.00 65.72 723 TRP A C 1
ATOM 5356 O O . TRP A 1 723 ? 0.705 -54.191 -7.601 1.00 66.36 723 TRP A O 1
ATOM 5367 N N . HIS A 1 724 ? 0.558 -52.457 -6.136 1.00 65.07 724 HIS A N 1
ATOM 5368 C CA . HIS A 1 724 ? -0.691 -51.867 -6.686 1.00 64.58 724 HIS A CA 1
ATOM 5369 C C . HIS A 1 724 ? -0.416 -51.294 -8.085 1.00 61.83 724 HIS A C 1
ATOM 5370 O O . HIS A 1 724 ? -1.332 -51.334 -8.924 1.00 60.56 724 HIS A O 1
ATOM 5377 N N . TYR A 1 725 ? 0.800 -50.791 -8.324 1.00 61.59 725 TYR A N 1
ATOM 5378 C CA . TYR A 1 725 ? 1.325 -50.446 -9.673 1.00 63.69 725 TYR A CA 1
ATOM 5379 C C . TYR A 1 725 ? 1.652 -51.741 -10.427 1.00 65.91 725 TYR A C 1
ATOM 5380 O O . TYR A 1 725 ? 2.474 -52.532 -9.921 1.00 72.30 725 TYR A O 1
ATOM 5389 N N . LYS A 1 726 ? 1.027 -51.947 -11.590 1.00 63.92 726 LYS A N 1
ATOM 5390 C CA . LYS A 1 726 ? 1.294 -53.094 -12.500 1.00 62.73 726 LYS A CA 1
ATOM 5391 C C . LYS A 1 726 ? 1.848 -52.543 -13.822 1.00 60.57 726 LYS A C 1
ATOM 5392 O O . LYS A 1 726 ? 1.222 -51.622 -14.383 1.00 57.45 726 LYS A O 1
ATOM 5398 N N . THR A 1 727 ? 2.983 -53.072 -14.290 1.00 60.54 727 THR A N 1
ATOM 5399 C CA . THR A 1 727 ? 3.753 -52.540 -15.449 1.00 62.76 727 THR A CA 1
ATOM 5400 C C . THR A 1 727 ? 3.047 -52.887 -16.767 1.00 63.20 727 THR A C 1
ATOM 5401 O O . THR A 1 727 ? 2.258 -53.853 -16.792 1.00 60.26 727 THR A O 1
ATOM 5405 N N . ALA A 1 728 ? 3.360 -52.128 -17.823 1.00 66.61 728 ALA A N 1
ATOM 5406 C CA . ALA A 1 728 ? 2.627 -52.063 -19.112 1.00 67.95 728 ALA A CA 1
ATOM 5407 C C . ALA A 1 728 ? 2.594 -53.430 -19.807 1.00 68.69 728 ALA A C 1
ATOM 5408 O O . ALA A 1 728 ? 1.500 -53.821 -20.268 1.00 68.96 728 ALA A O 1
ATOM 5410 N N . TYR A 1 729 ? 3.738 -54.124 -19.871 1.00 68.68 729 TYR A N 1
ATOM 5411 C CA . TYR A 1 729 ? 3.932 -55.369 -20.664 1.00 71.06 729 TYR A CA 1
ATOM 5412 C C . TYR A 1 729 ? 3.302 -56.587 -19.970 1.00 69.70 729 TYR A C 1
ATOM 5413 O O . TYR A 1 729 ? 3.287 -57.661 -20.597 1.00 74.67 729 TYR A O 1
ATOM 5422 N N . THR A 1 730 ? 2.801 -56.439 -18.739 1.00 68.09 730 THR A N 1
ATOM 5423 C CA . THR A 1 730 ? 2.196 -57.540 -17.939 1.00 68.61 730 THR A CA 1
ATOM 5424 C C . THR A 1 730 ? 0.665 -57.435 -17.950 1.00 67.73 730 THR A C 1
ATOM 5425 O O . THR A 1 730 ? 0.023 -58.300 -17.328 1.00 66.63 730 THR A O 1
ATOM 5429 N N . ILE A 1 731 ? 0.106 -56.427 -18.630 1.00 70.06 731 ILE A N 1
ATOM 5430 C CA . ILE A 1 731 ? -1.357 -56.120 -18.627 1.00 70.90 731 ILE A CA 1
ATOM 5431 C C . ILE A 1 731 ? -1.990 -56.686 -19.903 1.00 69.81 731 ILE A C 1
ATOM 5432 O O . ILE A 1 731 ? -1.367 -56.571 -20.977 1.00 69.92 731 ILE A O 1
ATOM 5437 N N . ASP A 1 732 ? -3.182 -57.278 -19.774 1.00 67.50 732 ASP A N 1
ATOM 5438 C CA . ASP A 1 732 ? -4.051 -57.684 -20.910 1.00 66.23 732 ASP A CA 1
ATOM 5439 C C . ASP A 1 732 ? -4.755 -56.425 -21.421 1.00 66.46 732 ASP A C 1
ATOM 5440 O O . ASP A 1 732 ? -5.669 -55.943 -20.723 1.00 71.00 732 ASP A O 1
ATOM 5445 N N . HIS A 1 733 ? -4.348 -55.919 -22.590 1.00 63.51 733 HIS A N 1
ATOM 5446 C CA . HIS A 1 733 ? -4.732 -54.575 -23.105 1.00 62.11 733 HIS A CA 1
ATOM 5447 C C . HIS A 1 733 ? -6.146 -54.586 -23.705 1.00 61.61 733 HIS A C 1
ATOM 5448 O O . HIS A 1 733 ? -6.571 -53.535 -24.217 1.00 62.52 733 HIS A O 1
ATOM 5455 N N . GLU A 1 734 ? -6.860 -55.712 -23.628 1.00 62.48 734 GLU A N 1
ATOM 5456 C CA . GLU A 1 734 ? -8.332 -55.755 -23.830 1.00 63.41 734 GLU A CA 1
ATOM 5457 C C . GLU A 1 734 ? -8.973 -54.774 -22.840 1.00 62.53 734 GLU A C 1
ATOM 5458 O O . GLU A 1 734 ? -9.930 -54.080 -23.234 1.00 64.26 734 GLU A O 1
ATOM 5460 N N . TRP A 1 735 ? -8.442 -54.706 -21.612 1.00 61.08 735 TRP A N 1
ATOM 5461 C CA . TRP A 1 735 ? -8.899 -53.785 -20.534 1.00 60.42 735 TRP A CA 1
ATOM 5462 C C . TRP A 1 735 ? -8.535 -52.334 -20.883 1.00 59.29 735 TRP A C 1
ATOM 5463 O O . TRP A 1 735 ? -9.410 -51.453 -20.726 1.00 57.53 735 TRP A O 1
ATOM 5474 N N . THR A 1 736 ? -7.293 -52.102 -21.328 1.00 56.85 736 THR A N 1
ATOM 5475 C CA . THR A 1 736 ? -6.773 -50.780 -21.773 1.00 57.54 736 THR A CA 1
ATOM 5476 C C . THR A 1 736 ? -7.737 -50.162 -22.796 1.00 56.66 736 THR A C 1
ATOM 5477 O O . THR A 1 736 ? -8.030 -48.958 -22.674 1.00 58.73 736 THR A O 1
ATOM 5481 N N . ILE A 1 737 ? -8.215 -50.965 -23.749 1.00 57.67 737 ILE A N 1
ATOM 5482 C CA . ILE A 1 737 ? -9.067 -50.527 -24.897 1.00 58.46 737 ILE A CA 1
ATOM 5483 C C . ILE A 1 737 ? -10.503 -50.293 -24.407 1.00 57.62 737 ILE A C 1
ATOM 5484 O O . ILE A 1 737 ? -11.109 -49.286 -24.828 1.00 56.30 737 ILE A O 1
ATOM 5489 N N . ARG A 1 738 ? -11.033 -51.179 -23.558 1.00 57.49 738 ARG A N 1
ATOM 5490 C CA . ARG A 1 738 ? -12.386 -51.024 -22.959 1.00 60.69 738 ARG A CA 1
ATOM 5491 C C . ARG A 1 738 ? -12.428 -49.725 -22.147 1.00 60.24 738 ARG A C 1
ATOM 5492 O O . ARG A 1 738 ? -13.432 -48.999 -22.254 1.00 61.55 738 ARG A O 1
ATOM 5500 N N . ALA A 1 739 ? -11.369 -49.447 -21.381 1.00 60.14 739 ALA A N 1
ATOM 5501 C CA . ALA A 1 739 ? -11.221 -48.238 -20.535 1.00 59.88 739 ALA A CA 1
ATOM 5502 C C . ALA A 1 739 ? -11.185 -46.985 -21.421 1.00 60.99 739 ALA A C 1
ATOM 5503 O O . ALA A 1 739 ? -11.858 -45.994 -21.067 1.00 63.57 739 ALA A O 1
ATOM 5505 N N . ALA A 1 740 ? -10.430 -47.031 -22.525 1.00 57.49 740 ALA A N 1
ATOM 5506 C CA . ALA A 1 740 ? -10.296 -45.932 -23.513 1.00 56.75 740 ALA A CA 1
ATOM 5507 C C . ALA A 1 740 ? -11.650 -45.659 -24.181 1.00 56.97 740 ALA A C 1
ATOM 5508 O O . ALA A 1 740 ? -11.959 -44.473 -24.421 1.00 57.33 740 ALA A O 1
ATOM 5510 N N . ALA A 1 741 ? -12.428 -46.712 -24.459 1.00 56.66 741 ALA A N 1
ATOM 5511 C CA . ALA A 1 741 ? -13.762 -46.640 -25.105 1.00 56.73 741 ALA A CA 1
ATOM 5512 C C . ALA A 1 741 ? -14.757 -45.918 -24.188 1.00 54.82 741 ALA A C 1
ATOM 5513 O O . ALA A 1 741 ? -15.632 -45.208 -24.712 1.00 54.70 741 ALA A O 1
ATOM 5515 N N . VAL A 1 742 ? -14.634 -46.103 -22.870 1.00 54.64 742 VAL A N 1
ATOM 5516 C CA . VAL A 1 742 ? -15.501 -45.445 -21.846 1.00 56.41 742 VAL A CA 1
ATOM 5517 C C . VAL A 1 742 ? -15.157 -43.949 -21.789 1.00 55.53 742 VAL A C 1
ATOM 5518 O O . VAL A 1 742 ? -16.095 -43.131 -21.801 1.00 54.56 742 VAL A O 1
ATOM 5522 N N . ARG A 1 743 ? -13.864 -43.614 -21.726 1.00 54.68 743 ARG A N 1
ATOM 5523 C CA . ARG A 1 743 ? -13.354 -42.216 -21.729 1.00 55.25 743 ARG A CA 1
ATOM 5524 C C . ARG A 1 743 ? -13.827 -41.492 -22.997 1.00 56.14 743 ARG A C 1
ATOM 5525 O O . ARG A 1 743 ? -14.217 -40.312 -22.886 1.00 55.70 743 ARG A O 1
ATOM 5533 N N . GLN A 1 744 ? -13.814 -42.188 -24.142 1.00 56.29 744 GLN A N 1
ATOM 5534 C CA . GLN A 1 744 ? -14.108 -41.635 -25.495 1.00 55.97 744 GLN A CA 1
ATOM 5535 C C . GLN A 1 744 ? -15.531 -41.056 -25.560 1.00 54.75 744 GLN A C 1
ATOM 5536 O O . GLN A 1 744 ? -15.767 -40.202 -26.433 1.00 53.14 744 GLN A O 1
ATOM 5542 N N . LYS A 1 745 ? -16.437 -41.492 -24.676 1.00 55.81 745 LYS A N 1
ATOM 5543 C CA . LYS A 1 745 ? -17.842 -41.001 -24.596 1.00 57.38 745 LYS A CA 1
ATOM 5544 C C . LYS A 1 745 ? -17.893 -39.525 -24.171 1.00 58.64 745 LYS A C 1
ATOM 5545 O O . LYS A 1 745 ? -18.944 -38.892 -24.414 1.00 62.37 745 LYS A O 1
ATOM 5551 N N . TRP A 1 746 ? -16.835 -39.010 -23.531 1.00 56.72 746 TRP A N 1
ATOM 5552 C CA . TRP A 1 746 ? -16.774 -37.629 -22.973 1.00 55.36 746 TRP A CA 1
ATOM 5553 C C . TRP A 1 746 ? -15.666 -36.808 -23.652 1.00 55.13 746 TRP A C 1
ATOM 5554 O O . TRP A 1 746 ? -15.388 -35.696 -23.169 1.00 55.68 746 TRP A O 1
ATOM 5565 N N . ILE A 1 747 ? -15.072 -37.324 -24.734 1.00 55.61 747 ILE A N 1
ATOM 5566 C CA . ILE A 1 747 ? -13.945 -36.686 -25.481 1.00 56.14 747 ILE A CA 1
ATOM 5567 C C . ILE A 1 747 ? -14.410 -36.387 -26.913 1.00 56.07 747 ILE A C 1
ATOM 5568 O O . ILE A 1 747 ? -14.736 -37.347 -27.635 1.00 59.11 747 ILE A O 1
ATOM 5573 N N . ASP A 1 748 ? -14.420 -35.109 -27.307 1.00 54.79 748 ASP A N 1
ATOM 5574 C CA . ASP A 1 748 ? -14.916 -34.639 -28.631 1.00 54.55 748 ASP A CA 1
ATOM 5575 C C . ASP A 1 748 ? -13.895 -34.976 -29.727 1.00 53.82 748 ASP A C 1
ATOM 5576 O O . ASP A 1 748 ? -14.337 -35.316 -30.839 1.00 54.45 748 ASP A O 1
ATOM 5581 N N . GLN A 1 749 ? -12.590 -34.900 -29.437 1.00 51.10 749 GLN A N 1
ATOM 5582 C CA . GLN A 1 749 ? -11.514 -35.301 -30.388 1.00 50.64 749 GLN A CA 1
ATOM 5583 C C . GLN A 1 749 ? -11.171 -36.779 -30.136 1.00 50.55 749 GLN A C 1
ATOM 5584 O O . GLN A 1 749 ? -12.114 -37.597 -30.174 1.00 51.79 749 GLN A O 1
ATOM 5590 N N . ALA A 1 750 ? -9.900 -37.125 -29.893 1.00 49.68 750 ALA A N 1
ATOM 5591 C CA . ALA A 1 750 ? -9.420 -38.528 -29.815 1.00 51.33 750 ALA A CA 1
ATOM 5592 C C . ALA A 1 750 ? -8.418 -38.707 -28.663 1.00 52.66 750 ALA A C 1
ATOM 5593 O O . ALA A 1 750 ? -8.307 -37.795 -27.819 1.00 56.82 750 ALA A O 1
ATOM 5595 N N . GLN A 1 751 ? -7.746 -39.865 -28.614 1.00 52.58 751 GLN A N 1
ATOM 5596 C CA . GLN A 1 751 ? -6.735 -40.235 -27.582 1.00 51.89 751 GLN A CA 1
ATOM 5597 C C . GLN A 1 751 ? -5.544 -40.924 -28.264 1.00 51.82 751 GLN A C 1
ATOM 5598 O O . GLN A 1 751 ? -5.779 -41.840 -29.071 1.00 53.58 751 GLN A O 1
ATOM 5604 N N . SER A 1 752 ? -4.318 -40.514 -27.925 1.00 52.72 752 SER A N 1
ATOM 5605 C CA . SER A 1 752 ? -3.044 -41.119 -28.400 1.00 53.40 752 SER A CA 1
ATOM 5606 C C . SER A 1 752 ? -2.804 -42.455 -27.689 1.00 55.12 752 SER A C 1
ATOM 5607 O O . SER A 1 752 ? -1.895 -42.517 -26.833 1.00 55.32 752 SER A O 1
ATOM 5610 N N . LEU A 1 753 ? -3.583 -43.483 -28.041 1.00 57.68 753 LEU A N 1
ATOM 5611 C CA . LEU A 1 753 ? -3.602 -44.799 -27.344 1.00 61.18 753 LEU A CA 1
ATOM 5612 C C . LEU A 1 753 ? -2.440 -45.676 -27.827 1.00 63.98 753 LEU A C 1
ATOM 5613 O O . LEU A 1 753 ? -2.526 -46.204 -28.951 1.00 66.79 753 LEU A O 1
ATOM 5618 N N . ASN A 1 754 ? -1.400 -45.823 -26.998 1.00 66.64 754 ASN A N 1
ATOM 5619 C CA . ASN A 1 754 ? -0.294 -46.799 -27.193 1.00 68.29 754 ASN A CA 1
ATOM 5620 C C . ASN A 1 754 ? -0.773 -48.191 -26.765 1.00 70.26 754 ASN A C 1
ATOM 5621 O O . ASN A 1 754 ? -1.658 -48.267 -25.890 1.00 71.77 754 ASN A O 1
ATOM 5626 N N . LEU A 1 755 ? -0.208 -49.245 -27.361 1.00 73.15 755 LEU A N 1
ATOM 5627 C CA . LEU A 1 755 ? -0.413 -50.662 -26.951 1.00 73.44 755 LEU A CA 1
ATOM 5628 C C . LEU A 1 755 ? 0.959 -51.292 -26.688 1.00 73.63 755 LEU A C 1
ATOM 5629 O O . LEU A 1 755 ? 1.825 -51.209 -27.582 1.00 73.41 755 LEU A O 1
ATOM 5634 N N . PHE A 1 756 ? 1.151 -51.874 -25.501 1.00 74.60 756 PHE A N 1
ATOM 5635 C CA . PHE A 1 756 ? 2.436 -52.463 -25.037 1.00 76.38 756 PHE A CA 1
ATOM 5636 C C . PHE A 1 756 ? 2.320 -53.992 -25.011 1.00 78.95 756 PHE A C 1
ATOM 5637 O O . PHE A 1 756 ? 1.766 -54.528 -24.036 1.00 79.45 756 PHE A O 1
ATOM 5645 N N . VAL A 1 757 ? 2.844 -54.675 -26.034 1.00 82.99 757 VAL A N 1
ATOM 5646 C CA . VAL A 1 757 ? 2.704 -56.155 -26.205 1.00 85.92 757 VAL A CA 1
ATOM 5647 C C . VAL A 1 757 ? 4.069 -56.831 -26.013 1.00 87.83 757 VAL A C 1
ATOM 5648 O O . VAL A 1 757 ? 5.079 -56.294 -26.507 1.00 83.78 757 VAL A O 1
ATOM 5652 N N . ASP A 1 758 ? 4.076 -57.967 -25.307 1.00 95.10 758 ASP A N 1
ATOM 5653 C CA . ASP A 1 758 ? 5.258 -58.844 -25.080 1.00 98.93 758 ASP A CA 1
ATOM 5654 C C . ASP A 1 758 ? 5.245 -59.942 -26.142 1.00 98.52 758 ASP A C 1
ATOM 5655 O O . ASP A 1 758 ? 4.284 -60.702 -26.220 1.00 97.07 758 ASP A O 1
ATOM 5660 N N . PRO A 1 759 ? 6.282 -60.042 -27.009 1.00 100.98 759 PRO A N 1
ATOM 5661 C CA . PRO A 1 759 ? 6.344 -61.089 -28.033 1.00 102.76 759 PRO A CA 1
ATOM 5662 C C . PRO A 1 759 ? 5.981 -62.504 -27.552 1.00 104.65 759 PRO A C 1
ATOM 5663 O O . PRO A 1 759 ? 5.333 -63.215 -28.299 1.00 105.48 759 PRO A O 1
ATOM 5667 N N . GLN A 1 760 ? 6.400 -62.873 -26.334 1.00 105.70 760 GLN A N 1
ATOM 5668 C CA . GLN A 1 760 ? 6.163 -64.215 -25.732 1.00 105.57 760 GLN A CA 1
ATOM 5669 C C . GLN A 1 760 ? 4.676 -64.385 -25.382 1.00 107.90 760 GLN A C 1
ATOM 5670 O O . GLN A 1 760 ? 4.141 -65.482 -25.627 1.00 108.39 760 GLN A O 1
ATOM 5672 N N . ASN A 1 761 ? 4.039 -63.338 -24.843 1.00 111.91 761 ASN A N 1
ATOM 5673 C CA . ASN A 1 761 ? 2.675 -63.381 -24.244 1.00 112.83 761 ASN A CA 1
ATOM 5674 C C . ASN A 1 761 ? 1.592 -63.208 -25.321 1.00 114.45 761 ASN A C 1
ATOM 5675 O O . ASN A 1 761 ? 0.470 -63.702 -25.096 1.00 111.16 761 ASN A O 1
ATOM 5677 N N . ILE A 1 762 ? 1.900 -62.522 -26.429 1.00 118.87 762 ILE A N 1
ATOM 5678 C CA . ILE A 1 762 ? 0.922 -62.175 -27.509 1.00 119.64 762 ILE A CA 1
ATOM 5679 C C . ILE A 1 762 ? 1.374 -62.827 -28.823 1.00 118.49 762 ILE A C 1
ATOM 5680 O O . ILE A 1 762 ? 2.597 -63.010 -29.002 1.00 123.92 762 ILE A O 1
ATOM 5685 N N . ASP A 1 763 ? 0.420 -63.165 -29.700 1.00 113.74 763 ASP A N 1
ATOM 5686 C CA . ASP A 1 763 ? 0.660 -63.781 -31.035 1.00 110.03 763 ASP A CA 1
ATOM 5687 C C . ASP A 1 763 ? -0.120 -62.994 -32.097 1.00 108.14 763 ASP A C 1
ATOM 5688 O O . ASP A 1 763 ? -0.815 -62.028 -31.724 1.00 109.95 763 ASP A O 1
ATOM 5693 N N . GLY A 1 764 ? -0.001 -63.397 -33.367 1.00 103.94 764 GLY A N 1
ATOM 5694 C CA . GLY A 1 764 ? -0.638 -62.746 -34.529 1.00 99.15 764 GLY A CA 1
ATOM 5695 C C . GLY A 1 764 ? -2.146 -62.567 -34.362 1.00 95.00 764 GLY A C 1
ATOM 5696 O O . GLY A 1 764 ? -2.640 -61.444 -34.392 1.00 89.90 764 GLY A O 1
ATOM 5697 N N . PRO A 1 765 ? -2.930 -63.659 -34.206 1.00 95.64 765 PRO A N 1
ATOM 5698 C CA . PRO A 1 765 ? -4.391 -63.554 -34.150 1.00 96.87 765 PRO A CA 1
ATOM 5699 C C . PRO A 1 765 ? -4.959 -62.770 -32.951 1.00 95.78 765 PRO A C 1
ATOM 5700 O O . PRO A 1 765 ? -6.073 -62.284 -33.069 1.00 94.54 765 PRO A O 1
ATOM 5704 N N . ARG A 1 766 ? -4.210 -62.660 -31.846 1.00 96.04 766 ARG A N 1
ATOM 5705 C CA . ARG A 1 766 ? -4.643 -61.919 -30.627 1.00 99.65 766 ARG A CA 1
ATOM 5706 C C . ARG A 1 766 ? -4.438 -60.411 -30.841 1.00 96.34 766 ARG A C 1
ATOM 5707 O O . ARG A 1 766 ? -5.305 -59.633 -30.397 1.00 91.67 766 ARG A O 1
ATOM 5715 N N . LEU A 1 767 ? -3.335 -60.022 -31.492 1.00 92.20 767 LEU A N 1
ATOM 5716 C CA . LEU A 1 767 ? -3.011 -58.615 -31.860 1.00 87.57 767 LEU A CA 1
ATOM 5717 C C . LEU A 1 767 ? -4.132 -58.048 -32.739 1.00 85.46 767 LEU A C 1
ATOM 5718 O O . LEU A 1 767 ? -4.546 -56.902 -32.493 1.00 89.40 767 LEU A O 1
ATOM 5723 N N . SER A 1 768 ? -4.598 -58.828 -33.721 1.00 80.21 768 SER A N 1
ATOM 5724 C CA . SER A 1 768 ? -5.743 -58.503 -34.612 1.00 77.55 768 SER A CA 1
ATOM 5725 C C . SER A 1 768 ? -6.999 -58.212 -33.777 1.00 76.12 768 SER A C 1
ATOM 5726 O O . SER A 1 768 ? -7.712 -57.241 -34.100 1.00 73.65 768 SER A O 1
ATOM 5729 N N . ARG A 1 769 ? -7.255 -59.031 -32.750 1.00 76.98 769 ARG A N 1
ATOM 5730 C CA . ARG A 1 769 ? -8.461 -58.952 -31.880 1.00 76.91 769 ARG A CA 1
ATOM 5731 C C . ARG A 1 769 ? -8.504 -57.590 -31.168 1.00 75.20 769 ARG A C 1
ATOM 5732 O O . ARG A 1 769 ? -9.615 -57.037 -31.040 1.00 71.88 769 ARG A O 1
ATOM 5734 N N . LEU A 1 770 ? -7.348 -57.070 -30.733 1.00 72.25 770 LEU A N 1
ATOM 5735 C CA . LEU A 1 770 ? -7.230 -55.761 -30.027 1.00 71.86 770 LEU A CA 1
ATOM 5736 C C . LEU A 1 770 ? -7.649 -54.636 -30.979 1.00 72.76 770 LEU A C 1
ATOM 5737 O O . LEU A 1 770 ? -8.561 -53.865 -30.612 1.00 75.68 770 LEU A O 1
ATOM 5742 N N . TYR A 1 771 ? -7.009 -54.559 -32.153 1.00 69.18 771 TYR A N 1
ATOM 5743 C CA . TYR A 1 771 ? -7.277 -53.546 -33.209 1.00 65.54 771 TYR A CA 1
ATOM 5744 C C . TYR A 1 771 ? -8.758 -53.604 -33.608 1.00 65.44 771 TYR A C 1
ATOM 5745 O O . TYR A 1 771 ? -9.396 -52.540 -33.681 1.00 67.06 771 TYR A O 1
ATOM 5754 N N . GLU A 1 772 ? -9.290 -54.809 -33.835 1.00 68.43 772 GLU A N 1
ATOM 5755 C CA . GLU A 1 772 ? -10.717 -55.040 -34.200 1.00 72.47 772 GLU A CA 1
ATOM 5756 C C . GLU A 1 772 ? -11.635 -54.484 -33.102 1.00 70.40 772 GLU A C 1
ATOM 5757 O O . GLU A 1 772 ? -12.644 -53.842 -33.451 1.00 69.38 772 GLU A O 1
ATOM 5763 N N . LEU A 1 773 ? -11.295 -54.718 -31.830 1.00 68.75 773 LEU A N 1
ATOM 5764 C CA . LEU A 1 773 ? -12.108 -54.308 -30.649 1.00 66.88 773 LEU A CA 1
ATOM 5765 C C . LEU A 1 773 ? -12.107 -52.777 -30.523 1.00 63.07 773 LEU A C 1
ATOM 5766 O O . LEU A 1 773 ? -13.175 -52.212 -30.215 1.00 58.99 773 LEU A O 1
ATOM 5771 N N . ALA A 1 774 ? -10.956 -52.138 -30.758 1.00 61.95 774 ALA A N 1
ATOM 5772 C CA . ALA A 1 774 ? -10.798 -50.664 -30.798 1.00 63.57 774 ALA A CA 1
ATOM 5773 C C . ALA A 1 774 ? -11.845 -50.069 -31.744 1.00 63.45 774 ALA A C 1
ATOM 5774 O O . ALA A 1 774 ? -12.583 -49.156 -31.319 1.00 59.83 774 ALA A O 1
ATOM 5776 N N . TRP A 1 775 ? -11.907 -50.590 -32.974 1.00 66.60 775 TRP A N 1
ATOM 5777 C CA . TRP A 1 775 ? -12.888 -50.181 -34.014 1.00 68.23 775 TRP A CA 1
ATOM 5778 C C . TRP A 1 775 ? -14.315 -50.409 -33.496 1.00 69.60 775 TRP A C 1
ATOM 5779 O O . TRP A 1 775 ? -15.112 -49.453 -33.548 1.00 73.32 775 TRP A O 1
ATOM 5790 N N . GLU A 1 776 ? -14.612 -51.619 -33.007 1.00 69.41 776 GLU A N 1
ATOM 5791 C CA . GLU A 1 776 ? -15.973 -52.058 -32.585 1.00 70.76 776 GLU A CA 1
ATOM 5792 C C . GLU A 1 776 ? -16.523 -51.145 -31.481 1.00 68.90 776 GLU A C 1
ATOM 5793 O O . GLU A 1 776 ? -17.733 -50.841 -31.525 1.00 67.35 776 GLU A O 1
ATOM 5799 N N . LEU A 1 777 ? -15.681 -50.739 -30.524 1.00 67.26 777 LEU A N 1
ATOM 5800 C CA . LEU A 1 777 ? -16.109 -49.986 -29.313 1.00 65.34 777 LEU A CA 1
ATOM 5801 C C . LEU A 1 777 ? -16.133 -48.476 -29.589 1.00 63.80 777 LEU A C 1
ATOM 5802 O O . LEU A 1 777 ? -16.600 -47.739 -28.701 1.00 67.61 777 LEU A O 1
ATOM 5807 N N . GLY A 1 778 ? -15.656 -48.035 -30.759 1.00 60.65 778 GLY A N 1
ATOM 5808 C CA . GLY A 1 778 ? -15.845 -46.658 -31.260 1.00 59.83 778 GLY A CA 1
ATOM 5809 C C . GLY A 1 778 ? -14.657 -45.746 -30.983 1.00 59.90 778 GLY A C 1
ATOM 5810 O O . GLY A 1 778 ? -14.878 -44.523 -30.843 1.00 57.33 778 GLY A O 1
ATOM 5811 N N . LEU A 1 779 ? -13.439 -46.295 -30.925 1.00 58.49 779 LEU A N 1
ATOM 5812 C CA . LEU A 1 779 ? -12.189 -45.493 -30.885 1.00 58.89 779 LEU A CA 1
ATOM 5813 C C . LEU A 1 779 ? -11.931 -44.928 -32.289 1.00 61.00 779 LEU A C 1
ATOM 5814 O O . LEU A 1 779 ? -12.286 -45.601 -33.281 1.00 61.84 779 LEU A O 1
ATOM 5819 N N . LYS A 1 780 ? -11.357 -43.724 -32.362 1.00 60.38 780 LYS A N 1
ATOM 5820 C CA . LYS A 1 780 ? -11.134 -42.963 -33.620 1.00 57.89 780 LYS A CA 1
ATOM 5821 C C . LYS A 1 780 ? -9.693 -43.154 -34.105 1.00 59.64 780 LYS A C 1
ATOM 5822 O O . LYS A 1 780 ? -9.464 -42.991 -35.322 1.00 64.43 780 LYS A O 1
ATOM 5828 N N . THR A 1 781 ? -8.755 -43.464 -33.203 1.00 59.16 781 THR A N 1
ATOM 5829 C CA . THR A 1 781 ? -7.310 -43.619 -33.520 1.00 61.14 781 THR A CA 1
ATOM 5830 C C . THR A 1 781 ? -6.673 -44.732 -32.684 1.00 61.59 781 THR A C 1
ATOM 5831 O O . THR A 1 781 ? -7.231 -45.096 -31.630 1.00 58.39 781 THR A O 1
ATOM 5835 N N . ILE A 1 782 ? -5.547 -45.248 -33.184 1.00 63.73 782 ILE A N 1
ATOM 5836 C CA . ILE A 1 782 ? -4.526 -46.042 -32.441 1.00 63.34 782 ILE A CA 1
ATOM 5837 C C . ILE A 1 782 ? -3.161 -45.436 -32.784 1.00 63.41 782 ILE A C 1
ATOM 5838 O O . ILE A 1 782 ? -2.961 -45.067 -33.963 1.00 63.05 782 ILE A O 1
ATOM 5843 N N . TYR A 1 783 ? -2.275 -45.317 -31.792 1.00 63.07 783 TYR A N 1
ATOM 5844 C CA . TYR A 1 783 ? -0.935 -44.683 -31.912 1.00 63.63 783 TYR A CA 1
ATOM 5845 C C . TYR A 1 783 ? 0.106 -45.807 -32.016 1.00 65.81 783 TYR A C 1
ATOM 5846 O O . TYR A 1 783 ? -0.224 -46.852 -32.594 1.00 66.46 783 TYR A O 1
ATOM 5855 N N . TYR A 1 784 ? 1.309 -45.601 -31.473 1.00 71.80 784 TYR A N 1
ATOM 5856 C CA . TYR A 1 784 ? 2.454 -46.550 -31.485 1.00 78.45 784 TYR A CA 1
ATOM 5857 C C . TYR A 1 784 ? 2.012 -47.935 -30.991 1.00 80.98 784 TYR A C 1
ATOM 5858 O O . TYR A 1 784 ? 1.114 -48.014 -30.129 1.00 82.80 784 TYR A O 1
ATOM 5867 N N . LEU A 1 785 ? 2.631 -48.992 -31.526 1.00 81.70 785 LEU A N 1
ATOM 5868 C CA . LEU A 1 785 ? 2.551 -50.384 -30.998 1.00 79.81 785 LEU A CA 1
ATOM 5869 C C . LEU A 1 785 ? 3.960 -50.815 -30.573 1.00 79.21 785 LEU A C 1
ATOM 5870 O O . LEU A 1 785 ? 4.754 -51.181 -31.458 1.00 82.39 785 LEU A O 1
ATOM 5875 N N . ARG A 1 786 ? 4.251 -50.764 -29.268 1.00 80.70 786 ARG A N 1
ATOM 5876 C CA . ARG A 1 786 ? 5.607 -50.974 -28.688 1.00 81.50 786 ARG A CA 1
ATOM 5877 C C . ARG A 1 786 ? 5.797 -52.451 -28.315 1.00 82.81 786 ARG A C 1
ATOM 5878 O O . ARG A 1 786 ? 4.783 -53.147 -28.099 1.00 78.75 786 ARG A O 1
ATOM 5880 N N . SER A 1 787 ? 7.058 -52.900 -28.251 1.00 87.49 787 SER A N 1
ATOM 5881 C CA . SER A 1 787 ? 7.479 -54.262 -27.818 1.00 88.06 787 SER A CA 1
ATOM 5882 C C . SER A 1 787 ? 8.940 -54.229 -27.350 1.00 87.59 787 SER A C 1
ATOM 5883 O O . SER A 1 787 ? 9.341 -54.972 -26.450 1.00 90.58 787 SER A O 1
ATOM 5886 N N . MET B 1 3 ? 0.489 -62.407 -107.547 1.00 111.19 3 MET B N 1
ATOM 5887 C CA . MET B 1 3 ? -0.598 -62.303 -108.572 1.00 112.29 3 MET B CA 1
ATOM 5888 C C . MET B 1 3 ? -1.472 -61.069 -108.304 1.00 110.83 3 MET B C 1
ATOM 5889 O O . MET B 1 3 ? -1.751 -60.351 -109.279 1.00 113.23 3 MET B O 1
ATOM 5894 N N . TYR B 1 4 ? -1.888 -60.836 -107.049 1.00 106.83 4 TYR B N 1
ATOM 5895 C CA . TYR B 1 4 ? -2.781 -59.719 -106.630 1.00 102.85 4 TYR B CA 1
ATOM 5896 C C . TYR B 1 4 ? -2.129 -58.925 -105.492 1.00 95.43 4 TYR B C 1
ATOM 5897 O O . TYR B 1 4 ? -1.202 -59.443 -104.843 1.00 90.46 4 TYR B O 1
ATOM 5906 N N . VAL B 1 5 ? -2.621 -57.702 -105.263 1.00 89.46 5 VAL B N 1
ATOM 5907 C CA . VAL B 1 5 ? -2.128 -56.743 -104.226 1.00 85.15 5 VAL B CA 1
ATOM 5908 C C . VAL B 1 5 ? -3.350 -56.037 -103.618 1.00 82.21 5 VAL B C 1
ATOM 5909 O O . VAL B 1 5 ? -4.279 -55.720 -104.391 1.00 84.89 5 VAL B O 1
ATOM 5913 N N . ILE B 1 6 ? -3.359 -55.822 -102.297 1.00 81.24 6 ILE B N 1
ATOM 5914 C CA . ILE B 1 6 ? -4.443 -55.105 -101.554 1.00 84.27 6 ILE B CA 1
ATOM 5915 C C . ILE B 1 6 ? -4.124 -53.605 -101.563 1.00 86.09 6 ILE B C 1
ATOM 5916 O O . ILE B 1 6 ? -2.978 -53.251 -101.217 1.00 92.01 6 ILE B O 1
ATOM 5921 N N . LYS B 1 7 ? -5.097 -52.761 -101.924 1.00 86.68 7 LYS B N 1
ATOM 5922 C CA . LYS B 1 7 ? -4.935 -51.284 -102.042 1.00 87.84 7 LYS B CA 1
ATOM 5923 C C . LYS B 1 7 ? -5.439 -50.613 -100.758 1.00 92.09 7 LYS B C 1
ATOM 5924 O O . LYS B 1 7 ? -5.942 -51.338 -99.874 1.00 92.30 7 LYS B O 1
ATOM 5930 N N . ARG B 1 8 ? -5.291 -49.286 -100.661 1.00 96.54 8 ARG B N 1
ATOM 5931 C CA . ARG B 1 8 ? -5.713 -48.467 -99.490 1.00 101.31 8 ARG B CA 1
ATOM 5932 C C . ARG B 1 8 ? -7.224 -48.619 -99.275 1.00 105.44 8 ARG B C 1
ATOM 5933 O O . ARG B 1 8 ? -7.649 -48.735 -98.108 1.00 103.93 8 ARG B O 1
ATOM 5941 N N . SER B 1 9 ? -7.997 -48.619 -100.366 1.00 113.25 9 SER B N 1
ATOM 5942 C CA . SER B 1 9 ? -9.483 -48.684 -100.378 1.00 114.22 9 SER B CA 1
ATOM 5943 C C . SER B 1 9 ? -9.944 -50.146 -100.358 1.00 116.75 9 SER B C 1
ATOM 5944 O O . SER B 1 9 ? -10.769 -50.510 -101.218 1.00 118.68 9 SER B O 1
ATOM 5947 N N . GLY B 1 10 ? -9.449 -50.942 -99.402 1.00 119.19 10 GLY B N 1
ATOM 5948 C CA . GLY B 1 10 ? -9.615 -52.410 -99.383 1.00 118.77 10 GLY B CA 1
ATOM 5949 C C . GLY B 1 10 ? -9.295 -53.003 -100.745 1.00 119.03 10 GLY B C 1
ATOM 5950 O O . GLY B 1 10 ? -8.115 -52.953 -101.137 1.00 130.24 10 GLY B O 1
ATOM 5951 N N . ARG B 1 11 ? -10.310 -53.523 -101.444 1.00 114.96 11 ARG B N 1
ATOM 5952 C CA . ARG B 1 11 ? -10.274 -53.881 -102.891 1.00 113.17 11 ARG B CA 1
ATOM 5953 C C . ARG B 1 11 ? -9.165 -54.910 -103.156 1.00 113.55 11 ARG B C 1
ATOM 5954 O O . ARG B 1 11 ? -8.625 -55.469 -102.184 1.00 121.19 11 ARG B O 1
ATOM 5962 N N . LYS B 1 12 ? -8.862 -55.153 -104.435 1.00 111.30 12 LYS B N 1
ATOM 5963 C CA . LYS B 1 12 ? -7.832 -56.104 -104.931 1.00 107.79 12 LYS B CA 1
ATOM 5964 C C . LYS B 1 12 ? -7.477 -55.708 -106.368 1.00 102.24 12 LYS B C 1
ATOM 5965 O O . LYS B 1 12 ? -8.421 -55.495 -107.157 1.00 103.69 12 LYS B O 1
ATOM 5971 N N . GLU B 1 13 ? -6.186 -55.601 -106.693 1.00 96.58 13 GLU B N 1
ATOM 5972 C CA . GLU B 1 13 ? -5.714 -55.250 -108.060 1.00 94.76 13 GLU B CA 1
ATOM 5973 C C . GLU B 1 13 ? -4.594 -56.204 -108.484 1.00 92.82 13 GLU B C 1
ATOM 5974 O O . GLU B 1 13 ? -3.786 -56.591 -107.623 1.00 90.94 13 GLU B O 1
ATOM 5980 N N . LYS B 1 14 ? -4.565 -56.558 -109.773 1.00 93.42 14 LYS B N 1
ATOM 5981 C CA . LYS B 1 14 ? -3.490 -57.369 -110.404 1.00 94.44 14 LYS B CA 1
ATOM 5982 C C . LYS B 1 14 ? -2.159 -56.629 -110.227 1.00 94.84 14 LYS B C 1
ATOM 5983 O O . LYS B 1 14 ? -2.097 -55.432 -110.578 1.00 94.04 14 LYS B O 1
ATOM 5985 N N . LEU B 1 15 ? -1.156 -57.313 -109.667 1.00 94.84 15 LEU B N 1
ATOM 5986 C CA . LEU B 1 15 ? 0.237 -56.814 -109.513 1.00 94.98 15 LEU B CA 1
ATOM 5987 C C . LEU B 1 15 ? 0.680 -56.173 -110.836 1.00 93.32 15 LEU B C 1
ATOM 5988 O O . LEU B 1 15 ? 0.571 -56.841 -111.885 1.00 94.81 15 LEU B O 1
ATOM 5993 N N . ASP B 1 16 ? 1.118 -54.911 -110.778 1.00 90.17 16 ASP B N 1
ATOM 5994 C CA . ASP B 1 16 ? 1.698 -54.155 -111.918 1.00 87.53 16 ASP B CA 1
ATOM 5995 C C . ASP B 1 16 ? 3.131 -53.764 -111.545 1.00 83.38 16 ASP B C 1
ATOM 5996 O O . ASP B 1 16 ? 3.291 -52.867 -110.702 1.00 83.01 16 ASP B O 1
ATOM 6001 N N . ILE B 1 17 ? 4.125 -54.427 -112.148 1.00 80.25 17 ILE B N 1
ATOM 6002 C CA . ILE B 1 17 ? 5.581 -54.196 -111.899 1.00 78.77 17 ILE B CA 1
ATOM 6003 C C . ILE B 1 17 ? 5.953 -52.779 -112.364 1.00 79.79 17 ILE B C 1
ATOM 6004 O O . ILE B 1 17 ? 6.944 -52.227 -111.841 1.00 83.43 17 ILE B O 1
ATOM 6006 N N . ASN B 1 18 ? 5.175 -52.210 -113.292 1.00 79.35 18 ASN B N 1
ATOM 6007 C CA . ASN B 1 18 ? 5.442 -50.896 -113.939 1.00 79.88 18 ASN B CA 1
ATOM 6008 C C . ASN B 1 18 ? 5.231 -49.754 -112.934 1.00 76.06 18 ASN B C 1
ATOM 6009 O O . ASN B 1 18 ? 6.007 -48.780 -112.983 1.00 73.85 18 ASN B O 1
ATOM 6014 N N . LYS B 1 19 ? 4.213 -49.856 -112.073 1.00 71.61 19 LYS B N 1
ATOM 6015 C CA . LYS B 1 19 ? 3.834 -48.807 -111.087 1.00 71.33 19 LYS B CA 1
ATOM 6016 C C . LYS B 1 19 ? 4.915 -48.676 -110.004 1.00 69.84 19 LYS B C 1
ATOM 6017 O O . LYS B 1 19 ? 5.120 -47.542 -109.525 1.00 72.11 19 LYS B O 1
ATOM 6023 N N . ILE B 1 20 ? 5.573 -49.781 -109.633 1.00 65.57 20 ILE B N 1
ATOM 6024 C CA . ILE B 1 20 ? 6.732 -49.797 -108.687 1.00 64.62 20 ILE B CA 1
ATOM 6025 C C . ILE B 1 20 ? 7.946 -49.161 -109.379 1.00 63.42 20 ILE B C 1
ATOM 6026 O O . ILE B 1 20 ? 8.667 -48.404 -108.702 1.00 65.43 20 ILE B O 1
ATOM 6031 N N . ARG B 1 21 ? 8.159 -49.455 -110.667 1.00 60.86 21 ARG B N 1
ATOM 6032 C CA . ARG B 1 21 ? 9.251 -48.866 -111.491 1.00 61.58 21 ARG B CA 1
ATOM 6033 C C . ARG B 1 21 ? 9.113 -47.336 -111.511 1.00 61.53 21 ARG B C 1
ATOM 6034 O O . ARG B 1 21 ? 10.147 -46.654 -111.383 1.00 61.31 21 ARG B O 1
ATOM 6036 N N . ILE B 1 22 ? 7.885 -46.825 -111.653 1.00 63.14 22 ILE B N 1
ATOM 6037 C CA . ILE B 1 22 ? 7.571 -45.366 -111.760 1.00 64.58 22 ILE B CA 1
ATOM 6038 C C . ILE B 1 22 ? 7.882 -44.680 -110.421 1.00 62.20 22 ILE B C 1
ATOM 6039 O O . ILE B 1 22 ? 8.602 -43.659 -110.440 1.00 60.97 22 ILE B O 1
ATOM 6044 N N . ALA B 1 23 ? 7.360 -45.216 -109.312 1.00 59.15 23 ALA B N 1
ATOM 6045 C CA . ALA B 1 23 ? 7.586 -44.717 -107.931 1.00 58.88 23 ALA B CA 1
ATOM 6046 C C . ALA B 1 23 ? 9.090 -44.575 -107.659 1.00 56.87 23 ALA B C 1
ATOM 6047 O O . ALA B 1 23 ? 9.501 -43.528 -107.122 1.00 55.72 23 ALA B O 1
ATOM 6049 N N . ILE B 1 24 ? 9.872 -45.594 -108.030 1.00 56.47 24 ILE B N 1
ATOM 6050 C CA . ILE B 1 24 ? 11.352 -45.662 -107.837 1.00 57.01 24 ILE B CA 1
ATOM 6051 C C . ILE B 1 24 ? 12.037 -44.634 -108.746 1.00 56.82 24 ILE B C 1
ATOM 6052 O O . ILE B 1 24 ? 13.019 -44.014 -108.288 1.00 59.34 24 ILE B O 1
ATOM 6057 N N . LYS B 1 25 ? 11.549 -44.468 -109.980 1.00 57.13 25 LYS B N 1
ATOM 6058 C CA . LYS B 1 25 ? 12.143 -43.559 -111.002 1.00 56.97 25 LYS B CA 1
ATOM 6059 C C . LYS B 1 25 ? 12.029 -42.107 -110.521 1.00 56.86 25 LYS B C 1
ATOM 6060 O O . LYS B 1 25 ? 13.043 -41.386 -110.598 1.00 58.26 25 LYS B O 1
ATOM 6062 N N . PHE B 1 26 ? 10.848 -41.700 -110.043 1.00 57.04 26 PHE B N 1
ATOM 6063 C CA . PHE B 1 26 ? 10.576 -40.338 -109.509 1.00 59.73 26 PHE B CA 1
ATOM 6064 C C . PHE B 1 26 ? 11.486 -40.060 -108.305 1.00 61.76 26 PHE B C 1
ATOM 6065 O O . PHE B 1 26 ? 11.984 -38.922 -108.183 1.00 64.36 26 PHE B O 1
ATOM 6073 N N . ALA B 1 27 ? 11.706 -41.072 -107.459 1.00 62.37 27 ALA B N 1
ATOM 6074 C CA . ALA B 1 27 ? 12.463 -40.968 -106.189 1.00 61.79 27 ALA B CA 1
ATOM 6075 C C . ALA B 1 27 ? 13.973 -40.912 -106.452 1.00 64.14 27 ALA B C 1
ATOM 6076 O O . ALA B 1 27 ? 14.691 -40.417 -105.565 1.00 67.14 27 ALA B O 1
ATOM 6078 N N . CYS B 1 28 ? 14.442 -41.399 -107.608 1.00 65.04 28 CYS B N 1
ATOM 6079 C CA . CYS B 1 28 ? 15.886 -41.469 -107.975 1.00 66.05 28 CYS B CA 1
ATOM 6080 C C . CYS B 1 28 ? 16.265 -40.348 -108.951 1.00 64.72 28 CYS B C 1
ATOM 6081 O O . CYS B 1 28 ? 17.466 -40.234 -109.271 1.00 67.64 28 CYS B O 1
ATOM 6084 N N . GLU B 1 29 ? 15.285 -39.555 -109.394 1.00 62.87 29 GLU B N 1
ATOM 6085 C CA . GLU B 1 29 ? 15.440 -38.521 -110.453 1.00 64.42 29 GLU B CA 1
ATOM 6086 C C . GLU B 1 29 ? 16.435 -37.447 -109.995 1.00 61.16 29 GLU B C 1
ATOM 6087 O O . GLU B 1 29 ? 16.161 -36.785 -108.980 1.00 61.65 29 GLU B O 1
ATOM 6093 N N . GLY B 1 30 ? 17.553 -37.299 -110.713 1.00 58.15 30 GLY B N 1
ATOM 6094 C CA . GLY B 1 30 ? 18.590 -36.283 -110.447 1.00 57.57 30 GLY B CA 1
ATOM 6095 C C . GLY B 1 30 ? 19.606 -36.725 -109.403 1.00 57.60 30 GLY B C 1
ATOM 6096 O O . GLY B 1 30 ? 20.563 -35.959 -109.158 1.00 55.12 30 GLY B O 1
ATOM 6097 N N . LEU B 1 31 ? 19.422 -37.910 -108.808 1.00 56.37 31 LEU B N 1
ATOM 6098 C CA . LEU B 1 31 ? 20.241 -38.406 -107.669 1.00 56.14 31 LEU B CA 1
ATOM 6099 C C . LEU B 1 31 ? 21.221 -39.485 -108.151 1.00 55.23 31 LEU B C 1
ATOM 6100 O O . LEU B 1 31 ? 20.817 -40.333 -108.973 1.00 54.70 31 LEU B O 1
ATOM 6105 N N . ASN B 1 32 ? 22.452 -39.457 -107.627 1.00 53.80 32 ASN B N 1
ATOM 6106 C CA . ASN B 1 32 ? 23.560 -40.388 -107.973 1.00 54.59 32 ASN B CA 1
ATOM 6107 C C . ASN B 1 32 ? 23.301 -41.744 -107.304 1.00 55.96 32 ASN B C 1
ATOM 6108 O O . ASN B 1 32 ? 24.013 -42.078 -106.333 1.00 58.27 32 ASN B O 1
ATOM 6113 N N . VAL B 1 33 ? 22.318 -42.494 -107.815 1.00 57.45 33 VAL B N 1
ATOM 6114 C CA . VAL B 1 33 ? 21.916 -43.845 -107.315 1.00 58.59 33 VAL B CA 1
ATOM 6115 C C . VAL B 1 33 ? 21.604 -44.751 -108.515 1.00 59.40 33 VAL B C 1
ATOM 6116 O O . VAL B 1 33 ? 21.554 -44.233 -109.645 1.00 59.25 33 VAL B O 1
ATOM 6120 N N . ASP B 1 34 ? 21.390 -46.048 -108.262 1.00 62.56 34 ASP B N 1
ATOM 6121 C CA . ASP B 1 34 ? 21.033 -47.080 -109.276 1.00 63.82 34 ASP B CA 1
ATOM 6122 C C . ASP B 1 34 ? 19.594 -47.535 -109.038 1.00 61.45 34 ASP B C 1
ATOM 6123 O O . ASP B 1 34 ? 19.339 -48.343 -108.147 1.00 61.94 34 ASP B O 1
ATOM 6128 N N . PRO B 1 35 ? 18.605 -47.036 -109.817 1.00 59.20 35 PRO B N 1
ATOM 6129 C CA . PRO B 1 35 ? 17.211 -47.459 -109.660 1.00 58.69 35 PRO B CA 1
ATOM 6130 C C . PRO B 1 35 ? 17.006 -48.976 -109.808 1.00 58.91 35 PRO B C 1
ATOM 6131 O O . PRO B 1 35 ? 16.113 -49.499 -109.167 1.00 58.92 35 PRO B O 1
ATOM 6135 N N . LEU B 1 36 ? 17.817 -49.628 -110.650 1.00 60.92 36 LEU B N 1
ATOM 6136 C CA . LEU B 1 36 ? 17.745 -51.088 -110.941 1.00 61.68 36 LEU B CA 1
ATOM 6137 C C . LEU B 1 36 ? 18.042 -51.892 -109.669 1.00 61.30 36 LEU B C 1
ATOM 6138 O O . LEU B 1 36 ? 17.379 -52.926 -109.464 1.00 61.83 36 LEU B O 1
ATOM 6143 N N . GLU B 1 37 ? 19.003 -51.434 -108.859 1.00 62.53 37 GLU B N 1
ATOM 6144 C CA . GLU B 1 37 ? 19.376 -52.063 -107.562 1.00 64.45 37 GLU B CA 1
ATOM 6145 C C . GLU B 1 37 ? 18.125 -52.145 -106.676 1.00 62.53 37 GLU B C 1
ATOM 6146 O O . GLU B 1 37 ? 17.830 -53.247 -106.168 1.00 60.83 37 GLU B O 1
ATOM 6152 N N . LEU B 1 38 ? 17.402 -51.031 -106.525 1.00 61.28 38 LEU B N 1
ATOM 6153 C CA . LEU B 1 38 ? 16.211 -50.926 -105.638 1.00 61.27 38 LEU B CA 1
ATOM 6154 C C . LEU B 1 38 ? 15.034 -51.697 -106.253 1.00 61.86 38 LEU B C 1
ATOM 6155 O O . LEU B 1 38 ? 14.201 -52.209 -105.478 1.00 59.73 38 LEU B O 1
ATOM 6160 N N . GLU B 1 39 ? 14.965 -51.769 -107.588 1.00 63.30 39 GLU B N 1
ATOM 6161 C CA . GLU B 1 39 ? 13.930 -52.533 -108.338 1.00 64.56 39 GLU B CA 1
ATOM 6162 C C . GLU B 1 39 ? 14.101 -54.032 -108.062 1.00 60.64 39 GLU B C 1
ATOM 6163 O O . GLU B 1 39 ? 13.077 -54.711 -107.848 1.00 60.30 39 GLU B O 1
ATOM 6169 N N . ALA B 1 40 ? 15.346 -54.517 -108.074 1.00 58.35 40 ALA B N 1
ATOM 6170 C CA . ALA B 1 40 ? 15.720 -55.926 -107.805 1.00 56.95 40 ALA B CA 1
ATOM 6171 C C . ALA B 1 40 ? 15.298 -56.313 -106.381 1.00 56.84 40 ALA B C 1
ATOM 6172 O O . ALA B 1 40 ? 14.657 -57.368 -106.222 1.00 55.49 40 ALA B O 1
ATOM 6174 N N . ASP B 1 41 ? 15.632 -55.471 -105.396 1.00 58.87 41 ASP B N 1
ATOM 6175 C CA . ASP B 1 41 ? 15.320 -55.676 -103.954 1.00 60.28 41 ASP B CA 1
ATOM 6176 C C . ASP B 1 41 ? 13.802 -55.768 -103.754 1.00 60.91 41 ASP B C 1
ATOM 6177 O O . ASP B 1 41 ? 13.375 -56.549 -102.882 1.00 61.52 41 ASP B O 1
ATOM 6182 N N . ALA B 1 42 ? 13.022 -55.001 -104.524 1.00 61.63 42 ALA B N 1
ATOM 6183 C CA . ALA B 1 42 ? 11.540 -54.959 -104.451 1.00 63.11 42 ALA B CA 1
ATOM 6184 C C . ALA B 1 42 ? 10.939 -56.251 -105.022 1.00 64.23 42 ALA B C 1
ATOM 6185 O O . ALA B 1 42 ? 9.858 -56.656 -104.545 1.00 66.54 42 ALA B O 1
ATOM 6187 N N . GLN B 1 43 ? 11.599 -56.862 -106.014 1.00 64.66 43 GLN B N 1
ATOM 6188 C CA . GLN B 1 43 ? 11.193 -58.165 -106.611 1.00 65.91 43 GLN B CA 1
ATOM 6189 C C . GLN B 1 43 ? 11.286 -59.253 -105.531 1.00 65.15 43 GLN B C 1
ATOM 6190 O O . GLN B 1 43 ? 10.330 -60.049 -105.401 1.00 65.32 43 GLN B O 1
ATOM 6192 N N . ILE B 1 44 ? 12.391 -59.257 -104.777 1.00 61.82 44 ILE B N 1
ATOM 6193 C CA . ILE B 1 44 ? 12.683 -60.211 -103.664 1.00 60.76 44 ILE B CA 1
ATOM 6194 C C . ILE B 1 44 ? 11.661 -60.018 -102.533 1.00 62.33 44 ILE B C 1
ATOM 6195 O O . ILE B 1 44 ? 11.289 -61.026 -101.905 1.00 63.15 44 ILE B O 1
ATOM 6200 N N . GLN B 1 45 ? 11.221 -58.779 -102.289 1.00 66.57 45 GLN B N 1
ATOM 6201 C CA . GLN B 1 45 ? 10.347 -58.396 -101.143 1.00 68.29 45 GLN B CA 1
ATOM 6202 C C . GLN B 1 45 ? 8.860 -58.544 -101.507 1.00 69.72 45 GLN B C 1
ATOM 6203 O O . GLN B 1 45 ? 8.024 -58.349 -100.602 1.00 69.91 45 GLN B O 1
ATOM 6209 N N . PHE B 1 46 ? 8.535 -58.873 -102.764 1.00 71.47 46 PHE B N 1
ATOM 6210 C CA . PHE B 1 46 ? 7.139 -59.031 -103.256 1.00 70.88 46 PHE B CA 1
ATOM 6211 C C . PHE B 1 46 ? 6.550 -60.332 -102.699 1.00 70.41 46 PHE B C 1
ATOM 6212 O O . PHE B 1 46 ? 7.266 -61.347 -102.635 1.00 69.02 46 PHE B O 1
ATOM 6214 N N . ARG B 1 47 ? 5.275 -60.292 -102.307 1.00 73.28 47 ARG B N 1
ATOM 6215 C CA . ARG B 1 47 ? 4.506 -61.461 -101.800 1.00 75.37 47 ARG B CA 1
ATOM 6216 C C . ARG B 1 47 ? 3.024 -61.259 -102.135 1.00 76.24 47 ARG B C 1
ATOM 6217 O O . ARG B 1 47 ? 2.527 -60.133 -101.961 1.00 74.16 47 ARG B O 1
ATOM 6225 N N . ASP B 1 48 ? 2.349 -62.314 -102.600 1.00 78.13 48 ASP B N 1
ATOM 6226 C CA . ASP B 1 48 ? 0.913 -62.283 -102.994 1.00 78.84 48 ASP B CA 1
ATOM 6227 C C . ASP B 1 48 ? 0.083 -61.825 -101.787 1.00 74.13 48 ASP B C 1
ATOM 6228 O O . ASP B 1 48 ? 0.308 -62.353 -100.683 1.00 70.73 48 ASP B O 1
ATOM 6233 N N . GLY B 1 49 ? -0.803 -60.845 -101.988 1.00 72.34 49 GLY B N 1
ATOM 6234 C CA . GLY B 1 49 ? -1.698 -60.301 -100.947 1.00 71.03 49 GLY B CA 1
ATOM 6235 C C . GLY B 1 49 ? -1.040 -59.241 -100.076 1.00 69.69 49 GLY B C 1
ATOM 6236 O O . GLY B 1 49 ? -1.683 -58.818 -99.093 1.00 66.23 49 GLY B O 1
ATOM 6237 N N . ILE B 1 50 ? 0.182 -58.813 -100.412 1.00 69.23 50 ILE B N 1
ATOM 6238 C CA . ILE B 1 50 ? 0.884 -57.677 -99.735 1.00 69.13 50 ILE B CA 1
ATOM 6239 C C . ILE B 1 50 ? 0.058 -56.401 -99.951 1.00 69.80 50 ILE B C 1
ATOM 6240 O O . ILE B 1 50 ? -0.521 -56.254 -101.046 1.00 68.60 50 ILE B O 1
ATOM 6245 N N . THR B 1 51 ? 0.004 -55.520 -98.948 1.00 72.23 51 THR B N 1
ATOM 6246 C CA . THR B 1 51 ? -0.693 -54.207 -99.029 1.00 73.30 51 THR B CA 1
ATOM 6247 C C . THR B 1 51 ? 0.233 -53.206 -99.729 1.00 70.95 51 THR B C 1
ATOM 6248 O O . THR B 1 51 ? 1.461 -53.347 -99.597 1.00 66.46 51 THR B O 1
ATOM 6252 N N . THR B 1 52 ? -0.343 -52.241 -100.449 1.00 73.58 52 THR B N 1
ATOM 6253 C CA . THR B 1 52 ? 0.385 -51.135 -101.126 1.00 76.39 52 THR B CA 1
ATOM 6254 C C . THR B 1 52 ? 1.154 -50.322 -100.079 1.00 76.81 52 THR B C 1
ATOM 6255 O O . THR B 1 52 ? 2.260 -49.849 -100.406 1.00 76.84 52 THR B O 1
ATOM 6259 N N . LYS B 1 53 ? 0.586 -50.176 -98.875 1.00 78.52 53 LYS B N 1
ATOM 6260 C CA . LYS B 1 53 ? 1.227 -49.509 -97.709 1.00 82.24 53 LYS B CA 1
ATOM 6261 C C . LYS B 1 53 ? 2.513 -50.260 -97.336 1.00 83.39 53 LYS B C 1
ATOM 6262 O O . LYS B 1 53 ? 3.557 -49.591 -97.198 1.00 86.44 53 LYS B O 1
ATOM 6268 N N . GLU B 1 54 ? 2.440 -51.590 -97.190 1.00 82.33 54 GLU B N 1
ATOM 6269 C CA . GLU B 1 54 ? 3.601 -52.463 -96.852 1.00 81.40 54 GLU B CA 1
ATOM 6270 C C . GLU B 1 54 ? 4.700 -52.289 -97.912 1.00 77.55 54 GLU B C 1
ATOM 6271 O O . GLU B 1 54 ? 5.875 -52.142 -97.514 1.00 77.83 54 GLU B O 1
ATOM 6277 N N . ILE B 1 55 ? 4.333 -52.296 -99.200 1.00 72.11 55 ILE B N 1
ATOM 6278 C CA . ILE B 1 55 ? 5.283 -52.151 -100.348 1.00 70.27 55 ILE B CA 1
ATOM 6279 C C . ILE B 1 55 ? 6.064 -50.841 -100.189 1.00 68.91 55 ILE B C 1
ATOM 6280 O O . ILE B 1 55 ? 7.291 -50.862 -100.399 1.00 66.23 55 ILE B O 1
ATOM 6285 N N . GLN B 1 56 ? 5.378 -49.747 -99.842 1.00 70.06 56 GLN B N 1
ATOM 6286 C CA . GLN B 1 56 ? 5.968 -48.382 -99.757 1.00 70.22 56 GLN B CA 1
ATOM 6287 C C . GLN B 1 56 ? 6.948 -48.328 -98.576 1.00 70.45 56 GLN B C 1
ATOM 6288 O O . GLN B 1 56 ? 8.047 -47.760 -98.757 1.00 66.86 56 GLN B O 1
ATOM 6294 N N . GLN B 1 57 ? 6.575 -48.912 -97.429 1.00 72.07 57 GLN B N 1
ATOM 6295 C CA . GLN B 1 57 ? 7.416 -48.976 -96.200 1.00 73.35 57 GLN B CA 1
ATOM 6296 C C . GLN B 1 57 ? 8.708 -49.755 -96.492 1.00 70.44 57 GLN B C 1
ATOM 6297 O O . GLN B 1 57 ? 9.754 -49.388 -95.921 1.00 68.43 57 GLN B O 1
ATOM 6303 N N . LEU B 1 58 ? 8.638 -50.782 -97.348 1.00 69.39 58 LEU B N 1
ATOM 6304 C CA . LEU B 1 58 ? 9.791 -51.645 -97.731 1.00 68.83 58 LEU B CA 1
ATOM 6305 C C . LEU B 1 58 ? 10.771 -50.869 -98.622 1.00 64.68 58 LEU B C 1
ATOM 6306 O O . LEU B 1 58 ? 11.987 -50.970 -98.369 1.00 63.09 58 LEU B O 1
ATOM 6311 N N . LEU B 1 59 ? 10.267 -50.132 -99.621 1.00 61.05 59 LEU B N 1
ATOM 6312 C CA . LEU B 1 59 ? 11.089 -49.287 -100.536 1.00 59.70 59 LEU B CA 1
ATOM 6313 C C . LEU B 1 59 ? 11.817 -48.207 -99.722 1.00 57.62 59 LEU B C 1
ATOM 6314 O O . LEU B 1 59 ? 13.003 -47.953 -100.005 1.00 56.32 59 LEU B O 1
ATOM 6319 N N . ILE B 1 60 ? 11.129 -47.598 -98.750 1.00 55.06 60 ILE B N 1
ATOM 6320 C CA . ILE B 1 60 ? 11.679 -46.533 -97.858 1.00 54.00 60 ILE B CA 1
ATOM 6321 C C . ILE B 1 60 ? 12.834 -47.121 -97.039 1.00 53.82 60 ILE B C 1
ATOM 6322 O O . ILE B 1 60 ? 13.930 -46.520 -97.057 1.00 54.79 60 ILE B O 1
ATOM 6327 N N . LYS B 1 61 ? 12.595 -48.245 -96.349 1.00 52.79 61 LYS B N 1
ATOM 6328 C CA . LYS B 1 61 ? 13.578 -48.901 -95.438 1.00 52.52 61 LYS B CA 1
ATOM 6329 C C . LYS B 1 61 ? 14.798 -49.363 -96.244 1.00 51.85 61 LYS B C 1
ATOM 6330 O O . LYS B 1 61 ? 15.922 -49.078 -95.810 1.00 51.23 61 LYS B O 1
ATOM 6332 N N . THR B 1 62 ? 14.581 -50.048 -97.370 1.00 53.00 62 THR B N 1
ATOM 6333 C CA . THR B 1 62 ? 15.656 -50.608 -98.235 1.00 54.39 62 THR B CA 1
ATOM 6334 C C . THR B 1 62 ? 16.572 -49.472 -98.713 1.00 57.48 62 THR B C 1
ATOM 6335 O O . THR B 1 62 ? 17.804 -49.662 -98.684 1.00 60.31 62 THR B O 1
ATOM 6339 N N . ALA B 1 63 ? 15.993 -48.338 -99.125 1.00 56.53 63 ALA B N 1
ATOM 6340 C CA . ALA B 1 63 ? 16.718 -47.134 -99.594 1.00 55.30 63 ALA B CA 1
ATOM 6341 C C . ALA B 1 63 ? 17.553 -46.543 -98.449 1.00 54.84 63 ALA B C 1
ATOM 6342 O O . ALA B 1 63 ? 18.698 -46.140 -98.703 1.00 56.20 63 ALA B O 1
ATOM 6344 N N . ALA B 1 64 ? 17.004 -46.498 -97.231 1.00 55.66 64 ALA B N 1
ATOM 6345 C CA . ALA B 1 64 ? 17.690 -45.994 -96.014 1.00 56.29 64 ALA B CA 1
ATOM 6346 C C . ALA B 1 64 ? 18.853 -46.925 -95.637 1.00 55.78 64 ALA B C 1
ATOM 6347 O O . ALA B 1 64 ? 19.900 -46.413 -95.193 1.00 56.11 64 ALA B O 1
ATOM 6349 N N . GLU B 1 65 ? 18.683 -48.239 -95.825 1.00 56.50 65 GLU B N 1
ATOM 6350 C CA . GLU B 1 65 ? 19.716 -49.273 -95.538 1.00 59.65 65 GLU B CA 1
ATOM 6351 C C . GLU B 1 65 ? 20.916 -49.111 -96.488 1.00 58.13 65 GLU B C 1
ATOM 6352 O O . GLU B 1 65 ? 21.991 -49.647 -96.158 1.00 57.14 65 GLU B O 1
ATOM 6358 N N . LYS B 1 66 ? 20.744 -48.422 -97.624 1.00 53.91 66 LYS B N 1
ATOM 6359 C CA . LYS B 1 66 ? 21.790 -48.266 -98.673 1.00 52.14 66 LYS B CA 1
ATOM 6360 C C . LYS B 1 66 ? 22.637 -47.011 -98.432 1.00 52.13 66 LYS B C 1
ATOM 6361 O O . LYS B 1 66 ? 23.715 -46.923 -99.047 1.00 52.03 66 LYS B O 1
ATOM 6367 N N . VAL B 1 67 ? 22.174 -46.077 -97.595 1.00 53.48 67 VAL B N 1
ATOM 6368 C CA . VAL B 1 67 ? 22.913 -44.817 -97.273 1.00 54.21 67 VAL B CA 1
ATOM 6369 C C . VAL B 1 67 ? 24.311 -45.208 -96.778 1.00 53.67 67 VAL B C 1
ATOM 6370 O O . VAL B 1 67 ? 24.397 -46.086 -95.900 1.00 55.44 67 VAL B O 1
ATOM 6374 N N . SER B 1 68 ? 25.356 -44.591 -97.336 1.00 53.67 68 SER B N 1
ATOM 6375 C CA . SER B 1 68 ? 26.782 -44.829 -96.978 1.00 54.97 68 SER B CA 1
ATOM 6376 C C . SER B 1 68 ? 27.618 -43.585 -97.293 1.00 54.37 68 SER B C 1
ATOM 6377 O O . SER B 1 68 ? 27.101 -42.679 -97.979 1.00 56.49 68 SER B O 1
ATOM 6380 N N . ALA B 1 69 ? 28.871 -43.561 -96.831 1.00 52.64 69 ALA B N 1
ATOM 6381 C CA . ALA B 1 69 ? 29.844 -42.473 -97.087 1.00 53.93 69 ALA B CA 1
ATOM 6382 C C . ALA B 1 69 ? 30.256 -42.474 -98.565 1.00 54.21 69 ALA B C 1
ATOM 6383 O O . ALA B 1 69 ? 30.731 -41.427 -99.046 1.00 54.43 69 ALA B O 1
ATOM 6385 N N . GLU B 1 70 ? 30.082 -43.607 -99.254 1.00 55.42 70 GLU B N 1
ATOM 6386 C CA . GLU B 1 70 ? 30.484 -43.799 -100.674 1.00 57.02 70 GLU B CA 1
ATOM 6387 C C . GLU B 1 70 ? 29.289 -43.565 -101.612 1.00 58.37 70 GLU B C 1
ATOM 6388 O O . GLU B 1 70 ? 29.538 -43.292 -102.801 1.00 62.11 70 GLU B O 1
ATOM 6394 N N . ARG B 1 71 ? 28.050 -43.677 -101.117 1.00 59.61 71 ARG B N 1
ATOM 6395 C CA . ARG B 1 71 ? 26.812 -43.381 -101.892 1.00 60.82 71 ARG B CA 1
ATOM 6396 C C . ARG B 1 71 ? 25.792 -42.682 -100.993 1.00 58.46 71 ARG B C 1
ATOM 6397 O O . ARG B 1 71 ? 24.786 -43.271 -100.601 1.00 56.47 71 ARG B O 1
ATOM 6405 N N . PRO B 1 72 ? 26.006 -41.389 -100.663 1.00 55.91 72 PRO B N 1
ATOM 6406 C CA . PRO B 1 72 ? 25.113 -40.663 -99.758 1.00 55.76 72 PRO B CA 1
ATOM 6407 C C . PRO B 1 72 ? 23.741 -40.268 -100.333 1.00 55.87 72 PRO B C 1
ATOM 6408 O O . PRO B 1 72 ? 22.857 -40.015 -99.541 1.00 59.21 72 PRO B O 1
ATOM 6412 N N . ASP B 1 73 ? 23.579 -40.236 -101.660 1.00 56.20 73 ASP B N 1
ATOM 6413 C CA . ASP B 1 73 ? 22.350 -39.721 -102.330 1.00 56.37 73 ASP B CA 1
ATOM 6414 C C . ASP B 1 73 ? 21.151 -40.648 -102.066 1.00 57.88 73 ASP B C 1
ATOM 6415 O O . ASP B 1 73 ? 20.007 -40.183 -102.250 1.00 61.25 73 ASP B O 1
ATOM 6420 N N . TRP B 1 74 ? 21.381 -41.896 -101.640 1.00 57.83 74 TRP B N 1
ATOM 6421 C CA . TRP B 1 74 ? 20.309 -42.853 -101.242 1.00 57.00 74 TRP B CA 1
ATOM 6422 C C . TRP B 1 74 ? 19.419 -42.239 -100.150 1.00 55.79 74 TRP B C 1
ATOM 6423 O O . TRP B 1 74 ? 18.237 -42.629 -100.075 1.00 56.34 74 TRP B O 1
ATOM 6434 N N . THR B 1 75 ? 19.957 -41.333 -99.323 1.00 53.92 75 THR B N 1
ATOM 6435 C CA . THR B 1 75 ? 19.203 -40.662 -98.229 1.00 53.98 75 THR B CA 1
ATOM 6436 C C . THR B 1 75 ? 18.070 -39.833 -98.846 1.00 52.93 75 THR B C 1
ATOM 6437 O O . THR B 1 75 ? 16.945 -39.885 -98.308 1.00 54.66 75 THR B O 1
ATOM 6441 N N . TYR B 1 76 ? 18.349 -39.126 -99.944 1.00 51.61 76 TYR B N 1
ATOM 6442 C CA . TYR B 1 76 ? 17.366 -38.261 -100.652 1.00 50.97 76 TYR B CA 1
ATOM 6443 C C . TYR B 1 76 ? 16.288 -39.143 -101.299 1.00 51.26 76 TYR B C 1
ATOM 6444 O O . TYR B 1 76 ? 15.107 -38.754 -101.244 1.00 51.19 76 TYR B O 1
ATOM 6453 N N . THR B 1 77 ? 16.669 -40.305 -101.844 1.00 50.98 77 THR B N 1
ATOM 6454 C CA . THR B 1 77 ? 15.736 -41.309 -102.427 1.00 50.94 77 THR B CA 1
ATOM 6455 C C . THR B 1 77 ? 14.772 -41.808 -101.343 1.00 51.35 77 THR B C 1
ATOM 6456 O O . THR B 1 77 ? 13.564 -41.900 -101.626 1.00 49.91 77 THR B O 1
ATOM 6460 N N . ALA B 1 78 ? 15.290 -42.132 -100.155 1.00 52.50 78 ALA B N 1
ATOM 6461 C CA . ALA B 1 78 ? 14.503 -42.639 -99.006 1.00 55.31 78 ALA B CA 1
ATOM 6462 C C . ALA B 1 78 ? 13.545 -41.546 -98.513 1.00 57.64 78 ALA B C 1
ATOM 6463 O O . ALA B 1 78 ? 12.364 -41.868 -98.259 1.00 61.84 78 ALA B O 1
ATOM 6465 N N . ALA B 1 79 ? 14.036 -40.307 -98.391 1.00 56.51 79 ALA B N 1
ATOM 6466 C CA . ALA B 1 79 ? 13.265 -39.120 -97.946 1.00 57.41 79 ALA B CA 1
ATOM 6467 C C . ALA B 1 79 ? 12.054 -38.898 -98.865 1.00 57.29 79 ALA B C 1
ATOM 6468 O O . ALA B 1 79 ? 10.931 -38.750 -98.338 1.00 56.39 79 ALA B O 1
ATOM 6470 N N . ARG B 1 80 ? 12.277 -38.884 -100.184 1.00 55.47 80 ARG B N 1
ATOM 6471 C CA . ARG B 1 80 ? 11.231 -38.618 -101.209 1.00 56.23 80 ARG B CA 1
ATOM 6472 C C . ARG B 1 80 ? 10.157 -39.710 -101.157 1.00 57.18 80 ARG B C 1
ATOM 6473 O O . ARG B 1 80 ? 8.963 -39.357 -101.213 1.00 54.06 80 ARG B O 1
ATOM 6481 N N . LEU B 1 81 ? 10.567 -40.982 -101.064 1.00 58.92 81 LEU B N 1
ATOM 6482 C CA . LEU B 1 81 ? 9.647 -42.151 -100.964 1.00 58.33 81 LEU B CA 1
ATOM 6483 C C . LEU B 1 81 ? 8.741 -41.976 -99.738 1.00 57.61 81 LEU B C 1
ATOM 6484 O O . LEU B 1 81 ? 7.551 -42.319 -99.841 1.00 57.39 81 LEU B O 1
ATOM 6489 N N . LEU B 1 82 ? 9.278 -41.449 -98.631 1.00 57.78 82 LEU B N 1
ATOM 6490 C CA . LEU B 1 82 ? 8.497 -41.145 -97.400 1.00 59.40 82 LEU B CA 1
ATOM 6491 C C . LEU B 1 82 ? 7.570 -39.955 -97.675 1.00 59.89 82 LEU B C 1
ATOM 6492 O O . LEU B 1 82 ? 6.381 -40.050 -97.309 1.00 59.72 82 LEU B O 1
ATOM 6497 N N . LEU B 1 83 ? 8.090 -38.888 -98.295 1.00 58.95 83 LEU B N 1
ATOM 6498 C CA . LEU B 1 83 ? 7.318 -37.661 -98.643 1.00 58.11 83 LEU B CA 1
ATOM 6499 C C . LEU B 1 83 ? 6.089 -38.040 -99.482 1.00 59.45 83 LEU B C 1
ATOM 6500 O O . LEU B 1 83 ? 4.995 -37.555 -99.157 1.00 58.90 83 LEU B O 1
ATOM 6505 N N . TYR B 1 84 ? 6.261 -38.887 -100.503 1.00 62.75 84 TYR B N 1
ATOM 6506 C CA . TYR B 1 84 ? 5.184 -39.327 -101.431 1.00 64.47 84 TYR B CA 1
ATOM 6507 C C . TYR B 1 84 ? 4.112 -40.096 -100.651 1.00 64.38 84 TYR B C 1
ATOM 6508 O O . TYR B 1 84 ? 2.936 -40.040 -101.050 1.00 66.46 84 TYR B O 1
ATOM 6517 N N . ASP B 1 85 ? 4.503 -40.783 -99.573 1.00 65.07 85 ASP B N 1
ATOM 6518 C CA . ASP B 1 85 ? 3.578 -41.527 -98.677 1.00 67.42 85 ASP B CA 1
ATOM 6519 C C . ASP B 1 85 ? 2.815 -40.517 -97.808 1.00 67.01 85 ASP B C 1
ATOM 6520 O O . ASP B 1 85 ? 1.592 -40.689 -97.646 1.00 67.74 85 ASP B O 1
ATOM 6525 N N . LEU B 1 86 ? 3.514 -39.509 -97.273 1.00 67.13 86 LEU B N 1
ATOM 6526 C CA . LEU B 1 86 ? 2.938 -38.444 -96.404 1.00 66.71 86 LEU B CA 1
ATOM 6527 C C . LEU B 1 86 ? 1.871 -37.664 -97.183 1.00 65.40 86 LEU B C 1
ATOM 6528 O O . LEU B 1 86 ? 0.764 -37.478 -96.643 1.00 66.64 86 LEU B O 1
ATOM 6533 N N . TYR B 1 87 ? 2.203 -37.228 -98.401 1.00 64.40 87 TYR B N 1
ATOM 6534 C CA . TYR B 1 87 ? 1.307 -36.468 -99.313 1.00 63.20 87 TYR B CA 1
ATOM 6535 C C . TYR B 1 87 ? -0.036 -37.201 -99.439 1.00 64.79 87 TYR B C 1
ATOM 6536 O O . TYR B 1 87 ? -1.085 -36.559 -99.237 1.00 66.52 87 TYR B O 1
ATOM 6545 N N . LYS B 1 88 ? 0.007 -38.504 -99.736 1.00 67.32 88 LYS B N 1
ATOM 6546 C CA . LYS B 1 88 ? -1.179 -39.390 -99.927 1.00 71.61 88 LYS B CA 1
ATOM 6547 C C . LYS B 1 88 ? -2.024 -39.436 -98.646 1.00 72.20 88 LYS B C 1
ATOM 6548 O O . LYS B 1 88 ? -3.258 -39.293 -98.752 1.00 71.82 88 LYS B O 1
ATOM 6554 N N . ASP B 1 89 ? -1.383 -39.650 -97.492 1.00 71.89 89 ASP B N 1
ATOM 6555 C CA . ASP B 1 89 ? -2.044 -39.763 -96.163 1.00 70.42 89 ASP B CA 1
ATOM 6556 C C . ASP B 1 89 ? -2.808 -38.469 -95.864 1.00 68.77 89 ASP B C 1
ATOM 6557 O O . ASP B 1 89 ? -3.993 -38.555 -95.495 1.00 66.44 89 ASP B O 1
ATOM 6562 N N . VAL B 1 90 ? -2.148 -37.318 -96.022 1.00 67.87 90 VAL B N 1
ATOM 6563 C CA . VAL B 1 90 ? -2.684 -35.977 -95.639 1.00 66.63 90 VAL B CA 1
ATOM 6564 C C . VAL B 1 90 ? -3.787 -35.567 -96.625 1.00 68.46 90 VAL B C 1
ATOM 6565 O O . VAL B 1 90 ? -4.772 -34.954 -96.174 1.00 70.28 90 VAL B O 1
ATOM 6569 N N . ALA B 1 91 ? -3.634 -35.892 -97.912 1.00 68.19 91 ALA B N 1
ATOM 6570 C CA . ALA B 1 91 ? -4.625 -35.605 -98.978 1.00 69.11 91 ALA B CA 1
ATOM 6571 C C . ALA B 1 91 ? -5.951 -36.309 -98.660 1.00 71.61 91 ALA B C 1
ATOM 6572 O O . ALA B 1 91 ? -7.012 -35.684 -98.848 1.00 75.52 91 ALA B O 1
ATOM 6574 N N . HIS B 1 92 ? -5.890 -37.559 -98.192 1.00 72.67 92 HIS B N 1
ATOM 6575 C CA . HIS B 1 92 ? -7.071 -38.398 -97.847 1.00 77.04 92 HIS B CA 1
ATOM 6576 C C . HIS B 1 92 ? -7.716 -37.886 -96.551 1.00 75.57 92 HIS B C 1
ATOM 6577 O O . HIS B 1 92 ? -8.945 -38.019 -96.416 1.00 72.00 92 HIS B O 1
ATOM 6584 N N . LEU B 1 93 ? -6.923 -37.311 -95.643 1.00 78.20 93 LEU B N 1
ATOM 6585 C CA . LEU B 1 93 ? -7.384 -36.841 -94.307 1.00 80.47 93 LEU B CA 1
ATOM 6586 C C . LEU B 1 93 ? -8.107 -35.493 -94.437 1.00 78.10 93 LEU B C 1
ATOM 6587 O O . LEU B 1 93 ? -9.023 -35.241 -93.630 1.00 77.07 93 LEU B O 1
ATOM 6592 N N . ARG B 1 94 ? -7.704 -34.658 -95.401 1.00 75.54 94 ARG B N 1
ATOM 6593 C CA . ARG B 1 94 ? -8.254 -33.292 -95.620 1.00 75.37 94 ARG B CA 1
ATOM 6594 C C . ARG B 1 94 ? -9.161 -33.280 -96.860 1.00 77.37 94 ARG B C 1
ATOM 6595 O O . ARG B 1 94 ? -9.773 -32.226 -97.125 1.00 78.40 94 ARG B O 1
ATOM 6603 N N . GLY B 1 95 ? -9.244 -34.403 -97.582 1.00 78.24 95 GLY B N 1
ATOM 6604 C CA . GLY B 1 95 ? -10.278 -34.667 -98.603 1.00 79.41 95 GLY B CA 1
ATOM 6605 C C . GLY B 1 95 ? -10.050 -33.903 -99.897 1.00 79.69 95 GLY B C 1
ATOM 6606 O O . GLY B 1 95 ? -11.042 -33.400 -100.460 1.00 81.67 95 GLY B O 1
ATOM 6607 N N . TYR B 1 96 ? -8.800 -33.820 -100.362 1.00 78.44 96 TYR B N 1
ATOM 6608 C CA . TYR B 1 96 ? -8.433 -33.277 -101.698 1.00 78.53 96 TYR B CA 1
ATOM 6609 C C . TYR B 1 96 ? -7.659 -34.352 -102.469 1.00 80.56 96 TYR B C 1
ATOM 6610 O O . TYR B 1 96 ? -7.323 -35.394 -101.871 1.00 85.75 96 TYR B O 1
ATOM 6619 N N . SER B 1 97 ? -7.408 -34.105 -103.758 1.00 79.10 97 SER B N 1
ATOM 6620 C CA . SER B 1 97 ? -6.696 -35.020 -104.690 1.00 80.77 97 SER B CA 1
ATOM 6621 C C . SER B 1 97 ? -5.292 -34.468 -104.970 1.00 81.75 97 SER B C 1
ATOM 6622 O O . SER B 1 97 ? -5.095 -33.244 -104.812 1.00 80.38 97 SER B O 1
ATOM 6625 N N . LEU B 1 98 ? -4.363 -35.340 -105.381 1.00 82.07 98 LEU B N 1
ATOM 6626 C CA . LEU B 1 98 ? -2.963 -34.978 -105.735 1.00 82.26 98 LEU B CA 1
ATOM 6627 C C . LEU B 1 98 ? -2.873 -34.633 -107.229 1.00 82.86 98 LEU B C 1
ATOM 6628 O O . LEU B 1 98 ? -1.743 -34.394 -107.707 1.00 83.93 98 LEU B O 1
ATOM 6633 N N . ARG B 1 99 ? -4.012 -34.597 -107.931 1.00 85.56 99 ARG B N 1
ATOM 6634 C CA . ARG B 1 99 ? -4.113 -34.271 -109.380 1.00 87.41 99 ARG B CA 1
ATOM 6635 C C . ARG B 1 99 ? -4.915 -32.974 -109.557 1.00 90.91 99 ARG B C 1
ATOM 6636 O O . ARG B 1 99 ? -5.917 -32.789 -108.830 1.00 87.23 99 ARG B O 1
ATOM 6644 N N . ASP B 1 100 ? -4.479 -32.115 -110.487 1.00 98.24 100 ASP B N 1
ATOM 6645 C CA . ASP B 1 100 ? -5.137 -30.824 -110.834 1.00 104.88 100 ASP B CA 1
ATOM 6646 C C . ASP B 1 100 ? -6.119 -31.065 -111.992 1.00 109.35 100 ASP B C 1
ATOM 6647 O O . ASP B 1 100 ? -6.414 -32.244 -112.279 1.00 108.20 100 ASP B O 1
ATOM 6652 N N . ASP B 1 101 ? -6.596 -29.987 -112.629 1.00 112.48 101 ASP B N 1
ATOM 6653 C CA . ASP B 1 101 ? -7.592 -30.008 -113.737 1.00 111.98 101 ASP B CA 1
ATOM 6654 C C . ASP B 1 101 ? -7.016 -30.760 -114.947 1.00 109.03 101 ASP B C 1
ATOM 6655 O O . ASP B 1 101 ? -7.763 -31.556 -115.550 1.00 110.17 101 ASP B O 1
ATOM 6660 N N . LEU B 1 102 ? -5.743 -30.514 -115.284 1.00 103.91 102 LEU B N 1
ATOM 6661 C CA . LEU B 1 102 ? -5.047 -31.090 -116.470 1.00 99.20 102 LEU B CA 1
ATOM 6662 C C . LEU B 1 102 ? -4.464 -32.475 -116.142 1.00 98.17 102 LEU B C 1
ATOM 6663 O O . LEU B 1 102 ? -4.013 -33.155 -117.088 1.00 91.89 102 LEU B O 1
ATOM 6665 N N . GLY B 1 103 ? -4.455 -32.871 -114.862 1.00 99.97 103 GLY B N 1
ATOM 6666 C CA . GLY B 1 103 ? -3.987 -34.194 -114.397 1.00 97.81 103 GLY B CA 1
ATOM 6667 C C . GLY B 1 103 ? -2.490 -34.228 -114.117 1.00 97.63 103 GLY B C 1
ATOM 6668 O O . GLY B 1 103 ? -1.891 -35.320 -114.237 1.00 93.44 103 GLY B O 1
ATOM 6669 N N . LYS B 1 104 ? -1.901 -33.083 -113.747 1.00 95.07 104 LYS B N 1
ATOM 6670 C CA . LYS B 1 104 ? -0.490 -32.960 -113.289 1.00 91.21 104 LYS B CA 1
ATOM 6671 C C . LYS B 1 104 ? -0.434 -33.233 -111.779 1.00 87.39 104 LYS B C 1
ATOM 6672 O O . LYS B 1 104 ? -1.464 -33.046 -111.103 1.00 81.65 104 LYS B O 1
ATOM 6674 N N . TYR B 1 105 ? 0.728 -33.662 -111.275 1.00 85.40 105 TYR B N 1
ATOM 6675 C CA . TYR B 1 105 ? 0.954 -34.038 -109.854 1.00 81.73 105 TYR B CA 1
ATOM 6676 C C . TYR B 1 105 ? 1.131 -32.767 -109.015 1.00 81.16 105 TYR B C 1
ATOM 6677 O O . TYR B 1 105 ? 2.094 -32.016 -109.264 1.00 78.62 105 TYR B O 1
ATOM 6686 N N . LYS B 1 106 ? 0.216 -32.539 -108.066 1.00 80.43 106 LYS B N 1
ATOM 6687 C CA . LYS B 1 106 ? 0.249 -31.404 -107.105 1.00 81.16 106 LYS B CA 1
ATOM 6688 C C . LYS B 1 106 ? 0.195 -31.958 -105.683 1.00 76.97 106 LYS B C 1
ATOM 6689 O O . LYS B 1 106 ? -0.883 -32.158 -105.128 1.00 73.53 106 LYS B O 1
ATOM 6695 N N . PRO B 1 107 ? 1.366 -32.233 -105.065 1.00 73.87 107 PRO B N 1
ATOM 6696 C CA . PRO B 1 107 ? 1.427 -32.698 -103.678 1.00 73.47 107 PRO B CA 1
ATOM 6697 C C . PRO B 1 107 ? 0.726 -31.746 -102.696 1.00 70.97 107 PRO B C 1
ATOM 6698 O O . PRO B 1 107 ? 0.072 -32.222 -101.780 1.00 62.41 107 PRO B O 1
ATOM 6702 N N . TYR B 1 108 ? 0.894 -30.435 -102.911 1.00 71.09 108 TYR B N 1
ATOM 6703 C CA . TYR B 1 108 ? 0.336 -29.338 -102.076 1.00 69.08 108 TYR B CA 1
ATOM 6704 C C . TYR B 1 108 ? -0.941 -28.801 -102.729 1.00 69.43 108 TYR B C 1
ATOM 6705 O O . TYR B 1 108 ? -0.964 -28.650 -103.964 1.00 71.96 108 TYR B O 1
ATOM 6714 N N . ASN B 1 109 ? -1.962 -28.525 -101.911 1.00 69.71 109 ASN B N 1
ATOM 6715 C CA . ASN B 1 109 ? -3.273 -27.969 -102.337 1.00 69.44 109 ASN B CA 1
ATOM 6716 C C . ASN B 1 109 ? -3.387 -26.524 -101.832 1.00 70.57 109 ASN B C 1
ATOM 6717 O O . ASN B 1 109 ? -3.804 -26.325 -100.668 1.00 66.17 109 ASN B O 1
ATOM 6722 N N . ARG B 1 110 ? -3.020 -25.555 -102.678 1.00 71.39 110 ARG B N 1
ATOM 6723 C CA . ARG B 1 110 ? -3.028 -24.101 -102.345 1.00 74.37 110 ARG B CA 1
ATOM 6724 C C . ARG B 1 110 ? -4.440 -23.673 -101.909 1.00 74.01 110 ARG B C 1
ATOM 6725 O O . ARG B 1 110 ? -4.541 -22.874 -100.959 1.00 70.39 110 ARG B O 1
ATOM 6733 N N . LYS B 1 111 ? -5.487 -24.207 -102.549 1.00 76.36 111 LYS B N 1
ATOM 6734 C CA . LYS B 1 111 ? -6.912 -23.838 -102.304 1.00 75.92 111 LYS B CA 1
ATOM 6735 C C . LYS B 1 111 ? -7.358 -24.271 -100.900 1.00 74.34 111 LYS B C 1
ATOM 6736 O O . LYS B 1 111 ? -8.234 -23.589 -100.340 1.00 77.14 111 LYS B O 1
ATOM 6738 N N . ASN B 1 112 ? -6.788 -25.354 -100.356 1.00 74.53 112 ASN B N 1
ATOM 6739 C CA . ASN B 1 112 ? -7.250 -26.012 -99.100 1.00 71.65 112 ASN B CA 1
ATOM 6740 C C . ASN B 1 112 ? -6.678 -25.308 -97.859 1.00 69.89 112 ASN B C 1
ATOM 6741 O O . ASN B 1 112 ? -7.278 -25.471 -96.775 1.00 68.86 112 ASN B O 1
ATOM 6746 N N . PHE B 1 113 ? -5.575 -24.559 -97.999 1.00 69.41 113 PHE B N 1
ATOM 6747 C CA . PHE B 1 113 ? -4.768 -24.006 -96.874 1.00 68.23 113 PHE B CA 1
ATOM 6748 C C . PHE B 1 113 ? -5.671 -23.293 -95.859 1.00 67.81 113 PHE B C 1
ATOM 6749 O O . PHE B 1 113 ? -5.627 -23.674 -94.678 1.00 67.84 113 PHE B O 1
ATOM 6757 N N . TYR B 1 114 ? -6.468 -22.312 -96.297 1.00 68.48 114 TYR B N 1
ATOM 6758 C CA . TYR B 1 114 ? -7.336 -21.488 -95.412 1.00 69.37 114 TYR B CA 1
ATOM 6759 C C . TYR B 1 114 ? -8.345 -22.379 -94.679 1.00 68.45 114 TYR B C 1
ATOM 6760 O O . TYR B 1 114 ? -8.453 -22.273 -93.440 1.00 67.00 114 TYR B O 1
ATOM 6769 N N . SER B 1 115 ? -9.071 -23.214 -95.428 1.00 71.09 115 SER B N 1
ATOM 6770 C CA . SER B 1 115 ? -10.110 -24.148 -94.913 1.00 72.59 115 SER B CA 1
ATOM 6771 C C . SER B 1 115 ? -9.504 -25.054 -93.834 1.00 74.55 115 SER B C 1
ATOM 6772 O O . SER B 1 115 ? -10.094 -25.155 -92.740 1.00 77.28 115 SER B O 1
ATOM 6775 N N . PHE B 1 116 ? -8.360 -25.670 -94.144 1.00 73.66 116 PHE B N 1
ATOM 6776 C CA . PHE B 1 116 ? -7.596 -26.590 -93.259 1.00 71.86 116 PHE B CA 1
ATOM 6777 C C . PHE B 1 116 ? -7.277 -25.899 -91.926 1.00 69.78 116 PHE B C 1
ATOM 6778 O O . PHE B 1 116 ? -7.699 -26.416 -90.875 1.00 69.32 116 PHE B O 1
ATOM 6786 N N . VAL B 1 117 ? -6.560 -24.771 -91.966 1.00 69.44 117 VAL B N 1
ATOM 6787 C CA . VAL B 1 117 ? -6.071 -24.051 -90.749 1.00 71.99 117 VAL B CA 1
ATOM 6788 C C . VAL B 1 117 ? -7.277 -23.591 -89.920 1.00 74.99 117 VAL B C 1
ATOM 6789 O O . VAL B 1 117 ? -7.234 -23.755 -88.684 1.00 74.06 117 VAL B O 1
ATOM 6793 N N . LYS B 1 118 ? -8.305 -23.044 -90.578 1.00 77.21 118 LYS B N 1
ATOM 6794 C CA . LYS B 1 118 ? -9.561 -22.563 -89.939 1.00 79.42 118 LYS B CA 1
ATOM 6795 C C . LYS B 1 118 ? -10.168 -23.689 -89.092 1.00 77.91 118 LYS B C 1
ATOM 6796 O O . LYS B 1 118 ? -10.492 -23.431 -87.916 1.00 78.58 118 LYS B O 1
ATOM 6802 N N . GLU B 1 119 ? -10.298 -24.885 -89.676 1.00 78.01 119 GLU B N 1
ATOM 6803 C CA . GLU B 1 119 ? -10.941 -26.080 -89.064 1.00 77.42 119 GLU B CA 1
ATOM 6804 C C . GLU B 1 119 ? -10.192 -26.495 -87.792 1.00 78.04 119 GLU B C 1
ATOM 6805 O O . GLU B 1 119 ? -10.867 -26.813 -86.792 1.00 83.99 119 GLU B O 1
ATOM 6811 N N . TYR B 1 120 ? -8.856 -26.509 -87.833 1.00 75.53 120 TYR B N 1
ATOM 6812 C CA . TYR B 1 120 ? -7.994 -27.047 -86.747 1.00 74.30 120 TYR B CA 1
ATOM 6813 C C . TYR B 1 120 ? -7.692 -25.951 -85.715 1.00 72.57 120 TYR B C 1
ATOM 6814 O O . TYR B 1 120 ? -7.303 -26.303 -84.581 1.00 74.24 120 TYR B O 1
ATOM 6823 N N . VAL B 1 121 ? -7.898 -24.678 -86.068 1.00 72.67 121 VAL B N 1
ATOM 6824 C CA . VAL B 1 121 ? -7.976 -23.556 -85.082 1.00 73.48 121 VAL B CA 1
ATOM 6825 C C . VAL B 1 121 ? -9.225 -23.779 -84.216 1.00 73.40 121 VAL B C 1
ATOM 6826 O O . VAL B 1 121 ? -9.127 -23.627 -82.983 1.00 69.35 121 VAL B O 1
ATOM 6830 N N . GLU B 1 122 ? -10.343 -24.156 -84.847 1.00 75.67 122 GLU B N 1
ATOM 6831 C CA . GLU B 1 122 ? -11.672 -24.334 -84.198 1.00 80.38 122 GLU B CA 1
ATOM 6832 C C . GLU B 1 122 ? -11.718 -25.637 -83.387 1.00 80.63 122 GLU B C 1
ATOM 6833 O O . GLU B 1 122 ? -12.675 -25.786 -82.605 1.00 84.29 122 GLU B O 1
ATOM 6839 N N . LYS B 1 123 ? -10.739 -26.536 -83.556 1.00 81.25 123 LYS B N 1
ATOM 6840 C CA . LYS B 1 123 ? -10.609 -27.801 -82.774 1.00 78.60 123 LYS B CA 1
ATOM 6841 C C . LYS B 1 123 ? -9.585 -27.633 -81.639 1.00 75.03 123 LYS B C 1
ATOM 6842 O O . LYS B 1 123 ? -9.417 -28.592 -80.859 1.00 71.62 123 LYS B O 1
ATOM 6848 N N . GLY B 1 124 ? -8.926 -26.470 -81.549 1.00 72.54 124 GLY B N 1
ATOM 6849 C CA . GLY B 1 124 ? -7.984 -26.124 -80.466 1.00 71.37 124 GLY B CA 1
ATOM 6850 C C . GLY B 1 124 ? -6.578 -26.656 -80.705 1.00 72.83 124 GLY B C 1
ATOM 6851 O O . GLY B 1 124 ? -5.812 -26.704 -79.724 1.00 71.40 124 GLY B O 1
ATOM 6852 N N . ILE B 1 125 ? -6.238 -27.022 -81.950 1.00 72.39 125 ILE B N 1
ATOM 6853 C CA . ILE B 1 125 ? -4.899 -27.561 -82.346 1.00 71.01 125 ILE B CA 1
ATOM 6854 C C . ILE B 1 125 ? -3.984 -26.387 -82.717 1.00 70.91 125 ILE B C 1
ATOM 6855 O O . ILE B 1 125 ? -2.852 -26.335 -82.192 1.00 72.81 125 ILE B O 1
ATOM 6860 N N . TYR B 1 126 ? -4.456 -25.500 -83.600 1.00 71.33 126 TYR B N 1
ATOM 6861 C CA . TYR B 1 126 ? -3.783 -24.233 -83.993 1.00 72.19 126 TYR B CA 1
ATOM 6862 C C . TYR B 1 126 ? -4.319 -23.077 -83.136 1.00 70.04 126 TYR B C 1
ATOM 6863 O O . TYR B 1 126 ? -5.503 -23.114 -82.740 1.00 72.04 126 TYR B O 1
ATOM 6872 N N . GLY B 1 127 ? -3.467 -22.083 -82.862 1.00 67.82 127 GLY B N 1
ATOM 6873 C CA . GLY B 1 127 ? -3.791 -20.895 -82.047 1.00 68.61 127 GLY B CA 1
ATOM 6874 C C . GLY B 1 127 ? -4.741 -19.951 -82.766 1.00 70.16 127 GLY B C 1
ATOM 6875 O O . GLY B 1 127 ? -4.732 -19.937 -84.018 1.00 68.74 127 GLY B O 1
ATOM 6876 N N . GLU B 1 128 ? -5.523 -19.179 -82.000 1.00 72.11 128 GLU B N 1
ATOM 6877 C CA . GLU B 1 128 ? -6.579 -18.261 -82.516 1.00 72.98 128 GLU B CA 1
ATOM 6878 C C . GLU B 1 128 ? -5.944 -17.058 -83.228 1.00 68.14 128 GLU B C 1
ATOM 6879 O O . GLU B 1 128 ? -6.592 -16.519 -84.147 1.00 67.52 128 GLU B O 1
ATOM 6885 N N . TYR B 1 129 ? -4.732 -16.663 -82.821 1.00 65.73 129 TYR B N 1
ATOM 6886 C CA . TYR B 1 129 ? -3.987 -15.480 -83.337 1.00 65.96 129 TYR B CA 1
ATOM 6887 C C . TYR B 1 129 ? -3.779 -15.567 -84.857 1.00 67.72 129 TYR B C 1
ATOM 6888 O O . TYR B 1 129 ? -3.531 -14.512 -85.469 1.00 68.62 129 TYR B O 1
ATOM 6897 N N . LEU B 1 130 ? -3.862 -16.765 -85.446 1.00 69.59 130 LEU B N 1
ATOM 6898 C CA . LEU B 1 130 ? -3.680 -16.988 -86.908 1.00 70.38 130 LEU B CA 1
ATOM 6899 C C . LEU B 1 130 ? -4.876 -16.426 -87.694 1.00 72.78 130 LEU B C 1
ATOM 6900 O O . LEU B 1 130 ? -4.632 -15.788 -88.742 1.00 71.85 130 LEU B O 1
ATOM 6905 N N . LEU B 1 131 ? -6.110 -16.653 -87.222 1.00 75.20 131 LEU B N 1
ATOM 6906 C CA . LEU B 1 131 ? -7.355 -16.116 -87.846 1.00 73.62 131 LEU B CA 1
ATOM 6907 C C . LEU B 1 131 ? -7.510 -14.626 -87.508 1.00 74.68 131 LEU B C 1
ATOM 6908 O O . LEU B 1 131 ? -8.043 -13.892 -88.362 1.00 75.15 131 LEU B O 1
ATOM 6913 N N . GLU B 1 132 ? -7.058 -14.206 -86.318 1.00 73.30 132 GLU B N 1
ATOM 6914 C CA . GLU B 1 132 ? -7.193 -12.818 -85.791 1.00 75.29 132 GLU B CA 1
ATOM 6915 C C . GLU B 1 132 ? -6.290 -11.838 -86.555 1.00 74.12 132 GLU B C 1
ATOM 6916 O O . GLU B 1 132 ? -6.640 -10.642 -86.581 1.00 73.60 132 GLU B O 1
ATOM 6922 N N . ASN B 1 133 ? -5.165 -12.301 -87.117 1.00 70.64 133 ASN B N 1
ATOM 6923 C CA . ASN B 1 133 ? -4.105 -11.424 -87.691 1.00 66.30 133 ASN B CA 1
ATOM 6924 C C . ASN B 1 133 ? -3.945 -11.654 -89.200 1.00 64.22 133 ASN B C 1
ATOM 6925 O O . ASN B 1 133 ? -3.063 -10.998 -89.788 1.00 63.08 133 ASN B O 1
ATOM 6930 N N . TYR B 1 134 ? -4.746 -12.540 -89.803 1.00 64.14 134 TYR B N 1
ATOM 6931 C CA . TYR B 1 134 ? -4.693 -12.870 -91.254 1.00 64.64 134 TYR B CA 1
ATOM 6932 C C . TYR B 1 134 ? -6.112 -13.113 -91.783 1.00 64.96 134 TYR B C 1
ATOM 6933 O O . TYR B 1 134 ? -6.880 -13.866 -91.148 1.00 65.83 134 TYR B O 1
ATOM 6942 N N . SER B 1 135 ? -6.441 -12.474 -92.909 1.00 67.29 135 SER B N 1
ATOM 6943 C CA . SER B 1 135 ? -7.733 -12.600 -93.635 1.00 71.30 135 SER B CA 1
ATOM 6944 C C . SER B 1 135 ? -7.661 -13.795 -94.588 1.00 76.79 135 SER B C 1
ATOM 6945 O O . SER B 1 135 ? -6.541 -14.279 -94.833 1.00 82.18 135 SER B O 1
ATOM 6948 N N . GLU B 1 136 ? -8.806 -14.229 -95.122 1.00 78.67 136 GLU B N 1
ATOM 6949 C CA . GLU B 1 136 ? -8.898 -15.352 -96.094 1.00 79.53 136 GLU B CA 1
ATOM 6950 C C . GLU B 1 136 ? -8.026 -15.045 -97.319 1.00 78.36 136 GLU B C 1
ATOM 6951 O O . GLU B 1 136 ? -7.428 -15.995 -97.861 1.00 82.60 136 GLU B O 1
ATOM 6957 N N . GLU B 1 137 ? -7.947 -13.778 -97.739 1.00 77.83 137 GLU B N 1
ATOM 6958 C CA . GLU B 1 137 ? -7.133 -13.352 -98.912 1.00 78.64 137 GLU B CA 1
ATOM 6959 C C . GLU B 1 137 ? -5.643 -13.458 -98.558 1.00 77.34 137 GLU B C 1
ATOM 6960 O O . GLU B 1 137 ? -4.863 -13.851 -99.449 1.00 76.84 137 GLU B O 1
ATOM 6962 N N . ASP B 1 138 ? -5.272 -13.129 -97.312 1.00 76.29 138 ASP B N 1
ATOM 6963 C CA . ASP B 1 138 ? -3.880 -13.225 -96.789 1.00 74.76 138 ASP B CA 1
ATOM 6964 C C . ASP B 1 138 ? -3.410 -14.685 -96.857 1.00 74.80 138 ASP B C 1
ATOM 6965 O O . ASP B 1 138 ? -2.383 -14.943 -97.524 1.00 71.93 138 ASP B O 1
ATOM 6970 N N . PHE B 1 139 ? -4.137 -15.594 -96.195 1.00 70.21 139 PHE B N 1
ATOM 6971 C CA . PHE B 1 139 ? -3.928 -17.067 -96.244 1.00 67.82 139 PHE B CA 1
ATOM 6972 C C . PHE B 1 139 ? -3.755 -17.524 -97.699 1.00 68.50 139 PHE B C 1
ATOM 6973 O O . PHE B 1 139 ? -2.771 -18.228 -97.988 1.00 72.01 139 PHE B O 1
ATOM 6981 N N . ASN B 1 140 ? -4.678 -17.131 -98.583 1.00 69.09 140 ASN B N 1
ATOM 6982 C CA . ASN B 1 140 ? -4.699 -17.530 -100.019 1.00 72.01 140 ASN B CA 1
ATOM 6983 C C . ASN B 1 140 ? -3.442 -17.011 -100.730 1.00 73.65 140 ASN B C 1
ATOM 6984 O O . ASN B 1 140 ? -2.928 -17.729 -101.605 1.00 71.88 140 ASN B O 1
ATOM 6989 N N . LYS B 1 141 ? -2.969 -15.814 -100.373 1.00 75.51 141 LYS B N 1
ATOM 6990 C CA . LYS B 1 141 ? -1.765 -15.183 -100.982 1.00 76.80 141 LYS B CA 1
ATOM 6991 C C . LYS B 1 141 ? -0.513 -15.952 -100.536 1.00 73.58 141 LYS B C 1
ATOM 6992 O O . LYS B 1 141 ? 0.352 -16.215 -101.394 1.00 72.41 141 LYS B O 1
ATOM 6998 N N . LEU B 1 142 ? -0.436 -16.305 -99.247 1.00 72.72 142 LEU B N 1
ATOM 6999 C CA . LEU B 1 142 ? 0.719 -17.010 -98.624 1.00 70.03 142 LEU B CA 1
ATOM 7000 C C . LEU B 1 142 ? 0.730 -18.482 -99.057 1.00 70.72 142 LEU B C 1
ATOM 7001 O O . LEU B 1 142 ? 1.836 -19.027 -99.248 1.00 72.79 142 LEU B O 1
ATOM 7006 N N . ALA B 1 143 ? -0.447 -19.095 -99.208 1.00 68.50 143 ALA B N 1
ATOM 7007 C CA . ALA B 1 143 ? -0.628 -20.478 -99.710 1.00 68.91 143 ALA B CA 1
ATOM 7008 C C . ALA B 1 143 ? -0.044 -20.601 -101.124 1.00 68.54 143 ALA B C 1
ATOM 7009 O O . ALA B 1 143 ? 0.448 -21.693 -101.467 1.00 69.53 143 ALA B O 1
ATOM 7011 N N . ASN B 1 144 ? -0.106 -19.520 -101.909 1.00 67.63 144 ASN B N 1
ATOM 7012 C CA . ASN B 1 144 ? 0.362 -19.468 -103.321 1.00 67.53 144 ASN B CA 1
ATOM 7013 C C . ASN B 1 144 ? 1.857 -19.121 -103.368 1.00 65.40 144 ASN B C 1
ATOM 7014 O O . ASN B 1 144 ? 2.452 -19.270 -104.452 1.00 66.71 144 ASN B O 1
ATOM 7019 N N . TYR B 1 145 ? 2.440 -18.682 -102.245 1.00 62.84 145 TYR B N 1
ATOM 7020 C CA . TYR B 1 145 ? 3.878 -18.317 -102.119 1.00 60.75 145 TYR B CA 1
ATOM 7021 C C . TYR B 1 145 ? 4.715 -19.555 -101.762 1.00 60.36 145 TYR B C 1
ATOM 7022 O O . TYR B 1 145 ? 5.920 -19.565 -102.079 1.00 61.98 145 TYR B O 1
ATOM 7031 N N . ILE B 1 146 ? 4.100 -20.560 -101.125 1.00 57.77 146 ILE B N 1
ATOM 7032 C CA . ILE B 1 146 ? 4.740 -21.863 -100.767 1.00 57.45 146 ILE B CA 1
ATOM 7033 C C . ILE B 1 146 ? 5.453 -22.423 -102.005 1.00 57.94 146 ILE B C 1
ATOM 7034 O O . ILE B 1 146 ? 4.878 -22.335 -103.105 1.00 59.65 146 ILE B O 1
ATOM 7039 N N . LYS B 1 147 ? 6.661 -22.964 -101.815 1.00 60.10 147 LYS B N 1
ATOM 7040 C CA . LYS B 1 147 ? 7.504 -23.593 -102.869 1.00 59.64 147 LYS B CA 1
ATOM 7041 C C . LYS B 1 147 ? 7.660 -25.080 -102.558 1.00 58.95 147 LYS B C 1
ATOM 7042 O O . LYS B 1 147 ? 8.584 -25.462 -101.850 1.00 56.43 147 LYS B O 1
ATOM 7048 N N . PRO B 1 148 ? 6.766 -25.961 -103.071 1.00 62.35 148 PRO B N 1
ATOM 7049 C CA . PRO B 1 148 ? 6.839 -27.403 -102.803 1.00 64.15 148 PRO B CA 1
ATOM 7050 C C . PRO B 1 148 ? 8.165 -28.106 -103.152 1.00 65.16 148 PRO B C 1
ATOM 7051 O O . PRO B 1 148 ? 8.401 -29.176 -102.616 1.00 63.63 148 PRO B O 1
ATOM 7055 N N . GLU B 1 149 ? 8.991 -27.504 -104.013 1.00 66.51 149 GLU B N 1
ATOM 7056 C CA . GLU B 1 149 ? 10.296 -28.063 -104.473 1.00 67.25 149 GLU B CA 1
ATOM 7057 C C . GLU B 1 149 ? 11.307 -28.080 -103.314 1.00 64.21 149 GLU B C 1
ATOM 7058 O O . GLU B 1 149 ? 12.346 -28.753 -103.459 1.00 63.34 149 GLU B O 1
ATOM 7064 N N . ARG B 1 150 ? 11.040 -27.346 -102.225 1.00 60.68 150 ARG B N 1
ATOM 7065 C CA . ARG B 1 150 ? 11.986 -27.179 -101.084 1.00 59.59 150 ARG B CA 1
ATOM 7066 C C . ARG B 1 150 ? 11.908 -28.392 -100.148 1.00 56.48 150 ARG B C 1
ATOM 7067 O O . ARG B 1 150 ? 12.792 -28.509 -99.278 1.00 54.22 150 ARG B O 1
ATOM 7075 N N . ASP B 1 151 ? 10.918 -29.271 -100.338 1.00 55.99 151 ASP B N 1
ATOM 7076 C CA . ASP B 1 151 ? 10.845 -30.599 -99.668 1.00 56.31 151 ASP B CA 1
ATOM 7077 C C . ASP B 1 151 ? 11.980 -31.500 -100.173 1.00 54.44 151 ASP B C 1
ATOM 7078 O O . ASP B 1 151 ? 12.320 -32.456 -99.457 1.00 54.18 151 ASP B O 1
ATOM 7083 N N . LEU B 1 152 ? 12.542 -31.208 -101.353 1.00 52.83 152 LEU B N 1
ATOM 7084 C CA . LEU B 1 152 ? 13.672 -31.967 -101.954 1.00 52.75 152 LEU B CA 1
ATOM 7085 C C . LEU B 1 152 ? 14.990 -31.637 -101.237 1.00 52.66 152 LEU B C 1
ATOM 7086 O O . LEU B 1 152 ? 16.013 -32.223 -101.626 1.00 55.20 152 LEU B O 1
ATOM 7091 N N . TYR B 1 153 ? 14.983 -30.750 -100.236 1.00 53.96 153 TYR B N 1
ATOM 7092 C CA . TYR B 1 153 ? 16.188 -30.368 -99.449 1.00 56.06 153 TYR B CA 1
ATOM 7093 C C . TYR B 1 153 ? 16.424 -31.325 -98.267 1.00 55.04 153 TYR B C 1
ATOM 7094 O O . TYR B 1 153 ? 17.497 -31.210 -97.639 1.00 53.59 153 TYR B O 1
ATOM 7103 N N . PHE B 1 154 ? 15.479 -32.225 -97.965 1.00 53.51 154 PHE B N 1
ATOM 7104 C CA . PHE B 1 154 ? 15.479 -33.065 -96.734 1.00 52.05 154 PHE B CA 1
ATOM 7105 C C . PHE B 1 154 ? 16.213 -34.392 -96.973 1.00 50.32 154 PHE B C 1
ATOM 7106 O O . PHE B 1 154 ? 15.896 -35.097 -97.947 1.00 49.31 154 PHE B O 1
ATOM 7114 N N . THR B 1 155 ? 17.152 -34.730 -96.082 1.00 49.30 155 THR B N 1
ATOM 7115 C CA . THR B 1 155 ? 17.730 -36.093 -95.930 1.00 48.09 155 THR B CA 1
ATOM 7116 C C . THR B 1 155 ? 16.663 -36.978 -95.283 1.00 49.24 155 THR B C 1
ATOM 7117 O O . THR B 1 155 ? 15.671 -36.411 -94.781 1.00 50.92 155 THR B O 1
ATOM 7121 N N . TYR B 1 156 ? 16.855 -38.301 -95.287 1.00 50.82 156 TYR B N 1
ATOM 7122 C CA . TYR B 1 156 ? 15.886 -39.270 -94.710 1.00 52.45 156 TYR B CA 1
ATOM 7123 C C . TYR B 1 156 ? 15.709 -39.004 -93.210 1.00 52.61 156 TYR B C 1
ATOM 7124 O O . TYR B 1 156 ? 14.554 -39.010 -92.755 1.00 51.40 156 TYR B O 1
ATOM 7133 N N . THR B 1 157 ? 16.806 -38.786 -92.474 1.00 52.79 157 THR B N 1
ATOM 7134 C CA . THR B 1 157 ? 16.781 -38.549 -91.003 1.00 56.20 157 THR B CA 1
ATOM 7135 C C . THR B 1 157 ? 16.129 -37.190 -90.727 1.00 56.38 157 THR B C 1
ATOM 7136 O O . THR B 1 157 ? 15.420 -37.078 -89.712 1.00 60.75 157 THR B O 1
ATOM 7140 N N . GLY B 1 158 ? 16.364 -36.205 -91.597 1.00 54.87 158 GLY B N 1
ATOM 7141 C CA . GLY B 1 158 ? 15.761 -34.864 -91.501 1.00 54.56 158 GLY B CA 1
ATOM 7142 C C . GLY B 1 158 ? 14.246 -34.943 -91.470 1.00 54.96 158 GLY B C 1
ATOM 7143 O O . GLY B 1 158 ? 13.651 -34.485 -90.476 1.00 56.62 158 GLY B O 1
ATOM 7144 N N . ILE B 1 159 ? 13.645 -35.519 -92.514 1.00 54.57 159 ILE B N 1
ATOM 7145 C CA . ILE B 1 159 ? 12.163 -35.627 -92.671 1.00 54.02 159 ILE B CA 1
ATOM 7146 C C . ILE B 1 159 ? 11.611 -36.638 -91.655 1.00 56.08 159 ILE B C 1
ATOM 7147 O O . ILE B 1 159 ? 10.488 -36.414 -91.167 1.00 59.48 159 ILE B O 1
ATOM 7152 N N . LYS B 1 160 ? 12.363 -37.703 -91.351 1.00 56.62 160 LYS B N 1
ATOM 7153 C CA . LYS B 1 160 ? 11.950 -38.779 -90.408 1.00 57.22 160 LYS B CA 1
ATOM 7154 C C . LYS B 1 160 ? 11.802 -38.190 -88.999 1.00 56.14 160 LYS B C 1
ATOM 7155 O O . LYS B 1 160 ? 10.767 -38.453 -88.358 1.00 53.92 160 LYS B O 1
ATOM 7161 N N . ILE B 1 161 ? 12.795 -37.420 -88.541 1.00 54.75 161 ILE B N 1
ATOM 7162 C CA . ILE B 1 161 ? 12.761 -36.697 -87.233 1.00 56.03 161 ILE B CA 1
ATOM 7163 C C . ILE B 1 161 ? 11.598 -35.699 -87.248 1.00 57.71 161 ILE B C 1
ATOM 7164 O O . ILE B 1 161 ? 10.860 -35.643 -86.245 1.00 59.30 161 ILE B O 1
ATOM 7169 N N . LEU B 1 162 ? 11.452 -34.943 -88.341 1.00 58.30 162 LEU B N 1
ATOM 7170 C CA . LEU B 1 162 ? 10.395 -33.910 -88.505 1.00 58.25 162 LEU B CA 1
ATOM 7171 C C . LEU B 1 162 ? 9.020 -34.580 -88.399 1.00 59.34 162 LEU B C 1
ATOM 7172 O O . LEU B 1 162 ? 8.188 -34.110 -87.597 1.00 60.76 162 LEU B O 1
ATOM 7177 N N . TYR B 1 163 ? 8.808 -35.655 -89.161 1.00 61.00 163 TYR B N 1
ATOM 7178 C CA . TYR B 1 163 ? 7.545 -36.438 -89.201 1.00 63.03 163 TYR B CA 1
ATOM 7179 C C . TYR B 1 163 ? 7.218 -36.996 -87.807 1.00 64.37 163 TYR B C 1
ATOM 7180 O O . TYR B 1 163 ? 6.033 -37.016 -87.436 1.00 66.67 163 TYR B O 1
ATOM 7189 N N . ASP B 1 164 ? 8.234 -37.441 -87.062 1.00 66.45 164 ASP B N 1
ATOM 7190 C CA . ASP B 1 164 ? 8.065 -38.215 -85.800 1.00 69.21 164 ASP B CA 1
ATOM 7191 C C . ASP B 1 164 ? 7.693 -37.292 -84.629 1.00 70.01 164 ASP B C 1
ATOM 7192 O O . ASP B 1 164 ? 6.895 -37.742 -83.782 1.00 68.95 164 ASP B O 1
ATOM 7197 N N . ARG B 1 165 ? 8.238 -36.065 -84.580 1.00 70.53 165 ARG B N 1
ATOM 7198 C CA . ARG B 1 165 ? 8.270 -35.182 -83.378 1.00 71.61 165 ARG B CA 1
ATOM 7199 C C . ARG B 1 165 ? 7.724 -33.759 -83.629 1.00 68.25 165 ARG B C 1
ATOM 7200 O O . ARG B 1 165 ? 7.416 -33.092 -82.627 1.00 68.68 165 ARG B O 1
ATOM 7208 N N . TYR B 1 166 ? 7.668 -33.268 -84.875 1.00 61.93 166 TYR B N 1
ATOM 7209 C CA . TYR B 1 166 ? 7.555 -31.812 -85.170 1.00 59.48 166 TYR B CA 1
ATOM 7210 C C . TYR B 1 166 ? 6.263 -31.480 -85.930 1.00 60.45 166 TYR B C 1
ATOM 7211 O O . TYR B 1 166 ? 5.592 -30.498 -85.539 1.00 61.29 166 TYR B O 1
ATOM 7220 N N . LEU B 1 167 ? 5.925 -32.240 -86.976 1.00 58.17 167 LEU B N 1
ATOM 7221 C CA . LEU B 1 167 ? 4.674 -32.036 -87.755 1.00 58.53 167 LEU B CA 1
ATOM 7222 C C . LEU B 1 167 ? 3.471 -32.256 -86.827 1.00 60.60 167 LEU B C 1
ATOM 7223 O O . LEU B 1 167 ? 3.408 -33.319 -86.174 1.00 63.45 167 LEU B O 1
ATOM 7228 N N . VAL B 1 168 ? 2.566 -31.274 -86.766 1.00 64.16 168 VAL B N 1
ATOM 7229 C CA . VAL B 1 168 ? 1.369 -31.252 -85.870 1.00 64.89 168 VAL B CA 1
ATOM 7230 C C . VAL B 1 168 ? 0.460 -32.440 -86.204 1.00 66.10 168 VAL B C 1
ATOM 7231 O O . VAL B 1 168 ? 0.291 -32.739 -87.410 1.00 64.39 168 VAL B O 1
ATOM 7235 N N . ARG B 1 169 ? -0.105 -33.068 -85.165 1.00 68.23 169 ARG B N 1
ATOM 7236 C CA . ARG B 1 169 ? -1.006 -34.250 -85.259 1.00 69.80 169 ARG B CA 1
ATOM 7237 C C . ARG B 1 169 ? -2.375 -33.895 -84.667 1.00 70.88 169 ARG B C 1
ATOM 7238 O O . ARG B 1 169 ? -2.423 -33.016 -83.779 1.00 69.97 169 ARG B O 1
ATOM 7246 N N . ASP B 1 170 ? -3.438 -34.550 -85.147 1.00 71.02 170 ASP B N 1
ATOM 7247 C CA . ASP B 1 170 ? -4.822 -34.399 -84.617 1.00 73.64 170 ASP B CA 1
ATOM 7248 C C . ASP B 1 170 ? -4.979 -35.294 -83.379 1.00 73.34 170 ASP B C 1
ATOM 7249 O O . ASP B 1 170 ? -4.006 -35.989 -83.030 1.00 67.22 170 ASP B O 1
ATOM 7254 N N . GLU B 1 171 ? -6.161 -35.278 -82.751 1.00 78.62 171 GLU B N 1
ATOM 7255 C CA . GLU B 1 171 ? -6.471 -36.015 -81.491 1.00 81.59 171 GLU B CA 1
ATOM 7256 C C . GLU B 1 171 ? -6.226 -37.520 -81.683 1.00 81.54 171 GLU B C 1
ATOM 7257 O O . GLU B 1 171 ? -5.734 -38.152 -80.728 1.00 78.71 171 GLU B O 1
ATOM 7259 N N . GLU B 1 172 ? -6.532 -38.061 -82.869 1.00 81.19 172 GLU B N 1
ATOM 7260 C CA . GLU B 1 172 ? -6.350 -39.501 -83.216 1.00 81.71 172 GLU B CA 1
ATOM 7261 C C . GLU B 1 172 ? -4.879 -39.792 -83.567 1.00 82.43 172 GLU B C 1
ATOM 7262 O O . GLU B 1 172 ? -4.586 -40.953 -83.904 1.00 85.18 172 GLU B O 1
ATOM 7264 N N . GLY B 1 173 ? -3.997 -38.784 -83.512 1.00 81.99 173 GLY B N 1
ATOM 7265 C CA . GLY B 1 173 ? -2.529 -38.935 -83.604 1.00 81.17 173 GLY B CA 1
ATOM 7266 C C . GLY B 1 173 ? -2.006 -38.934 -85.036 1.00 78.88 173 GLY B C 1
ATOM 7267 O O . GLY B 1 173 ? -0.816 -39.266 -85.217 1.00 73.75 173 GLY B O 1
ATOM 7268 N N . ARG B 1 174 ? -2.836 -38.560 -86.015 1.00 77.27 174 ARG B N 1
ATOM 7269 C CA . ARG B 1 174 ? -2.464 -38.528 -87.456 1.00 80.81 174 ARG B CA 1
ATOM 7270 C C . ARG B 1 174 ? -1.834 -37.168 -87.786 1.00 79.15 174 ARG B C 1
ATOM 7271 O O . ARG B 1 174 ? -2.350 -36.138 -87.295 1.00 82.25 174 ARG B O 1
ATOM 7279 N N . VAL B 1 175 ? -0.777 -37.170 -88.607 1.00 73.40 175 VAL B N 1
ATOM 7280 C CA . VAL B 1 175 ? -0.115 -35.945 -89.148 1.00 69.96 175 VAL B CA 1
ATOM 7281 C C . VAL B 1 175 ? -1.089 -35.261 -90.116 1.00 67.53 175 VAL B C 1
ATOM 7282 O O . VAL B 1 175 ? -1.675 -35.965 -90.962 1.00 67.35 175 VAL B O 1
ATOM 7286 N N . ILE B 1 176 ? -1.247 -33.940 -89.992 1.00 66.56 176 ILE B N 1
ATOM 7287 C CA . ILE B 1 176 ? -2.244 -33.135 -90.763 1.00 67.15 176 ILE B CA 1
ATOM 7288 C C . ILE B 1 176 ? -1.538 -32.114 -91.664 1.00 64.08 176 ILE B C 1
ATOM 7289 O O . ILE B 1 176 ? -2.145 -31.749 -92.686 1.00 65.74 176 ILE B O 1
ATOM 7294 N N . GLU B 1 177 ? -0.334 -31.652 -91.304 1.00 61.90 177 GLU B N 1
ATOM 7295 C CA . GLU B 1 177 ? 0.369 -30.562 -92.037 1.00 60.17 177 GLU B CA 1
ATOM 7296 C C . GLU B 1 177 ? 1.601 -31.124 -92.748 1.00 58.11 177 GLU B C 1
ATOM 7297 O O . GLU B 1 177 ? 2.203 -32.086 -92.230 1.00 58.49 177 GLU B O 1
ATOM 7303 N N . LEU B 1 178 ? 1.946 -30.530 -93.895 1.00 58.06 178 LEU B N 1
ATOM 7304 C CA . LEU B 1 178 ? 3.141 -30.871 -94.712 1.00 57.04 178 LEU B CA 1
ATOM 7305 C C . LEU B 1 178 ? 4.296 -29.962 -94.299 1.00 56.55 178 LEU B C 1
ATOM 7306 O O . LEU B 1 178 ? 4.071 -28.921 -93.688 1.00 56.50 178 LEU B O 1
ATOM 7311 N N . PRO B 1 179 ? 5.566 -30.330 -94.593 1.00 56.73 179 PRO B N 1
ATOM 7312 C CA . PRO B 1 179 ? 6.722 -29.547 -94.148 1.00 55.68 179 PRO B CA 1
ATOM 7313 C C . PRO B 1 179 ? 6.673 -28.050 -94.498 1.00 53.82 179 PRO B C 1
ATOM 7314 O O . PRO B 1 179 ? 6.995 -27.258 -93.634 1.00 54.14 179 PRO B O 1
ATOM 7318 N N . GLN B 1 180 ? 6.290 -27.694 -95.731 1.00 53.95 180 GLN B N 1
ATOM 7319 C CA . GLN B 1 180 ? 6.250 -26.279 -96.201 1.00 55.04 180 GLN B CA 1
ATOM 7320 C C . GLN B 1 180 ? 5.093 -25.533 -95.523 1.00 54.63 180 GLN B C 1
ATOM 7321 O O . GLN B 1 180 ? 5.255 -24.328 -95.261 1.00 55.01 180 GLN B O 1
ATOM 7327 N N . GLU B 1 181 ? 3.975 -26.214 -95.250 1.00 55.35 181 GLU B N 1
ATOM 7328 C CA . GLU B 1 181 ? 2.830 -25.651 -94.481 1.00 55.38 181 GLU B CA 1
ATOM 7329 C C . GLU B 1 181 ? 3.303 -25.321 -93.059 1.00 54.03 181 GLU B C 1
ATOM 7330 O O . GLU B 1 181 ? 2.951 -24.237 -92.566 1.00 54.69 181 GLU B O 1
ATOM 7336 N N . MET B 1 182 ? 4.092 -26.206 -92.440 1.00 54.64 182 MET B N 1
ATOM 7337 C CA . MET B 1 182 ? 4.704 -26.003 -91.096 1.00 54.87 182 MET B CA 1
ATOM 7338 C C . MET B 1 182 ? 5.531 -24.708 -91.100 1.00 54.29 182 MET B C 1
ATOM 7339 O O . MET B 1 182 ? 5.322 -23.873 -90.197 1.00 53.93 182 MET B O 1
ATOM 7344 N N . TYR B 1 183 ? 6.438 -24.557 -92.070 1.00 52.17 183 TYR B N 1
ATOM 7345 C CA . TYR B 1 183 ? 7.378 -23.410 -92.175 1.00 51.42 183 TYR B CA 1
ATOM 7346 C C . TYR B 1 183 ? 6.593 -22.103 -92.344 1.00 51.25 183 TYR B C 1
ATOM 7347 O O . TYR B 1 183 ? 6.944 -21.116 -91.676 1.00 50.78 183 TYR B O 1
ATOM 7356 N N . MET B 1 184 ? 5.577 -22.093 -93.215 1.00 54.84 184 MET B N 1
ATOM 7357 C CA . MET B 1 184 ? 4.724 -20.899 -93.479 1.00 56.51 184 MET B CA 1
ATOM 7358 C C . MET B 1 184 ? 3.970 -20.518 -92.199 1.00 55.73 184 MET B C 1
ATOM 7359 O O . MET B 1 184 ? 3.943 -19.317 -91.873 1.00 55.84 184 MET B O 1
ATOM 7364 N N . LEU B 1 185 ? 3.399 -21.499 -91.494 1.00 54.56 185 LEU B N 1
ATOM 7365 C CA . LEU B 1 185 ? 2.637 -21.267 -90.236 1.00 55.95 185 LEU B CA 1
ATOM 7366 C C . LEU B 1 185 ? 3.579 -20.755 -89.138 1.00 55.36 185 LEU B C 1
ATOM 7367 O O . LEU B 1 185 ? 3.117 -19.940 -88.320 1.00 55.25 185 LEU B O 1
ATOM 7372 N N . ILE B 1 186 ? 4.844 -21.196 -89.117 1.00 55.53 186 ILE B N 1
ATOM 7373 C CA . ILE B 1 186 ? 5.880 -20.688 -88.161 1.00 55.61 186 ILE B CA 1
ATOM 7374 C C . ILE B 1 186 ? 6.167 -19.217 -88.492 1.00 54.31 186 ILE B C 1
ATOM 7375 O O . ILE B 1 186 ? 6.139 -18.388 -87.564 1.00 55.87 186 ILE B O 1
ATOM 7380 N N . ALA B 1 187 ? 6.426 -18.914 -89.766 1.00 54.48 187 ALA B N 1
ATOM 7381 C CA . ALA B 1 187 ? 6.685 -17.549 -90.283 1.00 55.99 187 ALA B CA 1
ATOM 7382 C C . ALA B 1 187 ? 5.498 -16.628 -89.955 1.00 56.49 187 ALA B C 1
ATOM 7383 O O . ALA B 1 187 ? 5.739 -15.495 -89.486 1.00 55.46 187 ALA B O 1
ATOM 7385 N N . MET B 1 188 ? 4.267 -17.100 -90.187 1.00 56.95 188 MET B N 1
ATOM 7386 C CA . MET B 1 188 ? 3.010 -16.335 -89.956 1.00 58.54 188 MET B CA 1
ATOM 7387 C C . MET B 1 188 ? 2.870 -15.994 -88.464 1.00 58.53 188 MET B C 1
ATOM 7388 O O . MET B 1 188 ? 2.449 -14.861 -88.157 1.00 59.15 188 MET B O 1
ATOM 7393 N N . THR B 1 189 ? 3.216 -16.932 -87.578 1.00 58.16 189 THR B N 1
ATOM 7394 C CA . THR B 1 189 ? 3.192 -16.760 -86.099 1.00 57.23 189 THR B CA 1
ATOM 7395 C C . THR B 1 189 ? 4.204 -15.685 -85.680 1.00 56.71 189 THR B C 1
ATOM 7396 O O . THR B 1 189 ? 3.845 -14.851 -84.824 1.00 58.88 189 THR B O 1
ATOM 7400 N N . LEU B 1 190 ? 5.416 -15.710 -86.247 1.00 55.85 190 LEU B N 1
ATOM 7401 C CA . LEU B 1 190 ? 6.529 -14.793 -85.872 1.00 57.00 190 LEU B CA 1
ATOM 7402 C C . LEU B 1 190 ? 6.301 -13.401 -86.477 1.00 57.41 190 LEU B C 1
ATOM 7403 O O . LEU B 1 190 ? 6.944 -12.448 -85.998 1.00 57.71 190 LEU B O 1
ATOM 7408 N N . ALA B 1 191 ? 5.423 -13.282 -87.477 1.00 58.65 191 ALA B N 1
ATOM 7409 C CA . ALA B 1 191 ? 5.111 -12.013 -88.178 1.00 62.28 191 ALA B CA 1
ATOM 7410 C C . ALA B 1 191 ? 3.959 -11.267 -87.484 1.00 62.63 191 ALA B C 1
ATOM 7411 O O . ALA B 1 191 ? 3.712 -10.108 -87.863 1.00 64.18 191 ALA B O 1
ATOM 7413 N N . VAL B 1 192 ? 3.287 -11.887 -86.508 1.00 61.99 192 VAL B N 1
ATOM 7414 C CA . VAL B 1 192 ? 2.099 -11.301 -85.812 1.00 64.19 192 VAL B CA 1
ATOM 7415 C C . VAL B 1 192 ? 2.479 -9.959 -85.183 1.00 61.69 192 VAL B C 1
ATOM 7416 O O . VAL B 1 192 ? 1.763 -8.978 -85.364 1.00 60.63 192 VAL B O 1
ATOM 7420 N N . PRO B 1 193 ? 3.595 -9.857 -84.425 1.00 62.20 193 PRO B N 1
ATOM 7421 C CA . PRO B 1 193 ? 4.007 -8.580 -83.832 1.00 63.30 193 PRO B CA 1
ATOM 7422 C C . PRO B 1 193 ? 4.305 -7.425 -84.807 1.00 65.76 193 PRO B C 1
ATOM 7423 O O . PRO B 1 193 ? 4.469 -6.318 -84.331 1.00 69.99 193 PRO B O 1
ATOM 7427 N N . GLU B 1 194 ? 4.367 -7.687 -86.118 1.00 67.90 194 GLU B N 1
ATOM 7428 C CA . GLU B 1 194 ? 4.681 -6.671 -87.166 1.00 69.59 194 GLU B CA 1
ATOM 7429 C C . GLU B 1 194 ? 3.432 -5.828 -87.467 1.00 71.79 194 GLU B C 1
ATOM 7430 O O . GLU B 1 194 ? 2.312 -6.334 -87.240 1.00 71.43 194 GLU B O 1
ATOM 7436 N N . LYS B 1 195 ? 3.629 -4.605 -87.981 1.00 72.04 195 LYS B N 1
ATOM 7437 C CA . LYS B 1 195 ? 2.558 -3.642 -88.366 1.00 71.82 195 LYS B CA 1
ATOM 7438 C C . LYS B 1 195 ? 1.725 -4.218 -89.510 1.00 73.02 195 LYS B C 1
ATOM 7439 O O . LYS B 1 195 ? 2.282 -4.636 -90.523 1.00 70.11 195 LYS B O 1
ATOM 7445 N N . PRO B 1 196 ? 0.373 -4.227 -89.400 1.00 75.73 196 PRO B N 1
ATOM 7446 C CA . PRO B 1 196 ? -0.493 -4.899 -90.374 1.00 76.67 196 PRO B CA 1
ATOM 7447 C C . PRO B 1 196 ? -0.180 -4.668 -91.862 1.00 78.94 196 PRO B C 1
ATOM 7448 O O . PRO B 1 196 ? -0.407 -5.576 -92.644 1.00 82.19 196 PRO B O 1
ATOM 7452 N N . GLU B 1 197 ? 0.324 -3.484 -92.222 1.00 78.62 197 GLU B N 1
ATOM 7453 C CA . GLU B 1 197 ? 0.627 -3.110 -93.632 1.00 80.26 197 GLU B CA 1
ATOM 7454 C C . GLU B 1 197 ? 1.952 -3.748 -94.086 1.00 79.03 197 GLU B C 1
ATOM 7455 O O . GLU B 1 197 ? 2.208 -3.731 -95.306 1.00 76.80 197 GLU B O 1
ATOM 7461 N N . GLU B 1 198 ? 2.757 -4.279 -93.153 1.00 79.29 198 GLU B N 1
ATOM 7462 C CA . GLU B 1 198 ? 4.098 -4.880 -93.424 1.00 77.99 198 GLU B CA 1
ATOM 7463 C C . GLU B 1 198 ? 4.097 -6.395 -93.162 1.00 73.52 198 GLU B C 1
ATOM 7464 O O . GLU B 1 198 ? 5.092 -7.043 -93.535 1.00 75.08 198 GLU B O 1
ATOM 7470 N N . ARG B 1 199 ? 3.034 -6.937 -92.558 1.00 70.00 199 ARG B N 1
ATOM 7471 C CA . ARG B 1 199 ? 2.983 -8.317 -91.997 1.00 68.37 199 ARG B CA 1
ATOM 7472 C C . ARG B 1 199 ? 3.303 -9.359 -93.078 1.00 66.46 199 ARG B C 1
ATOM 7473 O O . ARG B 1 199 ? 4.240 -10.147 -92.866 1.00 66.92 199 ARG B O 1
ATOM 7481 N N . LEU B 1 200 ? 2.542 -9.380 -94.177 1.00 66.41 200 LEU B N 1
ATOM 7482 C CA . LEU B 1 200 ? 2.708 -10.364 -95.282 1.00 68.47 200 LEU B CA 1
ATOM 7483 C C . LEU B 1 200 ? 4.141 -10.316 -95.820 1.00 68.44 200 LEU B C 1
ATOM 7484 O O . LEU B 1 200 ? 4.683 -11.391 -96.121 1.00 69.65 200 LEU B O 1
ATOM 7489 N N . LYS B 1 201 ? 4.715 -9.116 -95.941 1.00 69.58 201 LYS B N 1
ATOM 7490 C CA . LYS B 1 201 ? 6.091 -8.888 -96.462 1.00 71.27 201 LYS B CA 1
ATOM 7491 C C . LYS B 1 201 ? 7.094 -9.634 -95.567 1.00 68.54 201 LYS B C 1
ATOM 7492 O O . LYS B 1 201 ? 8.000 -10.280 -96.124 1.00 70.72 201 LYS B O 1
ATOM 7498 N N . TRP B 1 202 ? 6.917 -9.583 -94.244 1.00 63.86 202 TRP B N 1
ATOM 7499 C CA . TRP B 1 202 ? 7.812 -10.232 -93.247 1.00 62.53 202 TRP B CA 1
ATOM 7500 C C . TRP B 1 202 ? 7.567 -11.748 -93.191 1.00 62.39 202 TRP B C 1
ATOM 7501 O O . TRP B 1 202 ? 8.555 -12.489 -93.016 1.00 61.15 202 TRP B O 1
ATOM 7512 N N . ALA B 1 203 ? 6.313 -12.194 -93.325 1.00 59.51 203 ALA B N 1
ATOM 7513 C CA . ALA B 1 203 ? 5.924 -13.626 -93.331 1.00 58.85 203 ALA B CA 1
ATOM 7514 C C . ALA B 1 203 ? 6.622 -14.346 -94.490 1.00 58.53 203 ALA B C 1
ATOM 7515 O O . ALA B 1 203 ? 7.073 -15.485 -94.294 1.00 58.00 203 ALA B O 1
ATOM 7517 N N . LYS B 1 204 ? 6.706 -13.694 -95.653 1.00 59.71 204 LYS B N 1
ATOM 7518 C CA . LYS B 1 204 ? 7.327 -14.243 -96.888 1.00 59.46 204 LYS B CA 1
ATOM 7519 C C . LYS B 1 204 ? 8.845 -14.364 -96.700 1.00 59.90 204 LYS B C 1
ATOM 7520 O O . LYS B 1 204 ? 9.412 -15.357 -97.188 1.00 63.71 204 LYS B O 1
ATOM 7526 N N . LYS B 1 205 ? 9.475 -13.386 -96.041 1.00 58.21 205 LYS B N 1
ATOM 7527 C CA . LYS B 1 205 ? 10.943 -13.357 -95.790 1.00 57.45 205 LYS B CA 1
ATOM 7528 C C . LYS B 1 205 ? 11.304 -14.424 -94.751 1.00 55.34 205 LYS B C 1
ATOM 7529 O O . LYS B 1 205 ? 12.322 -15.114 -94.954 1.00 56.51 205 LYS B O 1
ATOM 7535 N N . PHE B 1 206 ? 10.505 -14.548 -93.687 1.00 54.11 206 PHE B N 1
ATOM 7536 C CA . PHE B 1 206 ? 10.685 -15.559 -92.612 1.00 54.18 206 PHE B CA 1
ATOM 7537 C C . PHE B 1 206 ? 10.534 -16.961 -93.217 1.00 54.56 206 PHE B C 1
ATOM 7538 O O . PHE B 1 206 ? 11.373 -17.837 -92.923 1.00 52.20 206 PHE B O 1
ATOM 7546 N N . TYR B 1 207 ? 9.506 -17.164 -94.050 1.00 53.44 207 TYR B N 1
ATOM 7547 C CA . TYR B 1 207 ? 9.246 -18.449 -94.746 1.00 51.30 207 TYR B CA 1
ATOM 7548 C C . TYR B 1 207 ? 10.432 -18.789 -95.653 1.00 50.88 207 TYR B C 1
ATOM 7549 O O . TYR B 1 207 ? 10.825 -19.964 -95.693 1.00 53.94 207 TYR B O 1
ATOM 7558 N N . ASP B 1 208 ? 10.962 -17.799 -96.373 1.00 48.30 208 ASP B N 1
ATOM 7559 C CA . ASP B 1 208 ? 12.075 -17.991 -97.340 1.00 49.37 208 ASP B CA 1
ATOM 7560 C C . ASP B 1 208 ? 13.314 -18.490 -96.589 1.00 49.84 208 ASP B C 1
ATOM 7561 O O . ASP B 1 208 ? 13.869 -19.530 -96.988 1.00 51.28 208 ASP B O 1
ATOM 7566 N N . VAL B 1 209 ? 13.716 -17.788 -95.530 1.00 49.50 209 VAL B N 1
ATOM 7567 C CA . VAL B 1 209 ? 15.004 -18.038 -94.819 1.00 49.69 209 VAL B CA 1
ATOM 7568 C C . VAL B 1 209 ? 14.917 -19.385 -94.076 1.00 51.52 209 VAL B C 1
ATOM 7569 O O . VAL B 1 209 ? 15.967 -20.039 -93.930 1.00 51.24 209 VAL B O 1
ATOM 7573 N N . LEU B 1 210 ? 13.718 -19.797 -93.645 1.00 51.13 210 LEU B N 1
ATOM 7574 C CA . LEU B 1 210 ? 13.473 -21.105 -92.975 1.00 51.63 210 LEU B CA 1
ATOM 7575 C C . LEU B 1 210 ? 13.437 -22.231 -94.018 1.00 54.59 210 LEU B C 1
ATOM 7576 O O . LEU B 1 210 ? 14.142 -23.240 -93.815 1.00 58.01 210 LEU B O 1
ATOM 7581 N N . SER B 1 211 ? 12.638 -22.076 -95.080 1.00 54.86 211 SER B N 1
ATOM 7582 C CA . SER B 1 211 ? 12.372 -23.128 -96.101 1.00 54.19 211 SER B CA 1
ATOM 7583 C C . SER B 1 211 ? 13.642 -23.429 -96.904 1.00 54.63 211 SER B C 1
ATOM 7584 O O . SER B 1 211 ? 13.810 -24.596 -97.309 1.00 57.46 211 SER B O 1
ATOM 7587 N N . GLU B 1 212 ? 14.499 -22.422 -97.114 1.00 53.97 212 GLU B N 1
ATOM 7588 C CA . GLU B 1 212 ? 15.758 -22.530 -97.904 1.00 54.44 212 GLU B CA 1
ATOM 7589 C C . GLU B 1 212 ? 16.901 -23.066 -97.025 1.00 53.27 212 GLU B C 1
ATOM 7590 O O . GLU B 1 212 ? 18.025 -23.201 -97.548 1.00 51.75 212 GLU B O 1
ATOM 7596 N N . HIS B 1 213 ? 16.628 -23.339 -95.743 1.00 52.00 213 HIS B N 1
ATOM 7597 C CA . HIS B 1 213 ? 17.552 -23.973 -94.758 1.00 51.56 213 HIS B CA 1
ATOM 7598 C C . HIS B 1 213 ? 18.804 -23.111 -94.546 1.00 50.69 213 HIS B C 1
ATOM 7599 O O . HIS B 1 213 ? 19.887 -23.691 -94.347 1.00 54.54 213 HIS B O 1
ATOM 7606 N N . LYS B 1 214 ? 18.656 -21.784 -94.550 1.00 49.33 214 LYS B N 1
ATOM 7607 C CA . LYS B 1 214 ? 19.756 -20.813 -94.294 1.00 51.00 214 LYS B CA 1
ATOM 7608 C C . LYS B 1 214 ? 19.897 -20.579 -92.783 1.00 52.30 214 LYS B C 1
ATOM 7609 O O . LYS B 1 214 ? 21.044 -20.432 -92.314 1.00 50.41 214 LYS B O 1
ATOM 7615 N N . VAL B 1 215 ? 18.769 -20.519 -92.067 1.00 54.27 215 VAL B N 1
ATOM 7616 C CA . VAL B 1 215 ? 18.702 -20.441 -90.577 1.00 55.12 215 VAL B CA 1
ATOM 7617 C C . VAL B 1 215 ? 17.648 -21.434 -90.078 1.00 54.96 215 VAL B C 1
ATOM 7618 O O . VAL B 1 215 ? 16.804 -21.881 -90.884 1.00 55.22 215 VAL B O 1
ATOM 7622 N N . THR B 1 216 ? 17.699 -21.744 -88.784 1.00 54.35 216 THR B N 1
ATOM 7623 C CA . THR B 1 216 ? 16.638 -22.465 -88.038 1.00 55.50 216 THR B CA 1
ATOM 7624 C C . THR B 1 216 ? 16.418 -21.749 -86.702 1.00 55.06 216 THR B C 1
ATOM 7625 O O . THR B 1 216 ? 17.391 -21.182 -86.167 1.00 55.69 216 THR B O 1
ATOM 7629 N N . VAL B 1 217 ? 15.179 -21.758 -86.211 1.00 53.95 217 VAL B N 1
ATOM 7630 C CA . VAL B 1 217 ? 14.832 -21.387 -84.807 1.00 53.22 217 VAL B CA 1
ATOM 7631 C C . VAL B 1 217 ? 14.974 -22.654 -83.952 1.00 53.24 217 VAL B C 1
ATOM 7632 O O . VAL B 1 217 ? 15.103 -23.749 -84.538 1.00 49.02 217 VAL B O 1
ATOM 7636 N N . ALA B 1 218 ? 14.974 -22.508 -82.623 1.00 55.68 218 ALA B N 1
ATOM 7637 C CA . ALA B 1 218 ? 15.150 -23.613 -81.649 1.00 56.25 218 ALA B CA 1
ATOM 7638 C C . ALA B 1 218 ? 13.964 -24.584 -81.732 1.00 58.40 218 ALA B C 1
ATOM 7639 O O . ALA B 1 218 ? 12.941 -24.238 -82.366 1.00 57.37 218 ALA B O 1
ATOM 7641 N N . THR B 1 219 ? 14.113 -25.758 -81.109 1.00 60.16 219 THR B N 1
ATOM 7642 C CA . THR B 1 219 ? 13.145 -26.889 -81.146 1.00 60.67 219 THR B CA 1
ATOM 7643 C C . THR B 1 219 ? 11.782 -26.445 -80.612 1.00 60.16 219 THR B C 1
ATOM 7644 O O . THR B 1 219 ? 10.768 -26.693 -81.263 1.00 54.57 219 THR B O 1
ATOM 7648 N N . PRO B 1 220 ? 11.700 -25.790 -79.427 1.00 60.24 220 PRO B N 1
ATOM 7649 C CA . PRO B 1 220 ? 10.417 -25.320 -78.894 1.00 60.21 220 PRO B CA 1
ATOM 7650 C C . PRO B 1 220 ? 9.633 -24.479 -79.914 1.00 59.80 220 PRO B C 1
ATOM 7651 O O . PRO B 1 220 ? 8.469 -24.771 -80.139 1.00 57.30 220 PRO B O 1
ATOM 7655 N N . THR B 1 221 ? 10.291 -23.479 -80.513 1.00 59.39 221 THR B N 1
ATOM 7656 C CA . THR B 1 221 ? 9.716 -22.603 -81.570 1.00 60.32 221 THR B CA 1
ATOM 7657 C C . THR B 1 221 ? 9.303 -23.454 -82.776 1.00 61.17 221 THR B C 1
ATOM 7658 O O . THR B 1 221 ? 8.229 -23.186 -83.342 1.00 62.34 221 THR B O 1
ATOM 7662 N N . LEU B 1 222 ? 10.118 -24.446 -83.147 1.00 62.06 222 LEU B N 1
ATOM 7663 C CA . LEU B 1 222 ? 9.884 -25.291 -84.349 1.00 63.63 222 LEU B CA 1
ATOM 7664 C C . LEU B 1 222 ? 8.606 -26.124 -84.185 1.00 62.16 222 LEU B C 1
ATOM 7665 O O . LEU B 1 222 ? 8.009 -26.441 -85.218 1.00 61.47 222 LEU B O 1
ATOM 7670 N N . MET B 1 223 ? 8.196 -26.480 -82.960 1.00 66.45 223 MET B N 1
ATOM 7671 C CA . MET B 1 223 ? 7.038 -27.398 -82.754 1.00 69.17 223 MET B CA 1
ATOM 7672 C C . MET B 1 223 ? 5.854 -26.701 -82.064 1.00 67.02 223 MET B C 1
ATOM 7673 O O . MET B 1 223 ? 4.784 -27.337 -82.025 1.00 67.45 223 MET B O 1
ATOM 7678 N N . ASN B 1 224 ? 5.989 -25.446 -81.610 1.00 63.59 224 ASN B N 1
ATOM 7679 C CA . ASN B 1 224 ? 4.924 -24.747 -80.833 1.00 63.35 224 ASN B CA 1
ATOM 7680 C C . ASN B 1 224 ? 4.409 -23.487 -81.550 1.00 64.64 224 ASN B C 1
ATOM 7681 O O . ASN B 1 224 ? 3.213 -23.188 -81.378 1.00 64.53 224 ASN B O 1
ATOM 7686 N N . ALA B 1 225 ? 5.244 -22.767 -82.306 1.00 65.60 225 ALA B N 1
ATOM 7687 C CA . ALA B 1 225 ? 4.833 -21.557 -83.061 1.00 65.28 225 ALA B CA 1
ATOM 7688 C C . ALA B 1 225 ? 3.823 -21.957 -84.148 1.00 67.26 225 ALA B C 1
ATOM 7689 O O . ALA B 1 225 ? 4.262 -22.409 -85.221 1.00 68.83 225 ALA B O 1
ATOM 7691 N N . ARG B 1 226 ? 2.524 -21.773 -83.867 1.00 69.17 226 ARG B N 1
ATOM 7692 C CA . ARG B 1 226 ? 1.361 -22.374 -84.587 1.00 71.01 226 ARG B CA 1
ATOM 7693 C C . ARG B 1 226 ? 0.207 -22.618 -83.609 1.00 72.73 226 ARG B C 1
ATOM 7694 O O . ARG B 1 226 ? -0.961 -22.436 -84.016 1.00 72.75 226 ARG B O 1
ATOM 7702 N N . ARG B 1 227 ? 0.541 -23.081 -82.397 1.00 71.73 227 ARG B N 1
ATOM 7703 C CA . ARG B 1 227 ? -0.396 -23.661 -81.398 1.00 72.99 227 ARG B CA 1
ATOM 7704 C C . ARG B 1 227 ? -0.872 -22.581 -80.429 1.00 72.11 227 ARG B C 1
ATOM 7705 O O . ARG B 1 227 ? -0.250 -21.525 -80.316 1.00 67.19 227 ARG B O 1
ATOM 7713 N N . PRO B 1 228 ? -1.981 -22.824 -79.688 1.00 75.01 228 PRO B N 1
ATOM 7714 C CA . PRO B 1 228 ? -2.429 -21.910 -78.635 1.00 74.88 228 PRO B CA 1
ATOM 7715 C C . PRO B 1 228 ? -1.353 -21.647 -77.568 1.00 75.49 228 PRO B C 1
ATOM 7716 O O . PRO B 1 228 ? -1.156 -20.500 -77.215 1.00 75.96 228 PRO B O 1
ATOM 7720 N N . PHE B 1 229 ? -0.700 -22.711 -77.087 1.00 77.63 229 PHE B N 1
ATOM 7721 C CA . PHE B 1 229 ? 0.374 -22.673 -76.056 1.00 77.88 229 PHE B CA 1
ATOM 7722 C C . PHE B 1 229 ? 1.726 -22.501 -76.763 1.00 76.74 229 PHE B C 1
ATOM 7723 O O . PHE B 1 229 ? 2.390 -23.515 -77.066 1.00 76.19 229 PHE B O 1
ATOM 7731 N N . THR B 1 230 ? 2.109 -21.247 -77.032 1.00 72.84 230 THR B N 1
ATOM 7732 C CA . THR B 1 230 ? 3.386 -20.870 -77.699 1.00 69.97 230 THR B CA 1
ATOM 7733 C C . THR B 1 230 ? 4.525 -20.893 -76.670 1.00 67.92 230 THR B C 1
ATOM 7734 O O . THR B 1 230 ? 4.945 -19.802 -76.226 1.00 68.50 230 THR B O 1
ATOM 7738 N N . GLN B 1 231 ? 4.990 -22.092 -76.301 1.00 65.55 231 GLN B N 1
ATOM 7739 C CA . GLN B 1 231 ? 6.208 -22.304 -75.469 1.00 66.01 231 GLN B CA 1
ATOM 7740 C C . GLN B 1 231 ? 7.422 -22.286 -76.406 1.00 66.09 231 GLN B C 1
ATOM 7741 O O . GLN B 1 231 ? 7.672 -23.316 -77.072 1.00 64.54 231 GLN B O 1
ATOM 7747 N N . LEU B 1 232 ? 8.123 -21.148 -76.475 1.00 66.38 232 LEU B N 1
ATOM 7748 C CA . LEU B 1 232 ? 9.213 -20.885 -77.458 1.00 65.76 232 LEU B CA 1
ATOM 7749 C C . LEU B 1 232 ? 10.579 -20.814 -76.756 1.00 66.60 232 LEU B C 1
ATOM 7750 O O . LEU B 1 232 ? 11.596 -20.791 -77.475 1.00 67.07 232 LEU B O 1
ATOM 7755 N N . SER B 1 233 ? 10.609 -20.793 -75.417 1.00 68.03 233 SER B N 1
ATOM 7756 C CA . SER B 1 233 ? 11.840 -20.647 -74.591 1.00 69.06 233 SER B CA 1
ATOM 7757 C C . SER B 1 233 ? 12.572 -21.993 -74.501 1.00 69.76 233 SER B C 1
ATOM 7758 O O . SER B 1 233 ? 11.887 -23.031 -74.400 1.00 71.24 233 SER B O 1
ATOM 7760 N N . SER B 1 234 ? 13.911 -21.962 -74.519 1.00 69.46 234 SER B N 1
ATOM 7761 C CA . SER B 1 234 ? 14.803 -23.153 -74.593 1.00 71.15 234 SER B CA 1
ATOM 7762 C C . SER B 1 234 ? 15.374 -23.509 -73.212 1.00 72.45 234 SER B C 1
ATOM 7763 O O . SER B 1 234 ? 15.518 -24.717 -72.933 1.00 71.33 234 SER B O 1
ATOM 7766 N N . CYS B 1 235 ? 15.712 -22.509 -72.392 1.00 73.82 235 CYS B N 1
ATOM 7767 C CA . CYS B 1 235 ? 16.415 -22.694 -71.092 1.00 75.66 235 CYS B CA 1
ATOM 7768 C C . CYS B 1 235 ? 16.072 -21.556 -70.121 1.00 71.13 235 CYS B C 1
ATOM 7769 O O . CYS B 1 235 ? 15.586 -20.506 -70.582 1.00 68.56 235 CYS B O 1
ATOM 7772 N N . PHE B 1 236 ? 16.328 -21.781 -68.828 1.00 69.24 236 PHE B N 1
ATOM 7773 C CA . PHE B 1 236 ? 16.196 -20.803 -67.713 1.00 66.57 236 PHE B CA 1
ATOM 7774 C C . PHE B 1 236 ? 17.405 -20.941 -66.780 1.00 62.69 236 PHE B C 1
ATOM 7775 O O . PHE B 1 236 ? 17.916 -22.067 -66.638 1.00 62.47 236 PHE B O 1
ATOM 7783 N N . VAL B 1 237 ? 17.835 -19.841 -66.153 1.00 61.57 237 VAL B N 1
ATOM 7784 C CA . VAL B 1 237 ? 18.951 -19.819 -65.156 1.00 62.41 237 VAL B CA 1
ATOM 7785 C C . VAL B 1 237 ? 18.418 -19.247 -63.834 1.00 61.65 237 VAL B C 1
ATOM 7786 O O . VAL B 1 237 ? 18.069 -18.047 -63.814 1.00 61.78 237 VAL B O 1
ATOM 7790 N N . LEU B 1 238 ? 18.373 -20.073 -62.777 1.00 60.25 238 LEU B N 1
ATOM 7791 C CA . LEU B 1 238 ? 17.847 -19.717 -61.427 1.00 60.34 238 LEU B CA 1
ATOM 7792 C C . LEU B 1 238 ? 19.008 -19.370 -60.485 1.00 60.97 238 LEU B C 1
ATOM 7793 O O . LEU B 1 238 ? 20.059 -20.030 -60.572 1.00 61.12 238 LEU B O 1
ATOM 7798 N N . THR B 1 239 ? 18.802 -18.376 -59.614 1.00 64.02 239 THR B N 1
ATOM 7799 C CA . THR B 1 239 ? 19.741 -17.953 -58.537 1.00 66.10 239 THR B CA 1
ATOM 7800 C C . THR B 1 239 ? 19.034 -18.101 -57.183 1.00 66.20 239 THR B C 1
ATOM 7801 O O . THR B 1 239 ? 17.977 -17.464 -57.010 1.00 67.79 239 THR B O 1
ATOM 7805 N N . VAL B 1 240 ? 19.596 -18.902 -56.270 1.00 66.23 240 VAL B N 1
ATOM 7806 C CA . VAL B 1 240 ? 18.954 -19.299 -54.979 1.00 66.76 240 VAL B CA 1
ATOM 7807 C C . VAL B 1 240 ? 19.696 -18.638 -53.810 1.00 67.06 240 VAL B C 1
ATOM 7808 O O . VAL B 1 240 ? 20.920 -18.852 -53.683 1.00 66.46 240 VAL B O 1
ATOM 7812 N N . ASP B 1 241 ? 18.963 -17.879 -52.986 1.00 68.85 241 ASP B N 1
ATOM 7813 C CA . ASP B 1 241 ? 19.451 -17.253 -51.727 1.00 69.31 241 ASP B CA 1
ATOM 7814 C C . ASP B 1 241 ? 19.372 -18.285 -50.593 1.00 70.33 241 ASP B C 1
ATOM 7815 O O . ASP B 1 241 ? 18.497 -19.174 -50.671 1.00 70.62 241 ASP B O 1
ATOM 7820 N N . ASP B 1 242 ? 20.242 -18.159 -49.582 1.00 71.35 242 ASP B N 1
ATOM 7821 C CA . ASP B 1 242 ? 20.287 -19.050 -48.387 1.00 73.42 242 ASP B CA 1
ATOM 7822 C C . ASP B 1 242 ? 19.116 -18.688 -47.464 1.00 73.96 242 ASP B C 1
ATOM 7823 O O . ASP B 1 242 ? 19.313 -17.884 -46.536 1.00 73.57 242 ASP B O 1
ATOM 7828 N N . ASP B 1 243 ? 17.944 -19.277 -47.715 1.00 74.65 243 ASP B N 1
ATOM 7829 C CA . ASP B 1 243 ? 16.629 -18.763 -47.248 1.00 74.82 243 ASP B CA 1
ATOM 7830 C C . ASP B 1 243 ? 15.558 -19.806 -47.589 1.00 76.16 243 ASP B C 1
ATOM 7831 O O . ASP B 1 243 ? 15.341 -20.056 -48.792 1.00 78.82 243 ASP B O 1
ATOM 7836 N N . LEU B 1 244 ? 14.938 -20.397 -46.561 1.00 79.58 244 LEU B N 1
ATOM 7837 C CA . LEU B 1 244 ? 13.833 -21.392 -46.661 1.00 83.06 244 LEU B CA 1
ATOM 7838 C C . LEU B 1 244 ? 12.854 -21.004 -47.777 1.00 83.06 244 LEU B C 1
ATOM 7839 O O . LEU B 1 244 ? 12.538 -21.879 -48.601 1.00 82.81 244 LEU B O 1
ATOM 7844 N N . PHE B 1 245 ? 12.395 -19.749 -47.799 1.00 86.52 245 PHE B N 1
ATOM 7845 C CA . PHE B 1 245 ? 11.308 -19.259 -48.691 1.00 90.29 245 PHE B CA 1
ATOM 7846 C C . PHE B 1 245 ? 11.756 -19.350 -50.156 1.00 87.57 245 PHE B C 1
ATOM 7847 O O . PHE B 1 245 ? 11.006 -19.921 -50.978 1.00 87.25 245 PHE B O 1
ATOM 7855 N N . ASP B 1 246 ? 12.947 -18.823 -50.465 1.00 83.29 246 ASP B N 1
ATOM 7856 C CA . ASP B 1 246 ? 13.504 -18.749 -51.843 1.00 79.97 246 ASP B CA 1
ATOM 7857 C C . ASP B 1 246 ? 13.884 -20.156 -52.326 1.00 78.28 246 ASP B C 1
ATOM 7858 O O . ASP B 1 246 ? 13.574 -20.476 -53.489 1.00 83.29 246 ASP B O 1
ATOM 7863 N N . ILE B 1 247 ? 14.540 -20.955 -51.477 1.00 74.17 247 ILE B N 1
ATOM 7864 C CA . ILE B 1 247 ? 14.949 -22.361 -51.780 1.00 75.83 247 ILE B CA 1
ATOM 7865 C C . ILE B 1 247 ? 13.727 -23.144 -52.282 1.00 77.90 247 ILE B C 1
ATOM 7866 O O . ILE B 1 247 ? 13.852 -23.827 -53.310 1.00 79.94 247 ILE B O 1
ATOM 7871 N N . PHE B 1 248 ? 12.594 -23.041 -51.586 1.00 78.96 248 PHE B N 1
ATOM 7872 C CA . PHE B 1 248 ? 11.338 -23.770 -51.908 1.00 78.83 248 PHE B CA 1
ATOM 7873 C C . PHE B 1 248 ? 10.619 -23.093 -53.081 1.00 74.97 248 PHE B C 1
ATOM 7874 O O . PHE B 1 248 ? 9.867 -23.785 -53.796 1.00 72.58 248 PHE B O 1
ATOM 7882 N N . ASP B 1 249 ? 10.850 -21.790 -53.273 1.00 75.01 249 ASP B N 1
ATOM 7883 C CA . ASP B 1 249 ? 10.344 -21.008 -54.435 1.00 75.79 249 ASP B CA 1
ATOM 7884 C C . ASP B 1 249 ? 11.034 -21.501 -55.718 1.00 76.85 249 ASP B C 1
ATOM 7885 O O . ASP B 1 249 ? 10.326 -21.710 -56.729 1.00 76.10 249 ASP B O 1
ATOM 7890 N N . ASN B 1 250 ? 12.360 -21.685 -55.677 1.00 74.38 250 ASN B N 1
ATOM 7891 C CA . ASN B 1 250 ? 13.184 -22.138 -56.832 1.00 73.18 250 ASN B CA 1
ATOM 7892 C C . ASN B 1 250 ? 12.926 -23.625 -57.108 1.00 73.96 250 ASN B C 1
ATOM 7893 O O . ASN B 1 250 ? 12.965 -24.007 -58.292 1.00 77.43 250 ASN B O 1
ATOM 7898 N N . VAL B 1 251 ? 12.674 -24.425 -56.066 1.00 73.38 251 VAL B N 1
ATOM 7899 C CA . VAL B 1 251 ? 12.291 -25.866 -56.178 1.00 73.12 251 VAL B CA 1
ATOM 7900 C C . VAL B 1 251 ? 10.959 -25.960 -56.932 1.00 74.08 251 VAL B C 1
ATOM 7901 O O . VAL B 1 251 ? 10.797 -26.922 -57.709 1.00 74.91 251 VAL B O 1
ATOM 7905 N N . LYS B 1 252 ? 10.054 -24.997 -56.717 1.00 76.98 252 LYS B N 1
ATOM 7906 C CA . LYS B 1 252 ? 8.731 -24.923 -57.396 1.00 79.93 252 LYS B CA 1
ATOM 7907 C C . LYS B 1 252 ? 8.934 -24.596 -58.883 1.00 77.29 252 LYS B C 1
ATOM 7908 O O . LYS B 1 252 ? 8.323 -25.289 -59.728 1.00 71.93 252 LYS B O 1
ATOM 7914 N N . LYS B 1 253 ? 9.752 -23.579 -59.183 1.00 77.80 253 LYS B N 1
ATOM 7915 C CA . LYS B 1 253 ? 10.080 -23.128 -60.566 1.00 77.34 253 LYS B CA 1
ATOM 7916 C C . LYS B 1 253 ? 10.676 -24.298 -61.359 1.00 74.71 253 LYS B C 1
ATOM 7917 O O . LYS B 1 253 ? 10.176 -24.571 -62.467 1.00 72.09 253 LYS B O 1
ATOM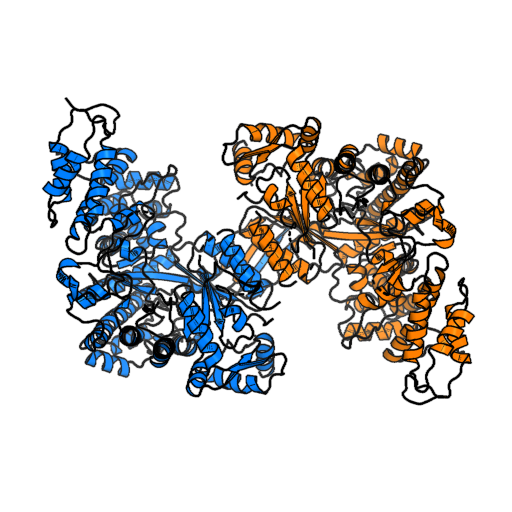 7923 N N . ALA B 1 254 ? 11.701 -24.955 -60.802 1.00 73.37 254 ALA B N 1
ATOM 7924 C CA . ALA B 1 254 ? 12.389 -26.136 -61.380 1.00 72.17 254 ALA B CA 1
ATOM 7925 C C . ALA B 1 254 ? 11.354 -27.191 -61.788 1.00 72.44 254 ALA B C 1
ATOM 7926 O O . ALA B 1 254 ? 11.484 -27.745 -62.894 1.00 77.96 254 ALA B O 1
ATOM 7928 N N . GLY B 1 255 ? 10.364 -27.446 -60.928 1.00 73.21 255 GLY B N 1
ATOM 7929 C CA . GLY B 1 255 ? 9.282 -28.419 -61.172 1.00 75.28 255 GLY B CA 1
ATOM 7930 C C . GLY B 1 255 ? 8.339 -27.949 -62.264 1.00 77.44 255 GLY B C 1
ATOM 7931 O O . GLY B 1 255 ? 7.961 -28.783 -63.113 1.00 79.29 255 GLY B O 1
ATOM 7932 N N . MET B 1 256 ? 7.962 -26.665 -62.240 1.00 80.77 256 MET B N 1
ATOM 7933 C CA . MET B 1 256 ? 7.094 -26.029 -63.269 1.00 82.86 256 MET B CA 1
ATOM 7934 C C . MET B 1 256 ? 7.823 -26.029 -64.618 1.00 76.94 256 MET B C 1
ATOM 7935 O O . MET B 1 256 ? 7.203 -26.446 -65.617 1.00 75.24 256 MET B O 1
ATOM 7940 N N . ILE B 1 257 ? 9.086 -25.587 -64.628 1.00 74.57 257 ILE B N 1
ATOM 7941 C CA . ILE B 1 257 ? 9.952 -25.481 -65.843 1.00 73.84 257 ILE B CA 1
ATOM 7942 C C . ILE B 1 257 ? 10.070 -26.860 -66.507 1.00 74.26 257 ILE B C 1
ATOM 7943 O O . ILE B 1 257 ? 9.782 -26.949 -67.712 1.00 72.20 257 ILE B O 1
ATOM 7948 N N . SER B 1 258 ? 10.466 -27.889 -65.750 1.00 75.33 258 SER B N 1
ATOM 7949 C CA . SER B 1 258 ? 10.807 -29.239 -66.278 1.00 77.77 258 SER B CA 1
ATOM 7950 C C . SER B 1 258 ? 9.555 -29.960 -66.797 1.00 78.15 258 SER B C 1
ATOM 7951 O O . SER B 1 258 ? 9.708 -30.831 -67.673 1.00 79.15 258 SER B O 1
ATOM 7954 N N . LYS B 1 259 ? 8.368 -29.621 -66.287 1.00 80.42 259 LYS B N 1
ATOM 7955 C CA . LYS B 1 259 ? 7.086 -30.206 -66.762 1.00 83.53 259 LYS B CA 1
ATOM 7956 C C . LYS B 1 259 ? 6.772 -29.689 -68.173 1.00 85.46 259 LYS B C 1
ATOM 7957 O O . LYS B 1 259 ? 6.437 -30.523 -69.038 1.00 85.31 259 LYS B O 1
ATOM 7963 N N . PHE B 1 260 ? 6.899 -28.374 -68.394 1.00 87.49 260 PHE B N 1
ATOM 7964 C CA . PHE B 1 260 ? 6.436 -27.653 -69.612 1.00 87.46 260 PHE B CA 1
ATOM 7965 C C . PHE B 1 260 ? 7.601 -27.403 -70.581 1.00 88.14 260 PHE B C 1
ATOM 7966 O O . PHE B 1 260 ? 7.427 -27.671 -71.786 1.00 92.65 260 PHE B O 1
ATOM 7968 N N . ALA B 1 261 ? 8.736 -26.898 -70.082 1.00 87.06 261 ALA B N 1
ATOM 7969 C CA . ALA B 1 261 ? 9.919 -26.474 -70.875 1.00 84.19 261 ALA B CA 1
ATOM 7970 C C . ALA B 1 261 ? 11.112 -27.407 -70.586 1.00 81.35 261 ALA B C 1
ATOM 7971 O O . ALA B 1 261 ? 10.876 -28.627 -70.453 1.00 79.74 261 ALA B O 1
ATOM 7973 N N . GLY B 1 262 ? 12.340 -26.871 -70.518 1.00 77.63 262 GLY B N 1
ATOM 7974 C CA . GLY B 1 262 ? 13.568 -27.625 -70.188 1.00 76.70 262 GLY B CA 1
ATOM 7975 C C . GLY B 1 262 ? 14.784 -26.718 -70.059 1.00 79.51 262 GLY B C 1
ATOM 7976 O O . GLY B 1 262 ? 14.603 -25.522 -69.769 1.00 81.33 262 GLY B O 1
ATOM 7977 N N . GLY B 1 263 ? 15.985 -27.283 -70.229 1.00 82.89 263 GLY B N 1
ATOM 7978 C CA . GLY B 1 263 ? 17.272 -26.559 -70.306 1.00 85.30 263 GLY B CA 1
ATOM 7979 C C . GLY B 1 263 ? 17.662 -25.883 -68.999 1.00 87.21 263 GLY B C 1
ATOM 7980 O O . GLY B 1 263 ? 18.507 -24.961 -69.044 1.00 94.77 263 GLY B O 1
ATOM 7981 N N . LEU B 1 264 ? 17.110 -26.344 -67.872 1.00 83.10 264 LEU B N 1
ATOM 7982 C CA . LEU B 1 264 ? 17.225 -25.686 -66.541 1.00 80.40 264 LEU B CA 1
ATOM 7983 C C . LEU B 1 264 ? 18.695 -25.605 -66.097 1.00 76.57 264 LEU B C 1
ATOM 7984 O O . LEU B 1 264 ? 19.432 -26.585 -66.294 1.00 76.78 264 LEU B O 1
ATOM 7989 N N . GLY B 1 265 ? 19.094 -24.457 -65.539 1.00 75.25 265 GLY B N 1
ATOM 7990 C CA . GLY B 1 265 ? 20.364 -24.243 -64.813 1.00 71.95 265 GLY B CA 1
ATOM 7991 C C . GLY B 1 265 ? 20.100 -23.625 -63.448 1.00 69.48 265 GLY B C 1
ATOM 7992 O O . GLY B 1 265 ? 19.259 -22.707 -63.379 1.00 67.88 265 GLY B O 1
ATOM 7993 N N . VAL B 1 266 ? 20.762 -24.121 -62.395 1.00 67.84 266 VAL B N 1
ATOM 7994 C CA . VAL B 1 266 ? 20.530 -23.712 -60.975 1.00 67.54 266 VAL B CA 1
ATOM 7995 C C . VAL B 1 266 ? 21.882 -23.457 -60.298 1.00 68.87 266 VAL B C 1
ATOM 7996 O O . VAL B 1 266 ? 22.725 -24.372 -60.293 1.00 72.62 266 VAL B O 1
ATOM 8000 N N . TYR B 1 267 ? 22.068 -22.262 -59.730 1.00 68.46 267 TYR B N 1
ATOM 8001 C CA . TYR B 1 267 ? 23.267 -21.875 -58.940 1.00 69.57 267 TYR B CA 1
ATOM 8002 C C . TYR B 1 267 ? 22.950 -21.989 -57.441 1.00 70.65 267 TYR B C 1
ATOM 8003 O O . TYR B 1 267 ? 22.033 -21.278 -56.978 1.00 69.95 267 TYR B O 1
ATOM 8012 N N . LEU B 1 268 ? 23.691 -22.841 -56.717 1.00 68.93 268 LEU B N 1
ATOM 8013 C CA . LEU B 1 268 ? 23.517 -23.097 -55.258 1.00 67.29 268 LEU B CA 1
ATOM 8014 C C . LEU B 1 268 ? 24.782 -22.710 -54.480 1.00 66.49 268 LEU B C 1
ATOM 8015 O O . LEU B 1 268 ? 24.982 -23.275 -53.388 1.00 68.71 268 LEU B O 1
ATOM 8020 N N . GLY B 1 269 ? 25.583 -21.769 -54.988 1.00 66.55 269 GLY B N 1
ATOM 8021 C CA . GLY B 1 269 ? 26.870 -21.375 -54.377 1.00 68.77 269 GLY B CA 1
ATOM 8022 C C . GLY B 1 269 ? 26.698 -20.528 -53.123 1.00 70.18 269 GLY B C 1
ATOM 8023 O O . GLY B 1 269 ? 27.687 -20.382 -52.373 1.00 66.78 269 GLY B O 1
ATOM 8024 N N . LYS B 1 270 ? 25.500 -19.974 -52.907 1.00 73.03 270 LYS B N 1
ATOM 8025 C CA . LYS B 1 270 ? 25.163 -19.105 -51.746 1.00 74.97 270 LYS B CA 1
ATOM 8026 C C . LYS B 1 270 ? 24.770 -19.962 -50.536 1.00 78.03 270 LYS B C 1
ATOM 8027 O O . LYS B 1 270 ? 24.964 -19.484 -49.402 1.00 82.31 270 LYS B O 1
ATOM 8033 N N . ILE B 1 271 ? 24.251 -21.173 -50.772 1.00 77.37 271 ILE B N 1
ATOM 8034 C CA . ILE B 1 271 ? 23.688 -22.089 -49.732 1.00 78.46 271 ILE B CA 1
ATOM 8035 C C . ILE B 1 271 ? 24.765 -22.400 -48.679 1.00 82.37 271 ILE B C 1
ATOM 8036 O O . ILE B 1 271 ? 25.961 -22.444 -49.039 1.00 81.48 271 ILE B O 1
ATOM 8041 N N . ARG B 1 272 ? 24.338 -22.600 -47.425 1.00 89.08 272 ARG B N 1
ATOM 8042 C CA . ARG B 1 272 ? 25.200 -22.856 -46.235 1.00 91.42 272 ARG B CA 1
ATOM 8043 C C . ARG B 1 272 ? 25.892 -24.219 -46.364 1.00 92.97 272 ARG B C 1
ATOM 8044 O O . ARG B 1 272 ? 25.241 -25.167 -46.850 1.00 98.73 272 ARG B O 1
ATOM 8046 N N . ALA B 1 273 ? 27.152 -24.313 -45.925 1.00 93.71 273 ALA B N 1
ATOM 8047 C CA . ALA B 1 273 ? 27.949 -25.565 -45.883 1.00 93.83 273 ALA B CA 1
ATOM 8048 C C . ALA B 1 273 ? 27.453 -26.458 -44.738 1.00 95.11 273 ALA B C 1
ATOM 8049 O O . ALA B 1 273 ? 26.811 -25.933 -43.804 1.00 98.15 273 ALA B O 1
ATOM 8051 N N . THR B 1 274 ? 27.774 -27.754 -44.807 1.00 95.35 274 THR B N 1
ATOM 8052 C CA . THR B 1 274 ? 27.244 -28.839 -43.933 1.00 96.52 274 THR B CA 1
ATOM 8053 C C . THR B 1 274 ? 27.555 -28.539 -42.458 1.00 93.08 274 THR B C 1
ATOM 8054 O O . THR B 1 274 ? 28.643 -27.987 -42.199 1.00 88.36 274 THR B O 1
ATOM 8058 N N . VAL B 1 288 ? 24.405 -28.472 -48.326 1.00 86.55 288 VAL B N 1
ATOM 8059 C CA . VAL B 1 288 ? 24.036 -28.047 -49.712 1.00 87.69 288 VAL B CA 1
ATOM 8060 C C . VAL B 1 288 ? 23.460 -29.231 -50.506 1.00 84.26 288 VAL B C 1
ATOM 8061 O O . VAL B 1 288 ? 22.557 -28.985 -51.325 1.00 83.97 288 VAL B O 1
ATOM 8065 N N . ILE B 1 289 ? 23.954 -30.456 -50.289 1.00 82.22 289 ILE B N 1
ATOM 8066 C CA . ILE B 1 289 ? 23.598 -31.643 -51.129 1.00 82.81 289 ILE B CA 1
ATOM 8067 C C . ILE B 1 289 ? 22.177 -32.111 -50.800 1.00 80.97 289 ILE B C 1
ATOM 8068 O O . ILE B 1 289 ? 21.525 -32.701 -51.659 1.00 82.18 289 ILE B O 1
ATOM 8073 N N . PRO B 1 290 ? 21.624 -31.888 -49.582 1.00 81.04 290 PRO B N 1
ATOM 8074 C CA . PRO B 1 290 ? 20.192 -32.102 -49.358 1.00 80.74 290 PRO B CA 1
ATOM 8075 C C . PRO B 1 290 ? 19.320 -31.264 -50.310 1.00 77.88 290 PRO B C 1
ATOM 8076 O O . PRO B 1 290 ? 18.282 -31.751 -50.721 1.00 74.39 290 PRO B O 1
ATOM 8080 N N . VAL B 1 291 ? 19.768 -30.049 -50.651 1.00 75.74 291 VAL B N 1
ATOM 8081 C CA . VAL B 1 291 ? 19.083 -29.127 -51.611 1.00 76.64 291 VAL B CA 1
ATOM 8082 C C . VAL B 1 291 ? 19.218 -29.705 -53.028 1.00 76.15 291 VAL B C 1
ATOM 8083 O O . VAL B 1 291 ? 18.228 -29.634 -53.791 1.00 71.84 291 VAL B O 1
ATOM 8087 N N . VAL B 1 292 ? 20.395 -30.253 -53.361 1.00 76.36 292 VAL B N 1
ATOM 8088 C CA . VAL B 1 292 ? 20.674 -30.955 -54.653 1.00 76.98 292 VAL B CA 1
ATOM 8089 C C . VAL B 1 292 ? 19.735 -32.165 -54.763 1.00 77.39 292 VAL B C 1
ATOM 8090 O O . VAL B 1 292 ? 19.142 -32.355 -55.841 1.00 76.15 292 VAL B O 1
ATOM 8094 N N . LYS B 1 293 ? 19.617 -32.951 -53.687 1.00 79.24 293 LYS B N 1
ATOM 8095 C CA . LYS B 1 293 ? 18.711 -34.129 -53.596 1.00 82.47 293 LYS B CA 1
ATOM 8096 C C . LYS B 1 293 ? 17.260 -33.671 -53.775 1.00 78.71 293 LYS B C 1
ATOM 8097 O O . LYS B 1 293 ? 16.497 -34.402 -54.425 1.00 74.66 293 LYS B O 1
ATOM 8103 N N . LEU B 1 294 ? 16.912 -32.503 -53.228 1.00 79.35 294 LEU B N 1
ATOM 8104 C CA . LEU B 1 294 ? 15.536 -31.928 -53.242 1.00 80.09 294 LEU B CA 1
ATOM 8105 C C . LEU B 1 294 ? 15.146 -31.559 -54.681 1.00 79.25 294 LEU B C 1
ATOM 8106 O O . LEU B 1 294 ? 14.000 -31.852 -55.067 1.00 75.80 294 LEU B O 1
ATOM 8111 N N . ILE B 1 295 ? 16.068 -30.957 -55.443 1.00 80.35 295 ILE B N 1
ATOM 8112 C CA . ILE B 1 295 ? 15.880 -30.597 -56.884 1.00 77.58 295 ILE B CA 1
ATOM 8113 C C . ILE B 1 295 ? 15.765 -31.885 -57.711 1.00 75.18 295 ILE B C 1
ATOM 8114 O O . ILE B 1 295 ? 14.904 -31.932 -58.609 1.00 72.66 295 ILE B O 1
ATOM 8119 N N . ASN B 1 296 ? 16.598 -32.887 -57.409 1.00 76.25 296 ASN B N 1
ATOM 8120 C CA . ASN B 1 296 ? 16.650 -34.194 -58.120 1.00 77.36 296 ASN B CA 1
ATOM 8121 C C . ASN B 1 296 ? 15.277 -34.881 -58.058 1.00 78.55 296 ASN B C 1
ATOM 8122 O O . ASN B 1 296 ? 14.841 -35.408 -59.101 1.00 76.40 296 ASN B O 1
ATOM 8127 N N . ASP B 1 297 ? 14.628 -34.870 -56.887 1.00 80.62 297 ASP B N 1
ATOM 8128 C CA . ASP B 1 297 ? 13.354 -35.590 -56.611 1.00 81.55 297 ASP B CA 1
ATOM 8129 C C . ASP B 1 297 ? 12.198 -34.962 -57.400 1.00 81.29 297 ASP B C 1
ATOM 8130 O O . ASP B 1 297 ? 11.301 -35.723 -57.811 1.00 79.86 297 ASP B O 1
ATOM 8135 N N . THR B 1 298 ? 12.204 -33.638 -57.589 1.00 81.38 298 THR B N 1
ATOM 8136 C CA . THR B 1 298 ? 11.157 -32.892 -58.343 1.00 83.08 298 THR B CA 1
ATOM 8137 C C . THR B 1 298 ? 11.320 -33.194 -59.836 1.00 82.75 298 THR B C 1
ATOM 8138 O O . THR B 1 298 ? 10.287 -33.337 -60.526 1.00 77.90 298 THR B O 1
ATOM 8142 N N . MET B 1 299 ? 12.576 -33.276 -60.292 1.00 84.66 299 MET B N 1
ATOM 8143 C CA . MET B 1 299 ? 12.969 -33.681 -61.668 1.00 86.89 299 MET B CA 1
ATOM 8144 C C . MET B 1 299 ? 12.330 -35.037 -61.989 1.00 84.86 299 MET B C 1
ATOM 8145 O O . MET B 1 299 ? 11.691 -35.154 -63.054 1.00 84.00 299 MET B O 1
ATOM 8150 N N . THR B 1 300 ? 12.491 -36.012 -61.089 1.00 85.35 300 THR B N 1
ATOM 8151 C CA . THR B 1 300 ? 12.013 -37.411 -61.255 1.00 87.41 300 THR B CA 1
ATOM 8152 C C . THR B 1 300 ? 10.480 -37.455 -61.179 1.00 87.31 300 THR B C 1
ATOM 8153 O O . THR B 1 300 ? 9.885 -38.235 -61.943 1.00 89.57 300 THR B O 1
ATOM 8157 N N . TYR B 1 301 ? 9.870 -36.649 -60.302 1.00 88.64 301 TYR B N 1
ATOM 8158 C CA . TYR B 1 301 ? 8.412 -36.668 -59.997 1.00 90.70 301 TYR B CA 1
ATOM 8159 C C . TYR B 1 301 ? 7.587 -36.422 -61.269 1.00 93.30 301 TYR B C 1
ATOM 8160 O O . TYR B 1 301 ? 6.564 -37.118 -61.447 1.00 92.83 301 TYR B O 1
ATOM 8169 N N . VAL B 1 302 ? 8.010 -35.481 -62.123 1.00 96.08 302 VAL B N 1
ATOM 8170 C CA . VAL B 1 302 ? 7.249 -35.044 -63.338 1.00 94.87 302 VAL B CA 1
ATOM 8171 C C . VAL B 1 302 ? 7.359 -36.115 -64.435 1.00 90.70 302 VAL B C 1
ATOM 8172 O O . VAL B 1 302 ? 8.463 -36.677 -64.598 1.00 86.71 302 VAL B O 1
ATOM 8176 N N . SER B 1 311 ? 17.087 -33.417 -66.708 1.00 88.31 311 SER B N 1
ATOM 8177 C CA . SER B 1 311 ? 17.870 -32.516 -67.598 1.00 86.52 311 SER B CA 1
ATOM 8178 C C . SER B 1 311 ? 17.972 -31.119 -66.969 1.00 82.45 311 SER B C 1
ATOM 8179 O O . SER B 1 311 ? 17.352 -30.178 -67.504 1.00 77.57 311 SER B O 1
ATOM 8182 N N . ALA B 1 312 ? 18.731 -31.004 -65.874 1.00 79.31 312 ALA B N 1
ATOM 8183 C CA . ALA B 1 312 ? 19.011 -29.740 -65.154 1.00 74.44 312 ALA B CA 1
ATOM 8184 C C . ALA B 1 312 ? 20.473 -29.719 -64.689 1.00 70.85 312 ALA B C 1
ATOM 8185 O O . ALA B 1 312 ? 20.944 -30.737 -64.149 1.00 67.18 312 ALA B O 1
ATOM 8187 N N . SER B 1 313 ? 21.154 -28.588 -64.894 1.00 69.92 313 SER B N 1
ATOM 8188 C CA . SER B 1 313 ? 22.537 -28.315 -64.422 1.00 69.87 313 SER B CA 1
ATOM 8189 C C . SER B 1 313 ? 22.492 -27.678 -63.029 1.00 66.59 313 SER B C 1
ATOM 8190 O O . SER B 1 313 ? 21.651 -26.791 -62.816 1.00 65.49 313 SER B O 1
ATOM 8193 N N . ILE B 1 314 ? 23.369 -28.118 -62.123 1.00 66.30 314 ILE B N 1
ATOM 8194 C CA . ILE B 1 314 ? 23.590 -27.484 -60.791 1.00 65.15 314 ILE B CA 1
ATOM 8195 C C . ILE B 1 314 ? 25.058 -27.048 -60.717 1.00 64.54 314 ILE B C 1
ATOM 8196 O O . ILE B 1 314 ? 25.944 -27.878 -60.994 1.00 62.68 314 ILE B O 1
ATOM 8201 N N . THR B 1 315 ? 25.290 -25.776 -60.380 1.00 65.51 315 THR B N 1
ATOM 8202 C CA . THR B 1 315 ? 26.625 -25.125 -60.336 1.00 68.02 315 THR B CA 1
ATOM 8203 C C . THR B 1 315 ? 26.988 -24.807 -58.882 1.00 73.81 315 THR B C 1
ATOM 8204 O O . THR B 1 315 ? 26.097 -24.342 -58.142 1.00 77.62 315 THR B O 1
ATOM 8208 N N . LEU B 1 316 ? 28.247 -25.051 -58.507 1.00 76.45 316 LEU B N 1
ATOM 8209 C CA . LEU B 1 316 ? 28.816 -24.762 -57.163 1.00 74.19 316 LEU B CA 1
ATOM 8210 C C . LEU B 1 316 ? 30.230 -24.201 -57.345 1.00 73.47 316 LEU B C 1
ATOM 8211 O O . LEU B 1 316 ? 30.972 -24.732 -58.193 1.00 75.52 316 LEU B O 1
ATOM 8216 N N . ASP B 1 317 ? 30.584 -23.162 -56.587 1.00 71.50 317 ASP B N 1
ATOM 8217 C CA . ASP B 1 317 ? 31.933 -22.539 -56.614 1.00 74.52 317 ASP B CA 1
ATOM 8218 C C . ASP B 1 317 ? 32.945 -23.549 -56.058 1.00 74.80 317 ASP B C 1
ATOM 8219 O O . ASP B 1 317 ? 32.561 -24.346 -55.182 1.00 75.73 317 ASP B O 1
ATOM 8224 N N . ILE B 1 318 ? 34.184 -23.520 -56.556 1.00 75.21 318 ILE B N 1
ATOM 8225 C CA . ILE B 1 318 ? 35.231 -24.549 -56.266 1.00 77.36 318 ILE B CA 1
ATOM 8226 C C . ILE B 1 318 ? 35.840 -24.314 -54.871 1.00 78.62 318 ILE B C 1
ATOM 8227 O O . ILE B 1 318 ? 36.565 -25.212 -54.397 1.00 75.79 318 ILE B O 1
ATOM 8232 N N . TRP B 1 319 ? 35.556 -23.170 -54.233 1.00 81.53 319 TRP B N 1
ATOM 8233 C CA . TRP B 1 319 ? 36.007 -22.840 -52.850 1.00 80.62 319 TRP B CA 1
ATOM 8234 C C . TRP B 1 319 ? 34.954 -23.260 -51.813 1.00 75.87 319 TRP B C 1
ATOM 8235 O O . TRP B 1 319 ? 35.292 -23.255 -50.621 1.00 78.25 319 TRP B O 1
ATOM 8246 N N . HIS B 1 320 ? 33.731 -23.596 -52.235 1.00 74.75 320 HIS B N 1
ATOM 8247 C CA . HIS B 1 320 ? 32.629 -24.060 -51.344 1.00 76.17 320 HIS B CA 1
ATOM 8248 C C . HIS B 1 320 ? 33.096 -25.290 -50.554 1.00 77.00 320 HIS B C 1
ATOM 8249 O O . HIS B 1 320 ? 33.713 -26.180 -51.168 1.00 79.84 320 HIS B O 1
ATOM 8256 N N . LYS B 1 321 ? 32.795 -25.335 -49.251 1.00 77.39 321 LYS B N 1
ATOM 8257 C CA . LYS B 1 321 ? 33.312 -26.342 -48.281 1.00 79.23 321 LYS B CA 1
ATOM 8258 C C . LYS B 1 321 ? 32.824 -27.752 -48.645 1.00 81.66 321 LYS B C 1
ATOM 8259 O O . LYS B 1 321 ? 33.537 -28.717 -48.306 1.00 83.30 321 LYS B O 1
ATOM 8261 N N . ASP B 1 322 ? 31.672 -27.871 -49.315 1.00 82.43 322 ASP B N 1
ATOM 8262 C CA . ASP B 1 322 ? 31.018 -29.167 -49.648 1.00 81.83 322 ASP B CA 1
ATOM 8263 C C . ASP B 1 322 ? 31.383 -29.626 -51.070 1.00 80.48 322 ASP B C 1
ATOM 8264 O O . ASP B 1 322 ? 30.699 -30.543 -51.570 1.00 80.41 322 ASP B O 1
ATOM 8269 N N . ILE B 1 323 ? 32.422 -29.052 -51.691 1.00 80.43 323 ILE B N 1
ATOM 8270 C CA . ILE B 1 323 ? 32.809 -29.335 -53.111 1.00 82.54 323 ILE B CA 1
ATOM 8271 C C . ILE B 1 323 ? 33.213 -30.811 -53.266 1.00 82.60 323 ILE B C 1
ATOM 8272 O O . ILE B 1 323 ? 32.843 -31.405 -54.297 1.00 80.44 323 ILE B O 1
ATOM 8277 N N . LEU B 1 324 ? 33.930 -31.382 -52.288 1.00 84.54 324 LEU B N 1
ATOM 8278 C CA . LEU B 1 324 ? 34.424 -32.787 -52.331 1.00 85.58 324 LEU B CA 1
ATOM 8279 C C . LEU B 1 324 ? 33.237 -33.750 -52.470 1.00 82.75 324 LEU B C 1
ATOM 8280 O O . LEU B 1 324 ? 33.345 -34.691 -53.267 1.00 83.64 324 LEU B O 1
ATOM 8285 N N . ASP B 1 325 ? 32.154 -33.521 -51.722 1.00 81.56 325 ASP B N 1
ATOM 8286 C CA . ASP B 1 325 ? 30.928 -34.368 -51.742 1.00 82.12 325 ASP B CA 1
ATOM 8287 C C . ASP B 1 325 ? 30.150 -34.112 -53.040 1.00 82.13 325 ASP B C 1
ATOM 8288 O O . ASP B 1 325 ? 29.483 -35.053 -53.519 1.00 80.57 325 ASP B O 1
ATOM 8290 N N . PHE B 1 326 ? 30.230 -32.887 -53.574 1.00 81.24 326 PHE B N 1
ATOM 8291 C CA . PHE B 1 326 ? 29.461 -32.408 -54.753 1.00 79.88 326 PHE B CA 1
ATOM 8292 C C . PHE B 1 326 ? 30.003 -33.048 -56.040 1.00 83.54 326 PHE B C 1
ATOM 8293 O O . PHE B 1 326 ? 29.188 -33.423 -56.908 1.00 81.82 326 PHE B O 1
ATOM 8301 N N . LEU B 1 327 ? 31.331 -33.173 -56.160 1.00 83.83 327 LEU B N 1
ATOM 8302 C CA . LEU B 1 327 ? 32.013 -33.811 -57.322 1.00 81.88 327 LEU B CA 1
ATOM 8303 C C . LEU B 1 327 ? 31.601 -35.286 -57.432 1.00 80.89 327 LEU B C 1
ATOM 8304 O O . LEU B 1 327 ? 31.629 -35.814 -58.562 1.00 76.37 327 LEU B O 1
ATOM 8309 N N . GLU B 1 328 ? 31.218 -35.916 -56.314 1.00 81.59 328 GLU B N 1
ATOM 8310 C CA . GLU B 1 328 ? 30.980 -37.383 -56.206 1.00 86.96 328 GLU B CA 1
ATOM 8311 C C . GLU B 1 328 ? 29.485 -37.708 -56.348 1.00 89.38 328 GLU B C 1
ATOM 8312 O O . GLU B 1 328 ? 29.112 -38.868 -56.103 1.00 93.45 328 GLU B O 1
ATOM 8318 N N . VAL B 1 329 ? 28.664 -36.738 -56.761 1.00 94.89 329 VAL B N 1
ATOM 8319 C CA . VAL B 1 329 ? 27.177 -36.867 -56.865 1.00 99.83 329 VAL B CA 1
ATOM 8320 C C . VAL B 1 329 ? 26.815 -37.868 -57.975 1.00 100.77 329 VAL B C 1
ATOM 8321 O O . VAL B 1 329 ? 25.793 -38.566 -57.819 1.00 96.99 329 VAL B O 1
ATOM 8325 N N . LYS B 1 330 ? 27.618 -37.940 -59.045 1.00 105.74 330 LYS B N 1
ATOM 8326 C CA . LYS B 1 330 ? 27.290 -38.664 -60.306 1.00 106.72 330 LYS B CA 1
ATOM 8327 C C . LYS B 1 330 ? 28.049 -39.997 -60.407 1.00 108.43 330 LYS B C 1
ATOM 8328 O O . LYS B 1 330 ? 27.834 -40.703 -61.415 1.00 108.56 330 LYS B O 1
ATOM 8330 N N . THR B 1 331 ? 28.874 -40.344 -59.409 1.00 109.78 331 THR B N 1
ATOM 8331 C CA . THR B 1 331 ? 29.690 -41.593 -59.371 1.00 107.17 331 THR B CA 1
ATOM 8332 C C . THR B 1 331 ? 29.051 -42.605 -58.409 1.00 103.95 331 THR B C 1
ATOM 8333 O O . THR B 1 331 ? 28.710 -42.195 -57.283 1.00 99.51 331 THR B O 1
ATOM 8337 N N . HIS B 1 341 ? 21.529 -38.362 -59.478 1.00 99.13 341 HIS B N 1
ATOM 8338 C CA . HIS B 1 341 ? 21.778 -39.139 -60.726 1.00 101.80 341 HIS B CA 1
ATOM 8339 C C . HIS B 1 341 ? 20.952 -38.609 -61.912 1.00 101.10 341 HIS B C 1
ATOM 8340 O O . HIS B 1 341 ? 21.160 -39.126 -63.024 1.00 101.50 341 HIS B O 1
ATOM 8347 N N . ASP B 1 342 ? 20.049 -37.639 -61.699 1.00 99.74 342 ASP B N 1
ATOM 8348 C CA . ASP B 1 342 ? 19.205 -37.020 -62.760 1.00 94.01 342 ASP B CA 1
ATOM 8349 C C . ASP B 1 342 ? 19.620 -35.556 -62.974 1.00 86.89 342 ASP B C 1
ATOM 8350 O O . ASP B 1 342 ? 18.911 -34.845 -63.720 1.00 81.65 342 ASP B O 1
ATOM 8355 N N . ILE B 1 343 ? 20.728 -35.122 -62.361 1.00 82.28 343 ILE B N 1
ATOM 8356 C CA . ILE B 1 343 ? 21.248 -33.723 -62.442 1.00 81.54 343 ILE B CA 1
ATOM 8357 C C . ILE B 1 343 ? 22.664 -33.748 -63.032 1.00 74.86 343 ILE B C 1
ATOM 8358 O O . ILE B 1 343 ? 23.335 -34.784 -62.914 1.00 72.90 343 ILE B O 1
ATOM 8363 N N . HIS B 1 344 ? 23.092 -32.638 -63.637 1.00 71.37 344 HIS B N 1
ATOM 8364 C CA . HIS B 1 344 ? 24.419 -32.470 -64.290 1.00 71.59 344 HIS B CA 1
ATOM 8365 C C . HIS B 1 344 ? 25.241 -31.459 -63.494 1.00 68.48 344 HIS B C 1
ATOM 8366 O O . HIS B 1 344 ? 24.959 -30.264 -63.532 1.00 67.15 344 HIS B O 1
ATOM 8373 N N . PRO B 1 345 ? 26.274 -31.898 -62.738 1.00 64.52 345 PRO B N 1
ATOM 8374 C CA . PRO B 1 345 ? 27.073 -30.982 -61.928 1.00 64.71 345 PRO B CA 1
ATOM 8375 C C . PRO B 1 345 ? 27.969 -30.080 -62.785 1.00 62.97 345 PRO B C 1
ATOM 8376 O O . PRO B 1 345 ? 28.379 -30.510 -63.841 1.00 68.66 345 PRO B O 1
ATOM 8380 N N . ALA B 1 346 ? 28.239 -28.866 -62.302 1.00 61.09 346 ALA B N 1
ATOM 8381 C CA . ALA B 1 346 ? 29.176 -27.891 -62.906 1.00 62.07 346 ALA B CA 1
ATOM 8382 C C . ALA B 1 346 ? 29.924 -27.153 -61.789 1.00 63.10 346 ALA B C 1
ATOM 8383 O O . ALA B 1 346 ? 29.386 -27.087 -60.668 1.00 67.53 346 ALA B O 1
ATOM 8385 N N . VAL B 1 347 ? 31.111 -26.615 -62.086 1.00 61.33 347 VAL B N 1
ATOM 8386 C CA . VAL B 1 347 ? 32.025 -26.004 -61.077 1.00 62.07 347 VAL B CA 1
ATOM 8387 C C . VAL B 1 347 ? 32.465 -24.614 -61.555 1.00 63.10 347 VAL B C 1
ATOM 8388 O O . VAL B 1 347 ? 33.109 -24.529 -62.610 1.00 64.19 347 VAL B O 1
ATOM 8392 N N . SER B 1 348 ? 32.129 -23.573 -60.789 1.00 65.14 348 SER B N 1
ATOM 8393 C CA . SER B 1 348 ? 32.580 -22.172 -60.999 1.00 65.96 348 SER B CA 1
ATOM 8394 C C . SER B 1 348 ? 34.003 -22.016 -60.444 1.00 64.99 348 SER B C 1
ATOM 8395 O O . SER B 1 348 ? 34.175 -22.149 -59.223 1.00 66.57 348 SER B O 1
ATOM 8398 N N . ILE B 1 349 ? 34.981 -21.753 -61.317 1.00 64.96 349 ILE B N 1
ATOM 8399 C CA . ILE B 1 349 ? 36.434 -21.691 -60.976 1.00 65.69 349 ILE B CA 1
ATOM 8400 C C . ILE B 1 349 ? 36.940 -20.268 -61.192 1.00 67.56 349 ILE B C 1
ATOM 8401 O O . ILE B 1 349 ? 36.826 -19.733 -62.293 1.00 63.00 349 ILE B O 1
ATOM 8406 N N . PRO B 1 350 ? 37.527 -19.622 -60.157 1.00 71.82 350 PRO B N 1
ATOM 8407 C CA . PRO B 1 350 ? 38.149 -18.309 -60.311 1.00 70.90 350 PRO B CA 1
ATOM 8408 C C . PRO B 1 350 ? 39.617 -18.426 -60.741 1.00 71.30 350 PRO B C 1
ATOM 8409 O O . PRO B 1 350 ? 40.186 -19.495 -60.584 1.00 67.49 350 PRO B O 1
ATOM 8413 N N . ASP B 1 351 ? 40.182 -17.325 -61.249 1.00 72.96 351 ASP B N 1
ATOM 8414 C CA . ASP B 1 351 ? 41.588 -17.220 -61.725 1.00 73.79 351 ASP B CA 1
ATOM 8415 C C . ASP B 1 351 ? 42.541 -17.686 -60.620 1.00 75.97 351 ASP B C 1
ATOM 8416 O O . ASP B 1 351 ? 43.462 -18.463 -60.930 1.00 77.37 351 ASP B O 1
ATOM 8421 N N . LEU B 1 352 ? 42.312 -17.234 -59.382 1.00 78.89 352 LEU B N 1
ATOM 8422 C CA . LEU B 1 352 ? 43.228 -17.439 -58.227 1.00 79.70 352 LEU B CA 1
ATOM 8423 C C . LEU B 1 352 ? 43.525 -18.932 -58.051 1.00 76.70 352 LEU B C 1
ATOM 8424 O O . LEU B 1 352 ? 44.701 -19.267 -57.837 1.00 74.65 352 LEU B O 1
ATOM 8429 N N . PHE B 1 353 ? 42.506 -19.793 -58.136 1.00 77.82 353 PHE B N 1
ATOM 8430 C CA . PHE B 1 353 ? 42.655 -21.269 -58.031 1.00 80.43 353 PHE B CA 1
ATOM 8431 C C . PHE B 1 353 ? 43.648 -21.759 -59.091 1.00 81.32 353 PHE B C 1
ATOM 8432 O O . PHE B 1 353 ? 44.530 -22.571 -58.763 1.00 83.51 353 PHE B O 1
ATOM 8440 N N . MET B 1 354 ? 43.482 -21.290 -60.330 1.00 80.05 354 MET B N 1
ATOM 8441 C CA . MET B 1 354 ? 44.333 -21.660 -61.491 1.00 82.67 354 MET B CA 1
ATOM 8442 C C . MET B 1 354 ? 45.756 -21.134 -61.270 1.00 86.64 354 MET B C 1
ATOM 8443 O O . MET B 1 354 ? 46.705 -21.863 -61.614 1.00 90.52 354 MET B O 1
ATOM 8448 N N . LYS B 1 355 ? 45.893 -19.930 -60.703 1.00 87.54 355 LYS B N 1
ATOM 8449 C CA . LYS B 1 355 ? 47.198 -19.330 -60.306 1.00 86.55 355 LYS B CA 1
ATOM 8450 C C . LYS B 1 355 ? 47.878 -20.220 -59.256 1.00 89.35 355 LYS B C 1
ATOM 8451 O O . LYS B 1 355 ? 49.100 -20.433 -59.375 1.00 91.52 355 LYS B O 1
ATOM 8457 N N . ARG B 1 356 ? 47.121 -20.721 -58.272 1.00 90.94 356 ARG B N 1
ATOM 8458 C CA . ARG B 1 356 ? 47.625 -21.634 -57.207 1.00 91.62 356 ARG B CA 1
ATOM 8459 C C . ARG B 1 356 ? 48.133 -22.932 -57.846 1.00 92.24 356 ARG B C 1
ATOM 8460 O O . ARG B 1 356 ? 49.218 -23.397 -57.448 1.00 97.70 356 ARG B O 1
ATOM 8468 N N . LEU B 1 357 ? 47.377 -23.475 -58.806 1.00 92.50 357 LEU B N 1
ATOM 8469 C CA . LEU B 1 357 ? 47.631 -24.788 -59.463 1.00 91.55 357 LEU B CA 1
ATOM 8470 C C . LEU B 1 357 ? 48.993 -24.783 -60.174 1.00 90.60 357 LEU B C 1
ATOM 8471 O O . LEU B 1 357 ? 49.607 -25.863 -60.251 1.00 86.68 357 LEU B O 1
ATOM 8476 N N . LYS B 1 358 ? 49.443 -23.623 -60.668 1.00 92.25 358 LYS B N 1
ATOM 8477 C CA . LYS B 1 358 ? 50.731 -23.456 -61.401 1.00 97.85 358 LYS B CA 1
ATOM 8478 C C . LYS B 1 358 ? 51.910 -23.839 -60.496 1.00 101.15 358 LYS B C 1
ATOM 8479 O O . LYS B 1 358 ? 52.786 -24.594 -60.966 1.00 101.07 358 LYS B O 1
ATOM 8485 N N . ASN B 1 359 ? 51.929 -23.341 -59.254 1.00 103.28 359 ASN B N 1
ATOM 8486 C CA . ASN B 1 359 ? 53.013 -23.589 -58.262 1.00 102.02 359 ASN B CA 1
ATOM 8487 C C . ASN B 1 359 ? 52.641 -24.769 -57.350 1.00 100.30 359 ASN B C 1
ATOM 8488 O O . ASN B 1 359 ? 53.358 -24.981 -56.354 1.00 100.74 359 ASN B O 1
ATOM 8490 N N . ARG B 1 360 ? 51.569 -25.503 -57.676 1.00 97.94 360 ARG B N 1
ATOM 8491 C CA . ARG B 1 360 ? 51.098 -26.720 -56.955 1.00 96.05 360 ARG B CA 1
ATOM 8492 C C . ARG B 1 360 ? 50.742 -26.376 -55.499 1.00 97.49 360 ARG B C 1
ATOM 8493 O O . ARG B 1 360 ? 50.818 -27.284 -54.643 1.00 98.12 360 ARG B O 1
ATOM 8495 N N . GLU B 1 361 ? 50.326 -25.128 -55.243 1.00 95.19 361 GLU B N 1
ATOM 8496 C CA . GLU B 1 361 ? 50.108 -24.555 -53.883 1.00 90.86 361 GLU B CA 1
ATOM 8497 C C . GLU B 1 361 ? 48.777 -25.056 -53.302 1.00 90.87 361 GLU B C 1
ATOM 8498 O O . GLU B 1 361 ? 48.078 -25.832 -53.986 1.00 91.32 361 GLU B O 1
ATOM 8504 N N . ASP B 1 362 ? 48.450 -24.626 -52.077 1.00 89.79 362 ASP B N 1
ATOM 8505 C CA . ASP B 1 362 ? 47.266 -25.087 -51.301 1.00 88.26 362 ASP B CA 1
ATOM 8506 C C . ASP B 1 362 ? 46.069 -24.173 -51.582 1.00 84.59 362 ASP B C 1
ATOM 8507 O O . ASP B 1 362 ? 46.280 -23.014 -51.998 1.00 82.75 362 ASP B O 1
ATOM 8512 N N . TRP B 1 363 ? 44.864 -24.695 -51.338 1.00 80.63 363 TRP B N 1
ATOM 8513 C CA . TRP B 1 363 ? 43.557 -24.058 -51.649 1.00 78.64 363 TRP B CA 1
ATOM 8514 C C . TRP B 1 363 ? 42.636 -24.172 -50.427 1.00 81.80 363 TRP B C 1
ATOM 8515 O O . TRP B 1 363 ? 42.317 -25.309 -50.029 1.00 81.81 363 TRP B O 1
ATOM 8526 N N . THR B 1 364 ? 42.239 -23.038 -49.843 1.00 84.15 364 THR B N 1
ATOM 8527 C CA . THR B 1 364 ? 41.409 -22.965 -48.610 1.00 87.41 364 THR B CA 1
ATOM 8528 C C . THR B 1 364 ? 39.924 -22.980 -48.992 1.00 85.52 364 THR B C 1
ATOM 8529 O O . THR B 1 364 ? 39.465 -22.001 -49.609 1.00 84.19 364 THR B O 1
ATOM 8533 N N . LEU B 1 365 ? 39.210 -24.055 -48.650 1.00 84.78 365 LEU B N 1
ATOM 8534 C CA . LEU B 1 365 ? 37.727 -24.143 -48.763 1.00 85.98 365 LEU B CA 1
ATOM 8535 C C . LEU B 1 365 ? 37.099 -23.268 -47.670 1.00 85.49 365 LEU B C 1
ATOM 8536 O O . LEU B 1 365 ? 37.694 -23.182 -46.574 1.00 83.68 365 LEU B O 1
ATOM 8541 N N . ILE B 1 366 ? 35.954 -22.639 -47.967 1.00 82.20 366 ILE B N 1
ATOM 8542 C CA . ILE B 1 366 ? 35.248 -21.671 -47.072 1.00 79.28 366 ILE B CA 1
ATOM 8543 C C . ILE B 1 366 ? 33.744 -21.978 -47.081 1.00 79.13 366 ILE B C 1
ATOM 8544 O O . ILE B 1 366 ? 33.256 -22.522 -48.090 1.00 77.07 366 ILE B O 1
ATOM 8549 N N . ASP B 1 367 ? 33.051 -21.640 -45.987 1.00 78.43 367 ASP B N 1
ATOM 8550 C CA . ASP B 1 367 ? 31.567 -21.669 -45.864 1.00 79.06 367 ASP B CA 1
ATOM 8551 C C . ASP B 1 367 ? 31.031 -20.282 -46.217 1.00 80.97 367 ASP B C 1
ATOM 8552 O O . ASP B 1 367 ? 31.422 -19.298 -45.596 1.00 79.25 367 ASP B O 1
ATOM 8557 N N . PRO B 1 368 ? 30.146 -20.152 -47.233 1.00 83.28 368 PRO B N 1
ATOM 8558 C CA . PRO B 1 368 ? 29.524 -18.867 -47.562 1.00 83.46 368 PRO B CA 1
ATOM 8559 C C . PRO B 1 368 ? 28.888 -18.133 -46.369 1.00 82.59 368 PRO B C 1
ATOM 8560 O O . PRO B 1 368 ? 29.028 -16.927 -46.297 1.00 80.20 368 PRO B O 1
ATOM 8564 N N . TYR B 1 369 ? 28.211 -18.867 -45.477 1.00 85.34 369 TYR B N 1
ATOM 8565 C CA . TYR B 1 369 ? 27.456 -18.323 -44.313 1.00 90.26 369 TYR B CA 1
ATOM 8566 C C . TYR B 1 369 ? 28.374 -17.431 -43.467 1.00 91.40 369 TYR B C 1
ATOM 8567 O O . TYR B 1 369 ? 28.034 -16.249 -43.257 1.00 89.69 369 TYR B O 1
ATOM 8576 N N . TRP B 1 370 ? 29.503 -17.983 -43.008 1.00 90.78 370 TRP B N 1
ATOM 8577 C CA . TRP B 1 370 ? 30.476 -17.299 -42.114 1.00 90.22 370 TRP B CA 1
ATOM 8578 C C . TRP B 1 370 ? 31.292 -16.281 -42.918 1.00 89.79 370 TRP B C 1
ATOM 8579 O O . TRP B 1 370 ? 31.687 -15.258 -42.335 1.00 90.80 370 TRP B O 1
ATOM 8590 N N . ALA B 1 371 ? 31.524 -16.555 -44.205 1.00 90.70 371 ALA B N 1
ATOM 8591 C CA . ALA B 1 371 ? 32.186 -15.641 -45.168 1.00 86.90 371 ALA B CA 1
ATOM 8592 C C . ALA B 1 371 ? 31.311 -14.400 -45.378 1.00 83.59 371 ALA B C 1
ATOM 8593 O O . ALA B 1 371 ? 31.866 -13.285 -45.419 1.00 80.03 371 ALA B O 1
ATOM 8595 N N . ARG B 1 372 ? 29.995 -14.591 -45.503 1.00 82.55 372 ARG B N 1
ATOM 8596 C CA . ARG B 1 372 ? 29.011 -13.494 -45.714 1.00 85.01 372 ARG B CA 1
ATOM 8597 C C . ARG B 1 372 ? 29.017 -12.588 -44.476 1.00 85.68 372 ARG B C 1
ATOM 8598 O O . ARG B 1 372 ? 29.278 -11.376 -44.636 1.00 83.70 372 ARG B O 1
ATOM 8606 N N . GLN B 1 373 ? 28.784 -13.168 -43.292 1.00 87.14 373 GLN B N 1
ATOM 8607 C CA . GLN B 1 373 ? 28.778 -12.455 -41.984 1.00 86.29 373 GLN B CA 1
ATOM 8608 C C . GLN B 1 373 ? 30.025 -11.566 -41.876 1.00 85.12 373 GLN B C 1
ATOM 8609 O O . GLN B 1 373 ? 29.858 -10.349 -41.667 1.00 81.48 373 GLN B O 1
ATOM 8611 N N . TYR B 1 374 ? 31.221 -12.147 -42.028 1.00 85.39 374 TYR B N 1
ATOM 8612 C CA . TYR B 1 374 ? 32.532 -11.457 -41.878 1.00 87.02 374 TYR B CA 1
ATOM 8613 C C . TYR B 1 374 ? 32.568 -10.205 -42.759 1.00 90.03 374 TYR B C 1
ATOM 8614 O O . TYR B 1 374 ? 32.872 -9.130 -42.225 1.00 92.29 374 TYR B O 1
ATOM 8623 N N . ILE B 1 375 ? 32.276 -10.351 -44.057 1.00 95.51 375 ILE B N 1
ATOM 8624 C CA . ILE B 1 375 ? 32.358 -9.257 -45.074 1.00 97.12 375 ILE B CA 1
ATOM 8625 C C . ILE B 1 375 ? 31.263 -8.227 -44.771 1.00 94.97 375 ILE B C 1
ATOM 8626 O O . ILE B 1 375 ? 31.564 -7.008 -44.817 1.00 90.01 375 ILE B O 1
ATOM 8631 N N . THR B 1 376 ? 30.048 -8.702 -44.471 1.00 95.75 376 THR B N 1
ATOM 8632 C CA . THR B 1 376 ? 28.846 -7.863 -44.214 1.00 98.49 376 THR B CA 1
ATOM 8633 C C . THR B 1 376 ? 29.083 -6.978 -42.980 1.00 101.13 376 THR B C 1
ATOM 8634 O O . THR B 1 376 ? 28.740 -5.778 -43.046 1.00 102.19 376 THR B O 1
ATOM 8638 N N . ARG B 1 377 ? 29.663 -7.535 -41.910 1.00 100.23 377 ARG B N 1
ATOM 8639 C CA . ARG B 1 377 ? 29.908 -6.816 -40.626 1.00 101.68 377 ARG B CA 1
ATOM 8640 C C . ARG B 1 377 ? 31.163 -5.939 -40.752 1.00 102.94 377 ARG B C 1
ATOM 8641 O O . ARG B 1 377 ? 31.356 -5.081 -39.870 1.00 109.59 377 ARG B O 1
ATOM 8649 N N . LYS B 1 378 ? 31.967 -6.128 -41.807 1.00 102.03 378 LYS B N 1
ATOM 8650 C CA . LYS B 1 378 ? 33.227 -5.371 -42.064 1.00 102.78 378 LYS B CA 1
ATOM 8651 C C . LYS B 1 378 ? 32.916 -4.056 -42.796 1.00 103.46 378 LYS B C 1
ATOM 8652 O O . LYS B 1 378 ? 33.863 -3.275 -43.015 1.00 101.65 378 LYS B O 1
ATOM 8658 N N . ILE B 1 379 ? 31.648 -3.818 -43.155 1.00 107.23 379 ILE B N 1
ATOM 8659 C CA . ILE B 1 379 ? 31.171 -2.562 -43.811 1.00 109.87 379 ILE B CA 1
ATOM 8660 C C . ILE B 1 379 ? 30.220 -1.835 -42.849 1.00 109.50 379 ILE B C 1
ATOM 8661 O O . ILE B 1 379 ? 29.175 -2.427 -42.517 1.00 103.65 379 ILE B O 1
ATOM 8666 N N . GLU B 1 409 ? 20.306 -6.578 -46.368 1.00 87.46 409 GLU B N 1
ATOM 8667 C CA . GLU B 1 409 ? 20.930 -6.763 -47.709 1.00 85.82 409 GLU B CA 1
ATOM 8668 C C . GLU B 1 409 ? 22.398 -7.150 -47.534 1.00 80.90 409 GLU B C 1
ATOM 8669 O O . GLU B 1 409 ? 23.287 -6.314 -47.692 1.00 77.61 409 GLU B O 1
ATOM 8671 N N . PRO B 1 410 ? 22.699 -8.427 -47.201 1.00 76.36 410 PRO B N 1
ATOM 8672 C CA . PRO B 1 410 ? 24.079 -8.859 -46.979 1.00 78.51 410 PRO B CA 1
ATOM 8673 C C . PRO B 1 410 ? 24.872 -9.034 -48.285 1.00 81.27 410 PRO B C 1
ATOM 8674 O O . PRO B 1 410 ? 24.266 -9.205 -49.328 1.00 81.92 410 PRO B O 1
ATOM 8678 N N . LYS B 1 411 ? 26.204 -8.994 -48.188 1.00 81.25 411 LYS B N 1
ATOM 8679 C CA . LYS B 1 411 ? 27.145 -9.165 -49.325 1.00 83.32 411 LYS B CA 1
ATOM 8680 C C . LYS B 1 411 ? 28.121 -10.309 -49.013 1.00 85.50 411 LYS B C 1
ATOM 8681 O O . LYS B 1 411 ? 28.904 -10.178 -48.042 1.00 88.05 411 LYS B O 1
ATOM 8687 N N . GLY B 1 412 ? 28.031 -11.399 -49.787 1.00 85.09 412 GLY B N 1
ATOM 8688 C CA . GLY B 1 412 ? 28.859 -12.614 -49.647 1.00 83.09 412 GLY B CA 1
ATOM 8689 C C . GLY B 1 412 ? 30.124 -12.529 -50.484 1.00 81.05 412 GLY B C 1
ATOM 8690 O O . GLY B 1 412 ? 30.316 -11.500 -51.164 1.00 81.75 412 GLY B O 1
ATOM 8691 N N . LEU B 1 413 ? 30.963 -13.570 -50.433 1.00 77.26 413 LEU B N 1
ATOM 8692 C CA . LEU B 1 413 ? 32.217 -13.682 -51.228 1.00 75.20 413 LEU B CA 1
ATOM 8693 C C . LEU B 1 413 ? 31.861 -13.804 -52.717 1.00 76.05 413 LEU B C 1
ATOM 8694 O O . LEU B 1 413 ? 32.478 -13.087 -53.533 1.00 73.53 413 LEU B O 1
ATOM 8699 N N . GLU B 1 414 ? 30.892 -14.669 -53.042 1.00 75.72 414 GLU B N 1
ATOM 8700 C CA . GLU B 1 414 ? 30.431 -14.976 -54.427 1.00 77.17 414 GLU B CA 1
ATOM 8701 C C . GLU B 1 414 ? 29.932 -13.708 -55.139 1.00 78.90 414 GLU B C 1
ATOM 8702 O O . GLU B 1 414 ? 29.865 -13.732 -56.386 1.00 78.29 414 GLU B O 1
ATOM 8708 N N . ASP B 1 415 ? 29.601 -12.647 -54.391 1.00 81.30 415 ASP B N 1
ATOM 8709 C CA . ASP B 1 415 ? 29.085 -11.359 -54.934 1.00 80.07 415 ASP B CA 1
ATOM 8710 C C . ASP B 1 415 ? 30.248 -10.467 -55.397 1.00 78.09 415 ASP B C 1
ATOM 8711 O O . ASP B 1 415 ? 29.993 -9.282 -55.684 1.00 76.87 415 ASP B O 1
ATOM 8716 N N . PHE B 1 416 ? 31.468 -11.011 -55.480 1.00 77.77 416 PHE B N 1
ATOM 8717 C CA . PHE B 1 416 ? 32.672 -10.340 -56.040 1.00 78.54 416 PHE B CA 1
ATOM 8718 C C . PHE B 1 416 ? 33.326 -11.250 -57.088 1.00 78.14 416 PHE B C 1
ATOM 8719 O O . PHE B 1 416 ? 33.128 -12.482 -57.030 1.00 79.76 416 PHE B O 1
ATOM 8727 N N . TYR B 1 417 ? 34.089 -10.661 -58.015 1.00 75.56 417 TYR B N 1
ATOM 8728 C CA . TYR B 1 417 ? 34.877 -11.384 -59.050 1.00 73.86 417 TYR B CA 1
ATOM 8729 C C . TYR B 1 417 ? 36.231 -10.692 -59.261 1.00 73.79 417 TYR B C 1
ATOM 8730 O O . TYR B 1 417 ? 36.364 -9.492 -58.939 1.00 71.73 417 TYR B O 1
ATOM 8739 N N . GLY B 1 418 ? 37.204 -11.454 -59.775 1.00 76.35 418 GLY B N 1
ATOM 8740 C CA . GLY B 1 418 ? 38.517 -10.970 -60.246 1.00 79.95 418 GLY B CA 1
ATOM 8741 C C . GLY B 1 418 ? 39.305 -10.237 -59.171 1.00 81.67 418 GLY B C 1
ATOM 8742 O O . GLY B 1 418 ? 39.557 -10.831 -58.102 1.00 79.95 418 GLY B O 1
ATOM 8743 N N . GLU B 1 419 ? 39.665 -8.982 -59.457 1.00 82.54 419 GLU B N 1
ATOM 8744 C CA . GLU B 1 419 ? 40.595 -8.130 -58.668 1.00 86.86 419 GLU B CA 1
ATOM 8745 C C . GLU B 1 419 ? 40.072 -7.986 -57.229 1.00 87.95 419 GLU B C 1
ATOM 8746 O O . GLU B 1 419 ? 40.868 -8.182 -56.283 1.00 83.57 419 GLU B O 1
ATOM 8752 N N . GLU B 1 420 ? 38.779 -7.674 -57.081 1.00 85.78 420 GLU B N 1
ATOM 8753 C CA . GLU B 1 420 ? 38.091 -7.470 -55.776 1.00 84.78 420 GLU B CA 1
ATOM 8754 C C . GLU B 1 420 ? 37.987 -8.806 -55.028 1.00 84.43 420 GLU B C 1
ATOM 8755 O O . GLU B 1 420 ? 38.298 -8.826 -53.824 1.00 89.38 420 GLU B O 1
ATOM 8761 N N . PHE B 1 421 ? 37.564 -9.874 -55.712 1.00 81.45 421 PHE B N 1
ATOM 8762 C CA . PHE B 1 421 ? 37.337 -11.228 -55.133 1.00 78.78 421 PHE B CA 1
ATOM 8763 C C . PHE B 1 421 ? 38.604 -11.733 -54.434 1.00 80.66 421 PHE B C 1
ATOM 8764 O O . PHE B 1 421 ? 38.485 -12.323 -53.343 1.00 82.40 421 PHE B O 1
ATOM 8772 N N . GLU B 1 422 ? 39.769 -11.542 -55.062 1.00 83.92 422 GLU B N 1
ATOM 8773 C CA . GLU B 1 422 ? 41.080 -12.036 -54.560 1.00 87.35 422 GLU B CA 1
ATOM 8774 C C . GLU B 1 422 ? 41.431 -11.314 -53.251 1.00 87.60 422 GLU B C 1
ATOM 8775 O O . GLU B 1 422 ? 41.877 -11.998 -52.306 1.00 85.21 422 GLU B O 1
ATOM 8781 N N . LYS B 1 423 ? 41.219 -9.994 -53.197 1.00 88.28 423 LYS B N 1
ATOM 8782 C CA . LYS B 1 423 ? 41.460 -9.148 -51.994 1.00 89.49 423 LYS B CA 1
ATOM 8783 C C . LYS B 1 423 ? 40.708 -9.738 -50.792 1.00 89.12 423 LYS B C 1
ATOM 8784 O O . LYS B 1 423 ? 41.355 -9.963 -49.751 1.00 90.58 423 LYS B O 1
ATOM 8786 N N . TRP B 1 424 ? 39.402 -9.987 -50.941 1.00 90.17 424 TRP B N 1
ATOM 8787 C CA . TRP B 1 424 ? 38.517 -10.562 -49.889 1.00 92.92 424 TRP B CA 1
ATOM 8788 C C . TRP B 1 424 ? 38.965 -11.984 -49.530 1.00 95.81 424 TRP B C 1
ATOM 8789 O O . TRP B 1 424 ? 38.977 -12.302 -48.323 1.00 104.74 424 TRP B O 1
ATOM 8800 N N . TYR B 1 425 ? 39.309 -12.803 -50.530 1.00 94.22 425 TYR B N 1
ATOM 8801 C CA . TYR B 1 425 ? 39.638 -14.243 -50.354 1.00 93.47 425 TYR B CA 1
ATOM 8802 C C . TYR B 1 425 ? 40.896 -14.395 -49.488 1.00 97.60 425 TYR B C 1
ATOM 8803 O O . TYR B 1 425 ? 40.881 -15.238 -48.570 1.00 97.37 425 TYR B O 1
ATOM 8812 N N . LEU B 1 426 ? 41.946 -13.620 -49.791 1.00 101.00 426 LEU B N 1
ATOM 8813 C CA . LEU B 1 426 ? 43.248 -13.623 -49.063 1.00 100.53 426 LEU B CA 1
ATOM 8814 C C . LEU B 1 426 ? 43.025 -13.258 -47.589 1.00 101.43 426 LEU B C 1
ATOM 8815 O O . LEU B 1 426 ? 43.663 -13.894 -46.730 1.00 102.52 426 LEU B O 1
ATOM 8820 N N . GLU B 1 427 ? 42.152 -12.282 -47.315 1.00 102.63 427 GLU B N 1
ATOM 8821 C CA . GLU B 1 427 ? 41.807 -11.825 -45.940 1.00 101.01 427 GLU B CA 1
ATOM 8822 C C . GLU B 1 427 ? 40.965 -12.895 -45.233 1.00 100.07 427 GLU B C 1
ATOM 8823 O O . GLU B 1 427 ? 41.210 -13.128 -44.030 1.00 103.60 427 GLU B O 1
ATOM 8829 N N . LEU B 1 428 ? 40.021 -13.520 -45.946 1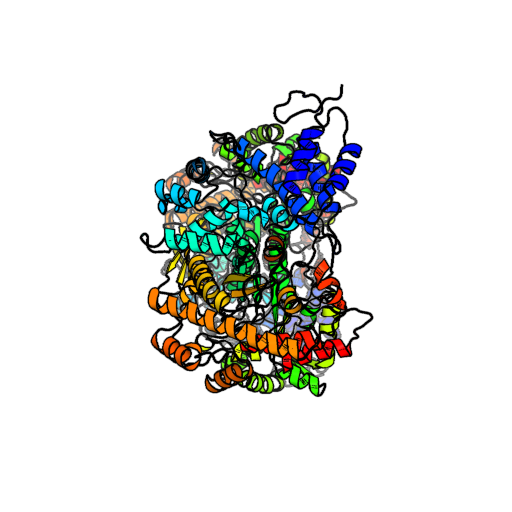.00 99.64 428 LEU B N 1
ATOM 8830 C CA . LEU B 1 428 ? 39.084 -14.534 -45.381 1.00 100.16 428 LEU B CA 1
ATOM 8831 C C . LEU B 1 428 ? 39.826 -15.840 -45.057 1.00 101.21 428 LEU B C 1
ATOM 8832 O O . LEU B 1 428 ? 39.362 -16.554 -44.149 1.00 99.34 428 LEU B O 1
ATOM 8837 N N . GLU B 1 429 ? 40.926 -16.136 -45.759 1.00 108.11 429 GLU B N 1
ATOM 8838 C CA . GLU B 1 429 ? 41.686 -17.413 -45.653 1.00 112.67 429 GLU B CA 1
ATOM 8839 C C . GLU B 1 429 ? 42.571 -17.433 -44.397 1.00 117.39 429 GLU B C 1
ATOM 8840 O O . GLU B 1 429 ? 43.146 -18.508 -44.123 1.00 120.42 429 GLU B O 1
ATOM 8842 N N . GLU B 1 430 ? 42.698 -16.307 -43.678 1.00 117.90 430 GLU B N 1
ATOM 8843 C CA . GLU B 1 430 ? 43.474 -16.222 -42.407 1.00 119.23 430 GLU B CA 1
ATOM 8844 C C . GLU B 1 430 ? 42.550 -15.853 -41.238 1.00 119.23 430 GLU B C 1
ATOM 8845 O O . GLU B 1 430 ? 42.555 -16.597 -40.235 1.00 118.68 430 GLU B O 1
ATOM 8851 N N . ASN B 1 431 ? 41.777 -14.768 -41.365 1.00 114.99 431 ASN B N 1
ATOM 8852 C CA . ASN B 1 431 ? 41.077 -14.091 -40.238 1.00 110.40 431 ASN B CA 1
ATOM 8853 C C . ASN B 1 431 ? 39.807 -14.853 -39.819 1.00 108.16 431 ASN B C 1
ATOM 8854 O O . ASN B 1 431 ? 39.203 -14.446 -38.806 1.00 105.57 431 ASN B O 1
ATOM 8859 N N . LEU B 1 432 ? 39.409 -15.905 -40.546 1.00 108.02 432 LEU B N 1
ATOM 8860 C CA . LEU B 1 432 ? 38.234 -16.753 -40.194 1.00 108.80 432 LEU B CA 1
ATOM 8861 C C . LEU B 1 432 ? 38.652 -17.814 -39.177 1.00 106.60 432 LEU B C 1
ATOM 8862 O O . LEU B 1 432 ? 39.805 -18.236 -39.153 1.00 107.90 432 LEU B O 1
ATOM 8867 N N . PRO B 1 433 ? 37.727 -18.279 -38.305 1.00 105.45 433 PRO B N 1
ATOM 8868 C CA . PRO B 1 433 ? 38.012 -19.382 -37.384 1.00 105.61 433 PRO B CA 1
ATOM 8869 C C . PRO B 1 433 ? 38.122 -20.745 -38.088 1.00 104.85 433 PRO B C 1
ATOM 8870 O O . PRO B 1 433 ? 37.787 -20.832 -39.255 1.00 105.24 433 PRO B O 1
ATOM 8874 N N . SER B 1 434 ? 38.571 -21.769 -37.353 1.00 105.34 434 SER B N 1
ATOM 8875 C CA . SER B 1 434 ? 38.933 -23.119 -37.866 1.00 104.94 434 SER B CA 1
ATOM 8876 C C . SER B 1 434 ? 37.696 -23.894 -38.345 1.00 103.80 434 SER B C 1
ATOM 8877 O O . SER B 1 434 ? 37.859 -24.760 -39.224 1.00 106.26 434 SER B O 1
ATOM 8879 N N . TYR B 1 435 ? 36.513 -23.613 -37.787 1.00 101.72 435 TYR B N 1
ATOM 8880 C CA . TYR B 1 435 ? 35.257 -24.371 -38.048 1.00 100.62 435 TYR B CA 1
ATOM 8881 C C . TYR B 1 435 ? 34.643 -23.959 -39.395 1.00 98.03 435 TYR B C 1
ATOM 8882 O O . TYR B 1 435 ? 33.859 -24.758 -39.946 1.00 93.82 435 TYR B O 1
ATOM 8891 N N . ALA B 1 436 ? 34.988 -22.771 -39.912 1.00 94.75 436 ALA B N 1
ATOM 8892 C CA . ALA B 1 436 ? 34.440 -22.195 -41.165 1.00 93.76 436 ALA B CA 1
ATOM 8893 C C . ALA B 1 436 ? 35.451 -22.318 -42.319 1.00 95.31 436 ALA B C 1
ATOM 8894 O O . ALA B 1 436 ? 35.210 -21.702 -43.380 1.00 93.29 436 ALA B O 1
ATOM 8896 N N . LYS B 1 437 ? 36.524 -23.097 -42.135 1.00 95.48 437 LYS B N 1
ATOM 8897 C CA . LYS B 1 437 ? 37.610 -23.298 -43.134 1.00 93.56 437 LYS B CA 1
ATOM 8898 C C . LYS B 1 437 ? 37.841 -24.794 -43.370 1.00 97.59 437 LYS B C 1
ATOM 8899 O O . LYS B 1 437 ? 37.270 -25.615 -42.624 1.00 100.52 437 LYS B O 1
ATOM 8905 N N . LYS B 1 438 ? 38.650 -25.116 -44.383 1.00 102.12 438 LYS B N 1
ATOM 8906 C CA . LYS B 1 438 ? 39.217 -26.470 -44.630 1.00 103.81 438 LYS B CA 1
ATOM 8907 C C . LYS B 1 438 ? 40.353 -26.335 -45.652 1.00 106.52 438 LYS B C 1
ATOM 8908 O O . LYS B 1 438 ? 40.120 -25.735 -46.717 1.00 113.62 438 LYS B O 1
ATOM 8914 N N . LYS B 1 439 ? 41.541 -26.837 -45.313 1.00 107.17 439 LYS B N 1
ATOM 8915 C CA . LYS B 1 439 ? 42.773 -26.714 -46.138 1.00 105.06 439 LYS B CA 1
ATOM 8916 C C . LYS B 1 439 ? 42.888 -27.956 -47.024 1.00 100.78 439 LYS B C 1
ATOM 8917 O O . LYS B 1 439 ? 42.763 -29.069 -46.481 1.00 93.58 439 LYS B O 1
ATOM 8923 N N . VAL B 1 440 ? 43.081 -27.769 -48.335 1.00 98.99 440 VAL B N 1
ATOM 8924 C CA . VAL B 1 440 ? 43.245 -28.871 -49.333 1.00 98.95 440 VAL B CA 1
ATOM 8925 C C . VAL B 1 440 ? 44.269 -28.430 -50.386 1.00 99.43 440 VAL B C 1
ATOM 8926 O O . VAL B 1 440 ? 44.451 -27.208 -50.559 1.00 101.50 440 VAL B O 1
ATOM 8930 N N . ASN B 1 441 ? 44.917 -29.395 -51.047 1.00 99.04 441 ASN B N 1
ATOM 8931 C CA . ASN B 1 441 ? 45.927 -29.157 -52.114 1.00 98.12 441 ASN B CA 1
ATOM 8932 C C . ASN B 1 441 ? 45.201 -28.943 -53.449 1.00 97.04 441 ASN B C 1
ATOM 8933 O O . ASN B 1 441 ? 44.284 -29.734 -53.757 1.00 97.77 441 ASN B O 1
ATOM 8938 N N . SER B 1 442 ? 45.601 -27.914 -54.206 1.00 94.08 442 SER B N 1
ATOM 8939 C CA . SER B 1 442 ? 44.995 -27.523 -55.507 1.00 92.91 442 SER B CA 1
ATOM 8940 C C . SER B 1 442 ? 45.075 -28.695 -56.492 1.00 93.65 442 SER B C 1
ATOM 8941 O O . SER B 1 442 ? 44.013 -29.104 -57.003 1.00 97.18 442 SER B O 1
ATOM 8944 N N . PHE B 1 443 ? 46.284 -29.218 -56.728 1.00 93.25 443 PHE B N 1
ATOM 8945 C CA . PHE B 1 443 ? 46.567 -30.314 -57.696 1.00 94.15 443 PHE B CA 1
ATOM 8946 C C . PHE B 1 443 ? 45.774 -31.574 -57.321 1.00 92.68 443 PHE B C 1
ATOM 8947 O O . PHE B 1 443 ? 45.323 -32.288 -58.240 1.00 90.15 443 PHE B O 1
ATOM 8955 N N . GLU B 1 444 ? 45.620 -31.843 -56.020 1.00 91.90 444 GLU B N 1
ATOM 8956 C CA . GLU B 1 444 ? 44.864 -33.013 -55.491 1.00 92.51 444 GLU B CA 1
ATOM 8957 C C . GLU B 1 444 ? 43.387 -32.884 -55.890 1.00 88.85 444 GLU B C 1
ATOM 8958 O O . GLU B 1 444 ? 42.803 -33.896 -56.324 1.00 84.14 444 GLU B O 1
ATOM 8960 N N . LEU B 1 445 ? 42.816 -31.682 -55.749 1.00 90.29 445 LEU B N 1
ATOM 8961 C CA . LEU B 1 445 ? 41.401 -31.365 -56.094 1.00 89.30 445 LEU B CA 1
ATOM 8962 C C . LEU B 1 445 ? 41.238 -31.405 -57.618 1.00 90.13 445 LEU B C 1
ATOM 8963 O O . LEU B 1 445 ? 40.348 -32.137 -58.101 1.00 89.07 445 LEU B O 1
ATOM 8968 N N . TRP B 1 446 ? 42.079 -30.650 -58.334 1.00 91.85 446 TRP B N 1
ATOM 8969 C CA . TRP B 1 446 ? 42.120 -30.571 -59.820 1.00 93.62 446 TRP B CA 1
ATOM 8970 C C . TRP B 1 446 ? 42.119 -31.984 -60.419 1.00 95.78 446 TRP B C 1
ATOM 8971 O O . TRP B 1 446 ? 41.284 -32.251 -61.307 1.00 97.05 446 TRP B O 1
ATOM 8982 N N . LYS B 1 447 ? 43.015 -32.848 -59.933 1.00 95.63 447 LYS B N 1
ATOM 8983 C CA . LYS B 1 447 ? 43.214 -34.234 -60.435 1.00 92.86 447 LYS B CA 1
ATOM 8984 C C . LYS B 1 447 ? 41.916 -35.038 -60.269 1.00 89.06 447 LYS B C 1
ATOM 8985 O O . LYS B 1 447 ? 41.565 -35.775 -61.212 1.00 88.79 447 LYS B O 1
ATOM 8991 N N . ARG B 1 448 ? 41.228 -34.900 -59.129 1.00 83.55 448 ARG B N 1
ATOM 8992 C CA . ARG B 1 448 ? 39.999 -35.681 -58.811 1.00 82.60 448 ARG B CA 1
ATOM 8993 C C . ARG B 1 448 ? 38.847 -35.231 -59.719 1.00 82.45 448 ARG B C 1
ATOM 8994 O O . ARG B 1 448 ? 38.037 -36.094 -60.112 1.00 79.45 448 ARG B O 1
ATOM 9002 N N . LEU B 1 449 ? 38.779 -33.932 -60.029 1.00 82.91 449 LEU B N 1
ATOM 9003 C CA . LEU B 1 449 ? 37.761 -33.335 -60.935 1.00 83.37 449 LEU B CA 1
ATOM 9004 C C . LEU B 1 449 ? 37.895 -33.965 -62.329 1.00 83.85 449 LEU B C 1
ATOM 9005 O O . LEU B 1 449 ? 36.873 -34.456 -62.854 1.00 80.66 449 LEU B O 1
ATOM 9010 N N . LEU B 1 450 ? 39.113 -33.968 -62.887 1.00 83.56 450 LEU B N 1
ATOM 9011 C CA . LEU B 1 450 ? 39.422 -34.489 -64.249 1.00 81.80 450 LEU B CA 1
ATOM 9012 C C . LEU B 1 450 ? 39.159 -36.001 -64.305 1.00 81.73 450 LEU B C 1
ATOM 9013 O O . LEU B 1 450 ? 38.785 -36.492 -65.386 1.00 77.68 450 LEU B O 1
ATOM 9018 N N . THR B 1 451 ? 39.353 -36.709 -63.187 1.00 84.53 451 THR B N 1
ATOM 9019 C CA . THR B 1 451 ? 39.107 -38.172 -63.062 1.00 87.06 451 THR B CA 1
ATOM 9020 C C . THR B 1 451 ? 37.607 -38.441 -63.226 1.00 88.35 451 THR B C 1
ATOM 9021 O O . THR B 1 451 ? 37.261 -39.345 -64.008 1.00 88.04 451 THR B O 1
ATOM 9025 N N . VAL B 1 452 ? 36.764 -37.675 -62.525 1.00 90.73 452 VAL B N 1
ATOM 9026 C CA . VAL B 1 452 ? 35.274 -37.766 -62.605 1.00 91.35 452 VAL B CA 1
ATOM 9027 C C . VAL B 1 452 ? 34.842 -37.357 -64.019 1.00 86.66 452 VAL B C 1
ATOM 9028 O O . VAL B 1 452 ? 33.971 -38.044 -64.590 1.00 84.35 452 VAL B O 1
ATOM 9032 N N . ALA B 1 453 ? 35.437 -36.285 -64.554 1.00 85.11 453 ALA B N 1
ATOM 9033 C CA . ALA B 1 453 ? 35.186 -35.754 -65.916 1.00 87.78 453 ALA B CA 1
ATOM 9034 C C . ALA B 1 453 ? 35.458 -36.842 -66.963 1.00 89.97 453 ALA B C 1
ATOM 9035 O O . ALA B 1 453 ? 34.688 -36.921 -67.936 1.00 91.80 453 ALA B O 1
ATOM 9037 N N . PHE B 1 454 ? 36.506 -37.648 -66.761 1.00 93.82 454 PHE B N 1
ATOM 9038 C CA . PHE B 1 454 ? 36.969 -38.708 -67.698 1.00 94.66 454 PHE B CA 1
ATOM 9039 C C . PHE B 1 454 ? 36.030 -39.923 -67.637 1.00 86.78 454 PHE B C 1
ATOM 9040 O O . PHE B 1 454 ? 35.872 -40.594 -68.670 1.00 84.56 454 PHE B O 1
ATOM 9048 N N . GLU B 1 455 ? 35.430 -40.196 -66.474 1.00 81.41 455 GLU B N 1
ATOM 9049 C CA . GLU B 1 455 ? 34.582 -41.395 -66.231 1.00 80.22 455 GLU B CA 1
ATOM 9050 C C . GLU B 1 455 ? 33.116 -41.101 -66.584 1.00 82.52 455 GLU B C 1
ATOM 9051 O O . GLU B 1 455 ? 32.465 -41.999 -67.152 1.00 80.84 455 GLU B O 1
ATOM 9053 N N . THR B 1 456 ? 32.616 -39.906 -66.242 1.00 82.79 456 THR B N 1
ATOM 9054 C CA . THR B 1 456 ? 31.171 -39.534 -66.274 1.00 78.77 456 THR B CA 1
ATOM 9055 C C . THR B 1 456 ? 30.872 -38.535 -67.402 1.00 77.27 456 THR B C 1
ATOM 9056 O O . THR B 1 456 ? 29.706 -38.499 -67.851 1.00 72.34 456 THR B O 1
ATOM 9060 N N . GLY B 1 457 ? 31.866 -37.742 -67.823 1.00 74.74 457 GLY B N 1
ATOM 9061 C CA . GLY B 1 457 ? 31.705 -36.649 -68.804 1.00 74.20 457 GLY B CA 1
ATOM 9062 C C . GLY B 1 457 ? 31.509 -35.303 -68.126 1.00 73.80 457 GLY B C 1
ATOM 9063 O O . GLY B 1 457 ? 31.711 -34.273 -68.798 1.00 70.92 457 GLY B O 1
ATOM 9064 N N . GLU B 1 458 ? 31.134 -35.320 -66.842 1.00 76.70 458 GLU B N 1
ATOM 9065 C CA . GLU B 1 458 ? 30.864 -34.132 -65.988 1.00 78.60 458 GLU B CA 1
ATOM 9066 C C . GLU B 1 458 ? 31.883 -34.119 -64.849 1.00 79.12 458 GLU B C 1
ATOM 9067 O O . GLU B 1 458 ? 32.433 -35.164 -64.511 1.00 82.94 458 GLU B O 1
ATOM 9073 N N . PRO B 1 459 ? 32.160 -32.967 -64.193 1.00 75.07 459 PRO B N 1
ATOM 9074 C CA . PRO B 1 459 ? 31.364 -31.747 -64.339 1.00 73.32 459 PRO B CA 1
ATOM 9075 C C . PRO B 1 459 ? 31.764 -30.801 -65.485 1.00 70.82 459 PRO B C 1
ATOM 9076 O O . PRO B 1 459 ? 32.918 -30.785 -65.872 1.00 70.41 459 PRO B O 1
ATOM 9080 N N . TYR B 1 460 ? 30.799 -30.014 -65.970 1.00 65.79 460 TYR B N 1
ATOM 9081 C CA . TYR B 1 460 ? 31.025 -28.851 -66.866 1.00 63.31 460 TYR B CA 1
ATOM 9082 C C . TYR B 1 460 ? 31.773 -27.776 -66.064 1.00 61.81 460 TYR B C 1
ATOM 9083 O O . TYR B 1 460 ? 31.726 -27.821 -64.823 1.00 62.18 460 TYR B O 1
ATOM 9092 N N . ILE B 1 461 ? 32.450 -26.850 -66.746 1.00 59.82 461 ILE B N 1
ATOM 9093 C CA . ILE B 1 461 ? 33.314 -25.807 -66.117 1.00 59.38 461 ILE B CA 1
ATOM 9094 C C . ILE B 1 461 ? 32.767 -24.421 -66.469 1.00 61.26 461 ILE B C 1
ATOM 9095 O O . ILE B 1 461 ? 32.316 -24.232 -67.613 1.00 62.45 461 ILE B O 1
ATOM 9100 N N . PHE B 1 462 ? 32.818 -23.497 -65.505 1.00 64.48 462 PHE B N 1
ATOM 9101 C CA . PHE B 1 462 ? 32.479 -22.058 -65.649 1.00 65.35 462 PHE B CA 1
ATOM 9102 C C . PHE B 1 462 ? 33.644 -21.224 -65.101 1.00 64.91 462 PHE B C 1
ATOM 9103 O O . PHE B 1 462 ? 33.838 -21.211 -63.875 1.00 67.05 462 PHE B O 1
ATOM 9111 N N . PHE B 1 463 ? 34.415 -20.583 -65.986 1.00 65.40 463 PHE B N 1
ATOM 9112 C CA . PHE B 1 463 ? 35.512 -19.641 -65.635 1.00 66.38 463 PHE B CA 1
ATOM 9113 C C . PHE B 1 463 ? 34.892 -18.259 -65.392 1.00 66.71 463 PHE B C 1
ATOM 9114 O O . PHE B 1 463 ? 34.760 -17.464 -66.347 1.00 64.52 463 PHE B O 1
ATOM 9122 N N . ARG B 1 464 ? 34.532 -17.996 -64.132 1.00 66.41 464 ARG B N 1
ATOM 9123 C CA . ARG B 1 464 ? 33.615 -16.900 -63.713 1.00 67.32 464 ARG B CA 1
ATOM 9124 C C . ARG B 1 464 ? 34.269 -15.522 -63.881 1.00 68.56 464 ARG B C 1
ATOM 9125 O O . ARG B 1 464 ? 33.513 -14.555 -64.081 1.00 70.00 464 ARG B O 1
ATOM 9133 N N . ASP B 1 465 ? 35.599 -15.420 -63.800 1.00 70.14 465 ASP B N 1
ATOM 9134 C CA . ASP B 1 465 ? 36.313 -14.112 -63.827 1.00 72.73 465 ASP B CA 1
ATOM 9135 C C . ASP B 1 465 ? 36.218 -13.503 -65.232 1.00 71.79 465 ASP B C 1
ATOM 9136 O O . ASP B 1 465 ? 35.765 -12.344 -65.334 1.00 74.56 465 ASP B O 1
ATOM 9141 N N . GLU B 1 466 ? 36.614 -14.253 -66.265 1.00 69.85 466 GLU B N 1
ATOM 9142 C CA . GLU B 1 466 ? 36.574 -13.802 -67.685 1.00 69.18 466 GLU B CA 1
ATOM 9143 C C . GLU B 1 466 ? 35.114 -13.586 -68.105 1.00 66.85 466 GLU B C 1
ATOM 9144 O O . GLU B 1 466 ? 34.839 -12.575 -68.783 1.00 63.75 466 GLU B O 1
ATOM 9150 N N . ALA B 1 467 ? 34.215 -14.489 -67.700 1.00 65.80 467 ALA B N 1
ATOM 9151 C CA . ALA B 1 467 ? 32.754 -14.397 -67.934 1.00 67.58 467 ALA B CA 1
ATOM 9152 C C . ALA B 1 467 ? 32.225 -13.040 -67.448 1.00 67.75 467 ALA B C 1
ATOM 9153 O O . ALA B 1 467 ? 31.419 -12.429 -68.176 1.00 70.44 467 ALA B O 1
ATOM 9155 N N . ASN B 1 468 ? 32.674 -12.582 -66.275 1.00 67.02 468 ASN B N 1
ATOM 9156 C CA . ASN B 1 468 ? 32.105 -11.399 -65.574 1.00 69.48 468 ASN B CA 1
ATOM 9157 C C . ASN B 1 468 ? 32.740 -10.108 -66.105 1.00 70.97 468 ASN B C 1
ATOM 9158 O O . ASN B 1 468 ? 31.997 -9.119 -66.246 1.00 75.90 468 ASN B O 1
ATOM 9163 N N . ARG B 1 469 ? 34.047 -10.098 -66.384 1.00 72.05 469 ARG B N 1
ATOM 9164 C CA . ARG B 1 469 ? 34.742 -8.868 -66.860 1.00 74.00 469 ARG B CA 1
ATOM 9165 C C . ARG B 1 469 ? 34.374 -8.603 -68.331 1.00 72.34 469 ARG B C 1
ATOM 9166 O O . ARG B 1 469 ? 34.558 -7.454 -68.770 1.00 72.91 469 ARG B O 1
ATOM 9174 N N . LYS B 1 470 ? 33.826 -9.599 -69.041 1.00 70.30 470 LYS B N 1
ATOM 9175 C CA . LYS B 1 470 ? 33.355 -9.474 -70.451 1.00 67.97 470 LYS B CA 1
ATOM 9176 C C . LYS B 1 470 ? 31.846 -9.199 -70.509 1.00 65.61 470 LYS B C 1
ATOM 9177 O O . LYS B 1 470 ? 31.399 -8.688 -71.550 1.00 64.40 470 LYS B O 1
ATOM 9183 N N . ASN B 1 471 ? 31.087 -9.535 -69.459 1.00 63.01 471 ASN B N 1
ATOM 9184 C CA . ASN B 1 471 ? 29.625 -9.259 -69.378 1.00 61.46 471 ASN B CA 1
ATOM 9185 C C . ASN B 1 471 ? 29.378 -7.809 -69.790 1.00 61.42 471 ASN B C 1
ATOM 9186 O O . ASN B 1 471 ? 29.755 -6.893 -69.063 1.00 61.50 471 ASN B O 1
ATOM 9191 N N . PRO B 1 472 ? 28.764 -7.548 -70.969 1.00 61.49 472 PRO B N 1
ATOM 9192 C CA . PRO B 1 472 ? 28.505 -6.175 -71.410 1.00 62.15 472 PRO B CA 1
ATOM 9193 C C . PRO B 1 472 ? 27.406 -5.457 -70.605 1.00 61.87 472 PRO B C 1
ATOM 9194 O O . PRO B 1 472 ? 27.285 -4.254 -70.754 1.00 63.54 472 PRO B O 1
ATOM 9198 N N . ASN B 1 473 ? 26.633 -6.198 -69.800 1.00 60.73 473 ASN B N 1
ATOM 9199 C CA . ASN B 1 473 ? 25.602 -5.653 -68.875 1.00 60.90 473 ASN B CA 1
ATOM 9200 C C . ASN B 1 473 ? 26.055 -5.905 -67.429 1.00 60.85 473 ASN B C 1
ATOM 9201 O O . ASN B 1 473 ? 25.243 -6.403 -66.626 1.00 56.99 473 ASN B O 1
ATOM 9206 N N . LYS B 1 474 ? 27.309 -5.556 -67.121 1.00 63.91 474 LYS B N 1
ATOM 9207 C CA . LYS B 1 474 ? 27.935 -5.689 -65.777 1.00 65.66 474 LYS B CA 1
ATOM 9208 C C . LYS B 1 474 ? 27.447 -4.558 -64.858 1.00 66.51 474 LYS B C 1
ATOM 9209 O O . LYS B 1 474 ? 27.683 -4.647 -63.641 1.00 67.14 474 LYS B O 1
ATOM 9215 N N . HIS B 1 475 ? 26.801 -3.533 -65.423 1.00 65.95 475 HIS B N 1
ATOM 9216 C CA . HIS B 1 475 ? 26.273 -2.341 -64.703 1.00 62.81 475 HIS B CA 1
ATOM 9217 C C . HIS B 1 475 ? 24.952 -2.652 -63.978 1.00 62.45 475 HIS B C 1
ATOM 9218 O O . HIS B 1 475 ? 24.538 -1.810 -63.161 1.00 61.10 475 HIS B O 1
ATOM 9225 N N . THR B 1 476 ? 24.299 -3.785 -64.271 1.00 62.55 476 THR B N 1
ATOM 9226 C CA . THR B 1 476 ? 23.002 -4.193 -63.657 1.00 64.22 476 THR B CA 1
ATOM 9227 C C . THR B 1 476 ? 23.198 -5.376 -62.696 1.00 63.80 476 THR B C 1
ATOM 9228 O O . THR B 1 476 ? 22.199 -5.799 -62.083 1.00 57.45 476 THR B O 1
ATOM 9232 N N . GLY B 1 477 ? 24.428 -5.880 -62.560 1.00 65.63 477 GLY B N 1
ATOM 9233 C CA . GLY B 1 477 ? 24.761 -7.022 -61.685 1.00 68.38 477 GLY B CA 1
ATOM 9234 C C . GLY B 1 477 ? 25.875 -7.879 -62.263 1.00 68.58 477 GLY B C 1
ATOM 9235 O O . GLY B 1 477 ? 26.681 -7.354 -63.060 1.00 70.32 477 GLY B O 1
ATOM 9236 N N . MET B 1 478 ? 25.918 -9.157 -61.881 1.00 66.29 478 MET B N 1
ATOM 9237 C CA . MET B 1 478 ? 26.984 -10.109 -62.288 1.00 65.80 478 MET B CA 1
ATOM 9238 C C . MET B 1 478 ? 26.359 -11.461 -62.656 1.00 63.13 478 MET B C 1
ATOM 9239 O O . MET B 1 478 ? 25.120 -11.552 -62.696 1.00 59.61 478 MET B O 1
ATOM 9244 N N . VAL B 1 479 ? 27.192 -12.459 -62.953 1.00 63.43 479 VAL B N 1
ATOM 9245 C CA . VAL B 1 479 ? 26.761 -13.807 -63.426 1.00 64.55 479 VAL B CA 1
ATOM 9246 C C . VAL B 1 479 ? 27.516 -14.858 -62.604 1.00 62.52 479 VAL B C 1
ATOM 9247 O O . VAL B 1 479 ? 28.760 -14.780 -62.533 1.00 60.85 479 VAL B O 1
ATOM 9251 N N . TYR B 1 480 ? 26.772 -15.773 -61.978 1.00 63.09 480 TYR B N 1
ATOM 9252 C CA . TYR B 1 480 ? 27.275 -16.792 -61.019 1.00 65.40 480 TYR B CA 1
ATOM 9253 C C . TYR B 1 480 ? 27.481 -18.135 -61.734 1.00 64.88 480 TYR B C 1
ATOM 9254 O O . TYR B 1 480 ? 28.336 -18.923 -61.284 1.00 65.21 480 TYR B O 1
ATOM 9263 N N . SER B 1 481 ? 26.713 -18.397 -62.797 1.00 61.96 481 SER B N 1
ATOM 9264 C CA . SER B 1 481 ? 26.713 -19.683 -63.540 1.00 61.10 481 SER B CA 1
ATOM 9265 C C . SER B 1 481 ? 26.225 -19.478 -64.979 1.00 61.91 481 SER B C 1
ATOM 9266 O O . SER B 1 481 ? 25.774 -18.364 -65.305 1.00 66.94 481 SER B O 1
ATOM 9269 N N . SER B 1 482 ? 26.316 -20.532 -65.794 1.00 59.81 482 SER B N 1
ATOM 9270 C CA . SER B 1 482 ? 25.739 -20.628 -67.159 1.00 58.48 482 SER B CA 1
ATOM 9271 C C . SER B 1 482 ? 24.474 -21.490 -67.100 1.00 56.60 482 SER B C 1
ATOM 9272 O O . SER B 1 482 ? 24.049 -21.824 -65.987 1.00 55.80 482 SER B O 1
ATOM 9275 N N . ASN B 1 483 ? 23.904 -21.828 -68.259 1.00 57.45 483 ASN B N 1
ATOM 9276 C CA . ASN B 1 483 ? 22.718 -22.717 -68.389 1.00 56.06 483 ASN B CA 1
ATOM 9277 C C . ASN B 1 483 ? 23.203 -24.171 -68.410 1.00 55.64 483 ASN B C 1
ATOM 9278 O O . ASN B 1 483 ? 24.379 -24.403 -68.077 1.00 57.27 483 ASN B O 1
ATOM 9283 N N . LEU B 1 484 ? 22.321 -25.108 -68.766 1.00 56.25 484 LEU B N 1
ATOM 9284 C CA . LEU B 1 484 ? 22.631 -26.559 -68.863 1.00 57.36 484 LEU B CA 1
ATOM 9285 C C . LEU B 1 484 ? 23.774 -26.782 -69.865 1.00 59.18 484 LEU B C 1
ATOM 9286 O O . LEU B 1 484 ? 24.775 -27.414 -69.480 1.00 61.90 484 LEU B O 1
ATOM 9291 N N . CYS B 1 485 ? 23.632 -26.263 -71.089 1.00 58.13 485 CYS B N 1
ATOM 9292 C CA . CYS B 1 485 ? 24.515 -26.545 -72.256 1.00 56.49 485 CYS B CA 1
ATOM 9293 C C . CYS B 1 485 ? 25.747 -25.626 -72.264 1.00 58.79 485 CYS B C 1
ATOM 9294 O O . CYS B 1 485 ? 26.622 -25.827 -73.126 1.00 57.16 485 CYS B O 1
ATOM 9297 N N . HIS B 1 486 ? 25.806 -24.650 -71.352 1.00 60.30 486 HIS B N 1
ATOM 9298 C CA . HIS B 1 486 ? 26.996 -23.803 -71.055 1.00 56.48 486 HIS B CA 1
ATOM 9299 C C . HIS B 1 486 ? 27.391 -22.940 -72.263 1.00 55.56 486 HIS B C 1
ATOM 9300 O O . HIS B 1 486 ? 28.601 -22.869 -72.558 1.00 55.85 486 HIS B O 1
ATOM 9307 N N . GLU B 1 487 ? 26.421 -22.280 -72.908 1.00 55.16 487 GLU B N 1
ATOM 9308 C CA . GLU B 1 487 ? 26.665 -21.214 -73.926 1.00 55.89 487 GLU B CA 1
ATOM 9309 C C . GLU B 1 487 ? 26.212 -19.843 -73.394 1.00 56.32 487 GLU B C 1
ATOM 9310 O O . GLU B 1 487 ? 26.651 -18.821 -73.970 1.00 52.67 487 GLU B O 1
ATOM 9316 N N . ILE B 1 488 ? 25.379 -19.814 -72.344 1.00 55.77 488 ILE B N 1
ATOM 9317 C CA . ILE B 1 488 ? 24.700 -18.581 -71.836 1.00 56.44 488 ILE B CA 1
ATOM 9318 C C . ILE B 1 488 ? 25.578 -17.909 -70.771 1.00 54.51 488 ILE B C 1
ATOM 9319 O O . ILE B 1 488 ? 26.080 -18.619 -69.879 1.00 49.68 488 ILE B O 1
ATOM 9324 N N . VAL B 1 489 ? 25.750 -16.587 -70.881 1.00 54.27 489 VAL B N 1
ATOM 9325 C CA . VAL B 1 489 ? 26.421 -15.712 -69.874 1.00 56.55 489 VAL B CA 1
ATOM 9326 C C . VAL B 1 489 ? 25.620 -14.406 -69.782 1.00 57.48 489 VAL B C 1
ATOM 9327 O O . VAL B 1 489 ? 25.918 -13.463 -70.548 1.00 57.16 489 VAL B O 1
ATOM 9331 N N . GLN B 1 490 ? 24.627 -14.368 -68.886 1.00 58.58 490 GLN B N 1
ATOM 9332 C CA . GLN B 1 490 ? 23.685 -13.227 -68.711 1.00 58.94 490 GLN B CA 1
ATOM 9333 C C . GLN B 1 490 ? 23.580 -12.886 -67.220 1.00 59.73 490 GLN B C 1
ATOM 9334 O O . GLN B 1 490 ? 23.657 -13.823 -66.395 1.00 60.78 490 GLN B O 1
ATOM 9340 N N . THR B 1 491 ? 23.419 -11.598 -66.897 1.00 60.45 491 THR B N 1
ATOM 9341 C CA . THR B 1 491 ? 23.289 -11.074 -65.510 1.00 61.23 491 THR B CA 1
ATOM 9342 C C . THR B 1 491 ? 22.100 -11.756 -64.829 1.00 62.10 491 THR B C 1
ATOM 9343 O O . THR B 1 491 ? 21.040 -11.883 -65.476 1.00 65.07 491 THR B O 1
ATOM 9347 N N . MET B 1 492 ? 22.279 -12.173 -63.573 1.00 61.99 492 MET B N 1
ATOM 9348 C CA . MET B 1 492 ? 21.287 -12.975 -62.807 1.00 62.94 492 MET B CA 1
ATOM 9349 C C . MET B 1 492 ? 21.305 -12.551 -61.333 1.00 61.49 492 MET B C 1
ATOM 9350 O O . MET B 1 492 ? 22.358 -12.080 -60.850 1.00 57.67 492 MET B O 1
ATOM 9355 N N . SER B 1 493 ? 20.166 -12.696 -60.651 1.00 61.67 493 SER B N 1
ATOM 9356 C CA . SER B 1 493 ? 19.996 -12.359 -59.214 1.00 61.93 493 SER B CA 1
ATOM 9357 C C . SER B 1 493 ? 18.755 -13.052 -58.659 1.00 62.92 493 SER B C 1
ATOM 9358 O O . SER B 1 493 ? 17.830 -13.369 -59.407 1.00 59.34 493 SER B O 1
ATOM 9361 N N . PRO B 1 494 ? 18.682 -13.284 -57.326 1.00 65.50 494 PRO B N 1
ATOM 9362 C CA . PRO B 1 494 ? 17.530 -13.952 -56.725 1.00 64.58 494 PRO B CA 1
ATOM 9363 C C . PRO B 1 494 ? 16.344 -12.990 -56.575 1.00 64.28 494 PRO B C 1
ATOM 9364 O O . PRO B 1 494 ? 16.577 -11.801 -56.411 1.00 64.65 494 PRO B O 1
ATOM 9368 N N . SER B 1 495 ? 15.117 -13.517 -56.641 1.00 65.19 495 SER B N 1
ATOM 9369 C CA . SER B 1 495 ? 13.874 -12.796 -56.255 1.00 68.29 495 SER B CA 1
ATOM 9370 C C . SER B 1 495 ? 13.898 -12.545 -54.741 1.00 69.06 495 SER B C 1
ATOM 9371 O O . SER B 1 495 ? 14.426 -13.407 -54.010 1.00 67.17 495 SER B O 1
ATOM 9374 N N . LYS B 1 496 ? 13.383 -11.394 -54.293 1.00 73.20 496 LYS B N 1
ATOM 9375 C CA . LYS B 1 496 ? 13.351 -10.988 -52.860 1.00 76.49 496 LYS B CA 1
ATOM 9376 C C . LYS B 1 496 ? 11.901 -11.051 -52.370 1.00 74.82 496 LYS B C 1
ATOM 9377 O O . LYS B 1 496 ? 11.017 -10.552 -53.088 1.00 75.85 496 LYS B O 1
ATOM 9383 N N . HIS B 1 497 ? 11.679 -11.674 -51.208 1.00 75.03 497 HIS B N 1
ATOM 9384 C CA . HIS B 1 497 ? 10.336 -12.023 -50.669 1.00 75.92 497 HIS B CA 1
ATOM 9385 C C . HIS B 1 497 ? 9.899 -11.017 -49.597 1.00 74.04 497 HIS B C 1
ATOM 9386 O O . HIS B 1 497 ? 10.766 -10.491 -48.879 1.00 71.32 497 HIS B O 1
ATOM 9393 N N . GLU B 1 498 ? 8.588 -10.771 -49.516 1.00 74.30 498 GLU B N 1
ATOM 9394 C CA . GLU B 1 498 ? 7.925 -9.897 -48.511 1.00 73.03 498 GLU B CA 1
ATOM 9395 C C . GLU B 1 498 ? 6.956 -10.749 -47.685 1.00 70.58 498 GLU B C 1
ATOM 9396 O O . GLU B 1 498 ? 6.479 -11.773 -48.214 1.00 72.51 498 GLU B O 1
ATOM 9398 N N . LYS B 1 499 ? 6.683 -10.341 -46.440 1.00 68.09 499 LYS B N 1
ATOM 9399 C CA . LYS B 1 499 ? 5.810 -11.078 -45.484 1.00 65.02 499 LYS B CA 1
ATOM 9400 C C . LYS B 1 499 ? 4.383 -11.101 -46.028 1.00 62.94 499 LYS B C 1
ATOM 9401 O O . LYS B 1 499 ? 3.875 -10.068 -46.458 1.00 60.33 499 LYS B O 1
ATOM 9403 N N . PRO B 1 500 ? 3.689 -12.265 -46.036 1.00 63.80 500 PRO B N 1
ATOM 9404 C CA . PRO B 1 500 ? 2.303 -12.333 -46.502 1.00 66.34 500 PRO B CA 1
ATOM 9405 C C . PRO B 1 500 ? 1.349 -11.503 -45.625 1.00 68.78 500 PRO B C 1
ATOM 9406 O O . PRO B 1 500 ? 1.737 -11.118 -44.534 1.00 71.62 500 PRO B O 1
ATOM 9410 N N . VAL B 1 501 ? 0.134 -11.256 -46.122 1.00 68.47 501 VAL B N 1
ATOM 9411 C CA . VAL B 1 501 ? -0.903 -10.420 -45.450 1.00 70.59 501 VAL B CA 1
ATOM 9412 C C . VAL B 1 501 ? -2.245 -11.159 -45.514 1.00 73.79 501 VAL B C 1
ATOM 9413 O O . VAL B 1 501 ? -2.673 -11.517 -46.628 1.00 75.53 501 VAL B O 1
ATOM 9417 N N . LEU B 1 502 ? -2.873 -11.368 -44.352 1.00 72.45 502 LEU B N 1
ATOM 9418 C CA . LEU B 1 502 ? -4.207 -12.012 -44.199 1.00 69.76 502 LEU B CA 1
ATOM 9419 C C . LEU B 1 502 ? -5.256 -10.905 -44.043 1.00 71.08 502 LEU B C 1
ATOM 9420 O O . LEU B 1 502 ? -5.023 -9.994 -43.220 1.00 75.43 502 LEU B O 1
ATOM 9425 N N . ASP B 1 503 ? -6.352 -10.973 -44.803 1.00 72.79 503 ASP B N 1
ATOM 9426 C CA . ASP B 1 503 ? -7.596 -10.194 -44.554 1.00 79.13 503 ASP B CA 1
ATOM 9427 C C . ASP B 1 503 ? -8.565 -11.100 -43.800 1.00 81.60 503 ASP B C 1
ATOM 9428 O O . ASP B 1 503 ? -9.204 -11.949 -44.412 1.00 83.35 503 ASP B O 1
ATOM 9430 N N . PRO B 1 504 ? -8.680 -10.984 -42.455 1.00 87.03 504 PRO B N 1
ATOM 9431 C CA . PRO B 1 504 ? -9.548 -11.873 -41.675 1.00 88.32 504 PRO B CA 1
ATOM 9432 C C . PRO B 1 504 ? -11.029 -11.880 -42.098 1.00 88.82 504 PRO B C 1
ATOM 9433 O O . PRO B 1 504 ? -11.669 -12.897 -41.904 1.00 89.19 504 PRO B O 1
ATOM 9437 N N . GLU B 1 505 ? -11.529 -10.769 -42.655 1.00 89.19 505 GLU B N 1
ATOM 9438 C CA . GLU B 1 505 ? -12.942 -10.608 -43.104 1.00 89.95 505 GLU B CA 1
ATOM 9439 C C . GLU B 1 505 ? -13.226 -11.574 -44.262 1.00 89.69 505 GLU B C 1
ATOM 9440 O O . GLU B 1 505 ? -14.234 -12.302 -44.189 1.00 86.63 505 GLU B O 1
ATOM 9442 N N . THR B 1 506 ? -12.367 -11.577 -45.287 1.00 93.83 506 THR B N 1
ATOM 9443 C CA . THR B 1 506 ? -12.335 -12.587 -46.382 1.00 93.70 506 THR B CA 1
ATOM 9444 C C . THR B 1 506 ? -11.394 -13.720 -45.951 1.00 93.16 506 THR B C 1
ATOM 9445 O O . THR B 1 506 ? -10.920 -13.672 -44.803 1.00 101.63 506 THR B O 1
ATOM 9449 N N . GLY B 1 507 ? -11.126 -14.693 -46.826 1.00 88.22 507 GLY B N 1
ATOM 9450 C CA . GLY B 1 507 ? -10.145 -15.767 -46.570 1.00 85.75 507 GLY B CA 1
ATOM 9451 C C . GLY B 1 507 ? -8.818 -15.522 -47.272 1.00 82.00 507 GLY B C 1
ATOM 9452 O O . GLY B 1 507 ? -7.937 -16.396 -47.156 1.00 76.72 507 GLY B O 1
ATOM 9453 N N . GLU B 1 508 ? -8.670 -14.385 -47.965 1.00 79.68 508 GLU B N 1
ATOM 9454 C CA . GLU B 1 508 ? -7.631 -14.200 -49.016 1.00 78.68 508 GLU B CA 1
ATOM 9455 C C . GLU B 1 508 ? -6.318 -13.724 -48.381 1.00 74.70 508 GLU B C 1
ATOM 9456 O O . GLU B 1 508 ? -6.347 -12.770 -47.589 1.00 71.02 508 GLU B O 1
ATOM 9462 N N . ILE B 1 509 ? -5.216 -14.394 -48.734 1.00 75.07 509 ILE B N 1
ATOM 9463 C CA . ILE B 1 509 ? -3.812 -14.026 -48.389 1.00 73.86 509 ILE B CA 1
ATOM 9464 C C . ILE B 1 509 ? -3.169 -13.465 -49.661 1.00 71.45 509 ILE B C 1
ATOM 9465 O O . ILE B 1 509 ? -3.370 -14.071 -50.727 1.00 67.02 509 ILE B O 1
ATOM 9470 N N . THR B 1 510 ? -2.425 -12.359 -49.549 1.00 71.05 510 THR B N 1
ATOM 9471 C CA . THR B 1 510 ? -1.666 -11.731 -50.663 1.00 73.79 510 THR B CA 1
ATOM 9472 C C . THR B 1 510 ? -0.175 -11.726 -50.307 1.00 74.30 510 THR B C 1
ATOM 9473 O O . THR B 1 510 ? 0.179 -11.119 -49.268 1.00 71.94 510 THR B O 1
ATOM 9477 N N . TYR B 1 511 ? 0.631 -12.394 -51.145 1.00 78.02 511 TYR B N 1
ATOM 9478 C CA . TYR B 1 511 ? 2.113 -12.473 -51.092 1.00 80.97 511 TYR B CA 1
ATOM 9479 C C . TYR B 1 511 ? 2.711 -11.498 -52.112 1.00 78.53 511 TYR B C 1
ATOM 9480 O O . TYR B 1 511 ? 2.156 -11.411 -53.221 1.00 78.22 511 TYR B O 1
ATOM 9489 N N . LYS B 1 512 ? 3.786 -10.800 -51.741 1.00 77.47 512 LYS B N 1
ATOM 9490 C CA . LYS B 1 512 ? 4.575 -9.926 -52.648 1.00 77.28 512 LYS B CA 1
ATOM 9491 C C . LYS B 1 512 ? 6.008 -10.459 -52.720 1.00 75.40 512 LYS B C 1
ATOM 9492 O O . LYS B 1 512 ? 6.533 -10.877 -51.665 1.00 73.14 512 LYS B O 1
ATOM 9498 N N . LYS B 1 513 ? 6.605 -10.457 -53.915 1.00 73.34 513 LYS B N 1
ATOM 9499 C CA . LYS B 1 513 ? 8.076 -10.573 -54.103 1.00 71.89 513 LYS B CA 1
ATOM 9500 C C . LYS B 1 513 ? 8.512 -9.618 -55.220 1.00 68.79 513 LYS B C 1
ATOM 9501 O O . LYS B 1 513 ? 7.746 -9.441 -56.193 1.00 65.07 513 LYS B O 1
ATOM 9507 N N . GLU B 1 514 ? 9.692 -9.012 -55.057 1.00 67.94 514 GLU B N 1
ATOM 9508 C CA . GLU B 1 514 ? 10.371 -8.178 -56.082 1.00 69.49 514 GLU B CA 1
ATOM 9509 C C . GLU B 1 514 ? 11.160 -9.115 -57.007 1.00 67.64 514 GLU B C 1
ATOM 9510 O O . GLU B 1 514 ? 12.101 -9.772 -56.517 1.00 64.91 514 GLU B O 1
ATOM 9512 N N . ALA B 1 515 ? 10.769 -9.184 -58.285 1.00 66.72 515 ALA B N 1
ATOM 9513 C CA . ALA B 1 515 ? 11.342 -10.078 -59.321 1.00 63.41 515 ALA B CA 1
ATOM 9514 C C . ALA B 1 515 ? 12.850 -9.836 -59.455 1.00 59.94 515 ALA B C 1
ATOM 9515 O O . ALA B 1 515 ? 13.274 -8.662 -59.452 1.00 58.68 515 ALA B O 1
ATOM 9517 N N . GLY B 1 516 ? 13.622 -10.922 -59.547 1.00 58.22 516 GLY B N 1
ATOM 9518 C CA . GLY B 1 516 ? 15.070 -10.900 -59.824 1.00 58.65 516 GLY B CA 1
ATOM 9519 C C . GLY B 1 516 ? 15.350 -11.206 -61.284 1.00 58.34 516 GLY B C 1
ATOM 9520 O O . GLY B 1 516 ? 14.419 -11.649 -61.991 1.00 55.75 516 GLY B O 1
ATOM 9521 N N . ASP B 1 517 ? 16.588 -10.971 -61.723 1.00 58.36 517 ASP B N 1
ATOM 9522 C CA . ASP B 1 517 ? 17.048 -11.237 -63.112 1.00 57.41 517 ASP B CA 1
ATOM 9523 C C . ASP B 1 517 ? 17.148 -12.754 -63.310 1.00 56.77 517 ASP B C 1
ATOM 9524 O O . ASP B 1 517 ? 18.071 -13.366 -62.739 1.00 53.81 517 ASP B O 1
ATOM 9529 N N . LEU B 1 518 ? 16.203 -13.324 -64.068 1.00 58.44 518 LEU B N 1
ATOM 9530 C CA . LEU B 1 518 ? 16.104 -14.771 -64.399 1.00 59.65 518 LEU B CA 1
ATOM 9531 C C . LEU B 1 518 ? 16.283 -14.933 -65.909 1.00 61.48 518 LEU B C 1
ATOM 9532 O O . LEU B 1 518 ? 15.305 -14.913 -66.658 1.00 58.06 518 LEU B O 1
ATOM 9537 N N . PRO B 1 519 ? 17.536 -15.071 -66.409 1.00 62.11 519 PRO B N 1
ATOM 9538 C CA . PRO B 1 519 ? 17.785 -15.203 -67.844 1.00 62.74 519 PRO B CA 1
ATOM 9539 C C . PRO B 1 519 ? 16.952 -16.316 -68.500 1.00 63.79 519 PRO B C 1
ATOM 9540 O O . PRO B 1 519 ? 17.066 -17.458 -68.101 1.00 67.23 519 PRO B O 1
ATOM 9544 N N . VAL B 1 520 ? 16.100 -15.933 -69.452 1.00 65.27 520 VAL B N 1
ATOM 9545 C CA . VAL B 1 520 ? 15.466 -16.833 -70.459 1.00 68.68 520 VAL B CA 1
ATOM 9546 C C . VAL B 1 520 ? 16.351 -16.776 -71.704 1.00 68.39 520 VAL B C 1
ATOM 9547 O O . VAL B 1 520 ? 16.896 -15.688 -71.979 1.00 70.09 520 VAL B O 1
ATOM 9551 N N . CYS B 1 521 ? 16.513 -17.891 -72.417 1.00 67.34 521 CYS B N 1
ATOM 9552 C CA . CYS B 1 521 ? 17.305 -17.933 -73.674 1.00 69.77 521 CYS B CA 1
ATOM 9553 C C . CYS B 1 521 ? 16.365 -18.199 -74.858 1.00 65.30 521 CYS B C 1
ATOM 9554 O O . CYS B 1 521 ? 15.626 -19.212 -74.832 1.00 59.19 521 CYS B O 1
ATOM 9557 N N . ASN B 1 522 ? 16.371 -17.268 -75.818 1.00 62.43 522 ASN B N 1
ATOM 9558 C CA . ASN B 1 522 ? 15.583 -17.289 -77.077 1.00 61.58 522 ASN B CA 1
ATOM 9559 C C . ASN B 1 522 ? 16.587 -17.489 -78.218 1.00 60.89 522 ASN B C 1
ATOM 9560 O O . ASN B 1 522 ? 17.386 -16.562 -78.467 1.00 61.32 522 ASN B O 1
ATOM 9565 N N . LEU B 1 523 ? 16.568 -18.664 -78.856 1.00 59.71 523 LEU B N 1
ATOM 9566 C CA . LEU B 1 523 ? 17.726 -19.216 -79.610 1.00 55.25 523 LEU B CA 1
ATOM 9567 C C . LEU B 1 523 ? 17.385 -19.458 -81.084 1.00 54.89 523 LEU B C 1
ATOM 9568 O O . LEU B 1 523 ? 16.230 -19.823 -81.385 1.00 53.56 523 LEU B O 1
ATOM 9573 N N . GLY B 1 524 ? 18.388 -19.269 -81.951 1.00 56.27 524 GLY B N 1
ATOM 9574 C CA . GLY B 1 524 ? 18.417 -19.705 -83.364 1.00 55.88 524 GLY B CA 1
ATOM 9575 C C . GLY B 1 524 ? 19.849 -19.933 -83.822 1.00 55.22 524 GLY B C 1
ATOM 9576 O O . GLY B 1 524 ? 20.762 -19.617 -83.037 1.00 55.69 524 GLY B O 1
ATOM 9577 N N . SER B 1 525 ? 20.058 -20.464 -85.032 1.00 55.70 525 SER B N 1
ATOM 9578 C CA . SER B 1 525 ? 21.408 -20.784 -85.578 1.00 55.81 525 SER B CA 1
ATOM 9579 C C . SER B 1 525 ? 21.470 -20.545 -87.092 1.00 54.19 525 SER B C 1
ATOM 9580 O O . SER B 1 525 ? 20.431 -20.693 -87.769 1.00 51.94 525 SER B O 1
ATOM 9583 N N . VAL B 1 526 ? 22.661 -20.182 -87.580 1.00 53.98 526 VAL B N 1
ATOM 9584 C CA . VAL B 1 526 ? 22.977 -19.914 -89.015 1.00 53.99 526 VAL B CA 1
ATOM 9585 C C . VAL B 1 526 ? 23.589 -21.184 -89.621 1.00 52.63 526 VAL B C 1
ATOM 9586 O O . VAL B 1 526 ? 24.505 -21.753 -89.005 1.00 51.26 526 VAL B O 1
ATOM 9590 N N . ASN B 1 527 ? 23.092 -21.602 -90.787 1.00 52.63 527 ASN B N 1
ATOM 9591 C CA . ASN B 1 527 ? 23.612 -22.760 -91.561 1.00 51.96 527 ASN B CA 1
ATOM 9592 C C . ASN B 1 527 ? 24.828 -22.288 -92.363 1.00 52.17 527 ASN B C 1
ATOM 9593 O O . ASN B 1 527 ? 24.620 -21.731 -93.455 1.00 54.54 527 ASN B O 1
ATOM 9598 N N . LEU B 1 528 ? 26.043 -22.507 -91.842 1.00 52.72 528 LEU B N 1
ATOM 9599 C CA . LEU B 1 528 ? 27.321 -22.064 -92.470 1.00 53.86 528 LEU B CA 1
ATOM 9600 C C . LEU B 1 528 ? 27.549 -22.811 -93.793 1.00 54.31 528 LEU B C 1
ATOM 9601 O O . LEU B 1 528 ? 28.422 -22.375 -94.573 1.00 54.81 528 LEU B O 1
ATOM 9606 N N . GLY B 1 529 ? 26.799 -23.889 -94.037 1.00 54.45 529 GLY B N 1
ATOM 9607 C CA . GLY B 1 529 ? 26.738 -24.566 -95.345 1.00 54.91 529 GLY B CA 1
ATOM 9608 C C . GLY B 1 529 ? 26.271 -23.629 -96.446 1.00 56.13 529 GLY B C 1
ATOM 9609 O O . GLY B 1 529 ? 26.777 -23.775 -97.574 1.00 57.88 529 GLY B O 1
ATOM 9610 N N . LYS B 1 530 ? 25.341 -22.711 -96.138 1.00 57.01 530 LYS B N 1
ATOM 9611 C CA . LYS B 1 530 ? 24.654 -21.839 -97.132 1.00 57.14 530 LYS B CA 1
ATOM 9612 C C . LYS B 1 530 ? 24.917 -20.349 -96.866 1.00 55.71 530 LYS B C 1
ATOM 9613 O O . LYS B 1 530 ? 24.560 -19.543 -97.745 1.00 58.06 530 LYS B O 1
ATOM 9619 N N . VAL B 1 531 ? 25.496 -19.982 -95.718 1.00 54.85 531 VAL B N 1
ATOM 9620 C CA . VAL B 1 531 ? 25.687 -18.559 -95.293 1.00 55.23 531 VAL B CA 1
ATOM 9621 C C . VAL B 1 531 ? 27.099 -18.394 -94.716 1.00 57.20 531 VAL B C 1
ATOM 9622 O O . VAL B 1 531 ? 27.274 -18.675 -93.515 1.00 57.97 531 VAL B O 1
ATOM 9626 N N . HIS B 1 532 ? 28.061 -17.955 -95.539 1.00 60.78 532 HIS B N 1
ATOM 9627 C CA . HIS B 1 532 ? 29.498 -17.809 -95.166 1.00 64.58 532 HIS B CA 1
ATOM 9628 C C . HIS B 1 532 ? 30.163 -16.583 -95.818 1.00 62.52 532 HIS B C 1
ATOM 9629 O O . HIS B 1 532 ? 31.227 -16.178 -95.314 1.00 60.64 532 HIS B O 1
ATOM 9636 N N . THR B 1 533 ? 29.593 -16.022 -96.891 1.00 63.65 533 THR B N 1
ATOM 9637 C CA . THR B 1 533 ? 30.093 -14.792 -97.571 1.00 62.73 533 THR B CA 1
ATOM 9638 C C . THR B 1 533 ? 29.494 -13.557 -96.891 1.00 61.93 533 THR B C 1
ATOM 9639 O O . THR B 1 533 ? 28.474 -13.706 -96.196 1.00 63.32 533 THR B O 1
ATOM 9643 N N . GLU B 1 534 ? 30.092 -12.383 -97.111 1.00 60.49 534 GLU B N 1
ATOM 9644 C CA . GLU B 1 534 ? 29.617 -11.090 -96.553 1.00 60.05 534 GLU B CA 1
ATOM 9645 C C . GLU B 1 534 ? 28.215 -10.786 -97.089 1.00 61.52 534 GLU B C 1
ATOM 9646 O O . GLU B 1 534 ? 27.389 -10.289 -96.309 1.00 68.78 534 GLU B O 1
ATOM 9652 N N . GLU B 1 535 ? 27.963 -11.061 -98.369 1.00 64.87 535 GLU B N 1
ATOM 9653 C CA . GLU B 1 535 ? 26.659 -10.779 -99.025 1.00 69.55 535 GLU B CA 1
ATOM 9654 C C . GLU B 1 535 ? 25.569 -11.633 -98.365 1.00 70.04 535 GLU B C 1
ATOM 9655 O O . GLU B 1 535 ? 24.486 -11.084 -98.068 1.00 72.78 535 GLU B O 1
ATOM 9661 N N . GLU B 1 536 ? 25.845 -12.924 -98.151 1.00 66.77 536 GLU B N 1
ATOM 9662 C CA . GLU B 1 536 ? 24.892 -13.890 -97.542 1.00 66.27 536 GLU B CA 1
ATOM 9663 C C . GLU B 1 536 ? 24.650 -13.510 -96.075 1.00 63.52 536 GLU B C 1
ATOM 9664 O O . GLU B 1 536 ? 23.472 -13.456 -95.667 1.00 64.41 536 GLU B O 1
ATOM 9670 N N . ILE B 1 537 ? 25.721 -13.238 -95.322 1.00 60.13 537 ILE B N 1
ATOM 9671 C CA . ILE B 1 537 ? 25.663 -12.888 -93.870 1.00 58.81 537 ILE B CA 1
ATOM 9672 C C . ILE B 1 537 ? 24.892 -11.571 -93.703 1.00 58.63 537 ILE B C 1
ATOM 9673 O O . ILE B 1 537 ? 24.032 -11.512 -92.805 1.00 57.63 537 ILE B O 1
ATOM 9678 N N . LYS B 1 538 ? 25.175 -10.572 -94.547 1.00 59.22 538 LYS B N 1
ATOM 9679 C CA . LYS B 1 538 ? 24.570 -9.210 -94.483 1.00 61.91 538 LYS B CA 1
ATOM 9680 C C . LYS B 1 538 ? 23.041 -9.290 -94.619 1.00 60.49 538 LYS B C 1
ATOM 9681 O O . LYS B 1 538 ? 22.359 -8.478 -93.974 1.00 60.44 538 LYS B O 1
ATOM 9687 N N . GLU B 1 539 ? 22.527 -10.207 -95.443 1.00 58.88 539 GLU B N 1
ATOM 9688 C CA . GLU B 1 539 ? 21.068 -10.395 -95.667 1.00 59.50 539 GLU B CA 1
ATOM 9689 C C . GLU B 1 539 ? 20.454 -11.142 -94.474 1.00 61.09 539 GLU B C 1
ATOM 9690 O O . GLU B 1 539 ? 19.418 -10.675 -93.964 1.00 63.07 539 GLU B O 1
ATOM 9692 N N . VAL B 1 540 ? 21.090 -12.233 -94.031 1.00 60.68 540 VAL B N 1
ATOM 9693 C CA . VAL B 1 540 ? 20.476 -13.295 -93.174 1.00 58.80 540 VAL B CA 1
ATOM 9694 C C . VAL B 1 540 ? 20.503 -12.894 -91.691 1.00 57.14 540 VAL B C 1
ATOM 9695 O O . VAL B 1 540 ? 19.465 -13.085 -91.022 1.00 55.00 540 VAL B O 1
ATOM 9699 N N . LEU B 1 541 ? 21.638 -12.405 -91.181 1.00 55.49 541 LEU B N 1
ATOM 9700 C CA . LEU B 1 541 ? 21.837 -12.155 -89.724 1.00 56.38 541 LEU B CA 1
ATOM 9701 C C . LEU B 1 541 ? 20.814 -11.137 -89.210 1.00 57.22 541 LEU B C 1
ATOM 9702 O O . LEU B 1 541 ? 20.133 -11.409 -88.223 1.00 56.24 541 LEU B O 1
ATOM 9707 N N . PRO B 1 542 ? 20.642 -9.953 -89.845 1.00 59.03 542 PRO B N 1
ATOM 9708 C CA . PRO B 1 542 ? 19.601 -9.007 -89.432 1.00 59.39 542 PRO B CA 1
ATOM 9709 C C . PRO B 1 542 ? 18.181 -9.597 -89.404 1.00 58.90 542 PRO B C 1
ATOM 9710 O O . PRO B 1 542 ? 17.396 -9.199 -88.563 1.00 58.46 542 PRO B O 1
ATOM 9714 N N . LEU B 1 543 ? 17.887 -10.525 -90.317 1.00 58.87 543 LEU B N 1
ATOM 9715 C CA . LEU B 1 543 ? 16.559 -11.182 -90.441 1.00 57.44 543 LEU B CA 1
ATOM 9716 C C . LEU B 1 543 ? 16.350 -12.131 -89.255 1.00 56.96 543 LEU B C 1
ATOM 9717 O O . LEU B 1 543 ? 15.221 -12.169 -88.730 1.00 60.88 543 LEU B O 1
ATOM 9722 N N . LEU B 1 544 ? 17.399 -12.855 -88.844 1.00 54.40 544 LEU B N 1
ATOM 9723 C CA . LEU B 1 544 ? 17.365 -13.805 -87.698 1.00 52.53 544 LEU B CA 1
ATOM 9724 C C . LEU B 1 544 ? 17.233 -13.017 -86.387 1.00 53.25 544 LEU B C 1
ATOM 9725 O O . LEU B 1 544 ? 16.457 -13.455 -85.515 1.00 51.88 544 LEU B O 1
ATOM 9730 N N . VAL B 1 545 ? 17.954 -11.899 -86.254 1.00 52.90 545 VAL B N 1
ATOM 9731 C CA . VAL B 1 545 ? 17.856 -10.979 -85.080 1.00 52.86 545 VAL B CA 1
ATOM 9732 C C . VAL B 1 545 ? 16.390 -10.546 -84.928 1.00 53.41 545 VAL B C 1
ATOM 9733 O O . VAL B 1 545 ? 15.869 -10.614 -83.800 1.00 52.57 545 VAL B O 1
ATOM 9737 N N . ARG B 1 546 ? 15.748 -10.147 -86.030 1.00 53.91 546 ARG B N 1
ATOM 9738 C CA . ARG B 1 546 ? 14.332 -9.690 -86.064 1.00 56.90 546 ARG B CA 1
ATOM 9739 C C . ARG B 1 546 ? 13.401 -10.823 -85.613 1.00 57.56 546 ARG B C 1
ATOM 9740 O O . ARG B 1 546 ? 12.499 -10.555 -84.791 1.00 57.16 546 ARG B O 1
ATOM 9748 N N . MET B 1 547 ? 13.603 -12.034 -86.140 1.00 58.24 547 MET B N 1
ATOM 9749 C CA . MET B 1 547 ? 12.777 -13.232 -85.824 1.00 58.01 547 MET B CA 1
ATOM 9750 C C . MET B 1 547 ? 12.864 -13.543 -84.323 1.00 56.01 547 MET B C 1
ATOM 9751 O O . MET B 1 547 ? 11.814 -13.824 -83.719 1.00 54.47 547 MET B O 1
ATOM 9756 N N . LEU B 1 548 ? 14.063 -13.485 -83.740 1.00 55.45 548 LEU B N 1
ATOM 9757 C CA . LEU B 1 548 ? 14.294 -13.847 -82.317 1.00 58.10 548 LEU B CA 1
ATOM 9758 C C . LEU B 1 548 ? 13.748 -12.748 -81.396 1.00 59.66 548 LEU B C 1
ATOM 9759 O O . LEU B 1 548 ? 13.319 -13.091 -80.276 1.00 58.58 548 LEU B O 1
ATOM 9764 N N . ASP B 1 549 ? 13.746 -11.488 -81.844 1.00 60.79 549 ASP B N 1
ATOM 9765 C CA . ASP B 1 549 ? 13.119 -10.363 -81.099 1.00 58.80 549 ASP B CA 1
ATOM 9766 C C . ASP B 1 549 ? 11.597 -10.542 -81.131 1.00 58.76 549 ASP B C 1
ATOM 9767 O O . ASP B 1 549 ? 10.950 -10.185 -80.132 1.00 62.56 549 ASP B O 1
ATOM 9772 N N . ASN B 1 550 ? 11.058 -11.079 -82.232 1.00 55.67 550 ASN B N 1
ATOM 9773 C CA . ASN B 1 550 ? 9.610 -11.383 -82.389 1.00 56.78 550 ASN B CA 1
ATOM 9774 C C . ASN B 1 550 ? 9.242 -12.603 -81.530 1.00 57.56 550 ASN B C 1
ATOM 9775 O O . ASN B 1 550 ? 8.102 -12.635 -81.018 1.00 57.89 550 ASN B O 1
ATOM 9780 N N . VAL B 1 551 ? 10.155 -13.570 -81.378 1.00 60.04 551 VAL B N 1
ATOM 9781 C CA . VAL B 1 551 ? 9.972 -14.767 -80.497 1.00 60.98 551 VAL B CA 1
ATOM 9782 C C . VAL B 1 551 ? 9.643 -14.289 -79.076 1.00 59.63 551 VAL B C 1
ATOM 9783 O O . VAL B 1 551 ? 8.740 -14.881 -78.459 1.00 59.30 551 VAL B O 1
ATOM 9787 N N . ILE B 1 552 ? 10.343 -13.258 -78.588 1.00 58.49 552 ILE B N 1
ATOM 9788 C CA . ILE B 1 552 ? 10.185 -12.702 -77.210 1.00 59.10 552 ILE B CA 1
ATOM 9789 C C . ILE B 1 552 ? 8.761 -12.152 -77.042 1.00 60.34 552 ILE B C 1
ATOM 9790 O O . ILE B 1 552 ? 8.199 -12.318 -75.947 1.00 61.91 552 ILE B O 1
ATOM 9795 N N . GLU B 1 553 ? 8.203 -11.519 -78.079 1.00 63.38 553 GLU B N 1
ATOM 9796 C CA . GLU B 1 553 ? 6.849 -10.899 -78.045 1.00 65.53 553 GLU B CA 1
ATOM 9797 C C . GLU B 1 553 ? 5.765 -11.986 -78.035 1.00 66.84 553 GLU B C 1
ATOM 9798 O O . GLU B 1 553 ? 4.745 -11.776 -77.354 1.00 67.53 553 GLU B O 1
ATOM 9804 N N . MET B 1 554 ? 5.976 -13.095 -78.754 1.00 66.74 554 MET B N 1
ATOM 9805 C CA . MET B 1 554 ? 4.948 -14.146 -79.002 1.00 64.51 554 MET B CA 1
ATOM 9806 C C . MET B 1 554 ? 5.061 -15.295 -77.989 1.00 64.27 554 MET B C 1
ATOM 9807 O O . MET B 1 554 ? 4.208 -16.206 -78.052 1.00 66.14 554 MET B O 1
ATOM 9812 N N . ASN B 1 555 ? 6.043 -15.259 -77.083 1.00 62.31 555 ASN B N 1
ATOM 9813 C CA . ASN B 1 555 ? 6.301 -16.351 -76.105 1.00 65.62 555 ASN B CA 1
ATOM 9814 C C . ASN B 1 555 ? 5.242 -16.306 -74.995 1.00 68.51 555 ASN B C 1
ATOM 9815 O O . ASN B 1 555 ? 5.022 -15.211 -74.439 1.00 71.27 555 ASN B O 1
ATOM 9820 N N . PHE B 1 556 ? 4.618 -17.453 -74.693 1.00 70.97 556 PHE B N 1
ATOM 9821 C CA . PHE B 1 556 ? 3.716 -17.656 -73.526 1.00 73.74 556 PHE B CA 1
ATOM 9822 C C . PHE B 1 556 ? 4.570 -17.854 -72.268 1.00 71.89 556 PHE B C 1
ATOM 9823 O O . PHE B 1 556 ? 5.267 -18.881 -72.176 1.00 71.97 556 PHE B O 1
ATOM 9831 N N . TYR B 1 557 ? 4.506 -16.908 -71.328 1.00 72.67 557 TYR B N 1
ATOM 9832 C CA . TYR B 1 557 ? 5.352 -16.870 -70.106 1.00 74.02 557 TYR B CA 1
ATOM 9833 C C . TYR B 1 557 ? 4.647 -17.607 -68.961 1.00 76.67 557 TYR B C 1
ATOM 9834 O O . TYR B 1 557 ? 3.573 -17.156 -68.522 1.00 78.39 557 TYR B O 1
ATOM 9843 N N . ALA B 1 558 ? 5.247 -18.710 -68.498 1.00 79.46 558 ALA B N 1
ATOM 9844 C CA . ALA B 1 558 ? 4.747 -19.557 -67.388 1.00 81.96 558 ALA B CA 1
ATOM 9845 C C . ALA B 1 558 ? 5.239 -19.010 -66.039 1.00 79.85 558 ALA B C 1
ATOM 9846 O O . ALA B 1 558 ? 4.502 -19.156 -65.044 1.00 79.60 558 ALA B O 1
ATOM 9848 N N . ILE B 1 559 ? 6.438 -18.417 -66.007 1.00 76.35 559 ILE B N 1
ATOM 9849 C CA . ILE B 1 559 ? 7.073 -17.829 -64.787 1.00 73.48 559 ILE B CA 1
ATOM 9850 C C . ILE B 1 559 ? 7.141 -16.312 -64.962 1.00 73.63 559 ILE B C 1
ATOM 9851 O O . ILE B 1 559 ? 7.802 -15.829 -65.875 1.00 72.17 559 ILE B O 1
ATOM 9856 N N . PRO B 1 560 ? 6.455 -15.518 -64.106 1.00 74.63 560 PRO B N 1
ATOM 9857 C CA . PRO B 1 560 ? 6.452 -14.055 -64.225 1.00 72.88 560 PRO B CA 1
ATOM 9858 C C . PRO B 1 560 ? 7.825 -13.365 -64.297 1.00 70.76 560 PRO B C 1
ATOM 9859 O O . PRO B 1 560 ? 7.922 -12.392 -65.017 1.00 76.61 560 PRO B O 1
ATOM 9863 N N . GLU B 1 561 ? 8.828 -13.848 -63.551 1.00 69.15 561 GLU B N 1
ATOM 9864 C CA . GLU B 1 561 ? 10.209 -13.281 -63.544 1.00 69.94 561 GLU B CA 1
ATOM 9865 C C . GLU B 1 561 ? 10.836 -13.427 -64.938 1.00 69.96 561 GLU B C 1
ATOM 9866 O O . GLU B 1 561 ? 11.647 -12.559 -65.317 1.00 69.20 561 GLU B O 1
ATOM 9872 N N . ALA B 1 562 ? 10.490 -14.495 -65.662 1.00 67.61 562 ALA B N 1
ATOM 9873 C CA . ALA B 1 562 ? 10.911 -14.747 -67.059 1.00 67.23 562 ALA B CA 1
ATOM 9874 C C . ALA B 1 562 ? 10.442 -13.582 -67.935 1.00 65.69 562 ALA B C 1
ATOM 9875 O O . ALA B 1 562 ? 11.287 -13.005 -68.646 1.00 64.89 562 ALA B O 1
ATOM 9877 N N . GLU B 1 563 ? 9.149 -13.245 -67.857 1.00 64.27 563 GLU B N 1
ATOM 9878 C CA . GLU B 1 563 ? 8.519 -12.140 -68.630 1.00 63.94 563 GLU B CA 1
ATOM 9879 C C . GLU B 1 563 ? 9.202 -10.814 -68.272 1.00 61.79 563 GLU B C 1
ATOM 9880 O O . GLU B 1 563 ? 9.489 -10.036 -69.197 1.00 62.84 563 GLU B O 1
ATOM 9886 N N . TYR B 1 564 ? 9.465 -10.576 -66.985 1.00 59.94 564 TYR B N 1
ATOM 9887 C CA . TYR B 1 564 ? 10.094 -9.329 -66.472 1.00 60.09 564 TYR B CA 1
ATOM 9888 C C . TYR B 1 564 ? 11.501 -9.160 -67.062 1.00 58.98 564 TYR B C 1
ATOM 9889 O O . TYR B 1 564 ? 11.838 -8.033 -67.470 1.00 58.37 564 TYR B O 1
ATOM 9898 N N . THR B 1 565 ? 12.291 -10.237 -67.097 1.00 59.69 565 THR B N 1
ATOM 9899 C CA . THR B 1 565 ? 13.710 -10.234 -67.554 1.00 60.98 565 THR B CA 1
ATOM 9900 C C . THR B 1 565 ? 13.769 -10.028 -69.075 1.00 59.00 565 THR B C 1
ATOM 9901 O O . THR B 1 565 ? 14.524 -9.137 -69.508 1.00 59.70 565 THR B O 1
ATOM 9905 N N . ASN B 1 566 ? 13.000 -10.811 -69.842 1.00 58.85 566 ASN B N 1
ATOM 9906 C CA . ASN B 1 566 ? 12.944 -10.754 -71.331 1.00 61.27 566 ASN B CA 1
ATOM 9907 C C . ASN B 1 566 ? 12.579 -9.339 -71.795 1.00 63.85 566 ASN B C 1
ATOM 9908 O O . ASN B 1 566 ? 13.181 -8.878 -72.781 1.00 63.40 566 ASN B O 1
ATOM 9913 N N . LYS B 1 567 ? 11.630 -8.685 -71.118 1.00 66.12 567 LYS B N 1
ATOM 9914 C CA . LYS B 1 567 ? 11.111 -7.339 -71.490 1.00 67.14 567 LYS B CA 1
ATOM 9915 C C . LYS B 1 567 ? 12.163 -6.262 -71.190 1.00 65.28 567 LYS B C 1
ATOM 9916 O O . LYS B 1 567 ? 12.174 -5.248 -71.909 1.00 70.17 567 LYS B O 1
ATOM 9922 N N . ARG B 1 568 ? 13.010 -6.466 -70.177 1.00 62.40 568 ARG B N 1
ATOM 9923 C CA . ARG B 1 568 ? 14.035 -5.477 -69.742 1.00 62.28 568 ARG B CA 1
ATOM 9924 C C . ARG B 1 568 ? 15.299 -5.604 -70.597 1.00 62.10 568 ARG B C 1
ATOM 9925 O O . ARG B 1 568 ? 15.872 -4.551 -70.948 1.00 63.41 568 ARG B O 1
ATOM 9933 N N . TYR B 1 569 ? 15.725 -6.837 -70.890 1.00 59.32 569 TYR B N 1
ATOM 9934 C CA . TYR B 1 569 ? 17.019 -7.159 -71.551 1.00 59.40 569 TYR B CA 1
ATOM 9935 C C . TYR B 1 569 ? 16.806 -7.466 -73.041 1.00 58.24 569 TYR B C 1
ATOM 9936 O O . TYR B 1 569 ? 17.603 -6.981 -73.870 1.00 55.64 569 TYR B O 1
ATOM 9945 N N . ARG B 1 570 ? 15.778 -8.259 -73.362 1.00 58.93 570 ARG B N 1
ATOM 9946 C CA . ARG B 1 570 ? 15.486 -8.765 -74.733 1.00 59.18 570 ARG B CA 1
ATOM 9947 C C . ARG B 1 570 ? 16.711 -9.520 -75.267 1.00 57.56 570 ARG B C 1
ATOM 9948 O O . ARG B 1 570 ? 17.058 -9.326 -76.448 1.00 59.99 570 ARG B O 1
ATOM 9956 N N . ALA B 1 571 ? 17.335 -10.344 -74.420 1.00 55.24 571 ALA B N 1
ATOM 9957 C CA . ALA B 1 571 ? 18.522 -11.167 -74.745 1.00 55.15 571 ALA B CA 1
ATOM 9958 C C . ALA B 1 571 ? 18.147 -12.222 -75.792 1.00 56.22 571 ALA B C 1
ATOM 9959 O O . ALA B 1 571 ? 17.042 -12.791 -75.687 1.00 59.34 571 ALA B O 1
ATOM 9961 N N . ILE B 1 572 ? 19.029 -12.451 -76.770 1.00 56.67 572 ILE B N 1
ATOM 9962 C CA . ILE B 1 572 ? 18.902 -13.537 -77.789 1.00 57.91 572 ILE B CA 1
ATOM 9963 C C . ILE B 1 572 ? 20.230 -14.300 -77.864 1.00 58.26 572 ILE B C 1
ATOM 9964 O O . ILE B 1 572 ? 21.263 -13.745 -77.423 1.00 58.17 572 ILE B O 1
ATOM 9969 N N . GLY B 1 573 ? 20.187 -15.534 -78.378 1.00 56.38 573 GLY B N 1
ATOM 9970 C CA . GLY B 1 573 ? 21.365 -16.397 -78.594 1.00 55.39 573 GLY B CA 1
ATOM 9971 C C . GLY B 1 573 ? 21.413 -16.923 -80.017 1.00 54.37 573 GLY B C 1
ATOM 9972 O O . GLY B 1 573 ? 20.600 -17.813 -80.339 1.00 52.98 573 GLY B O 1
ATOM 9973 N N . ILE B 1 574 ? 22.321 -16.385 -80.841 1.00 53.55 574 ILE B N 1
ATOM 9974 C CA . ILE B 1 574 ? 22.573 -16.847 -82.239 1.00 52.71 574 ILE B CA 1
ATOM 9975 C C . ILE B 1 574 ? 23.835 -17.719 -82.254 1.00 52.21 574 ILE B C 1
ATOM 9976 O O . ILE B 1 574 ? 24.911 -17.214 -81.858 1.00 47.26 574 ILE B O 1
ATOM 9981 N N . GLY B 1 575 ? 23.691 -18.974 -82.702 1.00 54.24 575 GLY B N 1
ATOM 9982 C CA . GLY B 1 575 ? 24.792 -19.929 -82.947 1.00 55.17 575 GLY B CA 1
ATOM 9983 C C . GLY B 1 575 ? 24.911 -20.302 -84.417 1.00 54.35 575 GLY B C 1
ATOM 9984 O O . GLY B 1 575 ? 24.384 -19.556 -85.269 1.00 52.79 575 GLY B O 1
ATOM 9985 N N . VAL B 1 576 ? 25.575 -21.426 -84.707 1.00 54.98 576 VAL B N 1
ATOM 9986 C CA . VAL B 1 576 ? 25.902 -21.886 -86.091 1.00 53.47 576 VAL B CA 1
ATOM 9987 C C . VAL B 1 576 ? 25.769 -23.410 -86.164 1.00 54.44 576 VAL B C 1
ATOM 9988 O O . VAL B 1 576 ? 25.843 -24.054 -85.106 1.00 57.13 576 VAL B O 1
ATOM 9992 N N . SER B 1 577 ? 25.590 -23.948 -87.376 1.00 55.41 577 SER B N 1
ATOM 9993 C CA . SER B 1 577 ? 25.747 -25.388 -87.723 1.00 53.55 577 SER B CA 1
ATOM 9994 C C . SER B 1 577 ? 26.538 -25.505 -89.033 1.00 51.87 577 SER B C 1
ATOM 9995 O O . SER B 1 577 ? 26.739 -24.463 -89.690 1.00 52.20 577 SER B O 1
ATOM 9998 N N . ASN B 1 578 ? 26.993 -26.717 -89.372 1.00 50.26 578 ASN B N 1
ATOM 9999 C CA . ASN B 1 578 ? 27.745 -27.037 -90.619 1.00 49.86 578 ASN B CA 1
ATOM 10000 C C . ASN B 1 578 ? 29.109 -26.330 -90.624 1.00 48.41 578 ASN B C 1
ATOM 10001 O O . ASN B 1 578 ? 29.617 -26.041 -91.726 1.00 49.58 578 ASN B O 1
ATOM 10006 N N . TYR B 1 579 ? 29.697 -26.093 -89.448 1.00 49.79 579 TYR B N 1
ATOM 10007 C CA . TYR B 1 579 ? 31.025 -25.439 -89.278 1.00 50.51 579 TYR B CA 1
ATOM 10008 C C . TYR B 1 579 ? 32.101 -26.275 -89.977 1.00 51.87 579 TYR B C 1
ATOM 10009 O O . TYR B 1 579 ? 32.865 -25.716 -90.786 1.00 53.52 579 TYR B O 1
ATOM 10018 N N . HIS B 1 580 ? 32.151 -27.577 -89.679 1.00 51.69 580 HIS B N 1
ATOM 10019 C CA . HIS B 1 580 ? 33.184 -28.514 -90.195 1.00 52.79 580 HIS B CA 1
ATOM 10020 C C . HIS B 1 580 ? 33.058 -28.637 -91.722 1.00 54.29 580 HIS B C 1
ATOM 10021 O O . HIS B 1 580 ? 34.110 -28.650 -92.394 1.00 54.02 580 HIS B O 1
ATOM 10028 N N . TYR B 1 581 ? 31.828 -28.701 -92.246 1.00 53.26 581 TYR B N 1
ATOM 10029 C CA . TYR B 1 581 ? 31.530 -28.726 -93.703 1.00 54.18 581 TYR B CA 1
ATOM 10030 C C . TYR B 1 581 ? 32.018 -27.424 -94.350 1.00 54.56 581 TYR B C 1
ATOM 10031 O O . TYR B 1 581 ? 32.573 -27.497 -95.459 1.00 52.69 581 TYR B O 1
ATOM 10040 N N . CYS B 1 582 ? 31.824 -26.283 -93.677 1.00 55.59 582 CYS B N 1
ATOM 10041 C CA . CYS B 1 582 ? 32.242 -24.932 -94.149 1.00 55.44 582 CYS B CA 1
ATOM 10042 C C . CYS B 1 582 ? 33.769 -24.878 -94.309 1.00 57.20 582 CYS B C 1
ATOM 10043 O O . CYS B 1 582 ? 34.232 -24.280 -95.296 1.00 61.14 582 CYS B O 1
ATOM 10046 N N . LEU B 1 583 ? 34.519 -25.475 -93.376 1.00 57.84 583 LEU B N 1
ATOM 10047 C CA . LEU B 1 583 ? 36.008 -25.516 -93.405 1.00 61.16 583 LEU B CA 1
ATOM 10048 C C . LEU B 1 583 ? 36.481 -26.382 -94.579 1.00 62.32 583 LEU B C 1
ATOM 10049 O O . LEU B 1 583 ? 37.361 -25.923 -95.334 1.00 61.88 583 LEU B O 1
ATOM 10054 N N . VAL B 1 584 ? 35.905 -27.581 -94.715 1.00 62.10 584 VAL B N 1
ATOM 10055 C CA . VAL B 1 584 ? 36.343 -28.652 -95.661 1.00 61.99 584 VAL B CA 1
ATOM 10056 C C . VAL B 1 584 ? 36.154 -28.177 -97.110 1.00 64.10 584 VAL B C 1
ATOM 10057 O O . VAL B 1 584 ? 37.087 -28.382 -97.919 1.00 66.91 584 VAL B O 1
ATOM 10061 N N . LYS B 1 585 ? 35.008 -27.562 -97.429 1.00 64.15 585 LYS B N 1
ATOM 10062 C CA . LYS B 1 585 ? 34.663 -27.108 -98.806 1.00 64.14 585 LYS B CA 1
ATOM 10063 C C . LYS B 1 585 ? 35.415 -25.811 -99.140 1.00 62.37 585 LYS B C 1
ATOM 10064 O O . LYS B 1 585 ? 35.399 -25.417 -100.320 1.00 64.00 585 LYS B O 1
ATOM 10070 N N . ASN B 1 586 ? 36.035 -25.170 -98.145 1.00 62.92 586 ASN B N 1
ATOM 10071 C CA . ASN B 1 586 ? 36.952 -24.013 -98.329 1.00 63.47 586 ASN B CA 1
ATOM 10072 C C . ASN B 1 586 ? 38.402 -24.511 -98.252 1.00 64.00 586 ASN B C 1
ATOM 10073 O O . ASN B 1 586 ? 39.310 -23.660 -98.164 1.00 65.12 586 ASN B O 1
ATOM 10078 N N . GLY B 1 587 ? 38.598 -25.836 -98.298 1.00 63.49 587 GLY B N 1
ATOM 10079 C CA . GLY B 1 587 ? 39.909 -26.513 -98.357 1.00 64.69 587 GLY B CA 1
ATOM 10080 C C . GLY B 1 587 ? 40.814 -26.138 -97.194 1.00 67.12 587 GLY B C 1
ATOM 10081 O O . GLY B 1 587 ? 42.013 -25.910 -97.441 1.00 72.41 587 GLY B O 1
ATOM 10082 N N . ILE B 1 588 ? 40.271 -26.094 -95.973 1.00 68.22 588 ILE B N 1
ATOM 10083 C CA . ILE B 1 588 ? 40.994 -25.665 -94.737 1.00 69.53 588 ILE B CA 1
ATOM 10084 C C . ILE B 1 588 ? 41.126 -26.866 -93.794 1.00 67.06 588 ILE B C 1
ATOM 10085 O O . ILE B 1 588 ? 40.087 -27.412 -93.383 1.00 65.82 588 ILE B O 1
ATOM 10090 N N . LYS B 1 589 ? 42.366 -27.254 -93.482 1.00 67.99 589 LYS B N 1
ATOM 10091 C CA . LYS B 1 589 ? 42.705 -28.371 -92.559 1.00 67.71 589 LYS B CA 1
ATOM 10092 C C . LYS B 1 589 ? 42.436 -27.917 -91.120 1.00 68.47 589 LYS B C 1
ATOM 10093 O O . LYS B 1 589 ? 42.791 -26.768 -90.787 1.00 70.33 589 LYS B O 1
ATOM 10095 N N . TRP B 1 590 ? 41.830 -28.786 -90.303 1.00 66.71 590 TRP B N 1
ATOM 10096 C CA . TRP B 1 590 ? 41.410 -28.479 -88.908 1.00 63.97 590 TRP B CA 1
ATOM 10097 C C . TRP B 1 590 ? 42.635 -28.089 -88.071 1.00 64.93 590 TRP B C 1
ATOM 10098 O O . TRP B 1 590 ? 42.624 -26.990 -87.494 1.00 70.21 590 TRP B O 1
ATOM 10109 N N . GLU B 1 591 ? 43.653 -28.953 -88.020 1.00 65.29 591 GLU B N 1
ATOM 10110 C CA . GLU B 1 591 ? 44.865 -28.772 -87.173 1.00 65.12 591 GLU B CA 1
ATOM 10111 C C . GLU B 1 591 ? 45.878 -27.885 -87.910 1.00 65.98 591 GLU B C 1
ATOM 10112 O O . GLU B 1 591 ? 46.962 -28.395 -88.247 1.00 68.99 591 GLU B O 1
ATOM 10118 N N . SER B 1 592 ? 45.551 -26.607 -88.137 1.00 63.97 592 SER B N 1
ATOM 10119 C CA . SER B 1 592 ? 46.387 -25.666 -88.930 1.00 64.65 592 SER B CA 1
ATOM 10120 C C . SER B 1 592 ? 46.192 -24.216 -88.473 1.00 65.66 592 SER B C 1
ATOM 10121 O O . SER B 1 592 ? 45.159 -23.912 -87.855 1.00 68.31 592 SER B O 1
ATOM 10124 N N . GLU B 1 593 ? 47.161 -23.360 -88.805 1.00 68.33 593 GLU B N 1
ATOM 10125 C CA . GLU B 1 593 ? 47.122 -21.885 -88.613 1.00 71.57 593 GLU B CA 1
ATOM 10126 C C . GLU B 1 593 ? 46.007 -21.285 -89.482 1.00 70.94 593 GLU B C 1
ATOM 10127 O O . GLU B 1 593 ? 45.471 -20.231 -89.101 1.00 73.36 593 GLU B O 1
ATOM 10133 N N . GLU B 1 594 ? 45.679 -21.931 -90.606 1.00 72.16 594 GLU B N 1
ATOM 10134 C CA . GLU B 1 594 ? 44.667 -21.454 -91.590 1.00 71.86 594 GLU B CA 1
ATOM 10135 C C . GLU B 1 594 ? 43.262 -21.541 -90.975 1.00 68.75 594 GLU B C 1
ATOM 10136 O O . GLU B 1 594 ? 42.435 -20.661 -91.287 1.00 73.28 594 GLU B O 1
ATOM 10142 N N . HIS B 1 595 ? 43.000 -22.556 -90.143 1.00 64.16 595 HIS B N 1
ATOM 10143 C CA . HIS B 1 595 ? 41.752 -22.699 -89.343 1.00 62.51 595 HIS B CA 1
ATOM 10144 C C . HIS B 1 595 ? 41.558 -21.448 -88.476 1.00 62.00 595 HIS B C 1
ATOM 10145 O O . HIS B 1 595 ? 40.484 -20.823 -88.568 1.00 61.67 595 HIS B O 1
ATOM 10152 N N . LEU B 1 596 ? 42.569 -21.102 -87.672 1.00 63.22 596 LEU B N 1
ATOM 10153 C CA . LEU B 1 596 ? 42.531 -19.958 -86.717 1.00 63.22 596 LEU B CA 1
ATOM 10154 C C . LEU B 1 596 ? 42.274 -18.661 -87.495 1.00 63.22 596 LEU B C 1
ATOM 10155 O O . LEU B 1 596 ? 41.466 -17.848 -87.025 1.00 64.18 596 LEU B O 1
ATOM 10160 N N . LYS B 1 597 ? 42.922 -18.493 -88.652 1.00 62.23 597 LYS B N 1
ATOM 10161 C CA . LYS B 1 597 ? 42.853 -17.258 -89.478 1.00 63.62 597 LYS B CA 1
ATOM 10162 C C . LYS B 1 597 ? 41.457 -17.143 -90.108 1.00 61.47 597 LYS B C 1
ATOM 10163 O O . LYS B 1 597 ? 40.929 -16.013 -90.153 1.00 60.64 597 LYS B O 1
ATOM 10169 N N . PHE B 1 598 ? 40.882 -18.267 -90.555 1.00 60.26 598 PHE B N 1
ATOM 10170 C CA . PHE B 1 598 ? 39.559 -18.347 -91.234 1.00 59.36 598 PHE B CA 1
ATOM 10171 C C . PHE B 1 598 ? 38.426 -18.139 -90.215 1.00 58.94 598 PHE B C 1
ATOM 10172 O O . PHE B 1 598 ? 37.462 -17.412 -90.531 1.00 57.61 598 PHE B O 1
ATOM 10180 N N . ALA B 1 599 ? 38.527 -18.767 -89.040 1.00 57.49 599 ALA B N 1
ATOM 10181 C CA . ALA B 1 599 ? 37.556 -18.638 -87.926 1.00 58.71 599 ALA B CA 1
ATOM 10182 C C . ALA B 1 599 ? 37.446 -17.165 -87.510 1.00 58.86 599 ALA B C 1
ATOM 10183 O O . ALA B 1 599 ? 36.313 -16.673 -87.367 1.00 61.65 599 ALA B O 1
ATOM 10185 N N . ASP B 1 600 ? 38.588 -16.494 -87.337 1.00 56.87 600 ASP B N 1
ATOM 10186 C CA . ASP B 1 600 ? 38.692 -15.042 -87.026 1.00 57.42 600 ASP B CA 1
ATOM 10187 C C . ASP B 1 600 ? 37.863 -14.255 -88.051 1.00 55.87 600 ASP B C 1
ATOM 10188 O O . ASP B 1 600 ? 36.961 -13.499 -87.637 1.00 55.69 600 ASP B O 1
ATOM 10193 N N . LYS B 1 601 ? 38.153 -14.447 -89.341 1.00 55.60 601 LYS B N 1
ATOM 10194 C CA . LYS B 1 601 ? 37.545 -13.698 -90.476 1.00 55.44 601 LYS B CA 1
ATOM 10195 C C . LYS B 1 601 ? 36.026 -13.921 -90.505 1.00 53.20 601 LYS B C 1
ATOM 10196 O O . LYS B 1 601 ? 35.289 -12.929 -90.681 1.00 51.78 601 LYS B O 1
ATOM 10202 N N . LEU B 1 602 ? 35.580 -15.172 -90.343 1.00 51.88 602 LEU B N 1
ATOM 10203 C CA . LEU B 1 602 ? 34.154 -15.577 -90.468 1.00 52.49 602 LEU B CA 1
ATOM 10204 C C . LEU B 1 602 ? 33.331 -14.994 -89.310 1.00 53.64 602 LEU B C 1
ATOM 10205 O O . LEU B 1 602 ? 32.257 -14.415 -89.580 1.00 54.05 602 LEU B O 1
ATOM 10210 N N . PHE B 1 603 ? 33.801 -15.140 -88.069 1.00 54.01 603 PHE B N 1
ATOM 10211 C CA . PHE B 1 603 ? 33.025 -14.772 -86.854 1.00 55.58 603 PHE B CA 1
ATOM 10212 C C . PHE B 1 603 ? 33.061 -13.254 -86.634 1.00 54.91 603 PHE B C 1
ATOM 10213 O O . PHE B 1 603 ? 32.168 -12.752 -85.930 1.00 57.66 603 PHE B O 1
ATOM 10221 N N . GLU B 1 604 ? 34.011 -12.539 -87.245 1.00 54.54 604 GLU B N 1
ATOM 10222 C CA . GLU B 1 604 ? 33.997 -11.052 -87.300 1.00 54.35 604 GLU B CA 1
ATOM 10223 C C . GLU B 1 604 ? 32.757 -10.601 -88.084 1.00 53.79 604 GLU B C 1
ATOM 10224 O O . GLU B 1 604 ? 32.030 -9.718 -87.588 1.00 54.43 604 GLU B O 1
ATOM 10230 N N . LEU B 1 605 ? 32.529 -11.184 -89.264 1.00 54.51 605 LEU B N 1
ATOM 10231 C CA . LEU B 1 605 ? 31.390 -10.836 -90.157 1.00 54.92 605 LEU B CA 1
ATOM 10232 C C . LEU B 1 605 ? 30.064 -11.105 -89.431 1.00 56.07 605 LEU B C 1
ATOM 10233 O O . LEU B 1 605 ? 29.191 -10.216 -89.453 1.00 58.04 605 LEU B O 1
ATOM 10238 N N . ILE B 1 606 ? 29.928 -12.271 -88.792 1.00 55.70 606 ILE B N 1
ATOM 10239 C CA . ILE B 1 606 ? 28.690 -12.696 -88.069 1.00 55.46 606 ILE B CA 1
ATOM 10240 C C . ILE B 1 606 ? 28.376 -11.668 -86.970 1.00 55.67 606 ILE B C 1
ATOM 10241 O O . ILE B 1 606 ? 27.201 -11.261 -86.865 1.00 54.46 606 ILE B O 1
ATOM 10246 N N . ALA B 1 607 ? 29.386 -11.245 -86.203 1.00 53.65 607 ALA B N 1
ATOM 10247 C CA . ALA B 1 607 ? 29.258 -10.291 -85.076 1.00 54.64 607 ALA B CA 1
ATOM 10248 C C . ALA B 1 607 ? 28.873 -8.896 -85.587 1.00 55.66 607 ALA B C 1
ATOM 10249 O O . ALA B 1 607 ? 27.975 -8.271 -84.982 1.00 55.41 607 ALA B O 1
ATOM 10251 N N . PHE B 1 608 ? 29.528 -8.419 -86.652 1.00 54.50 608 PHE B N 1
ATOM 10252 C CA . PHE B 1 608 ? 29.294 -7.074 -87.238 1.00 53.59 608 PHE B CA 1
ATOM 10253 C C . PHE B 1 608 ? 27.826 -6.928 -87.659 1.00 53.76 608 PHE B C 1
ATOM 10254 O O . PHE B 1 608 ? 27.213 -5.901 -87.323 1.00 54.03 608 PHE B O 1
ATOM 10262 N N . TYR B 1 609 ? 27.285 -7.912 -88.381 1.00 54.94 609 TYR B N 1
ATOM 10263 C CA . TYR B 1 609 ? 25.927 -7.853 -88.986 1.00 58.19 609 TYR B CA 1
ATOM 10264 C C . TYR B 1 609 ? 24.868 -8.306 -87.969 1.00 59.15 609 TYR B C 1
ATOM 10265 O O . TYR B 1 609 ? 23.674 -8.032 -88.200 1.00 60.24 609 TYR B O 1
ATOM 10274 N N . ALA B 1 610 ? 25.282 -8.945 -86.871 1.00 58.38 610 ALA B N 1
ATOM 10275 C CA . ALA B 1 610 ? 24.426 -9.214 -85.691 1.00 57.43 610 ALA B CA 1
ATOM 10276 C C . ALA B 1 610 ? 24.123 -7.886 -84.987 1.00 57.35 610 ALA B C 1
ATOM 10277 O O . ALA B 1 610 ? 22.942 -7.640 -84.681 1.00 56.69 610 ALA B O 1
ATOM 10279 N N . LEU B 1 611 ? 25.155 -7.065 -84.755 1.00 57.26 611 LEU B N 1
ATOM 10280 C CA . LEU B 1 611 ? 25.045 -5.709 -84.144 1.00 58.18 611 LEU B CA 1
ATOM 10281 C C . LEU B 1 611 ? 24.257 -4.777 -85.076 1.00 61.43 611 LEU B C 1
ATOM 10282 O O . LEU B 1 611 ? 23.371 -4.063 -84.574 1.00 65.65 611 LEU B O 1
ATOM 10287 N N . LYS B 1 612 ? 24.581 -4.772 -86.373 1.00 62.47 612 LYS B N 1
ATOM 10288 C CA . LYS B 1 612 ? 23.869 -3.988 -87.422 1.00 64.87 612 LYS B CA 1
ATOM 10289 C C . LYS B 1 612 ? 22.365 -4.278 -87.347 1.00 62.73 612 LYS B C 1
ATOM 10290 O O . LYS B 1 612 ? 21.575 -3.317 -87.389 1.00 64.13 612 LYS B O 1
ATOM 10296 N N . GLY B 1 613 ? 21.996 -5.558 -87.248 1.00 63.54 613 GLY B N 1
ATOM 10297 C CA . GLY B 1 613 ? 20.598 -6.024 -87.170 1.00 63.21 613 GLY B CA 1
ATOM 10298 C C . GLY B 1 613 ? 19.892 -5.519 -85.921 1.00 61.13 613 GLY B C 1
ATOM 10299 O O . GLY B 1 613 ? 18.720 -5.118 -86.032 1.00 58.51 613 GLY B O 1
ATOM 10300 N N . SER B 1 614 ? 20.577 -5.544 -84.774 1.00 59.91 614 SER B N 1
ATOM 10301 C CA . SER B 1 614 ? 20.042 -5.121 -83.451 1.00 62.53 614 SER B CA 1
ATOM 10302 C C . SER B 1 614 ? 19.895 -3.593 -83.415 1.00 63.14 614 SER B C 1
ATOM 10303 O O . SER B 1 614 ? 18.902 -3.113 -82.829 1.00 61.22 614 SER B O 1
ATOM 10306 N N . LEU B 1 615 ? 20.847 -2.869 -84.021 1.00 61.78 615 LEU B N 1
ATOM 10307 C CA . LEU B 1 615 ? 20.827 -1.388 -84.185 1.00 59.48 615 LEU B CA 1
ATOM 10308 C C . LEU B 1 615 ? 19.569 -0.967 -84.953 1.00 59.46 615 LEU B C 1
ATOM 10309 O O . LEU B 1 615 ? 18.878 -0.047 -84.485 1.00 60.91 615 LEU B O 1
ATOM 10314 N N . GLU B 1 616 ? 19.296 -1.601 -86.097 1.00 60.25 616 GLU B N 1
ATOM 10315 C CA . GLU B 1 616 ? 18.144 -1.258 -86.974 1.00 62.62 616 GLU B CA 1
ATOM 10316 C C . GLU B 1 616 ? 16.841 -1.399 -86.175 1.00 64.41 616 GLU B C 1
ATOM 10317 O O . GLU B 1 616 ? 15.966 -0.524 -86.323 1.00 67.34 616 GLU B O 1
ATOM 10319 N N . LEU B 1 617 ? 16.721 -2.449 -85.356 1.00 64.62 617 LEU B N 1
ATOM 10320 C CA . LEU B 1 617 ? 15.520 -2.713 -84.516 1.00 64.44 617 LEU B CA 1
ATOM 10321 C C . LEU B 1 617 ? 15.369 -1.614 -83.456 1.00 65.44 617 LEU B C 1
ATOM 10322 O O . LEU B 1 617 ? 14.213 -1.262 -83.152 1.00 69.90 617 LEU B O 1
ATOM 10327 N N . ALA B 1 618 ? 16.483 -1.100 -82.917 1.00 63.41 618 ALA B N 1
ATOM 10328 C CA . ALA B 1 618 ? 16.512 -0.023 -81.895 1.00 63.31 618 ALA B CA 1
ATOM 10329 C C . ALA B 1 618 ? 15.963 1.279 -82.497 1.00 64.65 618 ALA B C 1
ATOM 10330 O O . ALA B 1 618 ? 15.165 1.952 -81.818 1.00 66.77 618 ALA B O 1
ATOM 10332 N N . LYS B 1 619 ? 16.371 1.612 -83.726 1.00 64.42 619 LYS B N 1
ATOM 10333 C CA . LYS B 1 619 ? 15.889 2.800 -84.483 1.00 65.01 619 LYS B CA 1
ATOM 10334 C C . LYS B 1 619 ? 14.379 2.687 -84.716 1.00 63.03 619 LYS B C 1
ATOM 10335 O O . LYS B 1 619 ? 13.717 3.732 -84.824 1.00 62.86 619 LYS B O 1
ATOM 10341 N N . GLU B 1 620 ? 13.870 1.459 -84.798 1.00 62.29 620 GLU B N 1
ATOM 10342 C CA . GLU B 1 620 ? 12.508 1.133 -85.293 1.00 63.39 620 GLU B CA 1
ATOM 10343 C C . GLU B 1 620 ? 11.555 0.855 -84.121 1.00 61.92 620 GLU B C 1
ATOM 10344 O O . GLU B 1 620 ? 10.369 1.222 -84.240 1.00 61.04 620 GLU B O 1
ATOM 10350 N N . ARG B 1 621 ? 12.039 0.215 -83.048 1.00 59.82 621 ARG B N 1
ATOM 10351 C CA . ARG B 1 621 ? 11.205 -0.282 -81.915 1.00 57.34 621 ARG B CA 1
ATOM 10352 C C . ARG B 1 621 ? 11.647 0.337 -80.581 1.00 56.29 621 ARG B C 1
ATOM 10353 O O . ARG B 1 621 ? 10.882 0.214 -79.606 1.00 55.22 621 ARG B O 1
ATOM 10361 N N . GLY B 1 622 ? 12.828 0.964 -80.532 1.00 54.67 622 GLY B N 1
ATOM 10362 C CA . GLY B 1 622 ? 13.422 1.523 -79.303 1.00 54.24 622 GLY B CA 1
ATOM 10363 C C . GLY B 1 622 ? 14.443 0.577 -78.696 1.00 54.61 622 GLY B C 1
ATOM 10364 O O . GLY B 1 622 ? 14.233 -0.649 -78.780 1.00 55.44 622 GLY B O 1
ATOM 10365 N N . ARG B 1 623 ? 15.509 1.125 -78.104 1.00 55.04 623 ARG B N 1
ATOM 10366 C CA . ARG B 1 623 ? 16.591 0.360 -77.425 1.00 57.82 623 ARG B CA 1
ATOM 10367 C C . ARG B 1 623 ? 15.984 -0.445 -76.269 1.00 60.71 623 ARG B C 1
ATOM 10368 O O . ARG B 1 623 ? 14.878 -0.081 -75.819 1.00 65.44 623 ARG B O 1
ATOM 10376 N N . TYR B 1 624 ? 16.675 -1.491 -75.800 1.00 59.61 624 TYR B N 1
ATOM 10377 C CA . TYR B 1 624 ? 16.261 -2.281 -74.609 1.00 57.86 624 TYR B CA 1
ATOM 10378 C C . TYR B 1 624 ? 16.404 -1.379 -73.375 1.00 58.95 624 TYR B C 1
ATOM 10379 O O . TYR B 1 624 ? 17.309 -0.518 -73.370 1.00 58.40 624 TYR B O 1
ATOM 10388 N N . LYS B 1 625 ? 15.516 -1.558 -72.390 1.00 60.33 625 LYS B N 1
ATOM 10389 C CA . LYS B 1 625 ? 15.324 -0.649 -71.224 1.00 63.26 625 LYS B CA 1
ATOM 10390 C C . LYS B 1 625 ? 16.653 -0.380 -70.507 1.00 62.52 625 LYS B C 1
ATOM 10391 O O . LYS B 1 625 ? 16.863 0.774 -70.089 1.00 61.56 625 LYS B O 1
ATOM 10397 N N . LEU B 1 626 ? 17.511 -1.395 -70.365 1.00 62.62 626 LEU B N 1
ATOM 10398 C CA . LEU B 1 626 ? 18.737 -1.332 -69.522 1.00 64.69 626 LEU B CA 1
ATOM 10399 C C . LEU B 1 626 ? 19.983 -1.030 -70.369 1.00 65.88 626 LEU B C 1
ATOM 10400 O O . LEU B 1 626 ? 21.099 -1.269 -69.862 1.00 65.12 626 LEU B O 1
ATOM 10405 N N . PHE B 1 627 ? 19.818 -0.499 -71.589 1.00 66.90 627 PHE B N 1
ATOM 10406 C CA . PHE B 1 627 ? 20.940 -0.174 -72.510 1.00 68.37 627 PHE B CA 1
ATOM 10407 C C . PHE B 1 627 ? 21.882 0.834 -71.846 1.00 67.67 627 PHE B C 1
ATOM 10408 O O . PHE B 1 627 ? 23.096 0.577 -71.817 1.00 69.79 627 PHE B O 1
ATOM 10416 N N . ASP B 1 628 ? 21.331 1.944 -71.345 1.00 67.92 628 ASP B N 1
ATOM 10417 C CA . ASP B 1 628 ? 22.102 3.089 -70.788 1.00 68.65 628 ASP B CA 1
ATOM 10418 C C . ASP B 1 628 ? 22.948 2.592 -69.608 1.00 68.69 628 ASP B C 1
ATOM 10419 O O . ASP B 1 628 ? 22.356 2.101 -68.623 1.00 69.64 628 ASP B O 1
ATOM 10424 N N . GLY B 1 629 ? 24.279 2.688 -69.732 1.00 65.30 629 GLY B N 1
ATOM 10425 C CA . GLY B 1 629 ? 25.258 2.251 -68.715 1.00 63.92 629 GLY B CA 1
ATOM 10426 C C . GLY B 1 629 ? 26.041 1.016 -69.142 1.00 64.18 629 GLY B C 1
ATOM 10427 O O . GLY B 1 629 ? 27.076 0.737 -68.502 1.00 61.71 629 GLY B O 1
ATOM 10428 N N . SER B 1 630 ? 25.576 0.302 -70.179 1.00 64.73 630 SER B N 1
ATOM 10429 C CA . SER B 1 630 ? 26.189 -0.946 -70.714 1.00 64.97 630 SER B CA 1
ATOM 10430 C C . SER B 1 630 ? 27.502 -0.639 -71.444 1.00 64.30 630 SER B C 1
ATOM 10431 O O . SER B 1 630 ? 27.730 0.536 -71.790 1.00 64.35 630 SER B O 1
ATOM 10434 N N . ASN B 1 631 ? 28.323 -1.669 -71.675 1.00 63.11 631 ASN B N 1
ATOM 10435 C CA . ASN B 1 631 ? 29.566 -1.593 -72.492 1.00 66.02 631 ASN B CA 1
ATOM 10436 C C . ASN B 1 631 ? 29.219 -1.111 -73.910 1.00 65.91 631 ASN B C 1
ATOM 10437 O O . ASN B 1 631 ? 30.002 -0.306 -74.459 1.00 64.85 631 ASN B O 1
ATOM 10442 N N . TRP B 1 632 ? 28.093 -1.578 -74.471 1.00 63.25 632 TRP B N 1
ATOM 10443 C CA . TRP B 1 632 ? 27.565 -1.163 -75.801 1.00 60.92 632 TRP B CA 1
ATOM 10444 C C . TRP B 1 632 ? 27.474 0.366 -75.865 1.00 62.89 632 TRP B C 1
ATOM 10445 O O . TRP B 1 632 ? 27.903 0.943 -76.884 1.00 68.20 632 TRP B O 1
ATOM 10456 N N . SER B 1 633 ? 26.931 0.985 -74.811 1.00 65.54 633 SER B N 1
ATOM 10457 C CA . SER B 1 633 ? 26.600 2.435 -74.727 1.00 66.72 633 SER B CA 1
ATOM 10458 C C . SER B 1 633 ? 27.864 3.287 -74.542 1.00 66.30 633 SER B C 1
ATOM 10459 O O . SER B 1 633 ? 27.754 4.517 -74.688 1.00 63.91 633 SER B O 1
ATOM 10462 N N . LYS B 1 634 ? 29.003 2.665 -74.216 1.00 68.14 634 LYS B N 1
ATOM 10463 C CA . LYS B 1 634 ? 30.314 3.346 -74.035 1.00 71.10 634 LYS B CA 1
ATOM 10464 C C . LYS B 1 634 ? 31.246 3.026 -75.213 1.00 72.42 634 LYS B C 1
ATOM 10465 O O . LYS B 1 634 ? 32.424 3.433 -75.152 1.00 74.36 634 LYS B O 1
ATOM 10471 N N . GLY B 1 635 ? 30.745 2.331 -76.241 1.00 70.89 635 GLY B N 1
ATOM 10472 C CA . GLY B 1 635 ? 31.511 1.969 -77.450 1.00 70.06 635 GLY B CA 1
ATOM 10473 C C . GLY B 1 635 ? 32.584 0.926 -77.171 1.00 68.82 635 GLY B C 1
ATOM 10474 O O . GLY B 1 635 ? 33.598 0.917 -77.900 1.00 67.87 635 GLY B O 1
ATOM 10475 N N . ILE B 1 636 ? 32.378 0.079 -76.155 1.00 67.52 636 ILE B N 1
ATOM 10476 C CA . ILE B 1 636 ? 33.230 -1.108 -75.844 1.00 66.05 636 ILE B CA 1
ATOM 10477 C C . ILE B 1 636 ? 32.507 -2.352 -76.374 1.00 64.12 636 ILE B C 1
ATOM 10478 O O . ILE B 1 636 ? 31.494 -2.748 -75.767 1.00 60.96 636 ILE B O 1
ATOM 10483 N N . LEU B 1 637 ? 33.001 -2.925 -77.477 1.00 64.23 637 LEU B N 1
ATOM 10484 C CA . LEU B 1 637 ? 32.396 -4.105 -78.153 1.00 61.35 637 LEU B CA 1
ATOM 10485 C C . LEU B 1 637 ? 33.246 -5.341 -77.839 1.00 59.87 637 LEU B C 1
ATOM 10486 O O . LEU B 1 637 ? 34.471 -5.276 -78.036 1.00 58.62 637 LEU B O 1
ATOM 10491 N N . PHE B 1 638 ? 32.612 -6.396 -77.320 1.00 60.53 638 PHE B N 1
ATOM 10492 C CA . PHE B 1 638 ? 33.238 -7.688 -76.924 1.00 60.40 638 PHE B CA 1
ATOM 10493 C C . PHE B 1 638 ? 34.449 -7.425 -76.017 1.00 60.95 638 PHE B C 1
ATOM 10494 O O . PHE B 1 638 ? 35.480 -8.112 -76.162 1.00 59.52 638 PHE B O 1
ATOM 10502 N N . GLY B 1 639 ? 34.304 -6.459 -75.102 1.00 63.93 639 GLY B N 1
ATOM 10503 C CA . GLY B 1 639 ? 35.295 -6.098 -74.070 1.00 65.21 639 GLY B CA 1
ATOM 10504 C C . GLY B 1 639 ? 36.578 -5.538 -74.658 1.00 67.40 639 GLY B C 1
ATOM 10505 O O . GLY B 1 639 ? 37.621 -5.663 -73.993 1.00 69.45 639 GLY B O 1
ATOM 10506 N N . ARG B 1 640 ? 36.510 -4.927 -75.845 1.00 70.36 640 ARG B N 1
ATOM 10507 C CA . ARG B 1 640 ? 37.691 -4.392 -76.578 1.00 71.14 640 ARG B CA 1
ATOM 10508 C C . ARG B 1 640 ? 37.383 -2.990 -77.114 1.00 69.08 640 ARG B C 1
ATOM 10509 O O . ARG B 1 640 ? 36.199 -2.692 -77.372 1.00 67.74 640 ARG B O 1
ATOM 10517 N N . SER B 1 641 ? 38.426 -2.170 -77.276 1.00 70.06 641 SER B N 1
ATOM 10518 C CA . SER B 1 641 ? 38.368 -0.822 -77.900 1.00 74.75 641 SER B CA 1
ATOM 10519 C C . SER B 1 641 ? 38.179 -0.977 -79.414 1.00 75.69 641 SER B C 1
ATOM 10520 O O . SER B 1 641 ? 38.530 -2.053 -79.940 1.00 77.31 641 SER B O 1
ATOM 10523 N N . VAL B 1 642 ? 37.660 0.052 -80.093 1.00 75.51 642 VAL B N 1
ATOM 10524 C CA . VAL B 1 642 ? 37.379 -0.002 -81.560 1.00 75.61 642 VAL B CA 1
ATOM 10525 C C . VAL B 1 642 ? 38.712 0.035 -82.323 1.00 75.93 642 VAL B C 1
ATOM 10526 O O . VAL B 1 642 ? 38.756 -0.527 -83.429 1.00 78.10 642 VAL B O 1
ATOM 10530 N N . GLU B 1 643 ? 39.755 0.650 -81.751 1.00 74.69 643 GLU B N 1
ATOM 10531 C CA . GLU B 1 643 ? 41.131 0.681 -82.323 1.00 74.12 643 GLU B CA 1
ATOM 10532 C C . GLU B 1 643 ? 41.695 -0.747 -82.384 1.00 73.00 643 GLU B C 1
ATOM 10533 O O . GLU B 1 643 ? 42.332 -1.080 -83.400 1.00 70.25 643 GLU B O 1
ATOM 10535 N N . GLU B 1 644 ? 41.478 -1.549 -81.336 1.00 72.70 644 GLU B N 1
ATOM 10536 C CA . GLU B 1 644 ? 41.891 -2.980 -81.271 1.00 74.70 644 GLU B CA 1
ATOM 10537 C C . GLU B 1 644 ? 41.154 -3.773 -82.357 1.00 75.30 644 GLU B C 1
ATOM 10538 O O . GLU B 1 644 ? 41.814 -4.565 -83.062 1.00 78.05 644 GLU B O 1
ATOM 10544 N N . ILE B 1 645 ? 39.836 -3.574 -82.464 1.00 70.73 645 ILE B N 1
ATOM 10545 C CA . ILE B 1 645 ? 38.938 -4.269 -83.436 1.00 69.02 645 ILE B CA 1
ATOM 10546 C C . ILE B 1 645 ? 39.348 -3.883 -84.864 1.00 69.01 645 ILE B C 1
ATOM 10547 O O . ILE B 1 645 ? 39.515 -4.802 -85.689 1.00 70.29 645 ILE B O 1
ATOM 10552 N N . GLU B 1 646 ? 39.511 -2.582 -85.130 1.00 68.47 646 GLU B N 1
ATOM 10553 C CA . GLU B 1 646 ? 39.853 -2.020 -86.468 1.00 68.90 646 GLU B CA 1
ATOM 10554 C C . GLU B 1 646 ? 41.163 -2.637 -86.976 1.00 69.48 646 GLU B C 1
ATOM 10555 O O . GLU B 1 646 ? 41.252 -2.902 -88.190 1.00 69.68 646 GLU B O 1
ATOM 10561 N N . GLU B 1 647 ? 42.134 -2.857 -86.085 1.00 71.36 647 GLU B N 1
ATOM 10562 C CA . GLU B 1 647 ? 43.429 -3.522 -86.397 1.00 71.35 647 GLU B CA 1
ATOM 10563 C C . GLU B 1 647 ? 43.173 -5.001 -86.721 1.00 68.16 647 GLU B C 1
ATOM 10564 O O . GLU B 1 647 ? 43.775 -5.500 -87.692 1.00 73.31 647 GLU B O 1
ATOM 10570 N N . ASN B 1 648 ? 42.317 -5.670 -85.941 1.00 66.21 648 ASN B N 1
ATOM 10571 C CA . ASN B 1 648 ? 41.938 -7.097 -86.138 1.00 64.14 648 ASN B CA 1
ATOM 10572 C C . ASN B 1 648 ? 41.214 -7.237 -87.486 1.00 64.41 648 ASN B C 1
ATOM 10573 O O . ASN B 1 648 ? 41.468 -8.235 -88.184 1.00 66.09 648 ASN B O 1
ATOM 10578 N N . SER B 1 649 ? 40.362 -6.265 -87.835 1.00 63.33 649 SER B N 1
ATOM 10579 C CA . SER B 1 649 ? 39.566 -6.218 -89.092 1.00 62.89 649 SER B CA 1
ATOM 10580 C C . SER B 1 649 ? 40.493 -6.138 -90.313 1.00 64.64 649 SER B C 1
ATOM 10581 O O . SER B 1 649 ? 40.154 -6.749 -91.350 1.00 64.53 649 SER B O 1
ATOM 10584 N N . ARG B 1 650 ? 41.607 -5.407 -90.196 1.00 65.32 650 ARG B N 1
ATOM 10585 C CA . ARG B 1 650 ? 42.612 -5.224 -91.279 1.00 67.10 650 ARG B CA 1
ATOM 10586 C C . ARG B 1 650 ? 43.378 -6.539 -91.484 1.00 66.68 650 ARG B C 1
ATOM 10587 O O . ARG B 1 650 ? 43.543 -6.947 -92.654 1.00 61.63 650 ARG B O 1
ATOM 10595 N N . GLN B 1 651 ? 43.807 -7.185 -90.394 1.00 66.39 651 GLN B N 1
ATOM 10596 C CA . GLN B 1 651 ? 44.564 -8.468 -90.427 1.00 68.80 651 GLN B CA 1
ATOM 10597 C C . GLN B 1 651 ? 43.684 -9.583 -91.011 1.00 65.42 651 GLN B C 1
ATOM 10598 O O . GLN B 1 651 ? 44.240 -10.476 -91.675 1.00 63.59 651 GLN B O 1
ATOM 10604 N N . ASN B 1 652 ? 42.368 -9.529 -90.773 1.00 62.45 652 ASN B N 1
ATOM 10605 C CA . ASN B 1 652 ? 41.374 -10.529 -91.256 1.00 60.90 652 ASN B CA 1
ATOM 10606 C C . ASN B 1 652 ? 41.057 -10.306 -92.743 1.00 60.22 652 ASN B C 1
ATOM 10607 O O . ASN B 1 652 ? 40.501 -11.233 -93.367 1.00 61.32 652 ASN B O 1
ATOM 10612 N N . GLY B 1 653 ? 41.369 -9.126 -93.289 1.00 58.94 653 GLY B N 1
ATOM 10613 C CA . GLY B 1 653 ? 41.067 -8.758 -94.686 1.00 59.23 653 GLY B CA 1
ATOM 10614 C C . GLY B 1 653 ? 39.578 -8.536 -94.906 1.00 60.13 653 GLY B C 1
ATOM 10615 O O . GLY B 1 653 ? 39.092 -8.863 -96.011 1.00 62.31 653 GLY B O 1
ATOM 10616 N N . ASN B 1 654 ? 38.881 -8.002 -93.896 1.00 59.77 654 ASN B N 1
ATOM 10617 C CA . ASN B 1 654 ? 37.435 -7.650 -93.945 1.00 58.39 654 ASN B CA 1
ATOM 10618 C C . ASN B 1 654 ? 37.292 -6.126 -94.073 1.00 57.86 654 ASN B C 1
ATOM 10619 O O . ASN B 1 654 ? 36.410 -5.683 -94.832 1.00 57.56 654 ASN B O 1
ATOM 10624 N N . ASN B 1 655 ? 38.117 -5.356 -93.352 1.00 57.00 655 ASN B N 1
ATOM 10625 C CA . ASN B 1 655 ? 38.148 -3.866 -93.402 1.00 56.95 655 ASN B CA 1
ATOM 10626 C C . ASN B 1 655 ? 36.725 -3.314 -93.238 1.00 57.43 655 ASN B C 1
ATOM 10627 O O . ASN B 1 655 ? 36.294 -2.523 -94.100 1.00 56.41 655 ASN B O 1
ATOM 10632 N N . LEU B 1 656 ? 36.024 -3.710 -92.169 1.00 61.51 656 LEU B N 1
ATOM 10633 C CA . LEU B 1 656 ? 34.616 -3.302 -91.898 1.00 60.26 656 LEU B CA 1
ATOM 10634 C C . LEU B 1 656 ? 34.611 -1.949 -91.189 1.00 58.01 656 LEU B C 1
ATOM 10635 O O . LEU B 1 656 ? 35.558 -1.611 -90.483 1.00 54.81 656 LEU B O 1
ATOM 10640 N N . PRO B 1 657 ? 33.551 -1.130 -91.372 1.00 59.47 657 PRO B N 1
ATOM 10641 C CA . PRO B 1 657 ? 33.458 0.173 -90.712 1.00 61.42 657 PRO B CA 1
ATOM 10642 C C . PRO B 1 657 ? 32.973 0.056 -89.256 1.00 63.16 657 PRO B C 1
ATOM 10643 O O . PRO B 1 657 ? 31.836 0.385 -88.978 1.00 62.13 657 PRO B O 1
ATOM 10647 N N . TRP B 1 658 ? 33.857 -0.398 -88.361 1.00 67.57 658 TRP B N 1
ATOM 10648 C CA . TRP B 1 658 ? 33.551 -0.691 -86.933 1.00 70.86 658 TRP B CA 1
ATOM 10649 C C . TRP B 1 658 ? 33.359 0.610 -86.141 1.00 74.87 658 TRP B C 1
ATOM 10650 O O . TRP B 1 658 ? 32.493 0.622 -85.245 1.00 77.72 658 TRP B O 1
ATOM 10661 N N . ARG B 1 659 ? 34.132 1.658 -86.446 1.00 76.18 659 ARG B N 1
ATOM 10662 C CA . ARG B 1 659 ? 34.051 2.968 -85.745 1.00 76.91 659 ARG B CA 1
ATOM 10663 C C . ARG B 1 659 ? 32.681 3.606 -86.005 1.00 76.52 659 ARG B C 1
ATOM 10664 O O . ARG B 1 659 ? 32.061 4.079 -85.036 1.00 75.15 659 ARG B O 1
ATOM 10672 N N . GLU B 1 660 ? 32.230 3.619 -87.263 1.00 76.75 660 GLU B N 1
ATOM 10673 C CA . GLU B 1 660 ? 30.928 4.211 -87.678 1.00 78.40 660 GLU B CA 1
ATOM 10674 C C . GLU B 1 660 ? 29.793 3.493 -86.930 1.00 75.24 660 GLU B C 1
ATOM 10675 O O . GLU B 1 660 ? 28.843 4.183 -86.510 1.00 73.61 660 GLU B O 1
ATOM 10681 N N . LEU B 1 661 ? 29.893 2.167 -86.773 1.00 72.90 661 LEU B N 1
ATOM 10682 C CA . LEU B 1 661 ? 28.872 1.320 -86.093 1.00 70.43 661 LEU B CA 1
ATOM 10683 C C . LEU B 1 661 ? 28.884 1.602 -84.584 1.00 70.85 661 LEU B C 1
ATOM 10684 O O . LEU B 1 661 ? 27.788 1.672 -83.996 1.00 70.47 661 LEU B O 1
ATOM 10689 N N . ALA B 1 662 ? 30.072 1.743 -83.985 1.00 69.74 662 ALA B N 1
ATOM 10690 C CA . ALA B 1 662 ? 30.264 2.076 -82.554 1.00 70.20 662 ALA B CA 1
ATOM 10691 C C . ALA B 1 662 ? 29.559 3.401 -82.232 1.00 72.04 662 ALA B C 1
ATOM 10692 O O . ALA B 1 662 ? 28.921 3.483 -81.167 1.00 71.01 662 ALA B O 1
ATOM 10694 N N . GLU B 1 663 ? 29.660 4.387 -83.130 1.00 75.43 663 GLU B N 1
ATOM 10695 C CA . GLU B 1 663 ? 29.058 5.740 -82.972 1.00 77.41 663 GLU B CA 1
ATOM 10696 C C . GLU B 1 663 ? 27.529 5.639 -83.046 1.00 75.25 663 GLU B C 1
ATOM 10697 O O . GLU B 1 663 ? 26.864 6.242 -82.185 1.00 79.26 663 GLU B O 1
ATOM 10703 N N . GLU B 1 664 ? 26.993 4.910 -84.030 1.00 73.17 664 GLU B N 1
ATOM 10704 C CA . GLU B 1 664 ? 25.526 4.788 -84.257 1.00 73.55 664 GLU B CA 1
ATOM 10705 C C . GLU B 1 664 ? 24.877 4.050 -83.077 1.00 74.22 664 GLU B C 1
ATOM 10706 O O . GLU B 1 664 ? 23.730 4.393 -82.732 1.00 73.02 664 GLU B O 1
ATOM 10712 N N . ILE B 1 665 ? 25.583 3.084 -82.479 1.00 74.47 665 ILE B N 1
ATOM 10713 C CA . ILE B 1 665 ? 25.115 2.321 -81.282 1.00 72.67 665 ILE B CA 1
ATOM 10714 C C . ILE B 1 665 ? 25.054 3.275 -80.078 1.00 75.30 665 ILE B C 1
ATOM 10715 O O . ILE B 1 665 ? 24.079 3.183 -79.306 1.00 72.17 665 ILE B O 1
ATOM 10720 N N . LYS B 1 666 ? 26.042 4.165 -79.928 1.00 76.00 666 LYS B N 1
ATOM 10721 C CA . LYS B 1 666 ? 26.093 5.173 -78.831 1.00 73.94 666 LYS B CA 1
ATOM 10722 C C . LYS B 1 666 ? 24.910 6.145 -78.961 1.00 73.20 666 LYS B C 1
ATOM 10723 O O . LYS B 1 666 ? 24.383 6.567 -77.915 1.00 74.48 666 LYS B O 1
ATOM 10729 N N . LYS B 1 667 ? 24.498 6.469 -80.190 1.00 70.48 667 LYS B N 1
ATOM 10730 C CA . LYS B 1 667 ? 23.431 7.463 -80.481 1.00 73.94 667 LYS B CA 1
ATOM 10731 C C . LYS B 1 667 ? 22.046 6.811 -80.361 1.00 74.90 667 LYS B C 1
ATOM 10732 O O . LYS B 1 667 ? 21.182 7.399 -79.684 1.00 77.18 667 LYS B O 1
ATOM 10738 N N . TYR B 1 668 ? 21.836 5.655 -81.002 1.00 73.92 668 TYR B N 1
ATOM 10739 C CA . TYR B 1 668 ? 20.501 5.027 -81.204 1.00 72.06 668 TYR B CA 1
ATOM 10740 C C . TYR B 1 668 ? 20.294 3.796 -80.310 1.00 67.82 668 TYR B C 1
ATOM 10741 O O . TYR B 1 668 ? 19.127 3.382 -80.159 1.00 64.33 668 TYR B O 1
ATOM 10750 N N . GLY B 1 669 ? 21.369 3.211 -79.767 1.00 65.64 669 GLY B N 1
ATOM 10751 C CA . GLY B 1 669 ? 21.318 1.979 -78.950 1.00 64.86 669 GLY B CA 1
ATOM 10752 C C . GLY B 1 669 ? 21.128 0.726 -79.794 1.00 61.91 669 GLY B C 1
ATOM 10753 O O . GLY B 1 669 ? 21.069 0.848 -81.035 1.00 58.68 669 GLY B O 1
ATOM 10754 N N . ILE B 1 670 ? 21.057 -0.441 -79.144 1.00 61.17 670 ILE B N 1
ATOM 10755 C CA . ILE B 1 670 ? 20.701 -1.749 -79.776 1.00 61.79 670 ILE B CA 1
ATOM 10756 C C . ILE B 1 670 ? 19.469 -2.318 -79.061 1.00 61.86 670 ILE B C 1
ATOM 10757 O O . ILE B 1 670 ? 19.229 -1.944 -77.896 1.00 63.46 670 ILE B O 1
ATOM 10762 N N . ARG B 1 671 ? 18.722 -3.183 -79.751 1.00 60.42 671 ARG B N 1
ATOM 10763 C CA . ARG B 1 671 ? 17.413 -3.736 -79.310 1.00 58.41 671 ARG B CA 1
ATOM 10764 C C . ARG B 1 671 ? 17.623 -4.867 -78.300 1.00 57.28 671 ARG B C 1
ATOM 10765 O O . ARG B 1 671 ? 16.682 -5.131 -77.530 1.00 58.82 671 ARG B O 1
ATOM 10773 N N . ASN B 1 672 ? 18.793 -5.517 -78.312 1.00 55.77 672 ASN B N 1
ATOM 10774 C CA . ASN B 1 672 ? 19.034 -6.800 -77.595 1.00 55.08 672 ASN B CA 1
ATOM 10775 C C . ASN B 1 672 ? 20.286 -6.669 -76.719 1.00 57.16 672 ASN B C 1
ATOM 10776 O O . ASN B 1 672 ? 21.325 -6.197 -77.228 1.00 60.29 672 ASN B O 1
ATOM 10781 N N . ALA B 1 673 ? 20.176 -7.073 -75.449 1.00 57.66 673 ALA B N 1
ATOM 10782 C CA . ALA B 1 673 ? 21.219 -6.944 -74.404 1.00 57.73 673 ALA B CA 1
ATOM 10783 C C . ALA B 1 673 ? 22.371 -7.914 -74.687 1.00 56.64 673 ALA B C 1
ATOM 10784 O O . ALA B 1 673 ? 23.525 -7.555 -74.399 1.00 56.37 673 ALA B O 1
ATOM 10786 N N . TYR B 1 674 ? 22.054 -9.105 -75.199 1.00 55.76 674 TYR B N 1
ATOM 10787 C CA . TYR B 1 674 ? 23.020 -10.151 -75.626 1.00 57.01 674 TYR B CA 1
ATOM 10788 C C . TYR B 1 674 ? 22.618 -10.641 -77.024 1.00 56.24 674 TYR B C 1
ATOM 10789 O O . TYR B 1 674 ? 21.429 -10.520 -77.368 1.00 55.56 674 TYR B O 1
ATOM 10798 N N . LEU B 1 675 ? 23.566 -11.188 -77.795 1.00 57.11 675 LEU B N 1
ATOM 10799 C CA . LEU B 1 675 ? 23.367 -11.534 -79.232 1.00 56.00 675 LEU B CA 1
ATOM 10800 C C . LEU B 1 675 ? 23.844 -12.960 -79.545 1.00 55.77 675 LEU B C 1
ATOM 10801 O O . LEU B 1 675 ? 23.022 -13.744 -80.060 1.00 57.48 675 LEU B O 1
ATOM 10806 N N . LEU B 1 676 ? 25.111 -13.284 -79.266 1.00 54.65 676 LEU B N 1
ATOM 10807 C CA . LEU B 1 676 ? 25.800 -14.483 -79.820 1.00 54.79 676 LEU B CA 1
ATOM 10808 C C . LEU B 1 676 ? 26.122 -15.495 -78.714 1.00 54.35 676 LEU B C 1
ATOM 10809 O O . LEU B 1 676 ? 26.732 -15.098 -77.705 1.00 54.73 676 LEU B O 1
ATOM 10814 N N . ALA B 1 677 ? 25.741 -16.758 -78.934 1.00 54.66 677 ALA B N 1
ATOM 10815 C CA . ALA B 1 677 ? 26.025 -17.924 -78.063 1.00 56.38 677 ALA B CA 1
ATOM 10816 C C . ALA B 1 677 ? 25.951 -19.209 -78.898 1.00 56.84 677 ALA B C 1
ATOM 10817 O O . ALA B 1 677 ? 24.857 -19.513 -79.419 1.00 57.80 677 ALA B O 1
ATOM 10819 N N . LEU B 1 678 ? 27.065 -19.937 -79.017 1.00 56.21 678 LEU B N 1
ATOM 10820 C CA . LEU B 1 678 ? 27.169 -21.154 -79.869 1.00 57.41 678 LEU B CA 1
ATOM 10821 C C . LEU B 1 678 ? 26.622 -22.356 -79.090 1.00 57.20 678 LEU B C 1
ATOM 10822 O O . LEU B 1 678 ? 27.412 -23.018 -78.389 1.00 55.94 678 LEU B O 1
ATOM 10827 N N . MET B 1 679 ? 25.313 -22.605 -79.199 1.00 57.93 679 MET B N 1
ATOM 10828 C CA . MET B 1 679 ? 24.599 -23.675 -78.449 1.00 61.75 679 MET B CA 1
ATOM 10829 C C . MET B 1 679 ? 24.810 -25.014 -79.151 1.00 64.29 679 MET B C 1
ATOM 10830 O O . MET B 1 679 ? 25.121 -25.048 -80.342 1.00 61.82 679 MET B O 1
ATOM 10835 N N . PRO B 1 680 ? 24.646 -26.157 -78.441 1.00 64.79 680 PRO B N 1
ATOM 10836 C CA . PRO B 1 680 ? 24.672 -27.465 -79.086 1.00 64.52 680 PRO B CA 1
ATOM 10837 C C . PRO B 1 680 ? 23.388 -27.560 -79.915 1.00 65.50 680 PRO B C 1
ATOM 10838 O O . PRO B 1 680 ? 22.334 -27.192 -79.421 1.00 69.59 680 PRO B O 1
ATOM 10842 N N . THR B 1 681 ? 23.514 -28.019 -81.156 1.00 64.61 681 THR B N 1
ATOM 10843 C CA . THR B 1 681 ? 22.531 -27.753 -82.232 1.00 62.84 681 THR B CA 1
ATOM 10844 C C . THR B 1 681 ? 21.608 -28.970 -82.410 1.00 62.46 681 THR B C 1
ATOM 10845 O O . THR B 1 681 ? 20.515 -28.778 -82.967 1.00 67.37 681 THR B O 1
ATOM 10849 N N . GLY B 1 682 ? 22.026 -30.161 -81.957 1.00 59.98 682 GLY B N 1
ATOM 10850 C CA . GLY B 1 682 ? 21.164 -31.344 -81.738 1.00 56.84 682 GLY B CA 1
ATOM 10851 C C . GLY B 1 682 ? 20.210 -31.622 -82.889 1.00 55.99 682 GLY B C 1
ATOM 10852 O O . GLY B 1 682 ? 20.690 -31.842 -84.012 1.00 60.79 682 GLY B O 1
ATOM 10853 N N . SER B 1 683 ? 18.900 -31.612 -82.621 1.00 56.06 683 SER B N 1
ATOM 10854 C CA . SER B 1 683 ? 17.826 -32.032 -83.563 1.00 57.57 683 SER B CA 1
ATOM 10855 C C . SER B 1 683 ? 17.720 -31.078 -84.764 1.00 56.47 683 SER B C 1
ATOM 10856 O O . SER B 1 683 ? 17.325 -31.547 -85.848 1.00 56.57 683 SER B O 1
ATOM 10859 N N . THR B 1 684 ? 18.036 -29.791 -84.589 1.00 56.70 684 THR B N 1
ATOM 10860 C CA . THR B 1 684 ? 17.830 -28.741 -85.625 1.00 57.51 684 THR B CA 1
ATOM 10861 C C . THR B 1 684 ? 18.797 -28.961 -86.798 1.00 58.30 684 THR B C 1
ATOM 10862 O O . THR B 1 684 ? 18.378 -28.703 -87.937 1.00 60.44 684 THR B O 1
ATOM 10866 N N . SER B 1 685 ? 20.021 -29.441 -86.550 1.00 58.61 685 SER B N 1
ATOM 10867 C CA . SER B 1 685 ? 21.027 -29.731 -87.610 1.00 57.03 685 SER B CA 1
ATOM 10868 C C . SER B 1 685 ? 20.683 -31.033 -88.339 1.00 53.50 685 SER B C 1
ATOM 10869 O O . SER B 1 685 ? 20.967 -31.109 -89.543 1.00 54.02 685 SER B O 1
ATOM 10872 N N . LEU B 1 686 ? 20.119 -32.024 -87.642 1.00 51.98 686 LEU B N 1
ATOM 10873 C CA . LEU B 1 686 ? 19.669 -33.299 -88.265 1.00 52.41 686 LEU B CA 1
ATOM 10874 C C . LEU B 1 686 ? 18.584 -32.991 -89.305 1.00 52.63 686 LEU B C 1
ATOM 10875 O O . LEU B 1 686 ? 18.607 -33.624 -90.376 1.00 49.42 686 LEU B O 1
ATOM 10880 N N . ILE B 1 687 ? 17.691 -32.040 -89.005 1.00 55.21 687 ILE B N 1
ATOM 10881 C CA . ILE B 1 687 ? 16.617 -31.562 -89.930 1.00 56.27 687 ILE B CA 1
ATOM 10882 C C . ILE B 1 687 ? 17.278 -30.866 -91.130 1.00 55.81 687 ILE B C 1
ATOM 10883 O O . ILE B 1 687 ? 16.830 -31.115 -92.265 1.00 56.05 687 ILE B O 1
ATOM 10888 N N . LEU B 1 688 ? 18.310 -30.048 -90.883 1.00 53.00 688 LEU B N 1
ATOM 10889 C CA . LEU B 1 688 ? 19.076 -29.305 -91.925 1.00 52.69 688 LEU B CA 1
ATOM 10890 C C . LEU B 1 688 ? 20.089 -30.227 -92.623 1.00 51.70 688 LEU B C 1
ATOM 10891 O O . LEU B 1 688 ? 20.669 -29.786 -93.629 1.00 53.52 688 LEU B O 1
ATOM 10896 N N . GLY B 1 689 ? 20.312 -31.440 -92.106 1.00 50.17 689 GLY B N 1
ATOM 10897 C CA . GLY B 1 689 ? 21.338 -32.378 -92.601 1.00 49.79 689 GLY B CA 1
ATOM 10898 C C . GLY B 1 689 ? 22.745 -31.840 -92.388 1.00 51.38 689 GLY B C 1
ATOM 10899 O O . GLY B 1 689 ? 23.651 -32.231 -93.145 1.00 54.04 689 GLY B O 1
ATOM 10900 N N . ALA B 1 690 ? 22.931 -30.984 -91.379 1.00 52.96 690 ALA B N 1
ATOM 10901 C CA . ALA B 1 690 ? 24.178 -30.229 -91.117 1.00 52.99 690 ALA B CA 1
ATOM 10902 C C . ALA B 1 690 ? 25.030 -30.969 -90.083 1.00 53.21 690 ALA B C 1
ATOM 10903 O O . ALA B 1 690 ? 24.458 -31.725 -89.276 1.00 52.70 690 ALA B O 1
ATOM 10905 N N . THR B 1 691 ? 26.348 -30.753 -90.107 1.00 52.65 691 THR B N 1
ATOM 10906 C CA . THR B 1 691 ? 27.273 -31.211 -89.038 1.00 54.44 691 THR B CA 1
ATOM 10907 C C . THR B 1 691 ? 26.925 -30.417 -87.781 1.00 57.10 691 THR B C 1
ATOM 10908 O O . THR B 1 691 ? 26.606 -29.233 -87.871 1.00 55.05 691 THR B O 1
ATOM 10912 N N . PRO B 1 692 ? 26.951 -31.037 -86.579 1.00 59.69 692 PRO B N 1
ATOM 10913 C CA . PRO B 1 692 ? 26.437 -30.386 -85.374 1.00 60.38 692 PRO B CA 1
ATOM 10914 C C . PRO B 1 692 ? 27.340 -29.244 -84.880 1.00 61.67 692 PRO B C 1
ATOM 10915 O O . PRO B 1 692 ? 28.526 -29.466 -84.702 1.00 63.82 692 PRO B O 1
ATOM 10919 N N . SER B 1 693 ? 26.759 -28.054 -84.707 1.00 60.10 693 SER B N 1
ATOM 10920 C CA . SER B 1 693 ? 27.383 -26.869 -84.064 1.00 58.67 693 SER B CA 1
ATOM 10921 C C . SER B 1 693 ? 28.792 -26.633 -84.625 1.00 57.70 693 SER B C 1
ATOM 10922 O O . SER B 1 693 ? 28.947 -26.629 -85.859 1.00 58.02 693 SER B O 1
ATOM 10925 N N . ILE B 1 694 ? 29.775 -26.458 -83.737 1.00 58.74 694 ILE B N 1
ATOM 10926 C CA . ILE B 1 694 ? 31.211 -26.187 -84.052 1.00 58.76 694 ILE B CA 1
ATOM 10927 C C . ILE B 1 694 ? 32.034 -27.463 -83.822 1.00 60.51 694 ILE B C 1
ATOM 10928 O O . ILE B 1 694 ? 33.275 -27.378 -83.902 1.00 60.12 694 ILE B O 1
ATOM 10933 N N . ASP B 1 695 ? 31.376 -28.592 -83.536 1.00 62.62 695 ASP B N 1
ATOM 10934 C CA . ASP B 1 695 ? 32.029 -29.908 -83.299 1.00 66.44 695 ASP B CA 1
ATOM 10935 C C . ASP B 1 695 ? 32.646 -30.421 -84.597 1.00 65.73 695 ASP B C 1
ATOM 10936 O O . ASP B 1 695 ? 32.094 -30.201 -85.674 1.00 69.18 695 ASP B O 1
ATOM 10941 N N . PRO B 1 696 ? 33.805 -31.118 -84.541 1.00 63.88 696 PRO B N 1
ATOM 10942 C CA . PRO B 1 696 ? 34.254 -31.944 -85.659 1.00 62.98 696 PRO B CA 1
ATOM 10943 C C . PRO B 1 696 ? 33.403 -33.222 -85.701 1.00 62.15 696 PRO B C 1
ATOM 10944 O O . PRO B 1 696 ? 33.002 -33.681 -84.643 1.00 60.28 696 PRO B O 1
ATOM 10948 N N . ILE B 1 697 ? 33.139 -33.750 -86.901 1.00 61.69 697 ILE B N 1
ATOM 10949 C CA . ILE B 1 697 ? 32.208 -34.897 -87.126 1.00 61.54 697 ILE B CA 1
ATOM 10950 C C . ILE B 1 697 ? 32.687 -36.101 -86.305 1.00 63.64 697 ILE B C 1
ATOM 10951 O O . ILE B 1 697 ? 33.915 -36.285 -86.164 1.00 63.91 697 ILE B O 1
ATOM 10956 N N . PHE B 1 698 ? 31.739 -36.878 -85.776 1.00 65.42 698 PHE B N 1
ATOM 10957 C CA . PHE B 1 698 ? 31.985 -38.128 -85.013 1.00 68.49 698 PHE B CA 1
ATOM 10958 C C . PHE B 1 698 ? 32.523 -39.192 -85.978 1.00 66.34 698 PHE B C 1
ATOM 10959 O O . PHE B 1 698 ? 33.557 -39.817 -85.676 1.00 63.35 698 PHE B O 1
ATOM 10967 N N . ALA B 1 699 ? 31.848 -39.367 -87.119 1.00 63.94 699 ALA B N 1
ATOM 10968 C CA . ALA B 1 699 ? 32.153 -40.392 -88.144 1.00 63.53 699 ALA B CA 1
ATOM 10969 C C . ALA B 1 699 ? 31.692 -39.919 -89.528 1.00 61.96 699 ALA B C 1
ATOM 10970 O O . ALA B 1 699 ? 30.866 -38.987 -89.601 1.00 57.51 699 ALA B O 1
ATOM 10972 N N . ARG B 1 700 ? 32.217 -40.555 -90.580 1.00 61.41 700 ARG B N 1
ATOM 10973 C CA . ARG B 1 700 ? 31.836 -40.317 -91.998 1.00 62.09 700 ARG B CA 1
ATOM 10974 C C . ARG B 1 700 ? 30.476 -40.972 -92.261 1.00 64.23 700 ARG B C 1
ATOM 10975 O O . ARG B 1 700 ? 29.772 -40.518 -93.190 1.00 65.30 700 ARG B O 1
ATOM 10983 N N . PHE B 1 701 ? 30.123 -41.990 -91.468 1.00 63.26 701 PHE B N 1
ATOM 10984 C CA . PHE B 1 701 ? 28.790 -42.648 -91.455 1.00 63.75 701 PHE B CA 1
ATOM 10985 C C . PHE B 1 701 ? 28.540 -43.271 -90.076 1.00 67.26 701 PHE B C 1
ATOM 10986 O O . PHE B 1 701 ? 29.481 -43.857 -89.516 1.00 71.90 701 PHE B O 1
ATOM 10994 N N . TYR B 1 702 ? 27.317 -43.143 -89.552 1.00 72.78 702 TYR B N 1
ATOM 10995 C CA . TYR B 1 702 ? 26.834 -43.857 -88.338 1.00 80.64 702 TYR B CA 1
ATOM 10996 C C . TYR B 1 702 ? 25.306 -43.781 -88.258 1.00 82.46 702 TYR B C 1
ATOM 10997 O O . TYR B 1 702 ? 24.698 -43.032 -89.048 1.00 82.33 702 TYR B O 1
ATOM 11006 N N . LYS B 1 703 ? 24.721 -44.545 -87.327 1.00 85.14 703 LYS B N 1
ATOM 11007 C CA . LYS B 1 703 ? 23.254 -44.667 -87.106 1.00 88.13 703 LYS B CA 1
ATOM 11008 C C . LYS B 1 703 ? 22.919 -44.239 -85.667 1.00 95.10 703 LYS B C 1
ATOM 11009 O O . LYS B 1 703 ? 23.861 -44.133 -84.846 1.00 98.72 703 LYS B O 1
ATOM 11015 N N . GLU B 1 704 ? 21.639 -43.970 -85.377 1.00 100.35 704 GLU B N 1
ATOM 11016 C CA . GLU B 1 704 ? 21.129 -43.606 -84.022 1.00 101.36 704 GLU B CA 1
ATOM 11017 C C . GLU B 1 704 ? 19.981 -44.547 -83.632 1.00 101.42 704 GLU B C 1
ATOM 11018 O O . GLU B 1 704 ? 19.404 -45.166 -84.550 1.00 100.14 704 GLU B O 1
ATOM 11024 N N . ILE B 1 710 ? 15.994 -46.551 -87.292 1.00 61.24 710 ILE B N 1
ATOM 11025 C CA . ILE B 1 710 ? 17.216 -46.361 -88.138 1.00 64.57 710 ILE B CA 1
ATOM 11026 C C . ILE B 1 710 ? 17.296 -44.896 -88.591 1.00 62.84 710 ILE B C 1
ATOM 11027 O O . ILE B 1 710 ? 16.401 -44.465 -89.344 1.00 63.57 710 ILE B O 1
ATOM 11029 N N . LEU B 1 711 ? 18.331 -44.168 -88.154 1.00 59.75 711 LEU B N 1
ATOM 11030 C CA . LEU B 1 711 ? 18.625 -42.776 -88.593 1.00 57.42 711 LEU B CA 1
ATOM 11031 C C . LEU B 1 711 ? 20.069 -42.694 -89.084 1.00 55.92 711 LEU B C 1
ATOM 11032 O O . LEU B 1 711 ? 20.957 -42.302 -88.332 1.00 53.40 711 LEU B O 1
ATOM 11037 N N . PRO B 1 712 ? 20.342 -43.044 -90.363 1.00 56.01 712 PRO B N 1
ATOM 11038 C CA . PRO B 1 712 ? 21.696 -42.994 -90.909 1.00 55.96 712 PRO B CA 1
ATOM 11039 C C . PRO B 1 712 ? 22.117 -41.553 -91.224 1.00 56.37 712 PRO B C 1
ATOM 11040 O O . PRO B 1 712 ? 21.359 -40.866 -91.878 1.00 59.10 712 PRO B O 1
ATOM 11044 N N . GLN B 1 713 ? 23.307 -41.143 -90.776 1.00 55.82 713 GLN B N 1
ATOM 11045 C CA . GLN B 1 713 ? 23.800 -39.744 -90.890 1.00 57.62 713 GLN B CA 1
ATOM 11046 C C . GLN B 1 713 ? 25.153 -39.724 -91.608 1.00 54.49 713 GLN B C 1
ATOM 11047 O O . GLN B 1 713 ? 26.063 -40.455 -91.187 1.00 51.38 713 GLN B O 1
ATOM 11053 N N . VAL B 1 714 ? 25.262 -38.894 -92.646 1.00 54.87 714 VAL B N 1
ATOM 11054 C CA . VAL B 1 714 ? 26.517 -38.637 -93.410 1.00 55.39 714 VAL B CA 1
ATOM 11055 C C . VAL B 1 714 ? 26.731 -37.130 -93.442 1.00 55.75 714 VAL B C 1
ATOM 11056 O O . VAL B 1 714 ? 25.767 -36.374 -93.543 1.00 58.05 714 VAL B O 1
ATOM 11060 N N . PRO B 1 715 ? 27.988 -36.639 -93.350 1.00 54.74 715 PRO B N 1
ATOM 11061 C CA . PRO B 1 715 ? 28.262 -35.222 -93.568 1.00 54.27 715 PRO B CA 1
ATOM 11062 C C . PRO B 1 715 ? 27.867 -34.828 -94.988 1.00 55.82 715 PRO B C 1
ATOM 11063 O O . PRO B 1 715 ? 27.771 -35.691 -95.860 1.00 57.27 715 PRO B O 1
ATOM 11067 N N . PRO B 1 716 ? 27.606 -33.530 -95.272 1.00 56.54 716 PRO B N 1
ATOM 11068 C CA . PRO B 1 716 ? 27.416 -33.073 -96.650 1.00 56.92 716 PRO B CA 1
ATOM 11069 C C . PRO B 1 716 ? 28.641 -33.356 -97.536 1.00 57.27 716 PRO B C 1
ATOM 11070 O O . PRO B 1 716 ? 29.751 -33.073 -97.104 1.00 54.98 716 PRO B O 1
ATOM 11074 N N . GLU B 1 717 ? 28.405 -33.922 -98.728 1.00 57.81 717 GLU B N 1
ATOM 11075 C CA . GLU B 1 717 ? 29.422 -34.208 -99.781 1.00 56.75 717 GLU B CA 1
ATOM 11076 C C . GLU B 1 717 ? 30.573 -35.048 -99.210 1.00 58.41 717 GLU B C 1
ATOM 11077 O O . GLU B 1 717 ? 31.739 -34.782 -99.573 1.00 61.13 717 GLU B O 1
ATOM 11083 N N . VAL B 1 718 ? 30.259 -36.031 -98.360 1.00 57.42 718 VAL B N 1
ATOM 11084 C CA . VAL B 1 718 ? 31.265 -36.891 -97.665 1.00 57.92 718 VAL B CA 1
ATOM 11085 C C . VAL B 1 718 ? 32.049 -37.692 -98.714 1.00 59.51 718 VAL B C 1
ATOM 11086 O O . VAL B 1 718 ? 33.262 -37.880 -98.515 1.00 60.07 718 VAL B O 1
ATOM 11090 N N . ASP B 1 719 ? 31.386 -38.140 -99.786 1.00 60.97 719 ASP B N 1
ATOM 11091 C CA . ASP B 1 719 ? 32.016 -38.914 -100.891 1.00 60.78 719 ASP B CA 1
ATOM 11092 C C . ASP B 1 719 ? 33.077 -38.040 -101.575 1.00 60.25 719 ASP B C 1
ATOM 11093 O O . ASP B 1 719 ? 34.203 -38.532 -101.771 1.00 60.63 719 ASP B O 1
ATOM 11098 N N . ARG B 1 720 ? 32.741 -36.784 -101.880 1.00 59.43 720 ARG B N 1
ATOM 11099 C CA . ARG B 1 720 ? 33.619 -35.818 -102.595 1.00 60.16 720 ARG B CA 1
ATOM 11100 C C . ARG B 1 720 ? 34.820 -35.435 -101.720 1.00 61.04 720 ARG B C 1
ATOM 11101 O O . ARG B 1 720 ? 35.908 -35.237 -102.294 1.00 64.12 720 ARG B O 1
ATOM 11109 N N . PHE B 1 721 ? 34.639 -35.331 -100.397 1.00 59.34 721 PHE B N 1
ATOM 11110 C CA . PHE B 1 721 ? 35.635 -34.753 -99.453 1.00 59.07 721 PHE B CA 1
ATOM 11111 C C . PHE B 1 721 ? 36.112 -35.799 -98.434 1.00 58.07 721 PHE B C 1
ATOM 11112 O O . PHE B 1 721 ? 36.721 -35.397 -97.428 1.00 60.29 721 PHE B O 1
ATOM 11120 N N . TYR B 1 722 ? 35.884 -37.088 -98.705 1.00 58.34 722 TYR B N 1
ATOM 11121 C CA . TYR B 1 722 ? 36.117 -38.239 -97.786 1.00 59.47 722 TYR B CA 1
ATOM 11122 C C . TYR B 1 722 ? 37.233 -37.944 -96.771 1.00 61.35 722 TYR B C 1
ATOM 11123 O O . TYR B 1 722 ? 36.933 -37.917 -95.566 1.00 61.97 722 TYR B O 1
ATOM 11132 N N . TRP B 1 723 ? 38.473 -37.739 -97.231 1.00 65.53 723 TRP B N 1
ATOM 11133 C CA . TRP B 1 723 ? 39.678 -37.679 -96.356 1.00 68.34 723 TRP B CA 1
ATOM 11134 C C . TRP B 1 723 ? 39.921 -36.260 -95.833 1.00 67.87 723 TRP B C 1
ATOM 11135 O O . TRP B 1 723 ? 40.637 -36.132 -94.823 1.00 73.75 723 TRP B O 1
ATOM 11146 N N . HIS B 1 724 ? 39.351 -35.238 -96.474 1.00 67.25 724 HIS B N 1
ATOM 11147 C CA . HIS B 1 724 ? 39.403 -33.829 -95.997 1.00 69.15 724 HIS B CA 1
ATOM 11148 C C . HIS B 1 724 ? 38.637 -33.713 -94.672 1.00 65.62 724 HIS B C 1
ATOM 11149 O O . HIS B 1 724 ? 39.045 -32.894 -93.828 1.00 64.71 724 HIS B O 1
ATOM 11156 N N . TYR B 1 725 ? 37.577 -34.510 -94.496 1.00 63.64 725 TYR B N 1
ATOM 11157 C CA . TYR B 1 725 ? 36.884 -34.727 -93.199 1.00 64.22 725 TYR B CA 1
ATOM 11158 C C . TYR B 1 725 ? 37.764 -35.608 -92.306 1.00 63.21 725 TYR B C 1
ATOM 11159 O O . TYR B 1 725 ? 38.094 -36.738 -92.712 1.00 66.90 725 TYR B O 1
ATOM 11168 N N . LYS B 1 726 ? 38.128 -35.101 -91.129 1.00 61.81 726 LYS B N 1
ATOM 11169 C CA . LYS B 1 726 ? 38.898 -35.833 -90.093 1.00 61.08 726 LYS B CA 1
ATOM 11170 C C . LYS B 1 726 ? 38.011 -35.982 -88.851 1.00 60.52 726 LYS B C 1
ATOM 11171 O O . LYS B 1 726 ? 37.454 -34.963 -88.402 1.00 58.07 726 LYS B O 1
ATOM 11177 N N . THR B 1 727 ? 37.872 -37.208 -88.333 1.00 59.80 727 THR B N 1
ATOM 11178 C CA . THR B 1 727 ? 36.931 -37.556 -87.234 1.00 61.32 727 THR B CA 1
ATOM 11179 C C . THR B 1 727 ? 37.465 -37.033 -85.893 1.00 64.63 727 THR B C 1
ATOM 11180 O O . THR B 1 727 ? 38.691 -36.815 -85.775 1.00 59.81 727 THR B O 1
ATOM 11184 N N . ALA B 1 728 ? 36.561 -36.869 -84.920 1.00 66.88 728 ALA B N 1
ATOM 11185 C CA . ALA B 1 728 ? 36.759 -36.110 -83.660 1.00 67.66 728 ALA B CA 1
ATOM 11186 C C . ALA B 1 728 ? 37.893 -36.713 -82.821 1.00 66.69 728 ALA B C 1
ATOM 11187 O O . ALA B 1 728 ? 38.725 -35.936 -82.326 1.00 65.99 728 ALA B O 1
ATOM 11189 N N . TYR B 1 729 ? 37.926 -38.040 -82.677 1.00 68.49 729 TYR B N 1
ATOM 11190 C CA . TYR B 1 729 ? 38.830 -38.779 -81.754 1.00 71.07 729 TYR B CA 1
ATOM 11191 C C . TYR B 1 729 ? 40.254 -38.882 -82.324 1.00 73.03 729 TYR B C 1
ATOM 11192 O O . TYR B 1 729 ? 41.135 -39.364 -81.590 1.00 78.58 729 TYR B O 1
ATOM 11201 N N . THR B 1 730 ? 40.484 -38.446 -83.567 1.00 73.46 730 THR B N 1
ATOM 11202 C CA . THR B 1 730 ? 41.808 -38.503 -84.248 1.00 70.65 730 THR B CA 1
ATOM 11203 C C . THR B 1 730 ? 42.468 -37.117 -84.257 1.00 69.91 730 THR B C 1
ATOM 11204 O O . THR B 1 730 ? 43.590 -37.015 -84.791 1.00 73.94 730 THR B O 1
ATOM 11208 N N . ILE B 1 731 ? 41.811 -36.099 -83.690 1.00 68.10 731 ILE B N 1
ATOM 11209 C CA . ILE B 1 731 ? 42.267 -34.677 -83.731 1.00 68.72 731 ILE B CA 1
ATOM 11210 C C . ILE B 1 731 ? 42.952 -34.334 -82.403 1.00 68.59 731 ILE B C 1
ATOM 11211 O O . ILE B 1 731 ? 42.443 -34.759 -81.344 1.00 64.83 731 ILE B O 1
ATOM 11216 N N . ASP B 1 732 ? 44.067 -33.599 -82.471 1.00 67.89 732 ASP B N 1
ATOM 11217 C CA . ASP B 1 732 ? 44.740 -32.979 -81.301 1.00 70.26 732 ASP B CA 1
ATOM 11218 C C . ASP B 1 732 ? 43.952 -31.717 -80.936 1.00 71.30 732 ASP B C 1
ATOM 11219 O O . ASP B 1 732 ? 44.054 -30.725 -81.684 1.00 74.65 732 ASP B O 1
ATOM 11224 N N . HIS B 1 733 ? 43.204 -31.754 -79.829 1.00 70.93 733 HIS B N 1
ATOM 11225 C CA . HIS B 1 733 ? 42.183 -30.732 -79.467 1.00 70.81 733 HIS B CA 1
ATOM 11226 C C . HIS B 1 733 ? 42.836 -29.474 -78.876 1.00 72.52 733 HIS B C 1
ATOM 11227 O O . HIS B 1 733 ? 42.089 -28.559 -78.482 1.00 74.53 733 HIS B O 1
ATOM 11234 N N . GLU B 1 734 ? 44.170 -29.411 -78.832 1.00 73.98 734 GLU B N 1
ATOM 11235 C CA . GLU B 1 734 ? 44.917 -28.142 -78.630 1.00 74.63 734 GLU B CA 1
ATOM 11236 C C . GLU B 1 734 ? 44.478 -27.158 -79.719 1.00 69.40 734 GLU B C 1
ATOM 11237 O O . GLU B 1 734 ? 44.325 -25.969 -79.408 1.00 69.66 734 GLU B O 1
ATOM 11243 N N . TRP B 1 735 ? 44.263 -27.655 -80.940 1.00 66.66 735 TRP B N 1
ATOM 11244 C CA . TRP B 1 735 ? 43.795 -26.868 -82.114 1.00 64.11 735 TRP B CA 1
ATOM 11245 C C . TRP B 1 735 ? 42.329 -26.454 -81.929 1.00 60.21 735 TRP B C 1
ATOM 11246 O O . TRP B 1 735 ? 42.014 -25.274 -82.186 1.00 55.28 735 TRP B O 1
ATOM 11257 N N . THR B 1 736 ? 41.474 -27.390 -81.503 1.00 58.36 736 THR B N 1
ATOM 11258 C CA . THR B 1 736 ? 40.032 -27.169 -81.205 1.00 58.00 736 THR B CA 1
ATOM 11259 C C . THR B 1 736 ? 39.882 -25.968 -80.261 1.00 57.42 736 THR B C 1
ATOM 11260 O O . THR B 1 736 ? 38.999 -25.126 -80.514 1.00 57.36 736 THR B O 1
ATOM 11264 N N . ILE B 1 737 ? 40.729 -25.894 -79.230 1.00 58.03 737 ILE B N 1
ATOM 11265 C CA . ILE B 1 737 ? 40.674 -24.871 -78.143 1.00 58.95 737 ILE B CA 1
ATOM 11266 C C . ILE B 1 737 ? 41.232 -23.539 -78.662 1.00 60.82 737 ILE B C 1
ATOM 11267 O O . ILE B 1 737 ? 40.622 -22.494 -78.357 1.00 60.76 737 ILE B O 1
ATOM 11272 N N . ARG B 1 738 ? 42.340 -23.564 -79.409 1.00 63.37 738 ARG B N 1
ATOM 11273 C CA . ARG B 1 738 ? 42.936 -22.351 -80.034 1.00 63.45 738 ARG B CA 1
ATOM 11274 C C . ARG B 1 738 ? 41.906 -21.721 -80.978 1.00 61.59 738 ARG B C 1
ATOM 11275 O O . ARG B 1 738 ? 41.770 -20.487 -80.955 1.00 62.89 738 ARG B O 1
ATOM 11283 N N . ALA B 1 739 ? 41.206 -22.546 -81.762 1.00 58.93 739 ALA B N 1
ATOM 11284 C CA . ALA B 1 739 ? 40.171 -22.124 -82.734 1.00 59.70 739 ALA B CA 1
ATOM 11285 C C . ALA B 1 739 ? 38.989 -21.488 -81.991 1.00 59.52 739 ALA B C 1
ATOM 11286 O O . ALA B 1 739 ? 38.503 -20.433 -82.452 1.00 62.42 739 ALA B O 1
ATOM 11288 N N . ALA B 1 740 ? 38.552 -22.102 -80.886 1.00 56.84 740 ALA B N 1
ATOM 11289 C CA . ALA B 1 740 ? 37.447 -21.616 -80.021 1.00 55.14 740 ALA B CA 1
ATOM 11290 C C . ALA B 1 740 ? 37.825 -20.266 -79.394 1.00 53.87 740 ALA B C 1
ATOM 11291 O O . ALA B 1 740 ? 36.935 -19.398 -79.289 1.00 53.09 740 ALA B O 1
ATOM 11293 N N . ALA B 1 741 ? 39.095 -20.099 -79.005 1.00 51.51 741 ALA B N 1
ATOM 11294 C CA . ALA B 1 741 ? 39.640 -18.871 -78.378 1.00 52.64 741 ALA B CA 1
ATOM 11295 C C . ALA B 1 741 ? 39.597 -17.702 -79.369 1.00 53.88 741 ALA B C 1
ATOM 11296 O O . ALA B 1 741 ? 39.371 -16.562 -78.926 1.00 55.19 741 ALA B O 1
ATOM 11298 N N . VAL B 1 742 ? 39.817 -17.975 -80.658 1.00 57.00 742 VAL B N 1
ATOM 11299 C CA . VAL B 1 742 ? 39.780 -16.957 -81.751 1.00 57.89 742 VAL B CA 1
ATOM 11300 C C . VAL B 1 742 ? 38.327 -16.511 -81.966 1.00 57.22 742 VAL B C 1
ATOM 11301 O O . VAL B 1 742 ? 38.095 -15.289 -82.045 1.00 57.10 742 VAL B O 1
ATOM 11305 N N . ARG B 1 743 ? 37.396 -17.467 -82.061 1.00 56.91 743 ARG B N 1
ATOM 11306 C CA . ARG B 1 743 ? 35.937 -17.216 -82.211 1.00 57.86 743 ARG B CA 1
ATOM 11307 C C . ARG B 1 743 ? 35.434 -16.374 -81.031 1.00 57.35 743 ARG B C 1
ATOM 11308 O O . ARG B 1 743 ? 34.624 -15.456 -81.266 1.00 57.05 743 ARG B O 1
ATOM 11316 N N . GLN B 1 744 ? 35.919 -16.667 -79.818 1.00 58.26 744 GLN B N 1
ATOM 11317 C CA . GLN B 1 744 ? 35.458 -16.070 -78.531 1.00 59.03 744 GLN B CA 1
ATOM 11318 C C . GLN B 1 744 ? 35.660 -14.546 -78.527 1.00 58.20 744 GLN B C 1
ATOM 11319 O O . GLN B 1 744 ? 34.957 -13.870 -77.749 1.00 57.24 744 GLN B O 1
ATOM 11325 N N . LYS B 1 745 ? 36.570 -14.024 -79.357 1.00 57.17 745 LYS B N 1
ATOM 11326 C CA . LYS B 1 745 ? 36.859 -12.568 -79.479 1.00 57.97 745 LYS B CA 1
ATOM 11327 C C . LYS B 1 745 ? 35.656 -11.811 -80.061 1.00 57.48 745 LYS B C 1
ATOM 11328 O O . LYS B 1 745 ? 35.618 -10.576 -79.893 1.00 58.37 745 LYS B O 1
ATOM 11334 N N . TRP B 1 746 ? 34.743 -12.504 -80.754 1.00 57.08 746 TRP B N 1
ATOM 11335 C CA . TRP B 1 746 ? 33.577 -11.901 -81.460 1.00 57.11 746 TRP B CA 1
ATOM 11336 C C . TRP B 1 746 ? 32.252 -12.422 -80.885 1.00 57.48 746 TRP B C 1
ATOM 11337 O O . TRP B 1 746 ? 31.203 -12.133 -81.488 1.00 59.29 746 TRP B O 1
ATOM 11348 N N . ILE B 1 747 ? 32.295 -13.139 -79.757 1.00 58.02 747 ILE B N 1
ATOM 11349 C CA . ILE B 1 747 ? 31.110 -13.762 -79.093 1.00 57.91 747 ILE B CA 1
ATOM 11350 C C . ILE B 1 747 ? 30.944 -13.130 -77.707 1.00 57.75 747 ILE B C 1
ATOM 11351 O O . ILE B 1 747 ? 31.863 -13.283 -76.886 1.00 58.37 747 ILE B O 1
ATOM 11356 N N . ASP B 1 748 ? 29.809 -12.463 -77.463 1.00 58.42 748 ASP B N 1
ATOM 11357 C CA . ASP B 1 748 ? 29.521 -11.724 -76.203 1.00 58.64 748 ASP B CA 1
ATOM 11358 C C . ASP B 1 748 ? 29.200 -12.711 -75.070 1.00 56.08 748 ASP B C 1
ATOM 11359 O O . ASP B 1 748 ? 29.608 -12.433 -73.935 1.00 53.51 748 ASP B O 1
ATOM 11364 N N . GLN B 1 749 ? 28.514 -13.822 -75.358 1.00 54.26 749 GLN B N 1
ATOM 11365 C CA . GLN B 1 749 ? 28.239 -14.900 -74.366 1.00 54.07 749 GLN B CA 1
ATOM 11366 C C . GLN B 1 749 ? 29.365 -15.947 -74.457 1.00 53.66 749 GLN B C 1
ATOM 11367 O O . GLN B 1 749 ? 30.535 -15.534 -74.331 1.00 52.06 749 GLN B O 1
ATOM 11373 N N . ALA B 1 750 ? 29.052 -17.235 -74.657 1.00 52.76 750 ALA B N 1
ATOM 11374 C CA . ALA B 1 750 ? 30.028 -18.353 -74.579 1.00 54.83 750 ALA B CA 1
ATOM 11375 C C . ALA B 1 750 ? 29.793 -19.381 -75.697 1.00 53.59 750 ALA B C 1
ATOM 11376 O O . ALA B 1 750 ? 29.041 -19.069 -76.636 1.00 54.96 750 ALA B O 1
ATOM 11378 N N . GLN B 1 751 ? 30.451 -20.545 -75.613 1.00 54.16 751 GLN B N 1
ATOM 11379 C CA . GLN B 1 751 ? 30.377 -21.659 -76.601 1.00 56.19 751 GLN B CA 1
ATOM 11380 C C . GLN B 1 751 ? 30.309 -23.002 -75.860 1.00 57.19 751 GLN B C 1
ATOM 11381 O O . GLN B 1 751 ? 31.140 -23.212 -74.949 1.00 57.94 751 GLN B O 1
ATOM 11387 N N . SER B 1 752 ? 29.380 -23.882 -76.253 1.00 56.07 752 SER B N 1
ATOM 11388 C CA . SER B 1 752 ? 29.219 -25.256 -75.704 1.00 58.47 752 SER B CA 1
ATOM 11389 C C . SER B 1 752 ? 30.312 -26.170 -76.271 1.00 58.50 752 SER B C 1
ATOM 11390 O O . SER B 1 752 ? 29.986 -27.046 -77.096 1.00 56.56 752 SER B O 1
ATOM 11393 N N . LEU B 1 753 ? 31.555 -25.984 -75.819 1.00 59.96 753 LEU B N 1
ATOM 11394 C CA . LEU B 1 753 ? 32.762 -26.660 -76.366 1.00 59.92 753 LEU B CA 1
ATOM 11395 C C . LEU B 1 753 ? 32.894 -28.071 -75.779 1.00 61.75 753 LEU B C 1
ATOM 11396 O O . LEU B 1 753 ? 33.289 -28.184 -74.604 1.00 63.96 753 LEU B O 1
ATOM 11401 N N . ASN B 1 754 ? 32.579 -29.099 -76.573 1.00 64.55 754 ASN B N 1
ATOM 11402 C CA . ASN B 1 754 ? 32.859 -30.528 -76.258 1.00 67.28 754 ASN B CA 1
ATOM 11403 C C . ASN B 1 754 ? 34.340 -30.821 -76.536 1.00 69.34 754 ASN B C 1
ATOM 11404 O O . ASN B 1 754 ? 34.923 -30.142 -77.405 1.00 72.26 754 ASN B O 1
ATOM 11409 N N . LEU B 1 755 ? 34.920 -31.788 -75.818 1.00 69.77 755 LEU B N 1
ATOM 11410 C CA . LEU B 1 755 ? 36.289 -32.323 -76.059 1.00 70.35 755 LEU B CA 1
ATOM 11411 C C . LEU B 1 755 ? 36.192 -33.844 -76.233 1.00 71.08 755 LEU B C 1
ATOM 11412 O O . LEU B 1 755 ? 35.608 -34.500 -75.356 1.00 72.25 755 LEU B O 1
ATOM 11417 N N . PHE B 1 756 ? 36.716 -34.373 -77.342 1.00 74.54 756 PHE B N 1
ATOM 11418 C CA . PHE B 1 756 ? 36.629 -35.807 -77.731 1.00 77.16 756 PHE B CA 1
ATOM 11419 C C . PHE B 1 756 ? 38.010 -36.458 -77.586 1.00 80.36 756 PHE B C 1
ATOM 11420 O O . PHE B 1 756 ? 38.842 -36.293 -78.498 1.00 83.45 756 PHE B O 1
ATOM 11428 N N . VAL B 1 757 ? 38.240 -37.191 -76.491 1.00 80.75 757 VAL B N 1
ATOM 11429 C CA . VAL B 1 757 ? 39.573 -37.779 -76.156 1.00 84.44 757 VAL B CA 1
ATOM 11430 C C . VAL B 1 757 ? 39.513 -39.308 -76.267 1.00 87.19 757 VAL B C 1
ATOM 11431 O O . VAL B 1 757 ? 38.501 -39.906 -75.829 1.00 83.69 757 VAL B O 1
ATOM 11435 N N . ASP B 1 758 ? 40.570 -39.897 -76.840 1.00 90.86 758 ASP B N 1
ATOM 11436 C CA . ASP B 1 758 ? 40.785 -41.362 -76.975 1.00 93.24 758 ASP B CA 1
ATOM 11437 C C . ASP B 1 758 ? 41.642 -41.825 -75.798 1.00 96.86 758 ASP B C 1
ATOM 11438 O O . ASP B 1 758 ? 42.767 -41.352 -75.634 1.00 90.85 758 ASP B O 1
ATOM 11443 N N . PRO B 1 759 ? 41.139 -42.742 -74.935 1.00 103.82 759 PRO B N 1
ATOM 11444 C CA . PRO B 1 759 ? 41.919 -43.261 -73.807 1.00 106.57 759 PRO B CA 1
ATOM 11445 C C . PRO B 1 759 ? 43.369 -43.659 -74.136 1.00 109.25 759 PRO B C 1
ATOM 11446 O O . PRO B 1 759 ? 44.235 -43.411 -73.323 1.00 109.08 759 PRO B O 1
ATOM 11450 N N . GLN B 1 760 ? 43.594 -44.265 -75.306 1.00 116.74 760 GLN B N 1
ATOM 11451 C CA . GLN B 1 760 ? 44.924 -44.750 -75.768 1.00 120.06 760 GLN B CA 1
ATOM 11452 C C . GLN B 1 760 ? 45.833 -43.559 -76.105 1.00 120.50 760 GLN B C 1
ATOM 11453 O O . GLN B 1 760 ? 47.028 -43.619 -75.750 1.00 121.32 760 GLN B O 1
ATOM 11459 N N . ASN B 1 761 ? 45.286 -42.522 -76.752 1.00 120.23 761 ASN B N 1
ATOM 11460 C CA . ASN B 1 761 ? 46.051 -41.392 -77.349 1.00 118.91 761 ASN B CA 1
ATOM 11461 C C . ASN B 1 761 ? 46.343 -40.307 -76.301 1.00 117.86 761 ASN B C 1
ATOM 11462 O O . ASN B 1 761 ? 47.347 -39.589 -76.479 1.00 113.03 761 ASN B O 1
ATOM 11464 N N . ILE B 1 762 ? 45.502 -40.178 -75.267 1.00 120.10 762 ILE B N 1
ATOM 11465 C CA . ILE B 1 762 ? 45.615 -39.118 -74.218 1.00 122.52 762 ILE B CA 1
ATOM 11466 C C . ILE B 1 762 ? 45.851 -39.779 -72.853 1.00 120.52 762 ILE B C 1
ATOM 11467 O O . ILE B 1 762 ? 45.399 -40.921 -72.661 1.00 121.83 762 ILE B O 1
ATOM 11472 N N . ASP B 1 763 ? 46.523 -39.062 -71.946 1.00 118.80 763 ASP B N 1
ATOM 11473 C CA . ASP B 1 763 ? 46.810 -39.489 -70.549 1.00 116.60 763 ASP B CA 1
ATOM 11474 C C . ASP B 1 763 ? 46.401 -38.362 -69.590 1.00 111.78 763 ASP B C 1
ATOM 11475 O O . ASP B 1 763 ? 45.921 -37.315 -70.077 1.00 108.01 763 ASP B O 1
ATOM 11480 N N . GLY B 1 764 ? 46.582 -38.576 -68.282 1.00 106.80 764 GLY B N 1
ATOM 11481 C CA . GLY B 1 764 ? 46.218 -37.629 -67.209 1.00 101.95 764 GLY B CA 1
ATOM 11482 C C . GLY B 1 764 ? 46.805 -36.234 -67.422 1.00 98.02 764 GLY B C 1
ATOM 11483 O O . GLY B 1 764 ? 46.061 -35.262 -67.531 1.00 97.70 764 GLY B O 1
ATOM 11484 N N . PRO B 1 765 ? 48.149 -36.082 -67.467 1.00 96.93 765 PRO B N 1
ATOM 11485 C CA . PRO B 1 765 ? 48.772 -34.759 -67.565 1.00 95.63 765 PRO B CA 1
ATOM 11486 C C . PRO B 1 765 ? 48.473 -33.971 -68.854 1.00 91.07 765 PRO B C 1
ATOM 11487 O O . PRO B 1 765 ? 48.588 -32.761 -68.811 1.00 89.68 765 PRO B O 1
ATOM 11491 N N . ARG B 1 766 ? 48.108 -34.646 -69.951 1.00 86.57 766 ARG B N 1
ATOM 11492 C CA . ARG B 1 766 ? 47.779 -33.997 -71.253 1.00 85.49 766 ARG B CA 1
ATOM 11493 C C . ARG B 1 766 ? 46.355 -33.426 -71.197 1.00 84.02 766 ARG B C 1
ATOM 11494 O O . ARG B 1 766 ? 46.145 -32.316 -71.734 1.00 82.90 766 ARG B O 1
ATOM 11496 N N . LEU B 1 767 ? 45.420 -34.153 -70.573 1.00 80.60 767 LEU B N 1
ATOM 11497 C CA . LEU B 1 767 ? 44.010 -33.722 -70.361 1.00 79.50 767 LEU B CA 1
ATOM 11498 C C . LEU B 1 767 ? 43.992 -32.412 -69.561 1.00 79.28 767 LEU B C 1
ATOM 11499 O O . LEU B 1 767 ? 43.229 -31.502 -69.931 1.00 81.40 767 LEU B O 1
ATOM 11504 N N . SER B 1 768 ? 44.810 -32.330 -68.508 1.00 79.94 768 SER B N 1
ATOM 11505 C CA . SER B 1 768 ? 45.020 -31.119 -67.668 1.00 79.75 768 SER B CA 1
ATOM 11506 C C . SER B 1 768 ? 45.474 -29.940 -68.541 1.00 81.42 768 SER B C 1
ATOM 11507 O O . SER B 1 768 ? 44.965 -28.822 -68.326 1.00 83.68 768 SER B O 1
ATOM 11510 N N . ARG B 1 769 ? 46.391 -30.185 -69.483 1.00 82.62 769 ARG B N 1
ATOM 11511 C CA . ARG B 1 769 ? 47.007 -29.152 -70.362 1.00 83.12 769 ARG B CA 1
ATOM 11512 C C . ARG B 1 769 ? 45.918 -28.478 -71.207 1.00 79.53 769 ARG B C 1
ATOM 11513 O O . ARG B 1 769 ? 46.006 -27.247 -71.396 1.00 76.77 769 ARG B O 1
ATOM 11521 N N . LEU B 1 770 ? 44.931 -29.249 -71.684 1.00 77.07 770 LEU B N 1
ATOM 11522 C CA . LEU B 1 770 ? 43.804 -28.745 -72.519 1.00 75.44 770 LEU B CA 1
ATOM 11523 C C . LEU B 1 770 ? 42.963 -27.765 -71.692 1.00 73.83 770 LEU B C 1
ATOM 11524 O O . LEU B 1 770 ? 42.784 -26.617 -72.140 1.00 71.78 770 LEU B O 1
ATOM 11529 N N . TYR B 1 771 ? 42.474 -28.211 -70.531 1.00 72.77 771 TYR B N 1
ATOM 11530 C CA . TYR B 1 771 ? 41.639 -27.417 -69.592 1.00 72.03 771 TYR B CA 1
ATOM 11531 C C . TYR B 1 771 ? 42.393 -26.143 -69.185 1.00 72.10 771 TYR B C 1
ATOM 11532 O O . TYR B 1 771 ? 41.785 -25.057 -69.224 1.00 72.07 771 TYR B O 1
ATOM 11541 N N . GLU B 1 772 ? 43.678 -26.267 -68.836 1.00 72.14 772 GLU B N 1
ATOM 11542 C CA . GLU B 1 772 ? 44.559 -25.125 -68.459 1.00 75.26 772 GLU B CA 1
ATOM 11543 C C . GLU B 1 772 ? 44.622 -24.111 -69.611 1.00 75.58 772 GLU B C 1
ATOM 11544 O O . GLU B 1 772 ? 44.532 -22.896 -69.335 1.00 75.57 772 GLU B O 1
ATOM 11550 N N . LEU B 1 773 ? 44.770 -24.594 -70.850 1.00 73.08 773 LEU B N 1
ATOM 11551 C CA . LEU B 1 773 ? 44.930 -23.754 -72.068 1.00 70.44 773 LEU B CA 1
ATOM 11552 C C . LEU B 1 773 ? 43.620 -23.007 -72.359 1.00 68.76 773 LEU B C 1
ATOM 11553 O O . LEU B 1 773 ? 43.693 -21.816 -72.743 1.00 67.57 773 LEU B O 1
ATOM 11558 N N . ALA B 1 774 ? 42.474 -23.677 -72.184 1.00 67.01 774 ALA B N 1
ATOM 11559 C CA . ALA B 1 774 ? 41.118 -23.090 -72.304 1.00 66.64 774 ALA B CA 1
ATOM 11560 C C . ALA B 1 774 ? 41.043 -21.828 -71.443 1.00 68.39 774 ALA B C 1
ATOM 11561 O O . ALA B 1 774 ? 40.665 -20.760 -71.977 1.00 65.86 774 ALA B O 1
ATOM 11563 N N . TRP B 1 775 ? 41.409 -21.955 -70.164 1.00 70.30 775 TRP B N 1
ATOM 11564 C CA . TRP B 1 775 ? 41.448 -20.837 -69.186 1.00 72.28 775 TRP B CA 1
ATOM 11565 C C . TRP B 1 775 ? 42.403 -19.745 -69.686 1.00 71.35 775 TRP B C 1
ATOM 11566 O O . TRP B 1 775 ? 41.970 -18.580 -69.747 1.00 72.17 775 TRP B O 1
ATOM 11577 N N . GLU B 1 776 ? 43.639 -20.116 -70.040 1.00 72.49 776 GLU B N 1
ATOM 11578 C CA . GLU B 1 776 ? 44.736 -19.179 -70.418 1.00 75.14 776 GLU B CA 1
ATOM 11579 C C . GLU B 1 776 ? 44.326 -18.313 -71.616 1.00 72.12 776 GLU B C 1
ATOM 11580 O O . GLU B 1 776 ? 44.667 -17.115 -71.618 1.00 67.57 776 GLU B O 1
ATOM 11586 N N . LEU B 1 777 ? 43.647 -18.898 -72.608 1.00 72.62 777 LEU B N 1
ATOM 11587 C CA . LEU B 1 777 ? 43.328 -18.222 -73.896 1.00 71.85 777 LEU B CA 1
ATOM 11588 C C . LEU B 1 777 ? 42.001 -17.452 -73.792 1.00 69.89 777 LEU B C 1
ATOM 11589 O O . LEU B 1 777 ? 41.669 -16.735 -74.755 1.00 69.49 777 LEU B O 1
ATOM 11594 N N . GLY B 1 778 ? 41.276 -17.580 -72.675 1.00 66.71 778 GLY B N 1
ATOM 11595 C CA . GLY B 1 778 ? 40.142 -16.701 -72.322 1.00 63.96 778 GLY B CA 1
ATOM 11596 C C . GLY B 1 778 ? 38.787 -17.297 -72.666 1.00 62.63 778 GLY B C 1
ATOM 11597 O O . GLY B 1 778 ? 37.855 -16.506 -72.939 1.00 61.78 778 GLY B O 1
ATOM 11598 N N . LEU B 1 779 ? 38.660 -18.629 -72.653 1.00 58.94 779 LEU B N 1
ATOM 11599 C CA . LEU B 1 779 ? 37.349 -19.319 -72.781 1.00 60.97 779 LEU B CA 1
ATOM 11600 C C . LEU B 1 779 ? 36.594 -19.182 -71.453 1.00 60.40 779 LEU B C 1
ATOM 11601 O O . LEU B 1 779 ? 37.255 -19.151 -70.403 1.00 60.00 779 LEU B O 1
ATOM 11606 N N . LYS B 1 780 ? 35.264 -19.083 -71.516 1.00 60.37 780 LYS B N 1
ATOM 11607 C CA . LYS B 1 780 ? 34.376 -18.833 -70.349 1.00 59.19 780 LYS B CA 1
ATOM 11608 C C . LYS B 1 780 ? 33.775 -20.152 -69.848 1.00 61.69 780 LYS B C 1
ATOM 11609 O O . LYS B 1 780 ? 33.414 -20.202 -68.652 1.00 63.38 780 LYS B O 1
ATOM 11615 N N . THR B 1 781 ? 33.644 -21.164 -70.716 1.00 61.40 781 THR B N 1
ATOM 11616 C CA . THR B 1 781 ? 33.023 -22.473 -70.374 1.00 62.82 781 THR B CA 1
ATOM 11617 C C . THR B 1 781 ? 33.723 -23.633 -71.087 1.00 61.70 781 THR B C 1
ATOM 11618 O O . THR B 1 781 ? 34.401 -23.398 -72.104 1.00 61.78 781 THR B O 1
ATOM 11622 N N . ILE B 1 782 ? 33.559 -24.833 -70.524 1.00 61.50 782 ILE B N 1
ATOM 11623 C CA . ILE B 1 782 ? 33.809 -26.155 -71.169 1.00 62.38 782 ILE B CA 1
ATOM 11624 C C . ILE B 1 782 ? 32.576 -27.022 -70.890 1.00 63.15 782 ILE B C 1
ATOM 11625 O O . ILE B 1 782 ? 32.044 -26.934 -69.766 1.00 63.11 782 ILE B O 1
ATOM 11630 N N . TYR B 1 783 ? 32.131 -27.801 -71.880 1.00 63.40 783 TYR B N 1
ATOM 11631 C CA . TYR B 1 783 ? 30.908 -28.645 -71.829 1.00 64.34 783 TYR B CA 1
ATOM 11632 C C . TYR B 1 783 ? 31.349 -30.097 -71.597 1.00 65.23 783 TYR B C 1
ATOM 11633 O O . TYR B 1 783 ? 32.366 -30.278 -70.906 1.00 65.75 783 TYR B O 1
ATOM 11642 N N . TYR B 1 784 ? 30.624 -31.081 -72.142 1.00 68.96 784 TYR B N 1
ATOM 11643 C CA . TYR B 1 784 ? 30.897 -32.540 -72.014 1.00 74.95 784 TYR B CA 1
ATOM 11644 C C . TYR B 1 784 ? 32.364 -32.852 -72.344 1.00 74.56 784 TYR B C 1
ATOM 11645 O O . TYR B 1 784 ? 32.959 -32.162 -73.194 1.00 77.20 784 TYR B O 1
ATOM 11654 N N . LEU B 1 785 ? 32.925 -33.872 -71.685 1.00 74.55 785 LEU B N 1
ATOM 11655 C CA . LEU B 1 785 ? 34.210 -34.523 -72.060 1.00 73.92 785 LEU B CA 1
ATOM 11656 C C . LEU B 1 785 ? 33.917 -35.982 -72.430 1.00 73.25 785 LEU B C 1
ATOM 11657 O O . LEU B 1 785 ? 33.740 -36.799 -71.506 1.00 70.35 785 LEU B O 1
ATOM 11662 N N . ARG B 1 786 ? 33.861 -36.285 -73.733 1.00 73.59 786 ARG B N 1
ATOM 11663 C CA . ARG B 1 786 ? 33.422 -37.598 -74.281 1.00 77.09 786 ARG B CA 1
ATOM 11664 C C . ARG B 1 786 ? 34.636 -38.516 -74.482 1.00 80.77 786 ARG B C 1
ATOM 11665 O O . ARG B 1 786 ? 35.764 -37.996 -74.606 1.00 81.38 786 ARG B O 1
ATOM 11667 N N . SER B 1 787 ? 34.400 -39.835 -74.499 1.00 86.05 787 SER B N 1
ATOM 11668 C CA . SER B 1 787 ? 35.411 -40.897 -74.759 1.00 86.63 787 SER B CA 1
ATOM 11669 C C . SER B 1 787 ? 34.716 -42.171 -75.256 1.00 86.31 787 SER B C 1
ATOM 11670 O O . SER B 1 787 ? 35.261 -42.924 -76.071 1.00 86.85 787 SER B O 1
#

InterPro domains:
  IPR000788 Ribonucleotide reductase large subunit, C-terminal [PF02867] (233-785)
  IPR000788 Ribonucleotide reductase large subunit, C-terminal [PR01183] (308-327)
  IPR000788 Ribonucleotide reductase large subunit, C-terminal [PR01183] (479-490)
  IPR000788 Ribonucleotide reductase large subunit, C-terminal [PR01183] (532-555)
  IPR000788 Ribonucleotide reductase large subunit, C-terminal [PR01183] (570-592)
  IPR000788 Ribonucleotide reductase large subunit, C-terminal [PR01183] (598-621)
  IPR000788 Ribonucleotide reductase large subunit, C-terminal [PR01183] (669-696)
  IPR005144 ATP-cone domain [PF03477] (3-88)
  IPR005144 ATP-cone domain [PS51161] (3-92)
  IPR008926 Ribonucleotide reductase R1 subunit, N-terminal [SSF48168] (8-231)
  IPR013346 Ribonucleotide reductase, class I, alpha subunit, C-terminal [PS00089] (658-680)
  IPR013346 Ribonucleotide reduct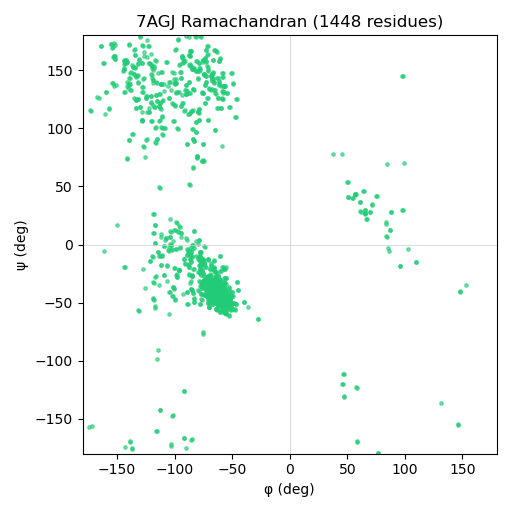ase, class I, alpha subunit, C-terminal [TIGR02506] (408-788)
  IPR013509 Ribonucleotide reductase large subunit, N-terminal [PF00317] (154-228)
  IPR039718 Ribonucleoside-diphosphate reductase large subunit [PTHR11573] (3-793)

B-factor: mean 71.86, std 15.37, range [42.21, 174.44]

Radius of gyration: 39.71 Å; Cα contacts (8 Å, |Δi|>4): 2842; chains: 2; bounding box: 84×72×125 Å